Protein AF-0000000087519256 (afdb_homodimer)

Structure (mmCIF, N/CA/C/O backbone):
data_AF-0000000087519256-model_v1
#
loop_
_entity.id
_entity.type
_entity.pdbx_description
1 polymer 'DNA methylase N-4/N-6 domain-containing protein'
#
loop_
_atom_site.group_PDB
_atom_site.id
_atom_site.type_symbol
_atom_site.label_atom_id
_atom_site.label_alt_id
_atom_site.label_comp_id
_atom_site.label_asym_id
_atom_site.label_entity_id
_atom_site.label_seq_id
_atom_site.pdbx_PDB_ins_code
_atom_site.Cartn_x
_atom_site.Cartn_y
_atom_site.Cartn_z
_atom_site.occupancy
_atom_site.B_iso_or_equiv
_atom_site.auth_seq_id
_atom_site.auth_comp_id
_atom_site.auth_asym_id
_atom_site.auth_atom_id
_atom_site.pdbx_PDB_model_num
ATOM 1 N N . MET A 1 1 ? 8.758 54.562 -10.75 1 24.39 1 MET A N 1
ATOM 2 C CA . MET A 1 1 ? 7.379 54.094 -10.852 1 24.39 1 MET A CA 1
ATOM 3 C C . MET A 1 1 ? 6.969 53.344 -9.594 1 24.39 1 MET A C 1
ATOM 5 O O . MET A 1 1 ? 7.648 52.406 -9.18 1 24.39 1 MET A O 1
ATOM 9 N N . THR A 1 2 ? 6.273 54.031 -8.789 1 31.75 2 THR A N 1
ATOM 10 C CA . THR A 1 2 ? 5.754 53.469 -7.543 1 31.75 2 THR A CA 1
ATOM 11 C C . THR A 1 2 ? 4.973 52.188 -7.801 1 31.75 2 THR A C 1
ATOM 13 O O . THR A 1 2 ? 4.102 52.156 -8.672 1 31.75 2 THR A O 1
ATOM 16 N N . PRO A 1 3 ? 5.363 51.219 -7.184 1 37.94 3 PRO A N 1
ATOM 17 C CA . PRO A 1 3 ? 4.668 49.969 -7.434 1 37.94 3 PRO A CA 1
ATOM 18 C C . PRO A 1 3 ? 3.195 50 -7.031 1 37.94 3 PRO A C 1
ATOM 20 O O . PRO A 1 3 ? 2.818 50.781 -6.145 1 37.94 3 PRO A O 1
ATOM 23 N N . SER A 1 4 ? 2.189 49.5 -7.855 1 40.5 4 SER A N 1
ATOM 24 C CA . SER A 1 4 ? 0.755 49.438 -7.59 1 40.5 4 SER A CA 1
ATOM 25 C C . SER A 1 4 ? 0.358 48.094 -7.031 1 40.5 4 SER A C 1
ATOM 27 O O . SER A 1 4 ? 1.046 47.094 -7.266 1 40.5 4 SER A O 1
ATOM 29 N N . VAL A 1 5 ? -0.558 48.031 -6.152 1 40 5 VAL A N 1
ATOM 30 C CA . VAL A 1 5 ? -1.11 46.812 -5.578 1 40 5 VAL A CA 1
ATOM 31 C C . VAL A 1 5 ? -1.806 46 -6.668 1 40 5 VAL A C 1
ATOM 33 O O . VAL A 1 5 ? -2.715 46.469 -7.34 1 40 5 VAL A O 1
ATOM 36 N N . PRO A 1 6 ? -1.31 44.938 -6.891 1 43.22 6 PRO A N 1
ATOM 37 C CA . PRO A 1 6 ? -1.968 44.156 -7.945 1 43.22 6 PRO A CA 1
ATOM 38 C C . PRO A 1 6 ? -3.352 43.656 -7.535 1 43.22 6 PRO A C 1
ATOM 40 O O . PRO A 1 6 ? -3.576 43.344 -6.363 1 43.22 6 PRO A O 1
ATOM 43 N N . ASP A 1 7 ? -4.316 43.906 -8.344 1 41.19 7 ASP A N 1
ATOM 44 C CA . ASP A 1 7 ? -5.688 43.469 -8.133 1 41.19 7 ASP A CA 1
ATOM 45 C C . ASP A 1 7 ? -5.777 41.938 -8.148 1 41.19 7 ASP A C 1
ATOM 47 O O . ASP A 1 7 ? -6.793 41.344 -7.746 1 41.19 7 ASP A O 1
ATOM 51 N N . GLU A 1 8 ? -4.773 41.438 -8.789 1 43.91 8 GLU A N 1
ATOM 52 C CA . GLU A 1 8 ? -4.742 40 -8.906 1 43.91 8 GLU A CA 1
ATOM 53 C C . GLU A 1 8 ? -3.436 39.438 -8.359 1 43.91 8 GLU A C 1
ATOM 55 O O . GLU A 1 8 ? -2.457 40.156 -8.188 1 43.91 8 GLU A O 1
ATOM 60 N N . THR A 1 9 ? -3.598 38.375 -7.75 1 49.53 9 THR A N 1
ATOM 61 C CA . THR A 1 9 ? -2.367 37.719 -7.32 1 49.53 9 THR A CA 1
ATOM 62 C C . THR A 1 9 ? -1.372 37.625 -8.477 1 49.53 9 THR A C 1
ATOM 64 O O . THR A 1 9 ? -1.765 37.625 -9.641 1 49.53 9 THR A O 1
ATOM 67 N N . GLN A 1 10 ? -0.267 37.75 -8.273 1 44.97 10 GLN A N 1
ATOM 68 C CA . GLN A 1 10 ? 0.77 37.688 -9.297 1 44.97 10 GLN A CA 1
ATOM 69 C C . GLN A 1 10 ? 0.602 36.438 -10.156 1 44.97 10 GLN A C 1
ATOM 71 O O . GLN A 1 10 ? 0.267 35.344 -9.641 1 44.97 10 GLN A O 1
ATOM 76 N N . ASP A 1 11 ? 0.532 36.625 -11.484 1 44.72 11 ASP A N 1
ATOM 77 C CA . ASP A 1 11 ? 0.37 35.562 -12.461 1 44.72 11 ASP A CA 1
ATOM 78 C C . ASP A 1 11 ? 1.54 34.562 -12.391 1 44.72 11 ASP A C 1
ATOM 80 O O . ASP A 1 11 ? 2.678 34.938 -12.695 1 44.72 11 ASP A O 1
ATOM 84 N N . PRO A 1 12 ? 1.278 33.594 -11.82 1 46.88 12 PRO A N 1
ATOM 85 C CA . PRO A 1 12 ? 2.357 32.594 -11.703 1 46.88 12 PRO A CA 1
ATOM 86 C C . PRO A 1 12 ? 2.998 32.25 -13.047 1 46.88 12 PRO A C 1
ATOM 88 O O . PRO A 1 12 ? 4.18 31.906 -13.102 1 46.88 12 PRO A O 1
ATOM 91 N N . HIS A 1 13 ? 2.258 32.5 -14.109 1 46.34 13 HIS A N 1
ATOM 92 C CA . HIS A 1 13 ? 2.852 32.25 -15.422 1 46.34 13 HIS A CA 1
ATOM 93 C C . HIS A 1 13 ? 3.961 33.281 -15.719 1 46.34 13 HIS A C 1
ATOM 95 O O . HIS A 1 13 ? 5.02 32.906 -16.219 1 46.34 13 HIS A O 1
ATOM 101 N N . GLU A 1 14 ? 3.607 34.469 -15.359 1 50.44 14 GLU A N 1
ATOM 102 C CA . GLU A 1 14 ? 4.629 35.5 -15.594 1 50.44 14 GLU A CA 1
ATOM 103 C C . GLU A 1 14 ? 5.84 35.281 -14.688 1 50.44 14 GLU A C 1
ATOM 105 O O . GLU A 1 14 ? 6.98 35.469 -15.117 1 50.44 14 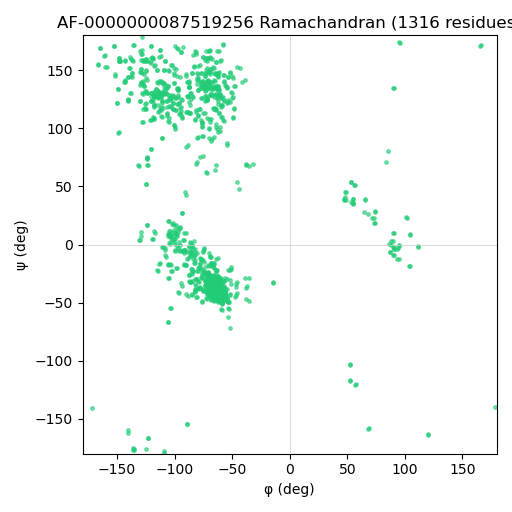GLU A O 1
ATOM 110 N N . GLU A 1 15 ? 5.496 34.906 -13.57 1 49.09 15 GLU A N 1
ATOM 111 C CA . GLU A 1 15 ? 6.598 34.562 -12.672 1 49.09 15 GLU A CA 1
ATOM 112 C C . GLU A 1 15 ? 7.348 33.344 -13.141 1 49.09 15 GLU A C 1
ATOM 114 O O . GLU A 1 15 ? 8.578 33.281 -13.102 1 49.09 15 GLU A O 1
ATOM 119 N N . LEU A 1 16 ? 6.664 32.375 -13.586 1 49.31 16 LEU A N 1
ATOM 120 C CA . LEU A 1 16 ? 7.27 31.188 -14.164 1 49.31 16 LEU A CA 1
ATOM 121 C C . LEU A 1 16 ? 8.062 31.531 -15.422 1 49.31 16 LEU A C 1
ATOM 123 O O . LEU A 1 16 ? 9.188 31.062 -15.602 1 49.31 16 LEU A O 1
ATOM 127 N N . LEU A 1 17 ? 7.504 32.406 -16.234 1 54 17 LEU A N 1
ATOM 128 C CA . LEU A 1 17 ? 8.242 32.812 -17.422 1 54 17 LEU A CA 1
ATOM 129 C C . LEU A 1 17 ? 9.5 33.594 -17.031 1 54 17 LEU A C 1
ATOM 131 O O . LEU A 1 17 ? 10.555 33.406 -17.641 1 54 17 LEU A O 1
ATOM 135 N N . ALA A 1 18 ? 9.281 34.344 -15.914 1 53.56 18 ALA A N 1
ATOM 136 C CA . ALA A 1 18 ? 10.453 35.062 -15.438 1 53.56 18 ALA A CA 1
ATOM 137 C C . ALA A 1 18 ? 11.5 34.125 -14.859 1 53.56 18 ALA A C 1
ATOM 139 O O . ALA A 1 18 ? 12.695 34.25 -15.125 1 53.56 18 ALA A O 1
ATOM 140 N N . GLN A 1 19 ? 11.016 33.125 -14.242 1 52.25 19 GLN A N 1
ATOM 141 C CA . GLN A 1 19 ? 11.93 32.125 -13.688 1 52.25 19 GLN A CA 1
ATOM 142 C C . GLN A 1 19 ? 12.492 31.234 -14.789 1 52.25 19 GLN A C 1
ATOM 144 O O . GLN A 1 19 ? 13.688 30.922 -14.781 1 52.25 19 GLN A O 1
ATOM 149 N N . LEU A 1 20 ? 11.695 30.875 -15.703 1 55.38 20 LEU A N 1
ATOM 150 C CA . LEU A 1 20 ? 12.18 30.125 -16.859 1 55.38 20 LEU A CA 1
ATOM 151 C C . LEU A 1 20 ? 13.148 30.969 -17.688 1 55.38 20 LEU A C 1
ATOM 153 O O . LEU A 1 20 ? 14.141 30.438 -18.203 1 55.38 20 LEU A O 1
ATOM 157 N N . ARG A 1 21 ? 12.734 32.156 -17.719 1 55.72 21 ARG A N 1
ATOM 158 C CA . ARG A 1 21 ? 13.617 33.062 -18.422 1 55.72 21 ARG A CA 1
ATOM 159 C C . ARG A 1 21 ? 14.992 33.125 -17.766 1 55.72 21 ARG A C 1
ATOM 161 O O . ARG A 1 21 ? 16.016 33.219 -18.453 1 55.72 21 ARG A O 1
ATOM 168 N N . ASP A 1 22 ? 14.914 32.938 -16.453 1 54.03 22 ASP A N 1
ATOM 169 C CA . ASP A 1 22 ? 16.172 32.906 -15.719 1 54.03 22 ASP A CA 1
ATOM 170 C C . ASP A 1 22 ? 16.844 31.531 -15.859 1 54.03 22 ASP A C 1
ATOM 172 O O . ASP A 1 22 ? 18.062 31.453 -15.961 1 54.03 22 ASP A O 1
ATOM 176 N N . LEU A 1 23 ? 16.125 30.484 -15.984 1 51.69 23 LEU A N 1
ATOM 177 C CA . LEU A 1 23 ? 16.656 29.125 -15.969 1 51.69 23 LEU A CA 1
ATOM 178 C C . LEU A 1 23 ? 17.031 28.672 -17.375 1 51.69 23 LEU A C 1
ATOM 180 O O . LEU A 1 23 ? 18.047 27.984 -17.562 1 51.69 23 LEU A O 1
ATOM 184 N N . VAL A 1 24 ? 16.031 29.031 -18.453 1 49.59 24 VAL A N 1
ATOM 185 C CA . VAL A 1 24 ? 16.297 28.641 -19.844 1 49.59 24 VAL A CA 1
ATOM 186 C C . VAL A 1 24 ? 16.078 29.844 -20.766 1 49.59 24 VAL A C 1
ATOM 188 O O . VAL A 1 24 ? 15.117 29.859 -21.547 1 49.59 24 VAL A O 1
ATOM 191 N N . PRO A 1 25 ? 16.969 30.75 -20.578 1 57.38 25 PRO A N 1
ATOM 192 C CA . PRO A 1 25 ? 16.781 31.984 -21.359 1 57.38 25 PRO A CA 1
ATOM 193 C C . PRO A 1 25 ? 16.703 31.734 -22.859 1 57.38 25 PRO A C 1
ATOM 195 O O . PRO A 1 25 ? 16.031 32.469 -23.578 1 57.38 25 PRO A O 1
ATOM 198 N N . SER A 1 26 ? 17.359 30.688 -23.234 1 56.78 26 SER A N 1
ATOM 199 C CA . SER A 1 26 ? 17.422 30.391 -24.656 1 56.78 26 SER A CA 1
ATOM 200 C C . SER A 1 26 ? 16.062 29.969 -25.203 1 56.78 26 SER A C 1
ATOM 202 O O . SER A 1 26 ? 15.844 29.953 -26.406 1 56.78 26 SER A O 1
ATOM 204 N N . ALA A 1 27 ? 15.172 29.734 -24.344 1 55.53 27 ALA A N 1
ATOM 205 C CA . ALA A 1 27 ? 13.836 29.328 -24.75 1 55.53 27 ALA A CA 1
ATOM 206 C C . ALA A 1 27 ? 12.945 30.531 -25.031 1 55.53 27 ALA A C 1
ATOM 208 O O . ALA A 1 27 ? 11.82 30.375 -25.516 1 55.53 27 ALA A O 1
ATOM 209 N N . PHE A 1 28 ? 13.484 31.578 -24.734 1 55.59 28 PHE A N 1
ATOM 210 C CA . PHE A 1 28 ? 12.734 32.812 -24.953 1 55.59 28 PHE A CA 1
ATOM 211 C C . PHE A 1 28 ? 13.266 33.562 -26.172 1 55.59 28 PHE A C 1
ATOM 213 O O . PHE A 1 28 ? 14.391 34.031 -26.172 1 55.59 28 PHE A O 1
ATOM 220 N N . LEU A 1 29 ? 12.5 33.5 -27.297 1 54.53 29 LEU A N 1
ATOM 221 C CA . LEU A 1 29 ? 12.805 34.219 -28.531 1 54.53 29 LEU A CA 1
ATOM 222 C C . LEU A 1 29 ? 12.016 35.531 -28.578 1 54.53 29 LEU A C 1
ATOM 224 O O . LEU A 1 29 ? 10.781 35.531 -28.5 1 54.53 29 LEU A O 1
ATOM 228 N N . ASP A 1 30 ? 12.664 36.719 -28.688 1 53.47 30 ASP A N 1
ATOM 229 C CA . ASP A 1 30 ? 12.148 38.094 -28.719 1 53.47 30 ASP A CA 1
ATOM 230 C C . ASP A 1 30 ? 11.25 38.375 -27.531 1 53.47 30 ASP A C 1
ATOM 232 O O . ASP A 1 30 ? 10.188 39 -27.672 1 53.47 30 ASP A O 1
ATOM 236 N N . GLY A 1 31 ? 11.703 37.719 -26.312 1 53.09 31 GLY A N 1
ATOM 237 C CA . GLY A 1 31 ? 11.031 37.969 -25.047 1 53.09 31 GLY A CA 1
ATOM 238 C C . GLY A 1 31 ? 9.891 37.031 -24.75 1 53.09 31 GLY A C 1
ATOM 239 O O . GLY A 1 31 ? 9.297 37.062 -23.672 1 53.09 31 GLY A O 1
ATOM 240 N N . GLU A 1 32 ? 9.562 36.219 -25.812 1 55.25 32 GLU A N 1
ATOM 241 C CA . GLU A 1 32 ? 8.445 35.281 -25.656 1 55.25 32 GLU A CA 1
ATOM 242 C C . GLU A 1 32 ? 8.93 33.844 -25.609 1 55.25 32 GLU A C 1
ATOM 244 O O . GLU A 1 32 ? 9.914 33.5 -26.266 1 55.25 32 GLU A O 1
ATOM 249 N N . LEU A 1 33 ? 8.367 33.062 -24.766 1 56.09 33 LEU A N 1
ATOM 250 C CA . LEU A 1 33 ? 8.742 31.656 -24.656 1 56.09 33 LEU A CA 1
ATOM 251 C C . LEU A 1 33 ? 8.375 30.891 -25.922 1 56.09 33 LEU A C 1
ATOM 253 O O . LEU A 1 33 ? 7.23 30.969 -26.391 1 56.09 33 LEU A O 1
ATOM 257 N N . ASP A 1 34 ? 9.273 30.375 -26.609 1 51.66 34 ASP A N 1
ATOM 258 C CA . ASP A 1 34 ? 9.117 29.562 -27.797 1 51.66 34 ASP A CA 1
ATOM 259 C C . ASP A 1 34 ? 9.141 28.078 -27.453 1 51.66 34 ASP A C 1
ATOM 261 O O . ASP A 1 34 ? 10.117 27.578 -26.891 1 51.66 34 ASP A O 1
ATOM 265 N N . ARG A 1 35 ? 8.008 27.484 -27.75 1 51.62 35 ARG A N 1
ATOM 266 C CA . ARG A 1 35 ? 7.832 26.078 -27.406 1 51.62 35 ARG A CA 1
ATOM 267 C C . ARG A 1 35 ? 8.984 25.234 -27.953 1 51.62 35 ARG A C 1
ATOM 269 O O . ARG A 1 35 ? 9.562 24.422 -27.219 1 51.62 35 ARG A O 1
ATOM 276 N N . ASP A 1 36 ? 9.141 25.375 -29.188 1 49.66 36 ASP A N 1
ATOM 277 C CA . ASP A 1 36 ? 10.195 24.594 -29.828 1 49.66 36 ASP A CA 1
ATOM 278 C C . ASP A 1 36 ? 11.57 24.938 -29.25 1 49.66 36 ASP A C 1
ATOM 280 O O . ASP A 1 36 ? 12.406 24.062 -29.047 1 49.66 36 ASP A O 1
ATOM 284 N N . ALA A 1 37 ? 11.758 26.156 -28.938 1 50.78 37 ALA A N 1
ATOM 285 C CA . ALA A 1 37 ? 13.008 26.625 -28.344 1 50.78 37 ALA A CA 1
ATOM 286 C C . ALA A 1 37 ? 13.141 26.156 -26.906 1 50.78 37 ALA A C 1
ATOM 288 O O . ALA A 1 37 ? 14.227 25.75 -26.469 1 50.78 37 ALA A O 1
ATOM 289 N N . LEU A 1 38 ? 12.07 26.25 -26.297 1 48.09 38 LEU A N 1
ATOM 290 C CA . LEU A 1 38 ? 12.086 25.703 -24.938 1 48.09 38 LEU A CA 1
ATOM 291 C C . LEU A 1 38 ? 12.289 24.188 -24.969 1 48.09 38 LEU A C 1
ATOM 293 O O . LEU A 1 38 ? 13.117 23.656 -24.219 1 48.09 38 LEU A O 1
ATOM 297 N N . LEU A 1 39 ? 11.523 23.609 -25.859 1 49.19 39 LEU A N 1
ATOM 298 C CA . LEU A 1 39 ? 11.711 22.172 -26.031 1 49.19 39 LEU A CA 1
ATOM 299 C C . LEU A 1 39 ? 13.117 21.859 -26.531 1 49.19 39 LEU A C 1
ATOM 301 O O . LEU A 1 39 ? 13.742 20.891 -26.094 1 49.19 39 LEU A O 1
ATOM 305 N N . GLY A 1 40 ? 13.414 22.594 -27.422 1 47.47 40 GLY A N 1
ATOM 306 C CA . GLY A 1 40 ? 14.789 22.531 -27.906 1 47.47 40 GLY A CA 1
ATOM 307 C C . GLY A 1 40 ? 15.812 22.844 -26.828 1 47.47 40 GLY A C 1
ATOM 308 O O . GLY A 1 40 ? 16.812 22.156 -26.703 1 47.47 40 GLY A O 1
ATOM 309 N N . ALA A 1 41 ? 15.555 23.828 -26.078 1 47.09 41 ALA A N 1
ATOM 310 C CA . ALA A 1 41 ? 16.453 24.234 -25 1 47.09 41 ALA A CA 1
ATOM 311 C C . ALA A 1 41 ? 16.469 23.203 -23.875 1 47.09 41 ALA A C 1
ATOM 313 O O . ALA A 1 41 ? 17.484 23.031 -23.203 1 47.09 41 ALA A O 1
ATOM 314 N N . LEU A 1 42 ? 15.273 22.641 -23.906 1 42.34 42 LEU A N 1
ATOM 315 C CA . LEU A 1 42 ? 15.133 21.594 -22.891 1 42.34 42 LEU A CA 1
ATOM 316 C C . LEU A 1 42 ? 15.422 20.219 -23.5 1 42.34 42 LEU A C 1
ATOM 318 O O . LEU A 1 42 ? 15.391 19.203 -22.797 1 42.34 42 LEU A O 1
ATOM 322 N N . GLY A 1 43 ? 15.781 20.156 -24.781 1 39.91 43 GLY A N 1
ATOM 323 C CA . GLY A 1 43 ? 16.172 19 -25.578 1 39.91 43 GLY A CA 1
ATOM 324 C C . GLY A 1 43 ? 15.008 18.094 -25.891 1 39.91 43 GLY A C 1
ATOM 325 O O . GLY A 1 43 ? 15.188 16.875 -26.062 1 39.91 43 GLY A O 1
ATOM 326 N N . LEU A 1 44 ? 13.836 18.609 -25.859 1 41.03 44 LEU A N 1
ATOM 327 C CA . LEU A 1 44 ? 12.594 17.875 -26.062 1 41.03 44 LEU A CA 1
ATOM 328 C C . LEU A 1 44 ? 12.078 18.078 -27.484 1 41.03 44 LEU A C 1
ATOM 330 O O . LEU A 1 44 ? 10.883 17.906 -27.75 1 41.03 44 LEU A O 1
ATOM 334 N N . ASP A 1 45 ? 12.641 18.453 -28.359 1 39.06 45 ASP A N 1
ATOM 335 C CA . ASP A 1 45 ? 12.156 18.812 -29.688 1 39.06 45 ASP A CA 1
ATOM 336 C C . ASP A 1 45 ? 11.648 17.578 -30.438 1 39.06 45 ASP A C 1
ATOM 338 O O . ASP A 1 45 ? 11.078 17.703 -31.531 1 39.06 45 ASP A O 1
ATOM 342 N N . ASP A 1 46 ? 12.25 16.359 -30.391 1 37.94 46 ASP A N 1
ATOM 343 C CA . ASP A 1 46 ? 11.852 15.344 -31.359 1 37.94 46 ASP A CA 1
ATOM 344 C C . ASP A 1 46 ? 10.445 14.828 -31.078 1 37.94 46 ASP A C 1
ATOM 346 O O . ASP A 1 46 ? 10.195 14.242 -30.016 1 37.94 46 ASP A O 1
ATOM 350 N N . PRO A 1 47 ? 9.352 15.242 -31.75 1 41.09 47 PRO A N 1
ATOM 351 C CA . PRO A 1 47 ? 7.93 14.898 -31.656 1 41.09 47 PRO A CA 1
ATOM 352 C C . PRO A 1 47 ? 7.691 13.398 -31.562 1 41.09 47 PRO A C 1
ATOM 354 O O . PRO A 1 47 ? 6.641 12.961 -31.094 1 41.09 47 PRO A O 1
ATOM 357 N N . SER A 1 48 ? 8.398 12.445 -32.344 1 42.38 48 SER A N 1
ATOM 358 C CA . SER A 1 48 ? 8.023 11.07 -32.688 1 42.38 48 SER A CA 1
ATOM 359 C C . SER A 1 48 ? 8.164 10.156 -31.469 1 42.38 48 SER A C 1
ATOM 361 O O . SER A 1 48 ? 7.684 9.016 -31.5 1 42.38 48 SER A O 1
ATOM 363 N N . LYS A 1 49 ? 8.961 10.438 -30.484 1 45.25 49 LYS A N 1
ATOM 364 C CA . LYS A 1 49 ? 9.289 9.422 -29.5 1 45.25 49 LYS A CA 1
ATOM 365 C C . LYS A 1 49 ? 8.367 9.516 -28.281 1 45.25 49 LYS A C 1
ATOM 367 O O . LYS A 1 49 ? 8.133 10.609 -27.766 1 45.25 49 LYS A O 1
ATOM 372 N N . THR A 1 50 ? 7.523 8.445 -28.047 1 55.88 50 THR A N 1
ATOM 373 C CA . THR A 1 50 ? 6.582 8.312 -26.938 1 55.88 50 THR A CA 1
ATOM 374 C C . THR A 1 50 ? 7.266 8.609 -25.609 1 55.88 50 THR A C 1
ATOM 376 O O . THR A 1 50 ? 8.312 8.039 -25.312 1 55.88 50 THR A O 1
ATOM 379 N N . ALA A 1 51 ? 6.977 9.75 -24.938 1 57.25 51 ALA A N 1
ATOM 380 C CA . ALA A 1 51 ? 7.523 10.164 -23.641 1 57.25 51 ALA A CA 1
ATOM 381 C C . ALA A 1 51 ? 6.855 9.406 -22.5 1 57.25 51 ALA A C 1
ATOM 383 O O . ALA A 1 51 ? 5.766 8.859 -22.656 1 57.25 51 ALA A O 1
ATOM 384 N N . PHE A 1 52 ? 7.676 9.172 -21.422 1 62.16 52 PHE A N 1
ATOM 385 C CA . PHE A 1 52 ? 7.098 8.672 -20.188 1 62.16 52 PHE A CA 1
ATOM 386 C C . PHE A 1 52 ? 6.094 9.664 -19.609 1 62.16 52 PHE A C 1
ATOM 388 O O . PHE A 1 52 ? 6.469 10.75 -19.172 1 62.16 52 PHE A O 1
ATOM 395 N N . SER A 1 53 ? 4.82 9.438 -19.891 1 72.06 53 SER A N 1
ATOM 396 C CA . SER A 1 53 ? 3.84 10.469 -19.547 1 72.06 53 SER A CA 1
ATOM 397 C C . SER A 1 53 ? 2.527 9.844 -19.078 1 72.06 53 SER A C 1
ATOM 399 O O . SER A 1 53 ? 2.193 8.719 -19.469 1 72.06 53 SER A O 1
ATOM 401 N N . PHE A 1 54 ? 2.008 10.531 -18.094 1 78.56 54 PHE A N 1
ATOM 402 C CA . PHE A 1 54 ? 0.646 10.281 -17.641 1 78.56 54 PHE A CA 1
ATOM 403 C C . PHE A 1 54 ? -0.265 11.453 -17.969 1 78.56 54 PHE A C 1
ATOM 405 O O . PHE A 1 54 ? 0.009 12.586 -17.578 1 78.56 54 PHE A O 1
ATOM 412 N N . SER A 1 55 ? -1.267 11.18 -18.781 1 77.81 55 SER A N 1
ATOM 413 C CA . SER A 1 55 ? -2.156 12.242 -19.234 1 77.81 55 SER A CA 1
ATOM 414 C C . SER A 1 55 ? -3.619 11.859 -19.031 1 77.81 55 SER A C 1
ATOM 416 O O . SER A 1 55 ? -3.951 10.672 -18.953 1 77.81 55 SER A O 1
ATOM 418 N N . TRP A 1 56 ? -4.453 12.906 -18.766 1 78.12 56 TRP A N 1
ATOM 419 C CA . TRP A 1 56 ? -5.891 12.719 -18.625 1 78.12 56 TRP A CA 1
ATOM 420 C C . TRP A 1 56 ? -6.66 13.891 -19.219 1 78.12 56 TRP A C 1
ATOM 422 O O . TRP A 1 56 ? -6.098 14.969 -19.438 1 78.12 56 TRP A O 1
ATOM 432 N N . PRO A 1 57 ? -7.914 13.602 -19.531 1 75.25 57 PRO A N 1
ATOM 433 C CA . PRO A 1 57 ? -8.75 14.734 -19.953 1 75.25 57 PRO A CA 1
ATOM 434 C C . PRO A 1 57 ? -8.867 15.805 -18.875 1 75.25 57 PRO A C 1
ATOM 436 O O . PRO A 1 57 ? -9.281 15.516 -17.75 1 75.25 57 PRO A O 1
ATOM 439 N N . GLY A 1 58 ? -8.406 17.125 -19.172 1 79.62 58 GLY A N 1
ATOM 440 C CA . GLY A 1 58 ? -8.477 18.203 -18.203 1 79.62 58 GLY A CA 1
ATOM 441 C C . GLY A 1 58 ? -7.109 18.656 -17.703 1 79.62 58 GLY A C 1
ATOM 442 O O . GLY A 1 58 ? -7 19.594 -16.906 1 79.62 58 GLY A O 1
ATOM 443 N N . ILE A 1 59 ? -6.164 17.938 -18.234 1 81.12 59 ILE A N 1
ATOM 444 C CA . ILE A 1 59 ? -4.824 18.219 -17.734 1 81.12 59 ILE A CA 1
ATOM 445 C C . ILE A 1 59 ? -4.438 19.656 -18.078 1 81.12 59 ILE A C 1
ATOM 447 O O . ILE A 1 59 ? -3.795 20.344 -17.281 1 81.12 59 ILE A O 1
ATOM 451 N N . GLU A 1 60 ? -4.734 20.156 -19.203 1 77.88 60 GLU A N 1
ATOM 452 C CA . GLU A 1 60 ? -4.41 21.516 -19.594 1 77.88 60 GLU A CA 1
ATOM 453 C C . GLU A 1 60 ? -5.164 22.531 -18.719 1 77.88 60 GLU A C 1
ATOM 455 O O . GLU A 1 60 ? -4.605 23.547 -18.328 1 77.88 60 GLU A O 1
ATOM 460 N N . GLN A 1 61 ? -6.359 22.219 -18.5 1 80.69 61 GLN A N 1
ATOM 461 C CA . GLN A 1 61 ? -7.141 23.047 -17.594 1 80.69 61 GLN A CA 1
ATOM 462 C C . GLN A 1 61 ? -6.523 23.078 -16.203 1 80.69 61 GLN A C 1
ATOM 464 O O . GLN A 1 61 ? -6.465 24.141 -15.562 1 80.69 61 GLN A O 1
ATOM 469 N N . ALA A 1 62 ? -6.188 21.938 -15.773 1 84.94 62 ALA A N 1
ATOM 470 C CA . ALA A 1 62 ? -5.574 21.844 -14.453 1 84.94 62 ALA A CA 1
ATOM 471 C C . ALA A 1 62 ? -4.312 22.703 -14.367 1 84.94 62 ALA A C 1
ATOM 473 O O . ALA A 1 62 ? -4.082 23.375 -13.367 1 84.94 62 ALA A O 1
ATOM 474 N N . ARG A 1 63 ? -3.535 22.641 -15.422 1 81.81 63 ARG A N 1
ATOM 475 C CA . ARG A 1 63 ? -2.32 23.438 -15.484 1 81.81 63 ARG A CA 1
ATOM 476 C C . ARG A 1 63 ? -2.652 24.938 -15.477 1 81.81 63 ARG A C 1
ATOM 478 O O . ARG A 1 63 ? -1.988 25.719 -14.797 1 81.81 63 ARG A O 1
ATOM 485 N N . GLN A 1 64 ? -3.627 25.281 -16.141 1 79.5 64 GLN A N 1
ATOM 486 C CA . GLN A 1 64 ? -4.066 26.672 -16.188 1 79.5 64 GLN A CA 1
ATOM 487 C C . GLN A 1 64 ? -4.605 27.125 -14.828 1 79.5 64 GLN A C 1
ATOM 489 O O . GLN A 1 64 ? -4.316 28.234 -14.375 1 79.5 64 GLN A O 1
ATOM 494 N N . ASP A 1 65 ? -5.359 26.281 -14.242 1 83.69 65 ASP A N 1
ATOM 495 C CA . ASP A 1 65 ? -5.926 26.594 -12.938 1 83.69 65 ASP A CA 1
ATOM 496 C C . ASP A 1 65 ? -4.824 26.844 -11.906 1 83.69 65 ASP A C 1
ATOM 498 O O . ASP A 1 65 ? -4.977 27.688 -11.016 1 83.69 65 ASP A O 1
ATOM 502 N N . ALA A 1 66 ? -3.799 26.172 -12.094 1 82.38 66 ALA A N 1
ATOM 503 C CA . ALA A 1 66 ? -2.682 26.328 -11.164 1 82.38 66 ALA A CA 1
ATOM 504 C C . ALA A 1 66 ? -2.012 27.688 -11.344 1 82.38 66 ALA A C 1
ATOM 506 O O . ALA A 1 66 ? -1.492 28.266 -10.383 1 82.38 66 ALA A O 1
ATOM 507 N N . ARG A 1 67 ? -2.137 28.25 -12.508 1 77.94 67 ARG A N 1
ATOM 508 C CA . ARG A 1 67 ? -1.381 29.453 -12.844 1 77.94 67 ARG A CA 1
ATOM 509 C C . ARG A 1 67 ? -2.262 30.688 -12.766 1 77.94 67 ARG A C 1
ATOM 511 O O . ARG A 1 67 ? -1.77 31.797 -12.516 1 77.94 67 ARG A O 1
ATOM 518 N N . THR A 1 68 ? -3.51 30.531 -12.883 1 79.12 68 THR A N 1
ATOM 519 C CA . THR A 1 68 ? -4.426 31.656 -12.961 1 79.12 68 THR A CA 1
ATOM 520 C C . THR A 1 68 ? -4.574 32.312 -11.594 1 79.12 68 THR A C 1
ATOM 522 O O . THR A 1 68 ? -4.859 31.656 -10.602 1 79.12 68 THR A O 1
ATOM 525 N N . PRO A 1 69 ? -4.355 33.688 -11.57 1 80.81 69 PRO A N 1
ATOM 526 C CA . PRO A 1 69 ? -4.559 34.375 -10.305 1 80.81 69 PRO A CA 1
ATOM 527 C C . PRO A 1 69 ? -6.023 34.438 -9.875 1 80.81 69 PRO A C 1
ATOM 529 O O . PRO A 1 69 ? -6.914 34.156 -10.688 1 80.81 69 PRO A O 1
ATOM 532 N N . THR A 1 70 ? -6.227 34.688 -8.578 1 84.06 70 THR A N 1
ATOM 533 C CA . THR A 1 70 ? -7.59 34.75 -8.062 1 84.06 70 THR A CA 1
ATOM 534 C C . THR A 1 70 ? -7.977 36.219 -7.785 1 84.06 70 THR A C 1
ATOM 536 O O . THR A 1 70 ? -7.121 37.031 -7.469 1 84.06 70 THR A O 1
ATOM 539 N N . THR A 1 71 ? -9.281 36.531 -7.914 1 81.75 71 THR A N 1
ATOM 540 C CA . THR A 1 71 ? -9.797 37.844 -7.562 1 81.75 71 THR A CA 1
ATOM 541 C C . THR A 1 71 ? -10.445 37.812 -6.184 1 81.75 71 THR A C 1
ATOM 543 O O . THR A 1 71 ? -10.805 38.875 -5.641 1 81.75 71 THR A O 1
ATOM 546 N N . ALA A 1 72 ? -10.516 36.625 -5.629 1 87.56 72 ALA A N 1
ATOM 547 C CA . ALA A 1 72 ? -11.133 36.5 -4.312 1 87.56 72 ALA A CA 1
ATOM 548 C C . ALA A 1 72 ? -10.242 37.094 -3.229 1 87.56 72 ALA A C 1
ATOM 550 O O . ALA A 1 72 ? -9.07 37.406 -3.473 1 87.56 72 ALA A O 1
ATOM 551 N N . THR A 1 73 ? -10.883 37.375 -2.131 1 91.56 73 THR A N 1
ATOM 552 C CA . THR A 1 73 ? -10.125 37.812 -0.966 1 91.56 73 THR A CA 1
ATOM 553 C C . THR A 1 73 ? -10.617 37.125 0.298 1 91.56 73 THR A C 1
ATOM 555 O O . THR A 1 73 ? -11.547 36.312 0.246 1 91.56 73 THR A O 1
ATOM 558 N N . LEU A 1 74 ? -9.859 37.344 1.391 1 96.19 74 LEU A N 1
ATOM 559 C CA . LEU A 1 74 ? -10.242 36.844 2.701 1 96.19 74 LEU A CA 1
ATOM 560 C C . LEU A 1 74 ? -10.664 37.969 3.629 1 96.19 74 LEU A C 1
ATOM 562 O O . LEU A 1 74 ? -9.977 39 3.729 1 96.19 74 LEU A O 1
ATOM 566 N N . VAL A 1 75 ? -11.805 37.781 4.23 1 96.31 75 VAL A N 1
ATOM 567 C CA . VAL A 1 75 ? -12.32 38.781 5.176 1 96.31 75 VAL A CA 1
ATOM 568 C C . VAL A 1 75 ? -12.391 38.156 6.574 1 96.31 75 VAL A C 1
ATOM 570 O O . VAL A 1 75 ? -12.844 37.031 6.742 1 96.31 75 VAL A O 1
ATOM 573 N N . PRO A 1 76 ? -11.906 38.906 7.578 1 97.12 76 PRO A N 1
ATOM 574 C CA . PRO A 1 76 ? -11.945 38.375 8.938 1 97.12 76 PRO A CA 1
ATOM 575 C C . PRO A 1 76 ? -13.352 38.312 9.516 1 97.12 76 PRO A C 1
ATOM 577 O O . PRO A 1 76 ? -14.172 39.219 9.258 1 97.12 76 PRO A O 1
ATOM 580 N N . ASP A 1 77 ? -13.664 37.281 10.25 1 97.38 77 ASP A N 1
ATOM 581 C CA . ASP A 1 77 ? -14.891 37.125 11.023 1 97.38 77 ASP A CA 1
ATOM 582 C C . ASP A 1 77 ? -14.586 36.938 12.508 1 97.38 77 ASP A C 1
ATOM 584 O O . ASP A 1 77 ? -14.641 35.812 13.023 1 97.38 77 ASP A O 1
ATOM 588 N N . ALA A 1 78 ? -14.359 38.031 13.188 1 96 78 ALA A N 1
ATOM 589 C CA . ALA A 1 78 ? -13.953 38 14.594 1 96 78 ALA A CA 1
ATOM 590 C C . ALA A 1 78 ? -15.07 37.469 15.484 1 96 78 ALA A C 1
ATOM 592 O O . ALA A 1 78 ? -14.812 36.812 16.484 1 96 78 ALA A O 1
ATOM 593 N N . GLU A 1 79 ? -16.281 37.75 15.102 1 95.62 79 GLU A N 1
ATOM 594 C CA . GLU A 1 79 ? -17.438 37.375 15.914 1 95.62 79 GLU A CA 1
ATOM 595 C C . GLU A 1 79 ? -17.562 35.875 16.016 1 95.62 79 GLU A C 1
ATOM 597 O O . GLU A 1 79 ? -17.891 35.344 17.078 1 95.62 79 GLU A O 1
ATOM 602 N N . ASP A 1 80 ? -17.328 35.219 14.914 1 96.5 80 ASP A N 1
ATOM 603 C CA . ASP A 1 80 ? -17.484 33.75 14.898 1 96.5 80 ASP A CA 1
ATOM 604 C C . ASP A 1 80 ? -16.203 33.062 15.336 1 96.5 80 ASP A C 1
ATOM 606 O O . ASP A 1 80 ? -16.172 31.844 15.469 1 96.5 80 ASP A O 1
ATOM 610 N N . SER A 1 81 ? -15.141 33.875 15.625 1 97.94 81 SER A N 1
ATOM 611 C CA . SER A 1 81 ? -13.852 33.344 16.047 1 97.94 81 SER A CA 1
ATOM 612 C C . SER A 1 81 ? -13.828 33.031 17.531 1 97.94 81 SER A C 1
ATOM 614 O O . SER A 1 81 ? -14.812 33.281 18.234 1 97.94 81 SER A O 1
ATOM 616 N N . LEU A 1 82 ? -12.828 32.312 17.938 1 96.94 82 LEU A N 1
ATOM 617 C CA . LEU A 1 82 ? -12.602 32.031 19.359 1 96.94 82 LEU A CA 1
ATOM 618 C C . LEU A 1 82 ? -11.336 32.719 19.844 1 96.94 82 LEU A C 1
ATOM 620 O O . LEU A 1 82 ? -10.234 32.438 19.391 1 96.94 82 LEU A O 1
ATOM 624 N N . ASN A 1 83 ? -11.477 33.688 20.828 1 95.06 83 ASN A N 1
ATOM 625 C CA . ASN A 1 83 ? -10.352 34.438 21.406 1 95.06 83 ASN A CA 1
ATOM 626 C C . ASN A 1 83 ? -9.516 35.094 20.312 1 95.06 83 ASN A C 1
ATOM 628 O O . ASN A 1 83 ? -8.289 34.938 20.281 1 95.06 83 ASN A O 1
ATOM 632 N N . TRP A 1 84 ? -10.156 35.875 19.438 1 95.25 84 TRP A N 1
ATOM 633 C CA . TRP A 1 84 ? -9.617 36.469 18.219 1 95.25 84 TRP A CA 1
ATOM 634 C C . TRP A 1 84 ? -8.32 37.219 18.516 1 95.25 84 TRP A C 1
ATOM 636 O O . TRP A 1 84 ? -7.324 37.031 17.812 1 95.25 84 TRP A O 1
ATOM 646 N N . PRO A 1 85 ? -8.18 38 19.578 1 91.44 85 PRO A N 1
ATOM 647 C CA . PRO A 1 85 ? -7 38.875 19.734 1 91.44 85 PRO A CA 1
ATOM 648 C C . PRO A 1 85 ? -5.707 38.062 19.891 1 91.44 85 PRO A C 1
ATOM 650 O O . PRO A 1 85 ? -4.648 38.5 19.422 1 91.44 85 PRO A O 1
ATOM 653 N N . ASP A 1 86 ? -5.871 36.938 20.5 1 91.19 86 ASP A N 1
ATOM 654 C CA . ASP A 1 86 ? -4.656 36.188 20.828 1 91.19 86 ASP A CA 1
ATOM 655 C C . ASP A 1 86 ? -4.543 34.938 19.984 1 91.19 86 ASP A C 1
ATOM 657 O O . ASP A 1 86 ? -3.535 34.219 20.031 1 91.19 86 ASP A O 1
ATOM 661 N N . ALA A 1 87 ? -5.562 34.719 19.156 1 95.5 87 ALA A N 1
ATOM 662 C CA . ALA A 1 87 ? -5.605 33.469 18.406 1 95.5 87 ALA A CA 1
ATOM 663 C C . ALA A 1 87 ? -4.566 33.469 17.281 1 95.5 87 ALA A C 1
ATOM 665 O O . ALA A 1 87 ? -4.387 34.5 16.594 1 95.5 87 ALA A O 1
ATOM 666 N N . ARG A 1 88 ? -3.863 32.375 17.109 1 95.62 88 ARG A N 1
ATOM 667 C CA . ARG A 1 88 ? -2.863 32.219 16.062 1 95.62 88 ARG A CA 1
ATOM 668 C C . ARG A 1 88 ? -3.283 31.156 15.039 1 95.62 88 ARG A C 1
ATOM 670 O O . ARG A 1 88 ? -2.771 31.125 13.922 1 95.62 88 ARG A O 1
ATOM 677 N N . ASP A 1 89 ? -4.156 30.25 15.453 1 98.12 89 ASP A N 1
ATOM 678 C CA . ASP A 1 89 ? -4.684 29.234 14.555 1 98.12 89 ASP A CA 1
ATOM 679 C C . ASP A 1 89 ? -5.809 29.797 13.688 1 98.12 89 ASP A C 1
ATOM 681 O O . ASP A 1 89 ? -6.613 30.594 14.148 1 98.12 89 ASP A O 1
ATOM 685 N N . VAL A 1 90 ? -5.852 29.359 12.383 1 98.69 90 VAL A N 1
ATOM 686 C CA . VAL A 1 90 ? -6.762 30.031 11.445 1 98.69 90 VAL A CA 1
ATOM 687 C C . VAL A 1 90 ? -7.625 28.984 10.742 1 98.69 90 VAL A C 1
ATOM 689 O O . VAL A 1 90 ? -7.117 27.969 10.266 1 98.69 90 VAL A O 1
ATOM 692 N N . LEU A 1 91 ? -8.914 29.188 10.727 1 98.81 91 LEU A N 1
ATOM 693 C CA . LEU A 1 91 ? -9.883 28.422 9.945 1 98.81 91 LEU A CA 1
ATOM 694 C C . LEU A 1 91 ? -10.469 29.281 8.828 1 98.81 91 LEU A C 1
ATOM 696 O O . LEU A 1 91 ? -11.047 30.328 9.094 1 98.81 91 LEU A O 1
ATOM 700 N N . ILE A 1 92 ? -10.344 28.812 7.602 1 98.81 92 ILE A N 1
ATOM 701 C CA . ILE A 1 92 ? -10.773 29.609 6.461 1 98.81 92 ILE A CA 1
ATOM 702 C C . ILE A 1 92 ? -11.945 28.938 5.754 1 98.81 92 ILE A C 1
ATOM 704 O O . ILE A 1 92 ? -11.875 27.75 5.426 1 98.81 92 ILE A O 1
ATOM 708 N N . GLU A 1 93 ? -13.008 29.672 5.547 1 98.19 93 GLU A N 1
ATOM 709 C CA . GLU A 1 93 ? -14.141 29.219 4.746 1 98.19 93 GLU A CA 1
ATOM 710 C C . GLU A 1 93 ? -13.953 29.562 3.273 1 98.19 93 GLU A C 1
ATOM 712 O O . GLU A 1 93 ? -13.938 30.734 2.904 1 98.19 93 GLU A O 1
ATOM 717 N N . GLY A 1 94 ? -13.82 28.547 2.443 1 95.75 94 GLY A N 1
ATOM 718 C CA . GLY A 1 94 ? -13.695 28.844 1.025 1 95.75 94 GLY A CA 1
ATOM 719 C C . GLY A 1 94 ? -13.195 27.672 0.209 1 95.75 94 GLY A C 1
ATOM 720 O O . GLY A 1 94 ? -12.836 26.625 0.766 1 95.75 94 GLY A O 1
ATOM 721 N N . ASP A 1 95 ? -13.258 27.859 -1.105 1 94.31 95 ASP A N 1
ATOM 722 C CA . ASP A 1 95 ? -12.648 26.891 -2.008 1 94.31 95 ASP A CA 1
ATOM 723 C C . ASP A 1 95 ? -11.133 26.828 -1.804 1 94.31 95 ASP A C 1
ATOM 725 O O . ASP A 1 95 ? -10.453 27.844 -1.817 1 94.31 95 ASP A O 1
ATOM 729 N N . ASN A 1 96 ? -10.688 25.594 -1.582 1 96.5 96 ASN A N 1
ATOM 730 C CA . ASN A 1 96 ? -9.297 25.453 -1.155 1 96.5 96 ASN A CA 1
ATOM 731 C C . ASN A 1 96 ? -8.328 25.906 -2.242 1 96.5 96 ASN A C 1
ATOM 733 O O . ASN A 1 96 ? -7.223 26.359 -1.944 1 96.5 96 ASN A O 1
ATOM 737 N N . LEU A 1 97 ? -8.688 25.797 -3.578 1 93.25 97 LEU A N 1
ATOM 738 C CA . LEU A 1 97 ? -7.805 26.297 -4.625 1 93.25 97 LEU A CA 1
ATOM 739 C C . LEU A 1 97 ? -7.652 27.812 -4.531 1 93.25 97 LEU A C 1
ATOM 741 O O . LEU A 1 97 ? -6.535 28.328 -4.578 1 93.25 97 LEU A O 1
ATOM 745 N N . GLN A 1 98 ? -8.727 28.516 -4.355 1 92.81 98 GLN A N 1
ATOM 746 C CA . GLN A 1 98 ? -8.711 29.969 -4.227 1 92.81 98 GLN A CA 1
ATOM 747 C C . GLN A 1 98 ? -7.938 30.406 -2.984 1 92.81 98 GLN A C 1
ATOM 749 O O . GLN A 1 98 ? -7.137 31.328 -3.037 1 92.81 98 GLN A O 1
ATOM 754 N N . VAL A 1 99 ? -8.188 29.734 -1.97 1 96.94 99 VAL A N 1
ATOM 755 C CA . VAL A 1 99 ? -7.551 30.094 -0.706 1 96.94 99 VAL A CA 1
ATOM 756 C C . VAL A 1 99 ? -6.043 29.875 -0.809 1 96.94 99 VAL A C 1
ATOM 758 O O . VAL A 1 99 ? -5.258 30.703 -0.339 1 96.94 99 VAL A O 1
ATOM 761 N N . LEU A 1 100 ? -5.668 28.734 -1.407 1 96 100 LEU A N 1
ATOM 762 C CA . LEU A 1 100 ? -4.246 28.453 -1.563 1 96 100 LEU A CA 1
ATOM 763 C C . LEU A 1 100 ? -3.553 29.562 -2.346 1 96 100 LEU A C 1
ATOM 765 O O . LEU A 1 100 ? -2.424 29.938 -2.025 1 96 100 LEU A O 1
ATOM 769 N N . LYS A 1 101 ? -4.211 30.062 -3.342 1 90.56 101 LYS A N 1
ATOM 770 C CA . LYS A 1 101 ? -3.658 31.172 -4.117 1 90.56 101 LYS A CA 1
ATOM 771 C C . LYS A 1 101 ? -3.492 32.406 -3.258 1 90.56 101 LYS A C 1
ATOM 773 O O . LYS A 1 101 ? -2.504 33.156 -3.393 1 90.56 101 LYS A O 1
ATOM 778 N N . LEU A 1 102 ? -4.41 32.625 -2.373 1 92.62 102 LEU A N 1
ATOM 779 C CA . LEU A 1 102 ? -4.391 33.812 -1.511 1 92.62 102 LEU A CA 1
ATOM 780 C C . LEU A 1 102 ? -3.311 33.688 -0.442 1 92.62 102 LEU A C 1
ATOM 782 O O . LEU A 1 102 ? -2.85 34.688 0.103 1 92.62 102 LEU A O 1
ATOM 786 N N . LEU A 1 103 ? -2.908 32.469 -0.119 1 96.12 103 LEU A N 1
ATOM 787 C CA . LEU A 1 103 ? -1.925 32.25 0.932 1 96.12 103 LEU A CA 1
ATOM 788 C C . LEU A 1 103 ? -0.506 32.344 0.384 1 96.12 103 LEU A C 1
ATOM 790 O O . LEU A 1 103 ? 0.459 32.406 1.15 1 96.12 103 LEU A O 1
ATOM 794 N N . LYS A 1 104 ? -0.305 32.406 -0.86 1 90.12 104 LYS A N 1
ATOM 795 C CA . LYS A 1 104 ? 0.995 32.312 -1.517 1 90.12 104 LYS A CA 1
ATOM 796 C C . LYS A 1 104 ? 1.942 33.406 -1.019 1 90.12 104 LYS A C 1
ATOM 798 O O . LYS A 1 104 ? 3.119 33.125 -0.763 1 90.12 104 LYS A O 1
ATOM 803 N N . ASN A 1 105 ? 1.474 34.594 -0.814 1 85.69 105 ASN A N 1
ATOM 804 C CA . ASN A 1 105 ? 2.346 35.719 -0.432 1 85.69 105 ASN A CA 1
ATOM 805 C C . ASN A 1 105 ? 2.754 35.625 1.035 1 85.69 105 ASN A C 1
ATOM 807 O O . ASN A 1 105 ? 3.943 35.656 1.356 1 85.69 105 ASN A O 1
ATOM 811 N N . GLY A 1 106 ? 1.831 35.438 1.856 1 90.38 106 GLY A N 1
ATOM 812 C CA . GLY A 1 106 ? 2.09 35.469 3.287 1 90.38 106 GLY A CA 1
ATOM 813 C C . GLY A 1 106 ? 2.688 34.188 3.812 1 90.38 106 GLY A C 1
ATOM 814 O O . GLY A 1 106 ? 3.354 34.188 4.852 1 90.38 106 GLY A O 1
ATOM 815 N N . TYR A 1 107 ? 2.48 33.125 3.098 1 95.06 107 TYR A N 1
ATOM 816 C CA . TYR A 1 107 ? 2.854 31.828 3.662 1 95.06 107 TYR A CA 1
ATOM 817 C C . TYR A 1 107 ? 3.818 31.078 2.742 1 95.06 107 TYR A C 1
ATOM 819 O O . TYR A 1 107 ? 4 29.875 2.869 1 95.06 107 TYR A O 1
ATOM 827 N N . SER A 1 108 ? 4.441 31.734 1.819 1 91.62 108 SER A N 1
ATOM 828 C CA . SER A 1 108 ? 5.43 31.109 0.945 1 91.62 108 SER A CA 1
ATOM 829 C C . SER A 1 108 ? 6.562 30.484 1.75 1 91.62 108 SER A C 1
ATOM 831 O O . SER A 1 108 ? 7.18 31.141 2.584 1 91.62 108 SER A O 1
ATOM 833 N N . ARG A 1 109 ? 6.82 29.172 1.561 1 94.38 109 ARG A N 1
ATOM 834 C CA . ARG A 1 109 ? 7.906 28.422 2.186 1 94.38 109 ARG A CA 1
ATOM 835 C C . ARG A 1 109 ? 7.852 28.547 3.705 1 94.38 109 ARG A C 1
ATOM 837 O O . ARG A 1 109 ? 8.883 28.672 4.359 1 94.38 109 ARG A O 1
ATOM 844 N N . SER A 1 110 ? 6.68 28.609 4.207 1 96 110 SER A N 1
ATOM 845 C CA . SER A 1 110 ? 6.535 28.797 5.645 1 96 110 SER A CA 1
ATOM 846 C C . SER A 1 110 ? 5.934 27.562 6.309 1 96 110 SER A C 1
ATOM 848 O O . SER A 1 110 ? 6.066 27.375 7.52 1 96 110 SER A O 1
ATOM 850 N N . VAL A 1 111 ? 5.359 26.703 5.551 1 98.44 111 VAL A N 1
ATOM 851 C CA . VAL A 1 111 ? 4.621 25.562 6.082 1 98.44 111 VAL A CA 1
ATOM 852 C C . VAL A 1 111 ? 5.566 24.375 6.277 1 98.44 111 VAL A C 1
ATOM 854 O O . VAL A 1 111 ? 6.316 24.016 5.367 1 98.44 111 VAL A O 1
ATOM 857 N N . LYS A 1 112 ? 5.543 23.828 7.469 1 98.75 112 LYS A N 1
ATOM 858 C CA . LYS A 1 112 ? 6.379 22.656 7.762 1 98.75 112 LYS A CA 1
ATOM 859 C C . LYS A 1 112 ? 5.719 21.375 7.277 1 98.75 112 LYS A C 1
ATOM 861 O O . LYS A 1 112 ? 6.398 20.484 6.77 1 98.75 112 LYS A O 1
ATOM 866 N N . LEU A 1 113 ? 4.43 21.297 7.473 1 98.88 113 LEU A N 1
ATOM 867 C CA . LEU A 1 113 ? 3.705 20.062 7.152 1 98.88 113 LEU A CA 1
ATOM 868 C C . LEU A 1 113 ? 2.354 20.375 6.52 1 98.88 113 LEU A C 1
ATOM 870 O O . LEU A 1 113 ? 1.597 21.203 7.039 1 98.88 113 LEU A O 1
ATOM 874 N N . VAL A 1 114 ? 2.146 19.812 5.348 1 98.88 114 VAL A N 1
ATOM 875 C CA . VAL A 1 114 ? 0.813 19.766 4.754 1 98.88 114 VAL A CA 1
ATOM 876 C C . VAL A 1 114 ? 0.202 18.375 4.957 1 98.88 114 VAL A C 1
ATOM 878 O O . VAL A 1 114 ? 0.786 17.375 4.555 1 98.88 114 VAL A O 1
ATOM 881 N N . TYR A 1 115 ? -0.881 18.297 5.688 1 98.75 115 TYR A N 1
ATOM 882 C CA . TYR A 1 115 ? -1.684 17.078 5.734 1 98.75 115 TYR A CA 1
ATOM 883 C C . TYR A 1 115 ? -3.039 17.297 5.07 1 98.75 115 TYR A C 1
ATOM 885 O O . TYR A 1 115 ? -3.779 18.203 5.438 1 98.75 115 TYR A O 1
ATOM 893 N N . ILE A 1 116 ? -3.363 16.375 4.152 1 98.62 116 ILE A N 1
ATOM 894 C CA . ILE A 1 116 ? -4.684 16.516 3.547 1 98.62 116 ILE A CA 1
ATOM 895 C C . ILE A 1 116 ? -5.352 15.156 3.438 1 98.62 116 ILE A C 1
ATOM 897 O O . ILE A 1 116 ? -4.672 14.133 3.289 1 98.62 116 ILE A O 1
ATOM 901 N N . ASP A 1 117 ? -6.625 15.164 3.559 1 97.62 117 ASP A N 1
ATOM 902 C CA . ASP A 1 117 ? -7.516 14.016 3.402 1 97.62 117 ASP A CA 1
ATOM 903 C C . ASP A 1 117 ? -8.586 14.297 2.348 1 97.62 117 ASP A C 1
ATOM 905 O O . ASP A 1 117 ? -9.773 14.398 2.67 1 97.62 117 ASP A O 1
ATOM 909 N N . PRO A 1 118 ? -8.242 14.281 1.056 1 96.56 118 PRO A N 1
ATOM 910 C CA . PRO A 1 118 ? -9.211 14.555 -0.013 1 96.56 118 PRO A CA 1
ATOM 911 C C . PRO A 1 118 ? -10.234 13.438 -0.182 1 96.56 118 PRO A C 1
ATOM 913 O O . PRO A 1 118 ? -10.094 12.367 0.413 1 96.56 118 PRO A O 1
ATOM 916 N N . PRO A 1 119 ? -11.305 13.734 -0.943 1 93.06 119 PRO A N 1
ATOM 917 C CA . PRO A 1 119 ? -12.227 12.641 -1.25 1 93.06 119 PRO A CA 1
ATOM 918 C C . PRO A 1 119 ? -11.547 11.461 -1.938 1 93.06 119 PRO A C 1
ATOM 920 O O . PRO A 1 119 ? -10.664 11.656 -2.779 1 93.06 119 PRO A O 1
ATOM 923 N N . TYR A 1 120 ? -11.922 10.266 -1.575 1 91.69 120 TYR A N 1
ATOM 924 C CA . TYR A 1 120 ? -11.273 9.062 -2.08 1 91.69 120 TYR A CA 1
ATOM 925 C C . TYR A 1 120 ? -11.875 8.633 -3.412 1 91.69 120 TYR A C 1
ATOM 927 O O . TYR A 1 120 ? -11.367 7.719 -4.066 1 91.69 120 TYR A O 1
ATOM 935 N N . ASN A 1 121 ? -12.93 9.266 -3.873 1 88.62 121 ASN A N 1
ATOM 936 C CA . ASN A 1 121 ? -13.562 8.977 -5.152 1 88.62 121 ASN A CA 1
ATOM 937 C C . ASN A 1 121 ? -14.172 7.574 -5.176 1 88.62 121 ASN A C 1
ATOM 939 O O . ASN A 1 121 ? -14.023 6.844 -6.156 1 88.62 121 ASN A O 1
ATOM 943 N N . THR A 1 122 ? -14.742 7.121 -4.16 1 81.12 122 THR A N 1
ATOM 944 C CA . THR A 1 122 ? -15.305 5.785 -4.012 1 81.12 122 THR A CA 1
ATOM 945 C C . THR A 1 122 ? -16.625 5.664 -4.766 1 81.12 122 THR A C 1
ATOM 947 O O . THR A 1 122 ? -17.078 4.555 -5.062 1 81.12 122 THR A O 1
ATOM 950 N N . GLY A 1 123 ? -17.25 6.844 -5.008 1 72.81 123 GLY A N 1
ATOM 951 C CA . GLY A 1 123 ? -18.562 6.832 -5.617 1 72.81 123 GLY A CA 1
ATOM 952 C C . GLY A 1 123 ? -19.688 6.797 -4.602 1 72.81 123 GLY A C 1
ATOM 953 O O . GLY A 1 123 ? -20.859 6.91 -4.961 1 72.81 123 GLY A O 1
ATOM 954 N N . ASP A 1 124 ? -19.312 6.738 -3.324 1 71.81 124 ASP A N 1
ATOM 955 C CA . ASP A 1 124 ? -20.297 6.695 -2.254 1 71.81 124 ASP A CA 1
ATOM 956 C C . ASP A 1 124 ? -20.766 8.102 -1.877 1 71.81 124 ASP A C 1
ATOM 958 O O . ASP A 1 124 ? -20.156 9.094 -2.301 1 71.81 124 ASP A O 1
ATOM 962 N N . THR A 1 125 ? -21.875 8.094 -1.193 1 65.38 125 THR A N 1
ATOM 963 C CA . THR A 1 125 ? -22.406 9.359 -0.692 1 65.38 125 THR A CA 1
ATOM 964 C C . THR A 1 125 ? -22.172 9.484 0.812 1 65.38 125 THR A C 1
ATOM 966 O O . THR A 1 125 ? -22.359 8.508 1.552 1 65.38 125 THR A O 1
ATOM 969 N N . PHE A 1 126 ? -21.641 10.555 1.087 1 80.56 126 PHE A N 1
ATOM 970 C CA . PHE A 1 126 ? -21.391 10.883 2.484 1 80.56 126 PHE A CA 1
ATOM 971 C C . PHE A 1 126 ? -22.031 12.227 2.842 1 80.56 126 PHE A C 1
ATOM 973 O O . PHE A 1 126 ? -22.844 12.758 2.082 1 80.56 126 PHE A O 1
ATOM 980 N N . THR A 1 127 ? -21.781 12.625 4.066 1 74.94 127 THR A N 1
ATOM 981 C CA . THR A 1 127 ? -22.172 13.969 4.461 1 74.94 127 THR A CA 1
ATOM 982 C C . THR A 1 127 ? -21.656 15 3.453 1 74.94 127 THR A C 1
ATOM 984 O O . THR A 1 127 ? -22.234 16.078 3.309 1 74.94 127 THR A O 1
ATOM 987 N N . TYR A 1 128 ? -20.656 14.586 2.674 1 69.12 128 TYR A N 1
ATOM 988 C CA . TYR A 1 128 ? -19.984 15.398 1.659 1 69.12 128 TYR A CA 1
ATOM 989 C C . TYR A 1 128 ? -19.922 14.656 0.328 1 69.12 128 TYR A C 1
ATOM 991 O O . TYR A 1 128 ? -20.188 13.453 0.266 1 69.12 128 TYR A O 1
ATOM 999 N N . ASN A 1 129 ? -19.656 15.328 -0.719 1 72.44 129 ASN A N 1
ATOM 1000 C CA . ASN A 1 129 ? -19.578 14.719 -2.043 1 72.44 129 ASN A CA 1
ATOM 1001 C C . ASN A 1 129 ? -18.266 13.969 -2.248 1 72.44 129 ASN A C 1
ATOM 1003 O O . ASN A 1 129 ? -17.188 14.539 -2.088 1 72.44 129 ASN A O 1
ATOM 1007 N N . ASP A 1 130 ? -18.328 12.719 -2.631 1 67 130 ASP A N 1
ATOM 1008 C CA . ASP A 1 130 ? -17.156 11.875 -2.842 1 67 130 ASP A CA 1
ATOM 1009 C C . ASP A 1 130 ? -17.203 11.195 -4.211 1 67 130 ASP A C 1
ATOM 1011 O O . ASP A 1 130 ? -16.578 10.156 -4.422 1 67 130 ASP A O 1
ATOM 1015 N N . ASP A 1 131 ? -18.109 11.641 -5.004 1 63.03 131 ASP A N 1
ATOM 1016 C CA . ASP A 1 131 ? -18.25 11.078 -6.344 1 63.03 131 ASP A CA 1
ATOM 1017 C C . ASP A 1 131 ? -17.906 12.117 -7.41 1 63.03 131 ASP A C 1
ATOM 1019 O O . ASP A 1 131 ? -18.641 13.086 -7.605 1 63.03 131 ASP A O 1
ATOM 1023 N N . PHE A 1 132 ? -16.938 11.945 -8.102 1 64.44 132 PHE A N 1
ATOM 1024 C CA . PHE A 1 132 ? -16.5 12.906 -9.102 1 64.44 132 PHE A CA 1
ATOM 1025 C C . PHE A 1 132 ? -16.859 12.438 -10.508 1 64.44 132 PHE A C 1
ATOM 1027 O O . PHE A 1 132 ? -16.469 13.047 -11.5 1 64.44 132 PHE A O 1
ATOM 1034 N N . ALA A 1 133 ? -17.625 11.328 -10.422 1 55.34 133 ALA A N 1
ATOM 1035 C CA . ALA A 1 133 ? -18 10.773 -11.719 1 55.34 133 ALA A CA 1
ATOM 1036 C C . ALA A 1 133 ? -18.844 11.758 -12.516 1 55.34 133 ALA A C 1
ATOM 1038 O O . ALA A 1 133 ? -19.688 12.453 -11.953 1 55.34 133 ALA A O 1
ATOM 1039 N N . VAL A 1 134 ? -18.469 12.18 -13.656 1 49 134 VAL A N 1
ATOM 1040 C CA . VAL A 1 134 ? -19.266 13 -14.562 1 49 134 VAL A CA 1
ATOM 1041 C C . VAL A 1 134 ? -20.156 12.109 -15.422 1 49 134 VAL A C 1
ATOM 1043 O O . VAL A 1 134 ? -19.75 11.016 -15.82 1 49 134 VAL A O 1
ATOM 1046 N N . PRO A 1 135 ? -21.562 12.484 -15.336 1 48.81 135 PRO A N 1
ATOM 1047 C CA . PRO A 1 135 ? -22.438 11.68 -16.203 1 48.81 135 PRO A CA 1
ATOM 1048 C C . PRO A 1 135 ? -21.797 11.383 -17.562 1 48.81 135 PRO A C 1
ATOM 1050 O O . PRO A 1 135 ? -21.078 12.219 -18.109 1 48.81 135 PRO A O 1
ATOM 1053 N N . GLU A 1 136 ? -22.047 10.156 -18 1 45.31 136 GLU A N 1
ATOM 1054 C CA . GLU A 1 136 ? -21.453 9.648 -19.234 1 45.31 136 GLU A CA 1
ATOM 1055 C C . GLU A 1 136 ? -21.609 10.656 -20.375 1 45.31 136 GLU A C 1
ATOM 1057 O O . GLU A 1 136 ? -20.656 10.906 -21.125 1 45.31 136 GLU A O 1
ATOM 1062 N N . LYS A 1 137 ? -22.859 11.219 -20.469 1 45.31 137 LYS A N 1
ATOM 1063 C CA . LYS A 1 137 ? -23.172 12.125 -21.578 1 45.31 137 LYS A CA 1
ATOM 1064 C C . LYS A 1 137 ? -22.344 13.406 -21.484 1 45.31 137 LYS A C 1
ATOM 1066 O O . LYS A 1 137 ? -21.797 13.867 -22.484 1 45.31 137 LYS A O 1
ATOM 1071 N N . GLN A 1 138 ? -22.297 13.945 -20.391 1 44.34 138 GLN A N 1
ATOM 1072 C CA . GLN A 1 138 ? -21.562 15.188 -20.188 1 44.34 138 GLN A CA 1
ATOM 1073 C C . GLN A 1 138 ? -20.062 14.969 -20.344 1 44.34 138 GLN A C 1
ATOM 1075 O O . GLN A 1 138 ? -19.375 15.797 -20.938 1 44.34 138 GLN A O 1
ATOM 1080 N N . TYR A 1 139 ? -19.656 13.891 -19.797 1 45.09 139 TYR A N 1
ATOM 1081 C CA . TYR A 1 139 ? -18.25 13.523 -19.938 1 45.09 139 TYR A CA 1
ATOM 1082 C C . TYR A 1 139 ? -17.906 13.281 -21.406 1 45.09 139 TYR A C 1
ATOM 1084 O O . TYR A 1 139 ? -16.875 13.766 -21.891 1 45.09 139 TYR A O 1
ATOM 1092 N N . LEU A 1 140 ? -18.875 12.633 -21.969 1 49.12 140 LEU A N 1
ATOM 1093 C CA . LEU A 1 140 ? -18.703 12.375 -23.391 1 49.12 140 LEU A CA 1
ATOM 1094 C C . LEU A 1 140 ? -18.766 13.68 -24.188 1 49.12 140 LEU A C 1
ATOM 1096 O O . LEU A 1 140 ? -18.016 13.852 -25.156 1 49.12 140 LEU A O 1
ATOM 1100 N N . GLU A 1 141 ? -19.625 14.562 -23.734 1 45.28 141 GLU A N 1
ATOM 1101 C CA . GLU A 1 141 ? -19.75 15.875 -24.359 1 45.28 141 GLU A CA 1
ATOM 1102 C C . GLU A 1 141 ? -18.484 16.703 -24.125 1 45.28 141 GLU A C 1
ATOM 1104 O O . GLU A 1 141 ? -17.984 17.344 -25.062 1 45.28 141 GLU A O 1
ATOM 1109 N N . GLU A 1 142 ? -18.141 16.578 -22.984 1 46.44 142 GLU A N 1
ATOM 1110 C CA . GLU A 1 142 ? -17.031 17.438 -22.609 1 46.44 142 GLU A CA 1
ATOM 1111 C C . GLU A 1 142 ? -15.711 16.891 -23.156 1 46.44 142 GLU A C 1
ATOM 1113 O O . GLU A 1 142 ? -14.781 17.656 -23.422 1 46.44 142 GLU A O 1
ATOM 1118 N N . THR A 1 143 ? -15.906 15.555 -23.281 1 45.75 143 THR A N 1
ATOM 1119 C CA . THR A 1 143 ? -14.719 14.922 -23.844 1 45.75 143 THR A CA 1
ATOM 1120 C C . THR A 1 143 ? -14.875 14.711 -25.344 1 45.75 143 THR A C 1
ATOM 1122 O O . THR A 1 143 ? -14.039 14.07 -25.969 1 45.75 143 THR A O 1
ATOM 1125 N N . GLY A 1 144 ? -16.016 15.367 -25.812 1 42.84 144 GLY A N 1
ATOM 1126 C CA . GLY A 1 144 ? -16.328 15.406 -27.234 1 42.84 144 GLY A CA 1
ATOM 1127 C C . GLY A 1 144 ? -16.703 14.055 -27.812 1 42.84 144 GLY A C 1
ATOM 1128 O O . GLY A 1 144 ? -16.531 13.812 -29 1 42.84 144 GLY A O 1
ATOM 1129 N N . GLN A 1 145 ? -17.234 13.227 -26.828 1 42.31 145 GLN A N 1
ATOM 1130 C CA . GLN A 1 145 ? -17.562 11.883 -27.281 1 42.31 145 GLN A CA 1
ATOM 1131 C C . GLN A 1 145 ? -19.031 11.781 -27.656 1 42.31 145 GLN A C 1
ATOM 1133 O O . GLN A 1 145 ? -19.531 10.688 -27.969 1 42.31 145 GLN A O 1
ATOM 1138 N N . LEU A 1 146 ? -19.875 12.781 -27.453 1 45.03 146 LEU A N 1
ATOM 1139 C CA . LEU A 1 146 ? -21.234 12.828 -28.016 1 45.03 146 LEU A CA 1
ATOM 1140 C C . LEU A 1 146 ? -21.266 13.664 -29.281 1 45.03 146 LEU A C 1
ATOM 1142 O O . LEU A 1 146 ? -20.547 14.664 -29.406 1 45.03 146 LEU A O 1
ATOM 1146 N N . ASP A 1 147 ? -21.969 13.086 -30.328 1 38.62 147 ASP A N 1
ATOM 1147 C CA . ASP A 1 147 ? -22.234 13.898 -31.516 1 38.62 147 ASP A CA 1
ATOM 1148 C C . ASP A 1 147 ? -23.266 14.992 -31.203 1 38.62 147 ASP A C 1
ATOM 1150 O O . ASP A 1 147 ? -23.797 15.062 -30.094 1 38.62 147 ASP A O 1
ATOM 1154 N N . GLU A 1 148 ? -23.422 16.016 -32.125 1 37.75 148 GLU A N 1
ATOM 1155 C CA . GLU A 1 148 ? -24.375 17.125 -32.031 1 37.75 148 GLU A CA 1
ATOM 1156 C C . GLU A 1 148 ? -25.766 16.625 -31.641 1 37.75 148 GLU A C 1
ATOM 1158 O O . GLU A 1 148 ? -26.562 17.406 -31.109 1 37.75 148 GLU A O 1
ATOM 1163 N N . GLN A 1 149 ? -26.141 15.422 -32.062 1 38.5 149 GLN A N 1
ATOM 1164 C CA . GLN A 1 149 ? -27.516 14.977 -31.844 1 38.5 149 GLN A CA 1
ATOM 1165 C C . GLN A 1 149 ? -27.672 14.219 -30.531 1 38.5 149 GLN A C 1
ATOM 1167 O O . GLN A 1 149 ? -28.75 13.75 -30.203 1 38.5 149 GLN A O 1
ATOM 1172 N N . GLY A 1 150 ? -26.766 14.188 -29.688 1 38.5 150 GLY A N 1
ATOM 1173 C CA . GLY A 1 150 ? -26.875 13.625 -28.359 1 38.5 150 GLY A CA 1
ATOM 1174 C C . GLY A 1 150 ? -26.406 12.195 -28.266 1 38.5 150 GLY A C 1
ATOM 1175 O O . GLY A 1 150 ? -26.562 11.539 -27.234 1 38.5 150 GLY A O 1
ATOM 1176 N N . ASN A 1 151 ? -26.156 11.43 -29.344 1 35.53 151 ASN A N 1
ATOM 1177 C CA . ASN A 1 151 ? -25.859 10 -29.375 1 35.53 151 ASN A CA 1
ATOM 1178 C C . ASN A 1 151 ? -24.406 9.727 -29.031 1 35.53 151 ASN A C 1
ATOM 1180 O O . ASN A 1 151 ? -23.531 10.555 -29.312 1 35.53 151 ASN A O 1
ATOM 1184 N N . ALA A 1 152 ? -24.297 8.641 -28.188 1 39.69 152 ALA A N 1
ATOM 1185 C CA . ALA A 1 152 ? -23 8.211 -27.703 1 39.69 152 ALA A CA 1
ATOM 1186 C C . ALA A 1 152 ? -22.078 7.844 -28.859 1 39.69 152 ALA A C 1
ATOM 1188 O O . ALA A 1 152 ? -22.469 7.098 -29.75 1 39.69 152 ALA A O 1
ATOM 1189 N N . THR A 1 153 ? -21.094 8.375 -29.312 1 36.47 153 THR A N 1
ATOM 1190 C CA . THR A 1 153 ? -20.312 8.164 -30.516 1 36.47 153 THR A CA 1
ATOM 1191 C C . THR A 1 153 ? -19.234 7.098 -30.297 1 36.47 153 THR A C 1
ATOM 1193 O O . THR A 1 153 ? -18.578 6.66 -31.234 1 36.47 153 THR A O 1
ATOM 1196 N N . THR A 1 154 ? -18.594 6.816 -29.25 1 34.5 154 THR A N 1
ATOM 1197 C CA . THR A 1 154 ? -17.609 5.75 -29.016 1 34.5 154 THR A CA 1
ATOM 1198 C C . THR A 1 154 ? -18.172 4.695 -28.078 1 34.5 154 THR A C 1
ATOM 1200 O O . THR A 1 154 ? -19.062 4.992 -27.266 1 34.5 154 THR A O 1
ATOM 1203 N N . SER A 1 155 ? -18.266 3.406 -28.469 1 32.25 155 SER A N 1
ATOM 1204 C CA . SER A 1 155 ? -18.844 2.348 -27.656 1 32.25 155 SER A CA 1
ATOM 1205 C C . SER A 1 155 ? -18.219 2.314 -26.266 1 32.25 155 SER A C 1
ATOM 1207 O O . SER A 1 155 ? -18.812 1.79 -25.328 1 32.25 155 SER A O 1
ATOM 1209 N N . ARG A 1 156 ? -16.766 1.778 -26.266 1 33.75 156 ARG A N 1
ATOM 1210 C CA . ARG A 1 156 ? -16.312 1.512 -24.906 1 33.75 156 ARG A CA 1
ATOM 1211 C C . ARG A 1 156 ? -16.25 2.795 -24.078 1 33.75 156 ARG A C 1
ATOM 1213 O O . ARG A 1 156 ? -15.352 3.615 -24.266 1 33.75 156 ARG A O 1
ATOM 1220 N N . ILE A 1 157 ? -17.109 3.354 -23.766 1 35.12 157 ILE A N 1
ATOM 1221 C CA . ILE A 1 157 ? -17.297 4.41 -22.781 1 35.12 157 ILE A CA 1
ATOM 1222 C C . ILE A 1 157 ? -16.328 4.219 -21.625 1 35.12 157 ILE A C 1
ATOM 1224 O O . ILE A 1 157 ? -16.375 3.211 -20.922 1 35.12 157 ILE A O 1
ATOM 1228 N N . GLU A 1 158 ? -15.031 4.426 -21.906 1 39.06 158 GLU A N 1
ATOM 1229 C CA . GLU A 1 158 ? -14.18 4.328 -20.719 1 39.06 158 GLU A CA 1
ATOM 1230 C C . GLU A 1 158 ? -14.859 4.926 -19.5 1 39.06 158 GLU A C 1
ATOM 1232 O O . GLU A 1 158 ? -14.922 6.148 -19.344 1 39.06 158 GLU A O 1
ATOM 1237 N N . ALA A 1 159 ? -15.719 4.395 -19.094 1 43.12 159 ALA A N 1
ATOM 1238 C CA . ALA A 1 159 ? -16.422 4.75 -17.859 1 43.12 159 ALA A CA 1
ATOM 1239 C C . ALA A 1 159 ? -15.453 5.207 -16.781 1 43.12 159 ALA A C 1
ATOM 1241 O O . ALA A 1 159 ? -15.781 6.07 -15.961 1 43.12 159 ALA A O 1
ATOM 1242 N N . ARG A 1 160 ? -14.148 4.664 -16.844 1 48.81 160 ARG A N 1
ATOM 1243 C CA . ARG A 1 160 ? -13.211 4.848 -15.75 1 48.81 160 ARG A CA 1
ATOM 1244 C C . ARG A 1 160 ? -12.57 6.23 -15.805 1 48.81 160 ARG A C 1
ATOM 1246 O O . ARG A 1 160 ? -12.352 6.859 -14.766 1 48.81 160 ARG A O 1
ATOM 1253 N N . GLY A 1 161 ? -12.258 6.688 -17.141 1 56.75 161 GLY A N 1
ATOM 1254 C CA . GLY A 1 161 ? -11.719 8.031 -17.266 1 56.75 161 GLY A CA 1
ATOM 1255 C C . GLY A 1 161 ? -12.68 9.102 -16.781 1 56.75 161 GLY A C 1
ATOM 1256 O O . GLY A 1 161 ? -12.25 10.18 -16.359 1 56.75 161 GLY A O 1
ATOM 1257 N N . ARG A 1 162 ? -13.82 8.617 -16.594 1 61.31 162 ARG A N 1
ATOM 1258 C CA . ARG A 1 162 ? -14.891 9.555 -16.266 1 61.31 162 ARG A CA 1
ATOM 1259 C C . ARG A 1 162 ? -14.867 9.922 -14.789 1 61.31 162 ARG A C 1
ATOM 1261 O O . ARG A 1 162 ? -15.211 11.047 -14.422 1 61.31 162 ARG A O 1
ATOM 1268 N N . LYS A 1 163 ? -14.375 8.922 -14.102 1 74.56 163 LYS A N 1
ATOM 1269 C CA . LYS A 1 163 ? -14.375 9.148 -12.656 1 74.56 163 LYS A CA 1
ATOM 1270 C C . LYS A 1 163 ? -13.039 9.711 -12.188 1 74.56 163 LYS A C 1
ATOM 1272 O O . LYS A 1 163 ? -13 10.625 -11.359 1 74.56 163 LYS A O 1
ATOM 1277 N N . HIS A 1 164 ? -11.953 9.32 -12.82 1 84.38 164 HIS A N 1
ATOM 1278 C CA . HIS A 1 164 ? -10.625 9.648 -12.312 1 84.38 164 HIS A CA 1
ATOM 1279 C C . HIS A 1 164 ? -10.156 11 -12.836 1 84.38 164 HIS A C 1
ATOM 1281 O O . HIS A 1 164 ? -9.461 11.742 -12.133 1 84.38 164 HIS A O 1
ATOM 1287 N N . ALA A 1 165 ? -10.57 11.359 -14.016 1 83.31 165 ALA A N 1
ATOM 1288 C CA . ALA A 1 165 ? -10.07 12.57 -14.672 1 83.31 165 ALA A CA 1
ATOM 1289 C C . ALA A 1 165 ? -10.5 13.82 -13.906 1 83.31 165 ALA A C 1
ATOM 1291 O O . ALA A 1 165 ? -9.664 14.68 -13.609 1 83.31 165 ALA A O 1
ATOM 1292 N N . PRO A 1 166 ? -11.758 13.961 -13.516 1 84.44 166 PRO A N 1
ATOM 1293 C CA . PRO A 1 166 ? -12.141 15.141 -12.734 1 84.44 166 PRO A CA 1
ATOM 1294 C C . PRO A 1 166 ? -11.414 15.219 -11.391 1 84.44 166 PRO A C 1
ATOM 1296 O O . PRO A 1 166 ? -11.07 16.312 -10.938 1 84.44 166 PRO A O 1
ATOM 1299 N N . TRP A 1 167 ? -11.273 14.078 -10.812 1 90.69 167 TRP A N 1
ATOM 1300 C CA . TRP A 1 167 ? -10.562 14.039 -9.547 1 90.69 167 TRP A CA 1
ATOM 1301 C C . TRP A 1 167 ? -9.117 14.516 -9.711 1 90.69 167 TRP A C 1
ATOM 1303 O O . TRP A 1 167 ? -8.633 15.328 -8.922 1 90.69 167 TRP A O 1
ATOM 1313 N N . LEU A 1 168 ? -8.477 14.055 -10.758 1 90.81 168 LEU A N 1
ATOM 1314 C CA . LEU A 1 168 ? -7.102 14.445 -11.055 1 90.81 168 LEU A CA 1
ATOM 1315 C C . LEU A 1 168 ? -7.012 15.938 -11.367 1 90.81 168 LEU A C 1
ATOM 1317 O O . LEU A 1 168 ? -6.074 16.609 -10.938 1 90.81 168 LEU A O 1
ATOM 1321 N N . THR A 1 169 ? -7.973 16.438 -12.055 1 88.44 169 THR A N 1
ATOM 1322 C CA . THR A 1 169 ? -8.023 17.844 -12.414 1 88.44 169 THR A CA 1
ATOM 1323 C C . THR A 1 169 ? -8.172 18.719 -11.172 1 88.44 169 THR A C 1
ATOM 1325 O O . THR A 1 169 ? -7.59 19.797 -11.086 1 88.44 169 THR A O 1
ATOM 1328 N N . MET A 1 170 ? -8.914 18.25 -10.289 1 92.44 170 MET A N 1
ATOM 1329 C CA . MET A 1 170 ? -9.125 18.969 -9.039 1 92.44 170 MET A CA 1
ATOM 1330 C C . MET A 1 170 ? -7.875 18.922 -8.164 1 92.44 170 MET A C 1
ATOM 1332 O O . MET A 1 170 ? -7.477 19.938 -7.598 1 92.44 170 MET A O 1
ATOM 1336 N N . MET A 1 171 ? -7.148 17.859 -8.133 1 95.56 171 MET A N 1
ATOM 1337 C CA . MET A 1 171 ? -6.051 17.625 -7.203 1 95.56 171 MET A CA 1
ATOM 1338 C C . MET A 1 171 ? -4.773 18.297 -7.684 1 95.56 171 MET A C 1
ATOM 1340 O O . MET A 1 171 ? -4.027 18.875 -6.883 1 95.56 171 MET A O 1
ATOM 1344 N N . PHE A 1 172 ? -4.48 18.312 -8.93 1 92.25 172 PHE A N 1
ATOM 1345 C CA . PHE A 1 172 ? -3.191 18.703 -9.477 1 92.25 172 PHE A CA 1
ATOM 1346 C C . PHE A 1 172 ? -2.859 20.141 -9.102 1 92.25 172 PHE A C 1
ATOM 1348 O O . PHE A 1 172 ? -1.814 20.406 -8.5 1 92.25 172 PHE A O 1
ATOM 1355 N N . PRO A 1 173 ? -3.713 21.141 -9.406 1 91.25 173 PRO A N 1
ATOM 1356 C CA . PRO A 1 173 ? -3.355 22.531 -9.078 1 91.25 173 PRO A CA 1
ATOM 1357 C C . PRO A 1 173 ? -3.188 22.75 -7.578 1 91.25 173 PRO A C 1
ATOM 1359 O O . PRO A 1 173 ? -2.338 23.547 -7.16 1 91.25 173 PRO A O 1
ATOM 1362 N N . ARG A 1 174 ? -3.947 22.109 -6.789 1 96.62 174 ARG A N 1
ATOM 1363 C CA . ARG A 1 174 ? -3.879 22.25 -5.34 1 96.62 174 ARG A CA 1
ATOM 1364 C C . ARG A 1 174 ? -2.559 21.719 -4.797 1 96.62 174 ARG A C 1
ATOM 1366 O O . ARG A 1 174 ? -1.943 22.344 -3.926 1 96.62 174 ARG A O 1
ATOM 1373 N N . LEU A 1 175 ? -2.148 20.594 -5.379 1 96.81 175 LEU A N 1
ATOM 1374 C CA . LEU A 1 175 ? -0.874 20.016 -4.957 1 96.81 175 LEU A CA 1
ATOM 1375 C C . LEU A 1 175 ? 0.29 20.891 -5.406 1 96.81 175 LEU A C 1
ATOM 1377 O O . LEU A 1 175 ? 1.274 21.047 -4.68 1 96.81 175 LEU A O 1
ATOM 1381 N N . ALA A 1 176 ? 0.183 21.438 -6.59 1 92.81 176 ALA A N 1
ATOM 1382 C CA . ALA A 1 176 ? 1.221 22.344 -7.086 1 92.81 176 ALA A CA 1
ATOM 1383 C C . ALA A 1 176 ? 1.38 23.547 -6.172 1 92.81 176 ALA A C 1
ATOM 1385 O O . ALA A 1 176 ? 2.502 23.938 -5.84 1 92.81 176 ALA A O 1
ATOM 1386 N N . LEU A 1 177 ? 0.301 24.125 -5.746 1 93.69 177 LEU A N 1
ATOM 1387 C CA . LEU A 1 177 ? 0.327 25.297 -4.875 1 93.69 177 LEU A CA 1
ATOM 1388 C C . LEU A 1 177 ? 0.813 24.922 -3.479 1 93.69 177 LEU A C 1
ATOM 1390 O O . LEU A 1 177 ? 1.539 25.688 -2.842 1 93.69 177 LEU A O 1
ATOM 1394 N N . ALA A 1 178 ? 0.413 23.75 -3.016 1 97.44 178 ALA A N 1
ATOM 1395 C CA . ALA A 1 178 ? 0.856 23.281 -1.707 1 97.44 178 ALA A CA 1
ATOM 1396 C C . ALA A 1 178 ? 2.377 23.172 -1.649 1 97.44 178 ALA A C 1
ATOM 1398 O O . ALA A 1 178 ? 2.992 23.5 -0.634 1 97.44 178 ALA A O 1
ATOM 1399 N N . ARG A 1 179 ? 2.953 22.641 -2.727 1 96 179 ARG A N 1
ATOM 1400 C CA . ARG A 1 179 ? 4.406 22.516 -2.781 1 96 179 ARG A CA 1
ATOM 1401 C C . ARG A 1 179 ? 5.086 23.859 -2.59 1 96 179 ARG A C 1
ATOM 1403 O O . ARG A 1 179 ? 6.105 23.953 -1.902 1 96 179 ARG A O 1
ATOM 1410 N N . HIS A 1 180 ? 4.496 24.922 -3.105 1 91.81 180 HIS A N 1
ATOM 1411 C CA . HIS A 1 180 ? 5.051 26.266 -3.023 1 91.81 180 HIS A CA 1
ATOM 1412 C C . HIS A 1 180 ? 5.02 26.781 -1.591 1 91.81 180 HIS A C 1
ATOM 1414 O O . HIS A 1 180 ? 5.879 27.578 -1.194 1 91.81 180 HIS A O 1
ATOM 1420 N N . LEU A 1 181 ? 4.109 26.391 -0.857 1 96.94 181 LEU A N 1
ATOM 1421 C CA . LEU A 1 181 ? 3.932 26.891 0.5 1 96.94 181 LEU A CA 1
ATOM 1422 C C . LEU A 1 181 ? 4.855 26.172 1.475 1 96.94 181 LEU A C 1
ATOM 1424 O O . LEU A 1 181 ? 5.125 26.672 2.568 1 96.94 181 LEU A O 1
ATOM 1428 N N . LEU A 1 182 ? 5.398 25.047 1.077 1 97.94 182 LEU A N 1
ATOM 1429 C CA . LEU A 1 182 ? 6.207 24.219 1.964 1 97.94 182 LEU A CA 1
ATOM 1430 C C . LEU A 1 182 ? 7.605 24.797 2.133 1 97.94 182 LEU A C 1
ATOM 1432 O O . LEU A 1 182 ? 8.203 25.281 1.167 1 97.94 182 LEU A O 1
ATOM 1436 N N . ARG A 1 183 ? 8.07 24.734 3.371 1 97.25 183 ARG A N 1
ATOM 1437 C CA . ARG A 1 183 ? 9.477 24.984 3.652 1 97.25 183 ARG A CA 1
ATOM 1438 C C . ARG A 1 183 ? 10.367 23.969 2.949 1 97.25 183 ARG A C 1
ATOM 1440 O O . ARG A 1 183 ? 9.898 22.906 2.527 1 97.25 183 ARG A O 1
ATOM 1447 N N . ARG A 1 184 ? 11.648 24.266 2.906 1 95.94 184 ARG A N 1
ATOM 1448 C CA . ARG A 1 184 ? 12.57 23.344 2.244 1 95.94 184 ARG A CA 1
ATOM 1449 C C . ARG A 1 184 ? 12.602 22 2.957 1 95.94 184 ARG A C 1
ATOM 1451 O O . ARG A 1 184 ? 12.758 20.953 2.318 1 95.94 184 ARG A O 1
ATOM 1458 N N . ASP A 1 185 ? 12.461 21.969 4.297 1 97.94 185 ASP A N 1
ATOM 1459 C CA . ASP A 1 185 ? 12.422 20.734 5.062 1 97.94 185 ASP A CA 1
ATOM 1460 C C . ASP A 1 185 ? 10.984 20.281 5.309 1 97.94 185 ASP A C 1
ATOM 1462 O O . ASP A 1 185 ? 10.719 19.5 6.227 1 97.94 185 ASP A O 1
ATOM 1466 N N . GLY A 1 186 ? 10.062 20.906 4.535 1 98.5 186 GLY A N 1
ATOM 1467 C CA . GLY A 1 186 ? 8.656 20.578 4.695 1 98.5 186 GLY A CA 1
ATOM 1468 C C . GLY A 1 186 ? 8.289 19.234 4.074 1 98.5 186 GLY A C 1
ATOM 1469 O O . GLY A 1 186 ? 9.039 18.688 3.264 1 98.5 186 GLY A O 1
ATOM 1470 N N . VAL A 1 187 ? 7.137 18.75 4.539 1 98.62 187 VAL A N 1
ATOM 1471 C CA . VAL A 1 187 ? 6.648 17.453 4.117 1 98.62 187 VAL A CA 1
ATOM 1472 C C . VAL A 1 187 ? 5.145 17.516 3.846 1 98.62 187 VAL A C 1
ATOM 1474 O O . VAL A 1 187 ? 4.434 18.312 4.473 1 98.62 187 VAL A O 1
ATOM 1477 N N . ILE A 1 188 ? 4.707 16.75 2.84 1 98.81 188 ILE A N 1
ATOM 1478 C CA . ILE A 1 188 ? 3.27 16.625 2.627 1 98.81 188 ILE A CA 1
ATOM 1479 C C . ILE A 1 188 ? 2.836 15.18 2.883 1 98.81 188 ILE A C 1
ATOM 1481 O O . ILE A 1 188 ? 3.533 14.234 2.5 1 98.81 188 ILE A O 1
ATOM 1485 N N . LEU A 1 189 ? 1.775 14.992 3.65 1 98.88 189 LEU A N 1
ATOM 1486 C CA . LEU A 1 189 ? 1.083 13.727 3.883 1 98.88 189 LEU A CA 1
ATOM 1487 C C . LEU A 1 189 ? -0.308 13.75 3.258 1 98.88 189 LEU A C 1
ATOM 1489 O O . LEU A 1 189 ? -1.091 14.664 3.502 1 98.88 189 LEU A O 1
ATOM 1493 N N . VAL A 1 190 ? -0.607 12.734 2.439 1 98.75 190 VAL A N 1
ATOM 1494 C CA . VAL A 1 190 ? -1.919 12.672 1.805 1 98.75 190 VAL A CA 1
ATOM 1495 C C . VAL A 1 190 ? -2.574 11.328 2.098 1 98.75 190 VAL A C 1
ATOM 1497 O O . VAL A 1 190 ? -2.047 10.273 1.718 1 98.75 190 VAL A O 1
ATOM 1500 N N . SER A 1 191 ? -3.713 11.352 2.797 1 98.19 191 SER A N 1
ATOM 1501 C CA . SER A 1 191 ? -4.508 10.148 3.021 1 98.19 191 SER A CA 1
ATOM 1502 C C . SER A 1 191 ? -5.293 9.766 1.771 1 98.19 191 SER A C 1
ATOM 1504 O O . SER A 1 191 ? -5.781 10.633 1.045 1 98.19 191 SER A O 1
ATOM 1506 N N . ILE A 1 192 ? -5.387 8.5 1.484 1 97.94 192 ILE A N 1
ATOM 1507 C CA . ILE A 1 192 ? -6.082 8.023 0.292 1 97.94 192 ILE A CA 1
ATOM 1508 C C . ILE A 1 192 ? -6.359 6.527 0.419 1 97.94 192 ILE A C 1
ATOM 1510 O O . ILE A 1 192 ? -5.965 5.898 1.402 1 97.94 192 ILE A O 1
ATOM 1514 N N . ASP A 1 193 ? -7.152 5.949 -0.439 1 96.5 193 ASP A N 1
ATOM 1515 C CA . ASP A 1 193 ? -7.398 4.508 -0.445 1 96.5 193 ASP A CA 1
ATOM 1516 C C . ASP A 1 193 ? -7.055 3.898 -1.801 1 96.5 193 ASP A C 1
ATOM 1518 O O . ASP A 1 193 ? -6.359 4.52 -2.609 1 96.5 193 ASP A O 1
ATOM 1522 N N . ASN A 1 194 ? -7.445 2.705 -2.064 1 96.12 194 ASN A N 1
ATOM 1523 C CA . ASN A 1 194 ? -7.09 1.949 -3.26 1 96.12 194 ASN A CA 1
ATOM 1524 C C . ASN A 1 194 ? -7.719 2.553 -4.512 1 96.12 194 ASN A C 1
ATOM 1526 O O . ASN A 1 194 ? -7.285 2.264 -5.629 1 96.12 194 ASN A O 1
ATOM 1530 N N . ASN A 1 195 ? -8.695 3.348 -4.352 1 92.38 195 ASN A N 1
ATOM 1531 C CA . ASN A 1 195 ? -9.383 3.889 -5.52 1 92.38 195 ASN A CA 1
ATOM 1532 C C . ASN A 1 195 ? -8.484 4.832 -6.312 1 92.38 195 ASN A C 1
ATOM 1534 O O . ASN A 1 195 ? -8.523 4.844 -7.547 1 92.38 195 ASN A O 1
ATOM 1538 N N . GLU A 1 196 ? -7.672 5.648 -5.57 1 94.62 196 GLU A N 1
ATOM 1539 C CA . GLU A 1 196 ? -6.953 6.699 -6.289 1 94.62 196 GLU A CA 1
ATOM 1540 C C . GLU A 1 196 ? -5.473 6.699 -5.926 1 94.62 196 GLU A C 1
ATOM 1542 O O . GLU A 1 196 ? -4.707 7.523 -6.426 1 94.62 196 GLU A O 1
ATOM 1547 N N . VAL A 1 197 ? -4.977 5.766 -5.113 1 97.5 197 VAL A N 1
ATOM 1548 C CA . VAL A 1 197 ? -3.629 5.836 -4.566 1 97.5 197 VAL A CA 1
ATOM 1549 C C . VAL A 1 197 ? -2.607 5.809 -5.703 1 97.5 197 VAL A C 1
ATOM 1551 O O . VAL A 1 197 ? -1.594 6.508 -5.652 1 97.5 197 VAL A O 1
ATOM 1554 N N . HIS A 1 198 ? -2.783 4.953 -6.707 1 95 198 HIS A N 1
ATOM 1555 C CA . HIS A 1 198 ? -1.828 4.844 -7.805 1 95 198 HIS A CA 1
ATOM 1556 C C . HIS A 1 198 ? -1.815 6.113 -8.656 1 95 198 HIS A C 1
ATOM 1558 O O . HIS A 1 198 ? -0.757 6.543 -9.117 1 95 198 HIS A O 1
ATOM 1564 N N . HIS A 1 199 ? -2.963 6.762 -8.875 1 92.94 199 HIS A N 1
ATOM 1565 C CA . HIS A 1 199 ? -3.025 8.031 -9.586 1 92.94 199 HIS A CA 1
ATOM 1566 C C . HIS A 1 199 ? -2.396 9.156 -8.766 1 92.94 199 HIS A C 1
ATOM 1568 O O . HIS A 1 199 ? -1.679 10 -9.305 1 92.94 199 HIS A O 1
ATOM 1574 N N . LEU A 1 200 ? -2.721 9.164 -7.5 1 97.19 200 LEU A N 1
ATOM 1575 C CA . LEU A 1 200 ? -2.158 10.18 -6.613 1 97.19 200 LEU A CA 1
ATOM 1576 C C . LEU A 1 200 ? -0.636 10.086 -6.582 1 97.19 200 LEU A C 1
ATOM 1578 O O . LEU A 1 200 ? 0.049 11.109 -6.562 1 97.19 200 LEU A O 1
ATOM 1582 N N . ARG A 1 201 ? -0.13 8.844 -6.492 1 96.5 201 ARG A N 1
ATOM 1583 C CA . ARG A 1 201 ? 1.314 8.641 -6.512 1 96.5 201 ARG A CA 1
ATOM 1584 C C . ARG A 1 201 ? 1.938 9.25 -7.762 1 96.5 201 ARG A C 1
ATOM 1586 O O . ARG A 1 201 ? 2.979 9.906 -7.684 1 96.5 201 ARG A O 1
ATOM 1593 N N . LEU A 1 202 ? 1.373 9.062 -8.883 1 91.31 202 LEU A N 1
ATOM 1594 C CA . LEU A 1 202 ? 1.869 9.633 -10.133 1 91.31 202 LEU A CA 1
ATOM 1595 C C . LEU A 1 202 ? 1.824 11.156 -10.086 1 91.31 202 LEU A C 1
ATOM 1597 O O . LEU A 1 202 ? 2.75 11.82 -10.555 1 91.31 202 LEU A O 1
ATOM 1601 N N . LEU A 1 203 ? 0.752 11.695 -9.555 1 92.88 203 LEU A N 1
ATOM 1602 C CA . LEU A 1 203 ? 0.61 13.141 -9.438 1 92.88 203 LEU A CA 1
ATOM 1603 C C . LEU A 1 203 ? 1.688 13.727 -8.531 1 92.88 203 LEU A C 1
ATOM 1605 O O . LEU A 1 203 ? 2.289 14.75 -8.852 1 92.88 203 LEU A O 1
ATOM 1609 N N . LEU A 1 204 ? 1.846 13.133 -7.434 1 96.81 204 LEU A N 1
ATOM 1610 C CA . LEU A 1 204 ? 2.84 13.609 -6.48 1 96.81 204 LEU A CA 1
ATOM 1611 C C . LEU A 1 204 ? 4.246 13.492 -7.059 1 96.81 204 LEU A C 1
ATOM 1613 O O . LEU A 1 204 ? 5.098 14.352 -6.809 1 96.81 204 LEU A O 1
ATOM 1617 N N . ASP A 1 205 ? 4.504 12.383 -7.801 1 91.31 205 ASP A N 1
ATOM 1618 C CA . ASP A 1 205 ? 5.777 12.266 -8.5 1 91.31 205 ASP A CA 1
ATOM 1619 C C . ASP A 1 205 ? 5.988 13.438 -9.453 1 91.31 205 ASP A C 1
ATOM 1621 O O . ASP A 1 205 ? 7.098 13.961 -9.57 1 91.31 205 ASP A O 1
ATOM 1625 N N . ALA A 1 206 ? 4.957 13.797 -10.102 1 87.25 206 ALA A N 1
ATOM 1626 C CA . ALA A 1 206 ? 5.035 14.875 -11.086 1 87.25 206 ALA A CA 1
ATOM 1627 C C . ALA A 1 206 ? 5.262 16.219 -10.398 1 87.25 206 ALA A C 1
ATOM 1629 O O . ALA A 1 206 ? 6.023 17.062 -10.891 1 87.25 206 ALA A O 1
ATOM 1630 N N . VAL A 1 207 ? 4.621 16.453 -9.281 1 91.5 207 VAL A N 1
ATOM 1631 C CA . VAL A 1 207 ? 4.625 17.75 -8.617 1 91.5 207 VAL A CA 1
ATOM 1632 C C . VAL A 1 207 ? 5.863 17.875 -7.73 1 91.5 207 VAL A C 1
ATOM 1634 O O . VAL A 1 207 ? 6.527 18.906 -7.723 1 91.5 207 VAL A O 1
ATOM 1637 N N . PHE A 1 208 ? 6.219 16.875 -7.012 1 94.62 208 PHE A N 1
ATOM 1638 C CA . PHE A 1 208 ? 7.273 16.953 -6.008 1 94.62 208 PHE A CA 1
ATOM 1639 C C . PHE A 1 208 ? 8.555 16.297 -6.523 1 94.62 208 PHE A C 1
ATOM 1641 O O . PHE A 1 208 ? 9.633 16.531 -5.977 1 94.62 208 PHE A O 1
ATOM 1648 N N . GLY A 1 209 ? 8.469 15.484 -7.59 1 90.44 209 GLY A N 1
ATOM 1649 C CA . GLY A 1 209 ? 9.586 14.664 -8.023 1 90.44 209 GLY A CA 1
ATOM 1650 C C . GLY A 1 209 ? 9.609 13.297 -7.375 1 90.44 209 GLY A C 1
ATOM 1651 O O . GLY A 1 209 ? 9.43 13.172 -6.16 1 90.44 209 GLY A O 1
ATOM 1652 N N . ALA A 1 210 ? 9.844 12.305 -8.219 1 90 210 ALA A N 1
ATOM 1653 C CA . ALA A 1 210 ? 9.867 10.93 -7.723 1 90 210 ALA A CA 1
ATOM 1654 C C . ALA A 1 210 ? 10.977 10.734 -6.691 1 90 210 ALA A C 1
ATOM 1656 O O . ALA A 1 210 ? 10.852 9.906 -5.781 1 90 210 ALA A O 1
ATOM 1657 N N . GLU A 1 211 ? 12.062 11.469 -6.77 1 91.81 211 GLU A N 1
ATOM 1658 C CA . GLU A 1 211 ? 13.211 11.352 -5.867 1 91.81 211 GLU A CA 1
ATOM 1659 C C . GLU A 1 211 ? 12.852 11.82 -4.461 1 91.81 211 GLU A C 1
ATOM 1661 O O . GLU A 1 211 ? 13.578 11.547 -3.504 1 91.81 211 GLU A O 1
ATOM 1666 N N . ASN A 1 212 ? 11.727 12.539 -4.355 1 96.69 212 ASN A N 1
ATOM 1667 C CA . ASN A 1 212 ? 11.344 13.094 -3.061 1 96.69 212 ASN A CA 1
ATOM 1668 C C . ASN A 1 212 ? 10.312 12.219 -2.357 1 96.69 212 ASN A C 1
ATOM 1670 O O . ASN A 1 212 ? 9.758 12.617 -1.331 1 96.69 212 ASN A O 1
ATOM 1674 N N . PHE A 1 213 ? 10.062 11.023 -2.982 1 97.38 213 PHE A N 1
ATOM 1675 C CA . PHE A 1 213 ? 9.203 10.039 -2.326 1 97.38 213 PHE A CA 1
ATOM 1676 C C . PHE A 1 213 ? 9.836 9.555 -1.028 1 97.38 213 PHE A C 1
ATOM 1678 O O . PHE A 1 213 ? 11.008 9.172 -1.005 1 97.38 213 PHE A O 1
ATOM 1685 N N . VAL A 1 214 ? 8.992 9.609 0.042 1 98.06 214 VAL A N 1
ATOM 1686 C CA . VAL A 1 214 ? 9.5 9.148 1.332 1 98.06 214 VAL A CA 1
ATOM 1687 C C . VAL A 1 214 ? 8.922 7.766 1.645 1 98.06 214 VAL A C 1
ATOM 1689 O O . VAL A 1 214 ? 9.664 6.832 1.949 1 98.06 214 VAL A O 1
ATOM 1692 N N . ASP A 1 215 ? 7.566 7.691 1.604 1 97.88 215 ASP A N 1
ATOM 1693 C CA . ASP A 1 215 ? 6.93 6.438 1.988 1 97.88 215 ASP A CA 1
ATOM 1694 C C . ASP A 1 215 ? 5.457 6.418 1.579 1 97.88 215 ASP A C 1
ATOM 1696 O O . ASP A 1 215 ? 4.891 7.457 1.239 1 97.88 215 ASP A O 1
ATOM 1700 N N . MET A 1 216 ? 4.93 5.293 1.402 1 98.38 216 MET A N 1
ATOM 1701 C CA . MET A 1 216 ? 3.492 5.035 1.392 1 98.38 216 MET A CA 1
ATOM 1702 C C . MET A 1 216 ? 3.076 4.219 2.611 1 98.38 216 MET A C 1
ATOM 1704 O O . MET A 1 216 ? 3.08 2.986 2.568 1 98.38 216 MET A O 1
ATOM 1708 N N . MET A 1 217 ? 2.721 4.902 3.629 1 98.06 217 MET A N 1
ATOM 1709 C CA . MET A 1 217 ? 2.34 4.234 4.871 1 98.06 217 MET A CA 1
ATOM 1710 C C . MET A 1 217 ? 0.984 3.551 4.727 1 98.06 217 MET A C 1
ATOM 1712 O O . MET A 1 217 ? 0.076 4.09 4.094 1 98.06 217 MET A O 1
ATOM 1716 N N . THR A 1 218 ? 0.853 2.361 5.27 1 98 218 THR A N 1
ATOM 1717 C CA . THR A 1 218 ? -0.41 1.632 5.246 1 98 218 THR A CA 1
ATOM 1718 C C . THR A 1 218 ? -1.106 1.709 6.602 1 98 218 THR A C 1
ATOM 1720 O O . THR A 1 218 ? -0.533 1.323 7.621 1 98 218 THR A O 1
ATOM 1723 N N . TRP A 1 219 ? -2.307 2.287 6.625 1 96.88 219 TRP A N 1
ATOM 1724 C CA . TRP A 1 219 ? -3.164 2.381 7.801 1 96.88 219 TRP A CA 1
ATOM 1725 C C . TRP A 1 219 ? -4.266 1.325 7.758 1 96.88 219 TRP A C 1
ATOM 1727 O O . TRP A 1 219 ? -5.25 1.479 7.035 1 96.88 219 TRP A O 1
ATOM 1737 N N . GLN A 1 220 ? -4.098 0.227 8.555 1 93.75 220 GLN A N 1
ATOM 1738 C CA . GLN A 1 220 ? -5.086 -0.842 8.609 1 93.75 220 GLN A CA 1
ATOM 1739 C C . GLN A 1 220 ? -6.176 -0.531 9.633 1 93.75 220 GLN A C 1
ATOM 1741 O O . GLN A 1 220 ? -5.891 -0.367 10.82 1 93.75 220 GLN A O 1
ATOM 1746 N N . GLY A 1 221 ? -7.398 -0.312 9.172 1 91.44 221 GLY A N 1
ATOM 1747 C CA . GLY A 1 221 ? -8.555 -0.196 10.047 1 91.44 221 GLY A CA 1
ATOM 1748 C C . GLY A 1 221 ? -9.227 -1.528 10.328 1 91.44 221 GLY A C 1
ATOM 1749 O O . GLY A 1 221 ? -8.562 -2.568 10.352 1 91.44 221 GLY A O 1
ATOM 1750 N N . GLY A 1 222 ? -10.43 -1.516 10.625 1 86.81 222 GLY A N 1
ATOM 1751 C CA . GLY A 1 222 ? -11.18 -2.73 10.891 1 86.81 222 GLY A CA 1
ATOM 1752 C C . GLY A 1 222 ? -11.414 -3.57 9.648 1 86.81 222 GLY A C 1
ATOM 1753 O O . GLY A 1 222 ? -11.555 -3.033 8.547 1 86.81 222 GLY A O 1
ATOM 1754 N N . ARG A 1 223 ? -11.469 -4.871 9.867 1 84.81 223 ARG A N 1
ATOM 1755 C CA . ARG A 1 223 ? -11.781 -5.793 8.781 1 84.81 223 ARG A CA 1
ATOM 1756 C C . ARG A 1 223 ? -13.25 -5.715 8.398 1 84.81 223 ARG A C 1
ATOM 1758 O O . ARG A 1 223 ? -14.109 -5.469 9.258 1 84.81 223 ARG A O 1
ATOM 1765 N N . LYS A 1 224 ? -13.438 -5.945 7.145 1 80.31 224 LYS A N 1
ATOM 1766 C CA . LYS A 1 224 ? -14.828 -6.062 6.723 1 80.31 224 LYS A CA 1
ATOM 1767 C C . LYS A 1 224 ? -15.391 -7.441 7.047 1 80.31 224 LYS A C 1
ATOM 1769 O O . LYS A 1 224 ? -14.938 -8.445 6.492 1 80.31 224 LYS A O 1
ATOM 1774 N N . GLY A 1 225 ? -16.266 -7.547 7.949 1 75.56 225 GLY A N 1
ATOM 1775 C CA . GLY A 1 225 ? -16.797 -8.805 8.453 1 75.56 225 GLY A CA 1
ATOM 1776 C C . GLY A 1 225 ? -17.406 -9.672 7.367 1 75.56 225 GLY A C 1
ATOM 1777 O O . GLY A 1 225 ? -17.344 -10.906 7.449 1 75.56 225 GLY A O 1
ATOM 1778 N N . ASP A 1 226 ? -17.953 -9.094 6.355 1 79.75 226 ASP A N 1
ATOM 1779 C CA . ASP A 1 226 ? -18.641 -9.867 5.324 1 79.75 226 ASP A CA 1
ATOM 1780 C C . ASP A 1 226 ? -17.797 -9.953 4.055 1 79.75 226 ASP A C 1
ATOM 1782 O O . ASP A 1 226 ? -18.328 -10.203 2.969 1 79.75 226 ASP A O 1
ATOM 1786 N N . ALA A 1 227 ? -16.516 -9.727 4.238 1 89.56 227 ALA A N 1
ATOM 1787 C CA . ALA A 1 227 ? -15.633 -9.75 3.08 1 89.56 227 ALA A CA 1
ATOM 1788 C C . ALA A 1 227 ? -15.594 -11.141 2.449 1 89.56 227 ALA A C 1
ATOM 1790 O O . ALA A 1 227 ? -15.555 -12.148 3.156 1 89.56 227 ALA A O 1
ATOM 1791 N N . LYS A 1 228 ? -15.648 -11.203 1.173 1 92.19 228 LYS A N 1
ATOM 1792 C CA . LYS A 1 228 ? -15.68 -12.484 0.469 1 92.19 228 LYS A CA 1
ATOM 1793 C C . LYS A 1 228 ? -14.281 -12.891 0.013 1 92.19 228 LYS A C 1
ATOM 1795 O O . LYS A 1 228 ? -13.914 -14.062 0.111 1 92.19 228 LYS A O 1
ATOM 1800 N N . LEU A 1 229 ? -13.484 -11.953 -0.499 1 96.25 229 LEU A N 1
ATOM 1801 C CA . LEU A 1 229 ? -12.172 -12.297 -1.041 1 96.25 229 LEU A CA 1
ATOM 1802 C C . LEU A 1 229 ? -11.062 -11.859 -0.094 1 96.25 229 LEU A C 1
ATOM 1804 O O . LEU A 1 229 ? -10.422 -12.695 0.546 1 96.25 229 LEU A O 1
ATOM 1808 N N . THR A 1 230 ? -10.844 -10.617 0.116 1 96.81 230 THR A N 1
ATOM 1809 C CA . THR A 1 230 ? -9.867 -10.109 1.08 1 96.81 230 THR A CA 1
ATOM 1810 C C . THR A 1 230 ? -10.555 -9.234 2.125 1 96.81 230 THR A C 1
ATOM 1812 O O . THR A 1 230 ? -11.625 -8.68 1.871 1 96.81 230 THR A O 1
ATOM 1815 N N . ALA A 1 231 ? -9.93 -9.133 3.234 1 93.81 231 ALA A N 1
ATOM 1816 C CA . ALA A 1 231 ? -10.547 -8.484 4.391 1 93.81 231 ALA A CA 1
ATOM 1817 C C . ALA A 1 231 ? -10.703 -6.988 4.156 1 93.81 231 ALA A C 1
ATOM 1819 O O . ALA A 1 231 ? -11.633 -6.363 4.684 1 93.81 231 ALA A O 1
ATOM 1820 N N . GLY A 1 232 ? -9.812 -6.414 3.383 1 94.06 232 GLY A N 1
ATOM 1821 C CA . GLY A 1 232 ? -9.875 -4.977 3.168 1 94.06 232 GLY A CA 1
ATOM 1822 C C . GLY A 1 232 ? -9.547 -4.172 4.41 1 94.06 232 GLY A C 1
ATOM 1823 O O . GLY A 1 232 ? -8.734 -4.602 5.234 1 94.06 232 GLY A O 1
ATOM 1824 N N . GLY A 1 233 ? -10.008 -2.887 4.434 1 93.44 233 GLY A N 1
ATOM 1825 C CA . GLY A 1 233 ? -9.891 -2.018 5.594 1 93.44 233 GLY A CA 1
ATOM 1826 C C . GLY A 1 233 ? -8.609 -1.203 5.598 1 93.44 233 GLY A C 1
ATOM 1827 O O . GLY A 1 233 ? -8.273 -0.578 6.605 1 93.44 233 GLY A O 1
ATOM 1828 N N . GLN A 1 234 ? -7.879 -1.219 4.48 1 95 234 GLN A N 1
ATOM 1829 C CA . GLN A 1 234 ? -6.617 -0.488 4.473 1 95 234 GLN A CA 1
ATOM 1830 C C . GLN A 1 234 ? -6.766 0.862 3.779 1 95 234 GLN A C 1
ATOM 1832 O O . GLN A 1 234 ? -7.52 0.989 2.812 1 95 234 GLN A O 1
ATOM 1837 N N . ASP A 1 235 ? -6.172 1.835 4.312 1 96.25 235 ASP A N 1
ATOM 1838 C CA . ASP A 1 235 ? -5.918 3.137 3.703 1 96.25 235 ASP A CA 1
ATOM 1839 C C . ASP A 1 235 ? -4.418 3.432 3.648 1 96.25 235 ASP A C 1
ATOM 1841 O O . ASP A 1 235 ? -3.611 2.666 4.176 1 96.25 235 ASP A O 1
ATOM 1845 N N . TYR A 1 236 ? -4.133 4.465 2.961 1 98 236 TYR A N 1
ATOM 1846 C CA . TYR A 1 236 ? -2.725 4.816 2.805 1 98 236 TYR A CA 1
ATOM 1847 C C . TYR A 1 236 ? -2.486 6.277 3.154 1 98 236 TYR A C 1
ATOM 1849 O O . TYR A 1 236 ? -3.412 7.094 3.111 1 98 236 TYR A O 1
ATOM 1857 N N . VAL A 1 237 ? -1.311 6.551 3.604 1 98.56 237 VAL A N 1
ATOM 1858 C CA . VAL A 1 237 ? -0.798 7.914 3.73 1 98.56 237 VAL A CA 1
ATOM 1859 C C . VAL A 1 237 ? 0.479 8.062 2.908 1 98.56 237 VAL A C 1
ATOM 1861 O O . VAL A 1 237 ? 1.534 7.551 3.289 1 98.56 237 VAL A O 1
ATOM 1864 N N . LEU A 1 238 ? 0.364 8.758 1.81 1 98.69 238 LEU A N 1
ATOM 1865 C CA . LEU A 1 238 ? 1.545 9.039 1.001 1 98.69 238 LEU A CA 1
ATOM 1866 C C . LEU A 1 238 ? 2.348 10.188 1.59 1 98.69 238 LEU A C 1
ATOM 1868 O O . LEU A 1 238 ? 1.784 11.227 1.94 1 98.69 238 LEU A O 1
ATOM 1872 N N . ALA A 1 239 ? 3.656 10.008 1.693 1 98.75 239 ALA A N 1
ATOM 1873 C CA . ALA A 1 239 ? 4.543 11.023 2.258 1 98.75 239 ALA A CA 1
ATOM 1874 C C . ALA A 1 239 ? 5.594 11.461 1.239 1 98.75 239 ALA A C 1
ATOM 1876 O O . ALA A 1 239 ? 6.312 10.625 0.686 1 98.75 239 ALA A O 1
ATOM 1877 N N . TYR A 1 240 ? 5.668 12.742 0.951 1 98.56 240 TYR A N 1
ATOM 1878 C CA . TYR A 1 240 ? 6.68 13.344 0.09 1 98.56 240 TYR A CA 1
ATOM 1879 C C . TYR A 1 240 ? 7.383 14.5 0.795 1 98.56 240 TYR A C 1
ATOM 1881 O O . TYR A 1 240 ? 6.738 15.297 1.484 1 98.56 240 TYR A O 1
ATOM 1889 N N . ALA A 1 241 ? 8.695 14.539 0.658 1 98.44 241 ALA A N 1
ATOM 1890 C CA . ALA A 1 241 ? 9.445 15.711 1.097 1 98.44 241 ALA A CA 1
ATOM 1891 C C . ALA A 1 241 ? 9.477 16.781 0.011 1 98.44 241 ALA A C 1
ATOM 1893 O O . ALA A 1 241 ? 9.414 16.469 -1.181 1 98.44 241 ALA A O 1
ATOM 1894 N N . ARG A 1 242 ? 9.492 18.016 0.479 1 97.12 242 ARG A N 1
ATOM 1895 C CA . ARG A 1 242 ? 9.781 19.078 -0.477 1 97.12 242 ARG A CA 1
ATOM 1896 C C . ARG A 1 242 ? 11.156 18.891 -1.111 1 97.12 242 ARG A C 1
ATOM 1898 O O . ARG A 1 242 ? 11.328 19.125 -2.309 1 97.12 242 ARG A O 1
ATOM 1905 N N . ASP A 1 243 ? 12.062 18.516 -0.284 1 95.88 243 ASP A N 1
ATOM 1906 C CA . ASP A 1 243 ? 13.438 18.266 -0.691 1 95.88 243 ASP A CA 1
ATOM 1907 C C . ASP A 1 243 ? 14.07 17.172 0.182 1 95.88 243 ASP A C 1
ATOM 1909 O O . ASP A 1 243 ? 14.688 17.484 1.207 1 95.88 243 ASP A O 1
ATOM 1913 N N . LEU A 1 244 ? 14.023 15.961 -0.339 1 96.44 244 LEU A N 1
ATOM 1914 C CA . LEU A 1 244 ? 14.492 14.82 0.447 1 96.44 244 LEU A CA 1
ATOM 1915 C C . LEU A 1 244 ? 16 14.875 0.633 1 96.44 244 LEU A C 1
ATOM 1917 O O . LEU A 1 244 ? 16.516 14.492 1.687 1 96.44 244 LEU A O 1
ATOM 1921 N N . SER A 1 245 ? 16.703 15.258 -0.38 1 94.81 245 SER A N 1
ATOM 1922 C CA . SER A 1 245 ? 18.156 15.383 -0.286 1 94.81 245 SER A CA 1
ATOM 1923 C C . SER A 1 245 ? 18.562 16.344 0.837 1 94.81 245 SER A C 1
ATOM 1925 O O . SER A 1 245 ? 19.547 16.109 1.529 1 94.81 245 SER A O 1
ATOM 1927 N N . HIS A 1 246 ? 17.797 17.422 0.957 1 95.31 246 HIS A N 1
ATOM 1928 C CA . HIS A 1 246 ? 18.031 18.375 2.029 1 95.31 246 HIS A CA 1
ATOM 1929 C C . HIS A 1 246 ? 17.812 17.734 3.398 1 95.31 246 HIS A C 1
ATOM 1931 O O . HIS A 1 246 ? 18.594 17.969 4.328 1 95.31 246 HIS A O 1
ATOM 1937 N N . LEU A 1 247 ? 16.75 16.953 3.57 1 97.31 247 LEU A N 1
ATOM 1938 C CA . LEU A 1 247 ? 16.5 16.266 4.832 1 97.31 247 LEU A CA 1
ATOM 1939 C C . LEU A 1 247 ? 17.656 15.328 5.18 1 97.31 247 LEU A C 1
ATOM 1941 O O . LEU A 1 247 ? 18.094 15.281 6.328 1 97.31 247 LEU A O 1
ATOM 1945 N N . LYS A 1 248 ? 18.125 14.594 4.188 1 93.88 248 LYS A N 1
ATOM 1946 C CA . LYS A 1 248 ? 19.219 13.664 4.379 1 93.88 248 LYS A CA 1
ATOM 1947 C C . LYS A 1 248 ? 20.5 14.398 4.758 1 93.88 248 LYS A C 1
ATOM 1949 O O . LYS A 1 248 ? 21.203 13.992 5.688 1 93.88 248 LYS A O 1
ATOM 1954 N N . ALA A 1 249 ? 20.781 15.438 4.035 1 93.75 249 ALA A N 1
ATOM 1955 C CA . ALA A 1 249 ? 22 16.219 4.254 1 93.75 249 ALA A CA 1
ATOM 1956 C C . ALA A 1 249 ? 22.031 16.797 5.664 1 93.75 249 ALA A C 1
ATOM 1958 O O . ALA A 1 249 ? 23.109 16.938 6.262 1 93.75 249 ALA A O 1
ATOM 1959 N N . ASN A 1 250 ? 20.875 17.047 6.195 1 96 250 ASN A N 1
ATOM 1960 C CA . ASN A 1 250 ? 20.797 17.656 7.52 1 96 250 ASN A CA 1
ATOM 1961 C C . ASN A 1 250 ? 20.469 16.609 8.594 1 96 250 ASN A C 1
ATOM 1963 O O . ASN A 1 250 ? 20.109 16.969 9.711 1 96 250 ASN A O 1
ATOM 1967 N N . ASP A 1 251 ? 20.438 15.328 8.328 1 95.38 251 ASP A N 1
ATOM 1968 C CA . ASP A 1 251 ? 20.219 14.195 9.227 1 95.38 251 ASP A CA 1
ATOM 1969 C C . ASP A 1 251 ? 18.922 14.352 10.008 1 95.38 251 ASP A C 1
ATOM 1971 O O . ASP A 1 251 ? 18.891 14.172 11.227 1 95.38 251 ASP A O 1
ATOM 1975 N N . VAL A 1 252 ? 17.906 14.867 9.273 1 96.44 252 VAL A N 1
ATOM 1976 C CA . VAL A 1 252 ? 16.578 14.945 9.883 1 96.44 252 VAL A CA 1
ATOM 1977 C C . VAL A 1 252 ? 16.094 13.547 10.242 1 96.44 252 VAL A C 1
ATOM 1979 O O . VAL A 1 252 ? 16.188 12.625 9.43 1 96.44 252 VAL A O 1
ATOM 1982 N N . ARG A 1 253 ? 15.547 13.383 11.523 1 96.31 253 ARG A N 1
ATOM 1983 C CA . ARG A 1 253 ? 15.07 12.094 12 1 96.31 253 ARG A CA 1
ATOM 1984 C C . ARG A 1 253 ? 13.664 12.211 12.586 1 96.31 253 ARG A C 1
ATOM 1986 O O . ARG A 1 253 ? 13.414 13.07 13.43 1 96.31 253 ARG A O 1
ATOM 1993 N N . TRP A 1 254 ? 12.805 11.438 12.039 1 97.62 254 TRP A N 1
ATOM 1994 C CA . TRP A 1 254 ? 11.484 11.312 12.633 1 97.62 254 TRP A CA 1
ATOM 1995 C C . TRP A 1 254 ? 11.469 10.219 13.703 1 97.62 254 TRP A C 1
ATOM 1997 O O . TRP A 1 254 ? 12.039 9.141 13.508 1 97.62 254 TRP A O 1
ATOM 2007 N N . ARG A 1 255 ? 10.836 10.492 14.867 1 95.56 255 ARG A N 1
ATOM 2008 C CA . ARG A 1 255 ? 10.883 9.531 15.969 1 95.56 255 ARG A CA 1
ATOM 2009 C C . ARG A 1 255 ? 9.539 9.445 16.688 1 95.56 255 ARG A C 1
ATOM 2011 O O . ARG A 1 255 ? 8.82 10.438 16.781 1 95.56 255 ARG A O 1
ATOM 2018 N N . GLU A 1 256 ? 9.25 8.32 17.078 1 92.88 256 GLU A N 1
ATOM 2019 C CA . GLU A 1 256 ? 8.141 8.055 17.984 1 92.88 256 GLU A CA 1
ATOM 2020 C C . GLU A 1 256 ? 8.539 7.062 19.062 1 92.88 256 GLU A C 1
ATOM 2022 O O . GLU A 1 256 ? 9.531 6.348 18.922 1 92.88 256 GLU A O 1
ATOM 2027 N N . ARG A 1 257 ? 7.855 7.078 20.094 1 91.31 257 ARG A N 1
ATOM 2028 C CA . ARG A 1 257 ? 8.156 6.184 21.219 1 91.31 257 ARG A CA 1
ATOM 2029 C C . ARG A 1 257 ? 7.742 4.754 20.891 1 91.31 257 ARG A C 1
ATOM 2031 O O . ARG A 1 257 ? 6.656 4.52 20.359 1 91.31 257 ARG A O 1
ATOM 2038 N N . LYS A 1 258 ? 8.602 3.812 21.203 1 90 258 LYS A N 1
ATOM 2039 C CA . LYS A 1 258 ? 8.297 2.402 20.969 1 90 258 LYS A CA 1
ATOM 2040 C C . LYS A 1 258 ? 7.109 1.952 21.812 1 90 258 LYS A C 1
ATOM 2042 O O . LYS A 1 258 ? 6.914 2.443 22.938 1 90 258 LYS A O 1
ATOM 2047 N N . SER A 1 259 ? 6.375 1.052 21.266 1 83.75 259 SER A N 1
ATOM 2048 C CA . SER A 1 259 ? 5.266 0.492 22.031 1 83.75 259 SER A CA 1
ATOM 2049 C C . SER A 1 259 ? 5.738 -0.626 22.953 1 83.75 259 SER A C 1
ATOM 2051 O O . SER A 1 259 ? 6.766 -1.256 22.703 1 83.75 259 SER A O 1
ATOM 2053 N N . GLY A 1 260 ? 5.062 -0.864 24.062 1 86.81 260 GLY A N 1
ATOM 2054 C CA . GLY A 1 260 ? 5.309 -1.998 24.938 1 86.81 260 GLY A CA 1
ATOM 2055 C C . GLY A 1 260 ? 6.371 -1.723 25.984 1 86.81 260 GLY A C 1
ATOM 2056 O O . GLY A 1 260 ? 6.648 -2.574 26.828 1 86.81 260 GLY A O 1
ATOM 2057 N N . LEU A 1 261 ? 6.926 -0.545 25.984 1 92.75 261 LEU A N 1
ATOM 2058 C CA . LEU A 1 261 ? 8.031 -0.219 26.875 1 92.75 261 LEU A CA 1
ATOM 2059 C C . LEU A 1 261 ? 7.578 -0.233 28.328 1 92.75 261 LEU A C 1
ATOM 2061 O O . LEU A 1 261 ? 8.305 -0.714 29.203 1 92.75 261 LEU A O 1
ATOM 2065 N N . ASP A 1 262 ? 6.406 0.267 28.547 1 90.56 262 ASP A N 1
ATOM 2066 C CA . ASP A 1 262 ? 5.918 0.37 29.922 1 90.56 262 ASP A CA 1
ATOM 2067 C C . ASP A 1 262 ? 5.785 -1.009 30.562 1 90.56 262 ASP A C 1
ATOM 2069 O O . ASP A 1 262 ? 6.094 -1.184 31.734 1 90.56 262 ASP A O 1
ATOM 2073 N N . ASP A 1 263 ? 5.41 -1.971 29.781 1 88.88 263 ASP A N 1
ATOM 2074 C CA . ASP A 1 263 ? 5.289 -3.34 30.266 1 88.88 263 ASP A CA 1
ATOM 2075 C C . ASP A 1 263 ? 6.66 -3.93 30.594 1 88.88 263 ASP A C 1
ATOM 2077 O O . ASP A 1 263 ? 6.82 -4.617 31.609 1 88.88 263 ASP A O 1
ATOM 2081 N N . VAL A 1 264 ? 7.578 -3.68 29.781 1 94.31 264 VAL A N 1
ATOM 2082 C CA . VAL A 1 264 ? 8.93 -4.191 29.984 1 94.31 264 VAL A CA 1
ATOM 2083 C C . VAL A 1 264 ? 9.531 -3.557 31.234 1 94.31 264 VAL A C 1
ATOM 2085 O O . VAL A 1 264 ? 10.141 -4.246 32.062 1 94.31 264 VAL A O 1
ATOM 2088 N N . TYR A 1 265 ? 9.328 -2.275 31.391 1 95.06 265 TYR A N 1
ATOM 2089 C CA . TYR A 1 265 ? 9.891 -1.563 32.531 1 95.06 265 TYR A CA 1
ATOM 2090 C C . TYR A 1 265 ? 9.219 -2.002 33.812 1 95.06 265 TYR A C 1
ATOM 2092 O O . TYR A 1 265 ? 9.867 -2.051 34.875 1 95.06 265 TYR A O 1
ATOM 2100 N N . ALA A 1 266 ? 7.961 -2.24 33.719 1 93.94 266 ALA A N 1
ATOM 2101 C CA . ALA A 1 266 ? 7.266 -2.764 34.906 1 93.94 266 ALA A CA 1
ATOM 2102 C C . ALA A 1 266 ? 7.84 -4.113 35.312 1 93.94 266 ALA A C 1
ATOM 2104 O O . ALA A 1 266 ? 8.047 -4.359 36.531 1 93.94 266 ALA A O 1
ATOM 2105 N N . LYS A 1 267 ? 8.039 -4.969 34.375 1 94.5 267 LYS A N 1
ATOM 2106 C CA . LYS A 1 267 ? 8.625 -6.273 34.656 1 94.5 267 LYS A CA 1
ATOM 2107 C C . LYS A 1 267 ? 10.055 -6.133 35.188 1 94.5 267 LYS A C 1
ATOM 2109 O O . LYS A 1 267 ? 10.469 -6.879 36.062 1 94.5 267 LYS A O 1
ATOM 2114 N N . GLU A 1 268 ? 10.773 -5.234 34.562 1 96.06 268 GLU A N 1
ATOM 2115 C CA . GLU A 1 268 ? 12.125 -4.914 35 1 96.06 268 GLU A CA 1
ATOM 2116 C C . GLU A 1 268 ? 12.148 -4.559 36.5 1 96.06 268 GLU A C 1
ATOM 2118 O O . GLU A 1 268 ? 12.938 -5.121 37.25 1 96.06 268 GLU A O 1
ATOM 2123 N N . ARG A 1 269 ? 11.305 -3.701 36.938 1 95.81 269 ARG A N 1
ATOM 2124 C CA . ARG A 1 269 ? 11.227 -3.273 38.312 1 95.81 269 ARG A CA 1
ATOM 2125 C C . ARG A 1 269 ? 10.867 -4.441 39.219 1 95.81 269 ARG A C 1
ATOM 2127 O O . ARG A 1 269 ? 11.445 -4.594 40.312 1 95.81 269 ARG A O 1
ATOM 2134 N N . GLU A 1 270 ? 9.984 -5.188 38.781 1 96.19 270 GLU A N 1
ATOM 2135 C CA . GLU A 1 270 ? 9.555 -6.355 39.531 1 96.19 270 GLU A CA 1
ATOM 2136 C C . GLU A 1 270 ? 10.719 -7.32 39.781 1 96.19 270 GLU A C 1
ATOM 2138 O O . GLU A 1 270 ? 10.938 -7.785 40.875 1 96.19 270 GLU A O 1
ATOM 2143 N N . LEU A 1 271 ? 11.43 -7.598 38.781 1 96.62 271 LEU A N 1
ATOM 2144 C CA . LEU A 1 271 ? 12.523 -8.57 38.844 1 96.62 271 LEU A CA 1
ATOM 2145 C C . LEU A 1 271 ? 13.68 -8.039 39.688 1 96.62 271 LEU A C 1
ATOM 2147 O O . LEU A 1 271 ? 14.312 -8.797 40.406 1 96.62 271 LEU A O 1
ATOM 2151 N N . LEU A 1 272 ? 13.984 -6.773 39.531 1 95.12 272 LEU A N 1
ATOM 2152 C CA . LEU A 1 272 ? 15.07 -6.172 40.312 1 95.12 272 LEU A CA 1
ATOM 2153 C C . LEU A 1 272 ? 14.727 -6.152 41.781 1 95.12 272 LEU A C 1
ATOM 2155 O O . LEU A 1 272 ? 15.617 -6.305 42.625 1 95.12 272 LEU A O 1
ATOM 2159 N N . GLU A 1 273 ? 13.469 -5.938 42.062 1 95.56 273 GLU A N 1
ATOM 2160 C CA . GLU A 1 273 ? 13.031 -5.961 43.469 1 95.56 273 GLU A CA 1
ATOM 2161 C C . GLU A 1 273 ? 13.078 -7.379 44.031 1 95.56 273 GLU A C 1
ATOM 2163 O O . GLU A 1 273 ? 13.484 -7.578 45.188 1 95.56 273 GLU A O 1
ATOM 2168 N N . ARG A 1 274 ? 12.734 -8.297 43.25 1 95.25 274 ARG A N 1
ATOM 2169 C CA . ARG A 1 274 ? 12.617 -9.68 43.719 1 95.25 274 ARG A CA 1
ATOM 2170 C C . ARG A 1 274 ? 13.984 -10.328 43.844 1 95.25 274 ARG A C 1
ATOM 2172 O O . ARG A 1 274 ? 14.227 -11.07 44.812 1 95.25 274 ARG A O 1
ATOM 2179 N N . HIS A 1 275 ? 14.883 -10 42.938 1 95.62 275 HIS A N 1
ATOM 2180 C CA . HIS A 1 275 ? 16.141 -10.734 42.906 1 95.62 275 HIS A CA 1
ATOM 2181 C C . HIS A 1 275 ? 17.297 -9.883 43.406 1 95.62 275 HIS A C 1
ATOM 2183 O O . HIS A 1 275 ? 18.422 -10.383 43.562 1 95.62 275 HIS A O 1
ATOM 2189 N N . GLU A 1 276 ? 17.031 -8.672 43.594 1 90.81 276 GLU A N 1
ATOM 2190 C CA . GLU A 1 276 ? 18.031 -7.734 44.094 1 90.81 276 GLU A CA 1
ATOM 2191 C C . GLU A 1 276 ? 19.297 -7.793 43.25 1 90.81 276 GLU A C 1
ATOM 2193 O O . GLU A 1 276 ? 19.25 -7.602 42.031 1 90.81 276 GLU A O 1
ATOM 2198 N N . ASP A 1 277 ? 20.406 -8.484 43.75 1 90.62 277 ASP A N 1
ATOM 2199 C CA . ASP A 1 277 ? 21.672 -8.438 43.031 1 90.62 277 ASP A CA 1
ATOM 2200 C C . ASP A 1 277 ? 21.938 -9.75 42.312 1 90.62 277 ASP A C 1
ATOM 2202 O O . ASP A 1 277 ? 22.984 -9.914 41.688 1 90.62 277 ASP A O 1
ATOM 2206 N N . ASP A 1 278 ? 20.984 -10.609 42.281 1 95.69 278 ASP A N 1
ATOM 2207 C CA . ASP A 1 278 ? 21.125 -11.852 41.531 1 95.69 278 ASP A CA 1
ATOM 2208 C C . ASP A 1 278 ? 20.641 -11.68 40.094 1 95.69 278 ASP A C 1
ATOM 2210 O O . ASP A 1 278 ? 19.547 -12.156 39.75 1 95.69 278 ASP A O 1
ATOM 2214 N N . TYR A 1 279 ? 21.484 -11.195 39.25 1 94.75 279 TYR A N 1
ATOM 2215 C CA . TYR A 1 279 ? 21.109 -10.844 37.906 1 94.75 279 TYR A CA 1
ATOM 2216 C C . TYR A 1 279 ? 21 -12.086 37 1 94.75 279 TYR A C 1
ATOM 2218 O O . TYR A 1 279 ? 20.359 -12.055 35.969 1 94.75 279 TYR A O 1
ATOM 2226 N N . VAL A 1 280 ? 21.562 -13.18 37.469 1 94.25 280 VAL A N 1
ATOM 2227 C CA . VAL A 1 280 ? 21.453 -14.43 36.719 1 94.25 280 VAL A CA 1
ATOM 2228 C C . VAL A 1 280 ? 20.031 -14.977 36.812 1 94.25 280 VAL A C 1
ATOM 2230 O O . VAL A 1 280 ? 19.438 -15.359 35.812 1 94.25 280 VAL A O 1
ATOM 2233 N N . ALA A 1 281 ? 19.625 -14.953 38 1 95.5 281 ALA A N 1
ATOM 2234 C CA . ALA A 1 281 ? 18.25 -15.398 38.219 1 95.5 281 ALA A CA 1
ATOM 2235 C C . ALA A 1 281 ? 17.266 -14.461 37.562 1 95.5 281 ALA A C 1
ATOM 2237 O O . ALA A 1 281 ? 16.281 -14.914 36.969 1 95.5 281 ALA A O 1
ATOM 2238 N N . ALA A 1 282 ? 17.531 -13.211 37.688 1 96.38 282 ALA A N 1
ATOM 2239 C CA . ALA A 1 282 ? 16.656 -12.219 3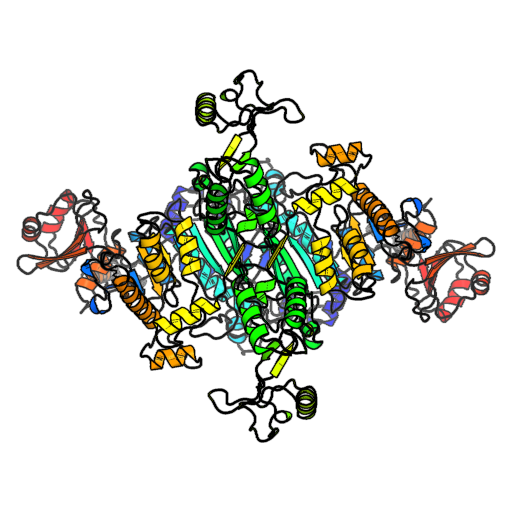7.062 1 96.38 282 ALA A CA 1
ATOM 2240 C C . ALA A 1 282 ? 16.609 -12.414 35.531 1 96.38 282 ALA A C 1
ATOM 2242 O O . ALA A 1 282 ? 15.539 -12.289 34.938 1 96.38 282 ALA A O 1
ATOM 2243 N N . ARG A 1 283 ? 17.672 -12.68 34.938 1 96.12 283 ARG A N 1
ATOM 2244 C CA . ARG A 1 283 ? 17.75 -12.898 33.5 1 96.12 283 ARG A CA 1
ATOM 2245 C C . ARG A 1 283 ? 16.922 -14.109 33.094 1 96.12 283 ARG A C 1
ATOM 2247 O O . ARG A 1 283 ? 16.219 -14.07 32.062 1 96.12 283 ARG A O 1
ATOM 2254 N N . GLY A 1 284 ? 17.109 -15.117 33.781 1 95.88 284 GLY A N 1
ATOM 2255 C CA . GLY A 1 284 ? 16.344 -16.312 33.5 1 95.88 284 GLY A CA 1
ATOM 2256 C C . GLY A 1 284 ? 14.844 -16.078 33.5 1 95.88 284 GLY A C 1
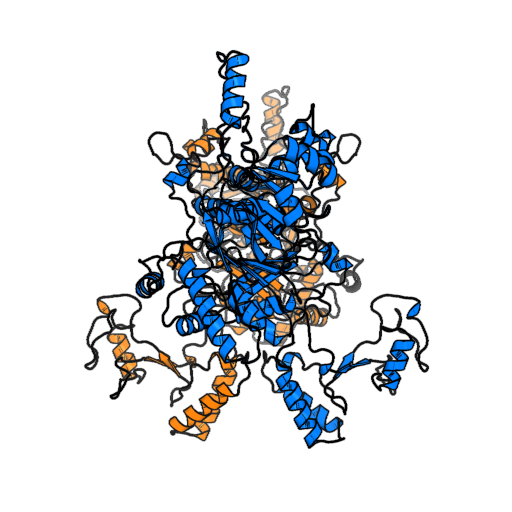ATOM 2257 O O . GLY A 1 284 ? 14.148 -16.516 32.562 1 95.88 284 GLY A O 1
ATOM 2258 N N . GLU A 1 285 ? 14.445 -15.367 34.5 1 95.31 285 GLU A N 1
ATOM 2259 C CA . GLU A 1 285 ? 13.016 -15.086 34.594 1 95.31 285 GLU A CA 1
ATOM 2260 C C . GLU A 1 285 ? 12.562 -14.102 33.531 1 95.31 285 GLU A C 1
ATOM 2262 O O . GLU A 1 285 ? 11.438 -14.188 33.031 1 95.31 285 GLU A O 1
ATOM 2267 N N . LEU A 1 286 ? 13.359 -13.141 33.219 1 96.44 286 LEU A N 1
ATOM 2268 C CA . LEU A 1 286 ? 13.047 -12.203 32.156 1 96.44 286 LEU A CA 1
ATOM 2269 C C . LEU A 1 286 ? 12.836 -12.93 30.828 1 96.44 286 LEU A C 1
ATOM 2271 O O . LEU A 1 286 ? 11.875 -12.656 30.109 1 96.44 286 LEU A O 1
ATOM 2275 N N . ARG A 1 287 ? 13.695 -13.859 30.5 1 95.38 287 ARG A N 1
ATOM 2276 C CA . ARG A 1 287 ? 13.609 -14.633 29.266 1 95.38 287 ARG A CA 1
ATOM 2277 C C . ARG A 1 287 ? 12.344 -15.484 29.25 1 95.38 287 ARG A C 1
ATOM 2279 O O . ARG A 1 287 ? 11.695 -15.609 28.219 1 95.38 287 ARG A O 1
ATOM 2286 N N . GLU A 1 288 ? 12.078 -16 30.344 1 92.75 288 GLU A N 1
ATOM 2287 C CA . GLU A 1 288 ? 10.859 -16.797 30.453 1 92.75 288 GLU A CA 1
ATOM 2288 C C . GLU A 1 288 ? 9.617 -15.938 30.25 1 92.75 288 GLU A C 1
ATOM 2290 O O . GLU A 1 288 ? 8.641 -16.391 29.641 1 92.75 288 GLU A O 1
ATOM 2295 N N . TRP A 1 289 ? 9.68 -14.797 30.859 1 92.88 289 TRP A N 1
ATOM 2296 C CA . TRP A 1 289 ? 8.562 -13.867 30.719 1 92.88 289 TRP A CA 1
ATOM 2297 C C . TRP A 1 289 ? 8.359 -13.492 29.25 1 92.88 289 TRP A C 1
ATOM 2299 O O . TRP A 1 289 ? 7.234 -13.539 28.734 1 92.88 289 TRP A O 1
ATOM 2309 N N . PHE A 1 290 ? 9.352 -13.109 28.531 1 92.06 290 PHE A N 1
ATOM 2310 C CA . PHE A 1 290 ? 9.258 -12.773 27.109 1 92.06 290 PHE A CA 1
ATOM 2311 C C . PHE A 1 290 ? 8.711 -13.953 26.312 1 92.06 290 PHE A C 1
ATOM 2313 O O . PHE A 1 290 ? 7.883 -13.766 25.422 1 92.06 290 PHE A O 1
ATOM 2320 N N . ALA A 1 291 ? 9.211 -15.125 26.594 1 87.31 291 ALA A N 1
ATOM 2321 C CA . ALA A 1 291 ? 8.789 -16.328 25.891 1 87.31 291 ALA A CA 1
ATOM 2322 C C . ALA A 1 291 ? 7.305 -16.594 26.094 1 87.31 291 ALA A C 1
ATOM 2324 O O . ALA A 1 291 ? 6.637 -17.156 25.219 1 87.31 291 ALA A O 1
ATOM 2325 N N . SER A 1 292 ? 6.855 -16.203 27.188 1 82.5 292 SER A N 1
ATOM 2326 C CA . SER A 1 292 ? 5.469 -16.469 27.562 1 82.5 292 SER A CA 1
ATOM 2327 C C . SER A 1 292 ? 4.523 -15.484 26.875 1 82.5 292 SER A C 1
ATOM 2329 O O . SER A 1 292 ? 3.318 -15.734 26.781 1 82.5 292 SER A O 1
ATOM 2331 N N . LEU A 1 293 ? 5.102 -14.383 26.422 1 81.25 293 LEU A N 1
ATOM 2332 C CA . LEU A 1 293 ? 4.27 -13.391 25.766 1 81.25 293 LEU A CA 1
ATOM 2333 C C . LEU A 1 293 ? 3.785 -13.906 24.406 1 81.25 293 LEU A C 1
ATOM 2335 O O . LEU A 1 293 ? 4.531 -14.586 23.703 1 81.25 293 LEU A O 1
ATOM 2339 N N . PRO A 1 294 ? 2.588 -13.727 24.172 1 66.94 294 PRO A N 1
ATOM 2340 C CA . PRO A 1 294 ? 2.078 -14.18 22.875 1 66.94 294 PRO A CA 1
ATOM 2341 C C . PRO A 1 294 ? 2.703 -13.422 21.688 1 66.94 294 PRO A C 1
ATOM 2343 O O . PRO A 1 294 ? 3.242 -12.328 21.875 1 66.94 294 PRO A O 1
ATOM 2346 N N . ASP A 1 295 ? 2.658 -14.094 20.5 1 63.53 295 ASP A N 1
ATOM 2347 C CA . ASP A 1 295 ? 3.139 -13.422 19.281 1 63.53 295 ASP A CA 1
ATOM 2348 C C . ASP A 1 295 ? 2.336 -12.156 19 1 63.53 295 ASP A C 1
ATOM 2350 O O . ASP A 1 295 ? 1.116 -12.133 19.188 1 63.53 295 ASP A O 1
ATOM 2354 N N . GLY A 1 296 ? 2.953 -11.078 18.797 1 64.31 296 GLY A N 1
ATOM 2355 C CA . GLY A 1 296 ? 2.291 -9.82 18.5 1 64.31 296 GLY A CA 1
ATOM 2356 C C . GLY A 1 296 ? 2.275 -8.859 19.672 1 64.31 296 GLY A C 1
ATOM 2357 O O . GLY A 1 296 ? 1.955 -7.68 19.5 1 64.31 296 GLY A O 1
ATOM 2358 N N . ASN A 1 297 ? 2.498 -9.461 20.781 1 72.31 297 ASN A N 1
ATOM 2359 C CA . ASN A 1 297 ? 2.598 -8.578 21.938 1 72.31 297 ASN A CA 1
ATOM 2360 C C . ASN A 1 297 ? 3.648 -7.488 21.734 1 72.31 297 ASN A C 1
ATOM 2362 O O . ASN A 1 297 ? 4.766 -7.777 21.297 1 72.31 297 ASN A O 1
ATOM 2366 N N . SER A 1 298 ? 3.268 -6.23 22.094 1 78.38 298 SER A N 1
ATOM 2367 C CA . SER A 1 298 ? 4.152 -5.098 21.828 1 78.38 298 SER A CA 1
ATOM 2368 C C . SER A 1 298 ? 5.43 -5.195 22.656 1 78.38 298 SER A C 1
ATOM 2370 O O . SER A 1 298 ? 6.477 -4.688 22.25 1 78.38 298 SER A O 1
ATOM 2372 N N . ALA A 1 299 ? 5.324 -5.785 23.797 1 86.12 299 ALA A N 1
ATOM 2373 C CA . ALA A 1 299 ? 6.512 -5.926 24.625 1 86.12 299 ALA A CA 1
ATOM 2374 C C . ALA A 1 299 ? 7.469 -6.965 24.047 1 86.12 299 ALA A C 1
ATOM 2376 O O . ALA A 1 299 ? 8.68 -6.879 24.25 1 86.12 299 ALA A O 1
ATOM 2377 N N . LYS A 1 300 ? 6.934 -7.984 23.391 1 84.38 300 LYS A N 1
ATOM 2378 C CA . LYS A 1 300 ? 7.727 -9.102 22.875 1 84.38 300 LYS A CA 1
ATOM 2379 C C . LYS A 1 300 ? 8.719 -8.633 21.812 1 84.38 300 LYS A C 1
ATOM 2381 O O . LYS A 1 300 ? 9.75 -9.273 21.594 1 84.38 300 LYS A O 1
ATOM 2386 N N . GLN A 1 301 ? 8.414 -7.508 21.234 1 82.12 301 GLN A N 1
ATOM 2387 C CA . GLN A 1 301 ? 9.32 -6.988 20.219 1 82.12 301 GLN A CA 1
ATOM 2388 C C . GLN A 1 301 ? 10.664 -6.598 20.828 1 82.12 301 GLN A C 1
ATOM 2390 O O . GLN A 1 301 ? 11.656 -6.445 20.109 1 82.12 301 GLN A O 1
ATOM 2395 N N . HIS A 1 302 ? 10.656 -6.48 22.156 1 91.38 302 HIS A N 1
ATOM 2396 C CA . HIS A 1 302 ? 11.875 -6.098 22.844 1 91.38 302 HIS A CA 1
ATOM 2397 C C . HIS A 1 302 ? 12.547 -7.309 23.484 1 91.38 302 HIS A C 1
ATOM 2399 O O . HIS A 1 302 ? 13.383 -7.16 24.391 1 91.38 302 HIS A O 1
ATOM 2405 N N . SER A 1 303 ? 12.188 -8.5 23.047 1 90.75 303 SER A N 1
ATOM 2406 C CA . SER A 1 303 ? 12.656 -9.727 23.688 1 90.75 303 SER A CA 1
ATOM 2407 C C . SER A 1 303 ? 14.164 -9.898 23.516 1 90.75 303 SER A C 1
ATOM 2409 O O . SER A 1 303 ? 14.797 -10.641 24.266 1 90.75 303 SER A O 1
ATOM 2411 N N . HIS A 1 304 ? 14.742 -9.188 22.5 1 89.06 304 HIS A N 1
ATOM 2412 C CA . HIS A 1 304 ? 16.188 -9.281 22.312 1 89.06 304 HIS A CA 1
ATOM 2413 C C . HIS A 1 304 ? 16.938 -8.586 23.438 1 89.06 304 HIS A C 1
ATOM 2415 O O . HIS A 1 304 ? 18.125 -8.82 23.641 1 89.06 304 HIS A O 1
ATOM 2421 N N . TYR A 1 305 ? 16.219 -7.703 24.172 1 94.06 305 TYR A N 1
ATOM 2422 C CA . TYR A 1 305 ? 16.766 -7.16 25.406 1 94.06 305 TYR A CA 1
ATOM 2423 C C . TYR A 1 305 ? 16.594 -8.141 26.547 1 94.06 305 TYR A C 1
ATOM 2425 O O . TYR A 1 305 ? 15.852 -7.867 27.5 1 94.06 305 TYR A O 1
ATOM 2433 N N . ASP A 1 306 ? 17.359 -9.219 26.5 1 93.06 306 ASP A N 1
ATOM 2434 C CA . ASP A 1 306 ? 17.078 -10.375 27.359 1 93.06 306 ASP A CA 1
ATOM 2435 C C . ASP A 1 306 ? 18.078 -10.445 28.516 1 93.06 306 ASP A C 1
ATOM 2437 O O . ASP A 1 306 ? 18.219 -11.484 29.156 1 93.06 306 ASP A O 1
ATOM 2441 N N . HIS A 1 307 ? 18.906 -9.398 28.781 1 95 307 HIS A N 1
ATOM 2442 C CA . HIS A 1 307 ? 19.781 -9.281 29.938 1 95 307 HIS A CA 1
ATOM 2443 C C . HIS A 1 307 ? 19.25 -8.219 30.906 1 95 307 HIS A C 1
ATOM 2445 O O . HIS A 1 307 ? 18.453 -7.367 30.531 1 95 307 HIS A O 1
ATOM 2451 N N . ILE A 1 308 ? 19.672 -8.359 32.125 1 96.38 308 ILE A N 1
ATOM 2452 C CA . ILE A 1 308 ? 19.234 -7.395 33.125 1 96.38 308 ILE A CA 1
ATOM 2453 C C . ILE A 1 308 ? 20.328 -7.23 34.188 1 96.38 308 ILE A C 1
ATOM 2455 O O . ILE A 1 308 ? 20.969 -8.203 34.594 1 96.38 308 ILE A O 1
ATOM 2459 N N . ASP A 1 309 ? 20.656 -6.051 34.562 1 94.62 309 ASP A N 1
ATOM 2460 C CA . ASP A 1 309 ? 21.547 -5.73 35.688 1 94.62 309 ASP A CA 1
ATOM 2461 C C . ASP A 1 309 ? 21.047 -4.512 36.469 1 94.62 309 ASP A C 1
ATOM 2463 O O . ASP A 1 309 ? 19.859 -4.191 36.406 1 94.62 309 ASP A O 1
ATOM 2467 N N . ALA A 1 310 ? 21.953 -3.916 37.188 1 92.25 310 ALA A N 1
ATOM 2468 C CA . ALA A 1 310 ? 21.531 -2.797 38.031 1 92.25 310 ALA A CA 1
ATOM 2469 C C . ALA A 1 310 ? 21.031 -1.63 37.188 1 92.25 310 ALA A C 1
ATOM 2471 O O . ALA A 1 310 ? 20.203 -0.844 37.656 1 92.25 310 ALA A O 1
ATOM 2472 N N . GLY A 1 311 ? 21.516 -1.546 36 1 92.81 311 GLY A N 1
ATOM 2473 C CA . GLY A 1 311 ? 21.109 -0.473 35.094 1 92.81 311 GLY A CA 1
ATOM 2474 C C . GLY A 1 311 ? 19.812 -0.757 34.375 1 92.81 311 GLY A C 1
ATOM 2475 O O . GLY A 1 311 ? 19.234 0.136 33.75 1 92.81 311 GLY A O 1
ATOM 2476 N N . GLY A 1 312 ? 19.312 -1.938 34.375 1 95.25 312 GLY A N 1
ATOM 2477 C CA . GLY A 1 312 ? 18.062 -2.307 33.75 1 95.25 312 GLY A CA 1
ATOM 2478 C C . GLY A 1 312 ? 18.234 -3.373 32.688 1 95.25 312 GLY A C 1
ATOM 2479 O O . GLY A 1 312 ? 19.25 -4.074 32.656 1 95.25 312 GLY A O 1
ATOM 2480 N N . VAL A 1 313 ? 17.172 -3.475 31.859 1 96.56 313 VAL A N 1
ATOM 2481 C CA . VAL A 1 313 ? 17.172 -4.461 30.781 1 96.56 313 VAL A CA 1
ATOM 2482 C C . VAL A 1 313 ? 18.078 -3.986 29.641 1 96.56 313 VAL A C 1
ATOM 2484 O O . VAL A 1 313 ? 18.078 -2.801 29.297 1 96.56 313 VAL A O 1
ATOM 2487 N N . TRP A 1 314 ? 18.922 -4.93 29.141 1 95.75 314 TRP A N 1
ATOM 2488 C CA . TRP A 1 314 ? 19.875 -4.531 28.094 1 95.75 314 TRP A CA 1
ATOM 2489 C C . TRP A 1 314 ? 20.156 -5.684 27.141 1 95.75 314 TRP A C 1
ATOM 2491 O O . TRP A 1 314 ? 19.734 -6.82 27.391 1 95.75 314 TRP A O 1
ATOM 2501 N N . THR A 1 315 ? 20.672 -5.391 25.906 1 95.06 315 THR A N 1
ATOM 2502 C CA . THR A 1 315 ? 21.141 -6.367 24.938 1 95.06 315 THR A CA 1
ATOM 2503 C C . THR A 1 315 ? 22.594 -6.078 24.547 1 95.06 315 THR A C 1
ATOM 2505 O O . THR A 1 315 ? 23.141 -5.035 24.906 1 95.06 315 THR A O 1
ATOM 2508 N N . SER A 1 316 ? 23.25 -7.078 24.062 1 91.12 316 SER A N 1
ATOM 2509 C CA . SER A 1 316 ? 24.625 -6.91 23.594 1 91.12 316 SER A CA 1
ATOM 2510 C C . SER A 1 316 ? 24.656 -6.461 22.141 1 91.12 316 SER A C 1
ATOM 2512 O O . SER A 1 316 ? 23.875 -6.953 21.312 1 91.12 316 SER A O 1
ATOM 2514 N N . ASP A 1 317 ? 25.375 -5.465 21.828 1 88.56 317 ASP A N 1
ATOM 2515 C CA . ASP A 1 317 ? 25.484 -4.934 20.469 1 88.56 317 ASP A CA 1
ATOM 2516 C C . ASP A 1 317 ? 26.922 -5.02 19.969 1 88.56 317 ASP A C 1
ATOM 2518 O O . ASP A 1 317 ? 27.859 -5.219 20.75 1 88.56 317 ASP A O 1
ATOM 2522 N N . ASN A 1 318 ? 27.062 -4.969 18.656 1 85.56 318 ASN A N 1
ATOM 2523 C CA . ASN A 1 318 ? 28.344 -5.047 17.969 1 85.56 318 ASN A CA 1
ATOM 2524 C C . ASN A 1 318 ? 29.172 -3.779 18.188 1 85.56 318 ASN A C 1
ATOM 2526 O O . ASN A 1 318 ? 28.641 -2.674 18.203 1 85.56 318 ASN A O 1
ATOM 2530 N N . SER A 1 319 ? 30.516 -3.994 18.422 1 88.81 319 SER A N 1
ATOM 2531 C CA . SER A 1 319 ? 31.422 -2.867 18.641 1 88.81 319 SER A CA 1
ATOM 2532 C C . SER A 1 319 ? 32.188 -2.543 17.359 1 88.81 319 SER A C 1
ATOM 2534 O O . SER A 1 319 ? 33.031 -1.637 17.359 1 88.81 319 SER A O 1
ATOM 2536 N N . ALA A 1 320 ? 31.875 -3.334 16.281 1 87.81 320 ALA A N 1
ATOM 2537 C CA . ALA A 1 320 ? 32.594 -3.127 15.039 1 87.81 320 ALA A CA 1
ATOM 2538 C C . ALA A 1 320 ? 31.938 -2.057 14.18 1 87.81 320 ALA A C 1
ATOM 2540 O O . ALA A 1 320 ? 30.703 -1.987 14.109 1 87.81 320 ALA A O 1
ATOM 2541 N N . SER A 1 321 ? 32.75 -1.229 13.586 1 86.38 321 SER A N 1
ATOM 2542 C CA . SER A 1 321 ? 32.25 -0.231 12.656 1 86.38 321 SER A CA 1
ATOM 2543 C C . SER A 1 321 ? 31.797 -0.876 11.344 1 86.38 321 SER A C 1
ATOM 2545 O O . SER A 1 321 ? 32.438 -1.803 10.852 1 86.38 321 SER A O 1
ATOM 2547 N N . PRO A 1 322 ? 30.656 -0.406 10.727 1 77.12 322 PRO A N 1
ATOM 2548 C CA . PRO A 1 322 ? 30.25 -0.933 9.422 1 77.12 322 PRO A CA 1
ATOM 2549 C C . PRO A 1 322 ? 31.156 -0.474 8.281 1 77.12 322 PRO A C 1
ATOM 2551 O O . PRO A 1 322 ? 31.219 -1.133 7.242 1 77.12 322 PRO A O 1
ATOM 2554 N N . ASN A 1 323 ? 31.828 0.675 8.539 1 78.69 323 ASN A N 1
ATOM 2555 C CA . ASN A 1 323 ? 32.719 1.251 7.539 1 78.69 323 ASN A CA 1
ATOM 2556 C C . ASN A 1 323 ? 34.125 1.515 8.109 1 78.69 323 ASN A C 1
ATOM 2558 O O . ASN A 1 323 ? 34.25 1.828 9.297 1 78.69 323 ASN A O 1
ATOM 2562 N N . TYR A 1 324 ? 35.094 1.357 7.191 1 85.94 324 TYR A N 1
ATOM 2563 C CA . TYR A 1 324 ? 36.469 1.595 7.621 1 85.94 324 TYR A CA 1
ATOM 2564 C C . TYR A 1 324 ? 36.719 3.082 7.84 1 85.94 324 TYR A C 1
ATOM 2566 O O . TYR A 1 324 ? 36.469 3.896 6.949 1 85.94 324 TYR A O 1
ATOM 2574 N N . ARG A 1 325 ? 37.156 3.406 8.938 1 85.69 325 ARG A N 1
ATOM 2575 C CA . ARG A 1 325 ? 37.625 4.742 9.289 1 85.69 325 ARG A CA 1
ATOM 2576 C C . ARG A 1 325 ? 38.906 4.676 10.109 1 85.69 325 ARG A C 1
ATOM 2578 O O . ARG A 1 325 ? 38.969 3.969 11.117 1 85.69 325 ARG A O 1
ATOM 2585 N N . GLU A 1 326 ? 39.875 5.406 9.727 1 87.62 326 GLU A N 1
ATOM 2586 C CA . GLU A 1 326 ? 41.219 5.344 10.328 1 87.62 326 GLU A CA 1
ATOM 2587 C C . GLU A 1 326 ? 41.156 5.695 11.812 1 87.62 326 GLU A C 1
ATOM 2589 O O . GLU A 1 326 ? 41.938 5.141 12.617 1 87.62 326 GLU A O 1
ATOM 2594 N N . ASN A 1 327 ? 40.344 6.641 12.125 1 90.38 327 ASN A N 1
ATOM 2595 C CA . ASN A 1 327 ? 40.312 7.113 13.5 1 90.38 327 ASN A CA 1
ATOM 2596 C C . ASN A 1 327 ? 39.688 6.062 14.43 1 90.38 327 ASN A C 1
ATOM 2598 O O . ASN A 1 327 ? 39.781 6.184 15.648 1 90.38 327 ASN A O 1
ATOM 2602 N N . LEU A 1 328 ? 39.156 4.988 13.836 1 92.56 328 LEU A N 1
ATOM 2603 C CA . LEU A 1 328 ? 38.5 3.947 14.617 1 92.56 328 LEU A CA 1
ATOM 2604 C C . LEU A 1 328 ? 39.406 2.725 14.758 1 92.56 328 LEU A C 1
ATOM 2606 O O . LEU A 1 328 ? 39 1.729 15.367 1 92.56 328 LEU A O 1
ATOM 2610 N N . ILE A 1 329 ? 40.594 2.869 14.219 1 93.69 329 ILE A N 1
ATOM 2611 C CA . ILE A 1 329 ? 41.562 1.773 14.273 1 93.69 329 ILE A CA 1
ATOM 2612 C C . ILE A 1 329 ? 42.562 2.018 15.406 1 93.69 329 ILE A C 1
ATOM 2614 O O . ILE A 1 329 ? 43.562 2.715 15.219 1 93.69 329 ILE A O 1
ATOM 2618 N N . TYR A 1 330 ? 42.406 1.418 16.453 1 92.31 330 TYR A N 1
ATOM 2619 C CA . TYR A 1 330 ? 43.281 1.517 17.625 1 92.31 330 TYR A CA 1
ATOM 2620 C C . TYR A 1 330 ? 43.094 0.318 18.547 1 92.31 330 TYR A C 1
ATOM 2622 O O . TYR A 1 330 ? 42.031 -0.334 18.531 1 92.31 330 TYR A O 1
ATOM 2630 N N . GLU A 1 331 ? 44.125 -0.02 19.281 1 91.5 331 GLU A N 1
ATOM 2631 C CA . GLU A 1 331 ? 44 -1.054 20.312 1 91.5 331 GLU A CA 1
ATOM 2632 C C . GLU A 1 331 ? 43.312 -0.524 21.562 1 91.5 331 GLU A C 1
ATOM 2634 O O . GLU A 1 331 ? 43.531 0.608 21.984 1 91.5 331 GLU A O 1
ATOM 2639 N N . PHE A 1 332 ? 42.406 -1.312 22.078 1 92.38 332 PHE A N 1
ATOM 2640 C CA . PHE A 1 332 ? 41.688 -0.888 23.266 1 92.38 332 PHE A CA 1
ATOM 2641 C C . PHE A 1 332 ? 41.812 -1.937 24.375 1 92.38 332 PHE A C 1
ATOM 2643 O O . PHE A 1 332 ? 41.312 -3.059 24.219 1 92.38 332 PHE A O 1
ATOM 2650 N N . ASN A 1 333 ? 42.406 -1.629 25.453 1 90.94 333 ASN A N 1
ATOM 2651 C CA . ASN A 1 333 ? 42.594 -2.477 26.625 1 90.94 333 ASN A CA 1
ATOM 2652 C C . ASN A 1 333 ? 43.094 -3.861 26.25 1 90.94 333 ASN A C 1
ATOM 2654 O O . ASN A 1 333 ? 42.562 -4.875 26.703 1 90.94 333 ASN A O 1
ATOM 2658 N N . GLY A 1 334 ? 43.969 -3.93 25.281 1 87.19 334 GLY A N 1
ATOM 2659 C CA . GLY A 1 334 ? 44.625 -5.172 24.922 1 87.19 334 GLY A CA 1
ATOM 2660 C C . GLY A 1 334 ? 43.938 -5.914 23.797 1 87.19 334 GLY A C 1
ATOM 2661 O O . GLY A 1 334 ? 44.344 -7.008 23.406 1 87.19 334 GLY A O 1
ATOM 2662 N N . TYR A 1 335 ? 42.875 -5.387 23.312 1 90.31 335 TYR A N 1
ATOM 2663 C CA . TYR A 1 335 ? 42.125 -6.035 22.234 1 90.31 335 TYR A CA 1
ATOM 2664 C C . TYR A 1 335 ? 42.344 -5.301 20.922 1 90.31 335 TYR A C 1
ATOM 2666 O O . TYR A 1 335 ? 42.281 -4.07 20.875 1 90.31 335 TYR A O 1
ATOM 2674 N N . ALA A 1 336 ? 42.594 -6.059 19.844 1 88.62 336 ALA A N 1
ATOM 2675 C CA . ALA A 1 336 ? 42.75 -5.496 18.5 1 88.62 336 ALA A CA 1
ATOM 2676 C C . ALA A 1 336 ? 41.406 -5.059 17.953 1 88.62 336 ALA A C 1
ATOM 2678 O O . ALA A 1 336 ? 40.375 -5.664 18.25 1 88.62 336 ALA A O 1
ATOM 2679 N N . PRO A 1 337 ? 41.438 -3.992 17.203 1 89.5 337 PRO A N 1
ATOM 2680 C CA . PRO A 1 337 ? 40.188 -3.561 16.594 1 89.5 337 PRO A CA 1
ATOM 2681 C C . PRO A 1 337 ? 39.656 -4.547 15.547 1 89.5 337 PRO A C 1
ATOM 2683 O O . PRO A 1 337 ? 40.438 -5.309 14.977 1 89.5 337 PRO A O 1
ATOM 2686 N N . PRO A 1 338 ? 38.312 -4.594 15.328 1 89.44 338 PRO A N 1
ATOM 2687 C CA . PRO A 1 338 ? 37.781 -5.359 14.195 1 89.44 338 PRO A CA 1
ATOM 2688 C C . PRO A 1 338 ? 38.344 -4.891 12.852 1 89.44 338 PRO A C 1
ATOM 2690 O O . PRO A 1 338 ? 39.062 -3.877 12.789 1 89.44 338 PRO A O 1
ATOM 2693 N N . GLU A 1 339 ? 38.031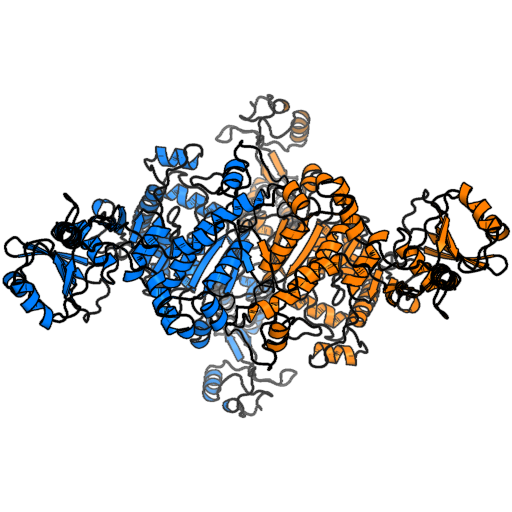 -5.652 11.789 1 85.38 339 GLU A N 1
ATOM 2694 C CA . GLU A 1 339 ? 38.594 -5.398 10.461 1 85.38 339 GLU A CA 1
ATOM 2695 C C . GLU A 1 339 ? 38.312 -3.969 10.008 1 85.38 339 GLU A C 1
ATOM 2697 O O . GLU A 1 339 ? 39.188 -3.307 9.438 1 85.38 339 GLU A O 1
ATOM 2702 N N . LYS A 1 340 ? 37.188 -3.445 10.305 1 89.5 340 LYS A N 1
ATOM 2703 C CA . LYS A 1 340 ? 36.812 -2.105 9.859 1 89.5 340 LYS A CA 1
ATOM 2704 C C . LYS A 1 340 ? 36.906 -1.1 11.008 1 89.5 340 LYS A C 1
ATOM 2706 O O . LYS A 1 340 ? 36.438 0.035 10.875 1 89.5 340 LYS A O 1
ATOM 2711 N N . GLY A 1 341 ? 37.469 -1.505 12.133 1 90.06 341 GLY A N 1
ATOM 2712 C CA . GLY A 1 341 ? 37.656 -0.615 13.266 1 90.06 341 GLY A CA 1
ATOM 2713 C C . GLY A 1 341 ? 36.531 -0.718 14.281 1 90.06 341 GLY A C 1
ATOM 2714 O O . GLY A 1 341 ? 35.531 -1.432 14.062 1 90.06 341 GLY A O 1
ATOM 2715 N N . TRP A 1 342 ? 36.75 -0.002 15.383 1 92.19 342 TRP A N 1
ATOM 2716 C CA . TRP A 1 342 ? 35.719 0.063 16.406 1 92.19 342 TRP A CA 1
ATOM 2717 C C . TRP A 1 342 ? 34.562 0.947 15.961 1 92.19 342 TRP A C 1
ATOM 2719 O O . TRP A 1 342 ? 34.719 1.795 15.078 1 92.19 342 TRP A O 1
ATOM 2729 N N . ARG A 1 343 ? 33.344 0.776 16.562 1 89.94 343 ARG A N 1
ATOM 2730 C CA . ARG A 1 343 ? 32.188 1.574 16.25 1 89.94 343 ARG A CA 1
ATOM 2731 C C . ARG A 1 343 ? 32.344 3.004 16.75 1 89.94 343 ARG A C 1
ATOM 2733 O O . ARG A 1 343 ? 31.75 3.934 16.203 1 89.94 343 ARG A O 1
ATOM 2740 N N . TYR A 1 344 ? 33.188 3.18 17.844 1 90.81 344 TYR A N 1
ATOM 2741 C CA . TYR A 1 344 ? 33.312 4.48 18.484 1 90.81 344 TYR A CA 1
ATOM 2742 C C . TYR A 1 344 ? 34.75 4.926 18.594 1 90.81 344 TYR A C 1
ATOM 2744 O O . TYR A 1 344 ? 35.656 4.094 18.594 1 90.81 344 TYR A O 1
ATOM 2752 N N . GLU A 1 345 ? 34.906 6.227 18.734 1 92.25 345 GLU A N 1
ATOM 2753 C CA . GLU A 1 345 ? 36.219 6.785 18.984 1 92.25 345 GLU A CA 1
ATOM 2754 C C . GLU A 1 345 ? 36.719 6.414 20.375 1 92.25 345 GLU A C 1
ATOM 2756 O O . GLU A 1 345 ? 35.938 6.043 21.25 1 92.25 345 GLU A O 1
ATOM 2761 N N . ARG A 1 346 ? 38.031 6.543 20.5 1 92.12 346 ARG A N 1
ATOM 2762 C CA . ARG A 1 346 ? 38.688 6.098 21.719 1 92.12 346 ARG A CA 1
ATOM 2763 C C . ARG A 1 346 ? 38.094 6.758 22.953 1 92.12 346 ARG A C 1
ATOM 2765 O O . ARG A 1 346 ? 37.812 6.094 23.953 1 92.12 346 ARG A O 1
ATOM 2772 N N . ALA A 1 347 ? 37.844 8.062 22.844 1 93.81 347 ALA A N 1
ATOM 2773 C CA . ALA A 1 347 ? 37.312 8.797 23.984 1 93.81 347 ALA A CA 1
ATOM 2774 C C . ALA A 1 347 ? 35.938 8.242 24.391 1 93.81 347 ALA A C 1
ATOM 2776 O O . ALA A 1 347 ? 35.656 8.117 25.594 1 93.81 347 ALA A O 1
ATOM 2777 N N . THR A 1 348 ? 35.094 7.906 23.406 1 93.31 348 THR A N 1
ATOM 2778 C CA . THR A 1 348 ? 33.781 7.359 23.672 1 93.31 348 THR A CA 1
ATOM 2779 C C . THR A 1 348 ? 33.875 5.949 24.25 1 93.31 348 THR A C 1
ATOM 2781 O O . THR A 1 348 ? 33.125 5.59 25.156 1 93.31 348 THR A O 1
ATOM 2784 N N . MET A 1 349 ? 34.844 5.207 23.75 1 92.75 349 MET A N 1
ATOM 2785 C CA . MET A 1 349 ? 35.062 3.855 24.266 1 92.75 349 MET A CA 1
ATOM 2786 C C . MET A 1 349 ? 35.5 3.893 25.719 1 92.75 349 MET A C 1
ATOM 2788 O O . MET A 1 349 ? 35.094 3.072 26.531 1 92.75 349 MET A O 1
ATOM 2792 N N . GLU A 1 350 ? 36.312 4.797 26.031 1 93.88 350 GLU A N 1
ATOM 2793 C CA . GLU A 1 350 ? 36.812 4.949 27.391 1 93.88 350 GLU A CA 1
ATOM 2794 C C . GLU A 1 350 ? 35.688 5.336 28.344 1 93.88 350 GLU A C 1
ATOM 2796 O O . GLU A 1 350 ? 35.594 4.828 29.469 1 93.88 350 GLU A O 1
ATOM 2801 N N . ARG A 1 351 ? 34.875 6.242 27.844 1 94.5 351 ARG A N 1
ATOM 2802 C CA . ARG A 1 351 ? 33.719 6.633 28.656 1 94.5 351 ARG A CA 1
ATOM 2803 C C . ARG A 1 351 ? 32.812 5.445 28.906 1 94.5 351 ARG A C 1
ATOM 2805 O O . ARG A 1 351 ? 32.344 5.246 30.016 1 94.5 351 ARG A O 1
ATOM 2812 N N . MET A 1 352 ? 32.531 4.699 27.859 1 93.19 352 MET A N 1
ATOM 2813 C CA . MET A 1 352 ? 31.672 3.525 27.969 1 93.19 352 MET A CA 1
ATOM 2814 C C . MET A 1 352 ? 32.281 2.496 28.922 1 93.19 352 MET A C 1
ATOM 2816 O O . MET A 1 352 ? 31.547 1.845 29.672 1 93.19 352 MET A O 1
ATOM 2820 N N . ASP A 1 353 ? 33.531 2.363 28.875 1 92.94 353 ASP A N 1
ATOM 2821 C CA . ASP A 1 353 ? 34.219 1.458 29.781 1 92.94 353 ASP A CA 1
ATOM 2822 C C . ASP A 1 353 ? 34.062 1.9 31.234 1 92.94 353 ASP A C 1
ATOM 2824 O O . ASP A 1 353 ? 33.781 1.08 32.125 1 92.94 353 ASP A O 1
ATOM 2828 N N . ALA A 1 354 ? 34.25 3.16 31.359 1 93.94 354 ALA A N 1
ATOM 2829 C CA . ALA A 1 354 ? 34.156 3.719 32.719 1 93.94 354 ALA A CA 1
ATOM 2830 C C . ALA A 1 354 ? 32.719 3.525 33.25 1 93.94 354 ALA A C 1
ATOM 2832 O O . ALA A 1 354 ? 32.562 3.352 34.469 1 93.94 354 ALA A O 1
ATOM 2833 N N . GLU A 1 355 ? 31.766 3.545 32.406 1 92.25 355 GLU A N 1
ATOM 2834 C CA . GLU A 1 355 ? 30.359 3.389 32.781 1 92.25 355 GLU A CA 1
ATOM 2835 C C . GLU A 1 355 ? 29.969 1.916 32.875 1 92.25 355 GLU A C 1
ATOM 2837 O O . GLU A 1 355 ? 28.812 1.588 33.156 1 92.25 355 GLU A O 1
ATOM 2842 N N . GLY A 1 356 ? 30.891 1.063 32.594 1 89.88 356 GLY A N 1
ATOM 2843 C CA . GLY A 1 356 ? 30.609 -0.364 32.656 1 89.88 356 GLY A CA 1
ATOM 2844 C C . GLY A 1 356 ? 29.766 -0.872 31.516 1 89.88 356 GLY A C 1
ATOM 2845 O O . GLY A 1 356 ? 29 -1.834 31.672 1 89.88 356 GLY A O 1
ATOM 2846 N N . ARG A 1 357 ? 29.812 -0.249 30.344 1 92.88 357 ARG A N 1
ATOM 2847 C CA . ARG A 1 357 ? 28.953 -0.568 29.219 1 92.88 357 ARG A CA 1
ATOM 2848 C C . ARG A 1 357 ? 29.672 -1.451 28.203 1 92.88 357 ARG A C 1
ATOM 2850 O O . ARG A 1 357 ? 29.109 -1.787 27.156 1 92.88 357 ARG A O 1
ATOM 2857 N N . LEU A 1 358 ? 30.891 -1.875 28.5 1 92.62 358 LEU A N 1
ATOM 2858 C CA . LEU A 1 358 ? 31.625 -2.766 27.609 1 92.62 358 LEU A CA 1
ATOM 2859 C C . LEU A 1 358 ? 31.672 -4.184 28.172 1 92.62 358 LEU A C 1
ATOM 2861 O O . LEU A 1 358 ? 31.828 -4.371 29.391 1 92.62 358 LEU A O 1
ATOM 2865 N N . LEU A 1 359 ? 31.438 -5.125 27.266 1 91.62 359 LEU A N 1
ATOM 2866 C CA . LEU A 1 359 ? 31.516 -6.539 27.609 1 91.62 359 LEU A CA 1
ATOM 2867 C C . LEU A 1 359 ? 32.781 -7.18 27.016 1 91.62 359 LEU A C 1
ATOM 2869 O O . LEU A 1 359 ? 32.875 -7.352 25.797 1 91.62 359 LEU A O 1
ATOM 2873 N N . TYR A 1 360 ? 33.656 -7.566 27.938 1 89.31 360 TYR A N 1
ATOM 2874 C CA . TYR A 1 360 ? 34.938 -8.164 27.5 1 89.31 360 TYR A CA 1
ATOM 2875 C C . TYR A 1 360 ? 34.781 -9.672 27.328 1 89.31 360 TYR A C 1
ATOM 2877 O O . TYR A 1 360 ? 34.094 -10.32 28.109 1 89.31 360 TYR A O 1
ATOM 2885 N N . PRO A 1 361 ? 35.438 -10.18 26.234 1 83 361 PRO A N 1
ATOM 2886 C CA . PRO A 1 361 ? 35.406 -11.633 26.062 1 83 361 PRO A CA 1
ATOM 2887 C C . PRO A 1 361 ? 36.125 -12.391 27.156 1 83 361 PRO A C 1
ATOM 2889 O O . PRO A 1 361 ? 37.188 -11.93 27.641 1 83 361 PRO A O 1
ATOM 2892 N N . ASN A 1 362 ? 35.594 -13.289 28.062 1 66.94 362 ASN A N 1
ATOM 2893 C CA . ASN A 1 362 ? 36.219 -14.062 29.125 1 66.94 362 ASN A CA 1
ATOM 2894 C C . ASN A 1 362 ? 36.688 -15.43 28.625 1 66.94 362 ASN A C 1
ATOM 2896 O O . ASN A 1 362 ? 36.594 -16.422 29.359 1 66.94 362 ASN A O 1
ATOM 2900 N N . GLY A 1 363 ? 37.219 -15.633 27.625 1 59.56 363 GLY A N 1
ATOM 2901 C CA . GLY A 1 363 ? 37.75 -16.969 27.344 1 59.56 363 GLY A CA 1
ATOM 2902 C C . GLY A 1 363 ? 36.688 -17.891 26.766 1 59.56 363 GLY A C 1
ATOM 2903 O O . GLY A 1 363 ? 35.5 -17.703 26.984 1 59.56 363 GLY A O 1
ATOM 2904 N N . GLY A 1 364 ? 36.281 -17.938 25.516 1 49.28 364 GLY A N 1
ATOM 2905 C CA . GLY A 1 364 ? 35.438 -18.797 24.703 1 49.28 364 GLY A CA 1
ATOM 2906 C C . GLY A 1 364 ? 35.281 -18.328 23.266 1 49.28 364 GLY A C 1
ATOM 2907 O O . GLY A 1 364 ? 36.25 -17.844 22.672 1 49.28 364 GLY A O 1
ATOM 2908 N N . ARG A 1 365 ? 34.062 -18.469 22.812 1 50.34 365 ARG A N 1
ATOM 2909 C CA . ARG A 1 365 ? 33.781 -18.219 21.406 1 50.34 365 ARG A CA 1
ATOM 2910 C C . ARG A 1 365 ? 33.781 -16.734 21.094 1 50.34 365 ARG A C 1
ATOM 2912 O O . ARG A 1 365 ? 33.844 -16.328 19.938 1 50.34 365 ARG A O 1
ATOM 2919 N N . ALA A 1 366 ? 33.5 -15.844 22.172 1 55.84 366 ALA A N 1
ATOM 2920 C CA . ALA A 1 366 ? 33.375 -14.43 21.859 1 55.84 366 ALA A CA 1
ATOM 2921 C C . ALA A 1 366 ? 34.719 -13.75 21.781 1 55.84 366 ALA A C 1
ATOM 2923 O O . ALA A 1 366 ? 35.5 -13.789 22.734 1 55.84 366 ALA A O 1
ATOM 2924 N N . THR A 1 367 ? 35.188 -13.406 20.641 1 63.88 367 THR A N 1
ATOM 2925 C CA . THR A 1 367 ? 36.531 -12.883 20.422 1 63.88 367 THR A CA 1
ATOM 2926 C C . THR A 1 367 ? 36.5 -11.359 20.375 1 63.88 367 THR A C 1
ATOM 2928 O O . THR A 1 367 ? 37.562 -10.727 20.359 1 63.88 367 THR A O 1
ATOM 2931 N N . ARG A 1 368 ? 35.25 -10.742 20.484 1 80.12 368 ARG A N 1
ATOM 2932 C CA . ARG A 1 368 ? 35.25 -9.297 20.281 1 80.12 368 ARG A CA 1
ATOM 2933 C C . ARG A 1 368 ? 34.531 -8.586 21.422 1 80.12 368 ARG A C 1
ATOM 2935 O O . ARG A 1 368 ? 33.656 -9.172 22.078 1 80.12 368 ARG A O 1
ATOM 2942 N N . ILE A 1 369 ? 35.094 -7.414 21.906 1 90.12 369 ILE A N 1
ATOM 2943 C CA . ILE A 1 369 ? 34.406 -6.547 22.859 1 90.12 369 ILE A CA 1
ATOM 2944 C C . ILE A 1 369 ? 33 -6.242 22.344 1 90.12 369 ILE A C 1
ATOM 2946 O O . ILE A 1 369 ? 32.812 -5.969 21.156 1 90.12 369 ILE A O 1
ATOM 2950 N N . ARG A 1 370 ? 32 -6.391 23.188 1 92.38 370 ARG A N 1
ATOM 2951 C CA . ARG A 1 370 ? 30.625 -6.027 22.828 1 92.38 370 ARG A CA 1
ATOM 2952 C C . ARG A 1 370 ? 30.141 -4.84 23.656 1 92.38 370 ARG A C 1
ATOM 2954 O O . ARG A 1 370 ? 30.766 -4.48 24.656 1 92.38 370 ARG A O 1
ATOM 2961 N N . ILE A 1 371 ? 29.125 -4.207 23.203 1 92.25 371 ILE A N 1
ATOM 2962 C CA . ILE A 1 371 ? 28.594 -3.012 23.859 1 92.25 371 ILE A CA 1
ATOM 2963 C C . ILE A 1 371 ? 27.266 -3.332 24.516 1 92.25 371 ILE A C 1
ATOM 2965 O O . ILE A 1 371 ? 26.391 -3.945 23.906 1 92.25 371 ILE A O 1
ATOM 2969 N N . LYS A 1 372 ? 27.125 -2.918 25.797 1 92.69 372 LYS A N 1
ATOM 2970 C CA . LYS A 1 372 ? 25.859 -3.021 26.5 1 92.69 372 LYS A CA 1
ATOM 2971 C C . LYS A 1 372 ? 24.906 -1.906 26.094 1 92.69 372 LYS A C 1
ATOM 2973 O O . LYS A 1 372 ? 25.203 -0.725 26.281 1 92.69 372 LYS A O 1
ATOM 2978 N N . LYS A 1 373 ? 23.797 -2.225 25.5 1 92.94 373 LYS A N 1
ATOM 2979 C CA . LYS A 1 373 ? 22.766 -1.274 25.094 1 92.94 373 LYS A CA 1
ATOM 2980 C C . LYS A 1 373 ? 21.5 -1.42 25.938 1 92.94 373 LYS A C 1
ATOM 2982 O O . LYS A 1 373 ? 20.781 -2.406 25.812 1 92.94 373 LYS A O 1
ATOM 2987 N N . TYR A 1 374 ? 21.297 -0.399 26.766 1 94.94 374 TYR A N 1
ATOM 2988 C CA . TYR A 1 374 ? 20.125 -0.429 27.625 1 94.94 374 TYR A CA 1
ATOM 2989 C C . TYR A 1 374 ? 18.875 -0.01 26.859 1 94.94 374 TYR A C 1
ATOM 2991 O O . TYR A 1 374 ? 18.922 0.915 26.047 1 94.94 374 TYR A O 1
ATOM 2999 N N . LEU A 1 375 ? 17.719 -0.622 27.125 1 95.62 375 LEU A N 1
ATOM 3000 C CA . LEU A 1 375 ? 16.453 -0.349 26.453 1 95.62 375 LEU A CA 1
ATOM 3001 C C . LEU A 1 375 ? 15.992 1.084 26.703 1 95.62 375 LEU A C 1
ATOM 3003 O O . LEU A 1 375 ? 15.477 1.744 25.797 1 95.62 375 LEU A O 1
ATOM 3007 N N . HIS A 1 376 ? 16.172 1.6 27.938 1 94.38 376 HIS A N 1
ATOM 3008 C CA . HIS A 1 376 ? 15.68 2.926 28.297 1 94.38 376 HIS A CA 1
ATOM 3009 C C . HIS A 1 376 ? 16.438 4.016 27.547 1 94.38 376 HIS A C 1
ATOM 3011 O O . HIS A 1 376 ? 15.984 5.164 27.484 1 94.38 376 HIS A O 1
ATOM 3017 N N . ASN A 1 377 ? 17.609 3.648 26.969 1 92 377 ASN A N 1
ATOM 3018 C CA . ASN A 1 377 ? 18.344 4.59 26.141 1 92 377 ASN A CA 1
ATOM 3019 C C . ASN A 1 377 ? 17.922 4.48 24.672 1 92 377 ASN A C 1
ATOM 3021 O O . ASN A 1 377 ? 18.406 5.234 23.828 1 92 377 ASN A O 1
ATOM 3025 N N . GLN A 1 378 ? 17.094 3.541 24.344 1 91.44 378 GLN A N 1
ATOM 3026 C CA . GLN A 1 378 ? 16.641 3.268 22.969 1 91.44 378 GLN A CA 1
ATOM 3027 C C . GLN A 1 378 ? 15.117 3.287 22.891 1 91.44 378 GLN A C 1
ATOM 3029 O O . GLN A 1 378 ? 14.516 2.377 22.312 1 91.44 378 GLN A O 1
ATOM 3034 N N . GLU A 1 379 ? 14.484 4.324 23.375 1 93 379 GLU A N 1
ATOM 3035 C CA . GLU A 1 379 ? 13.031 4.312 23.531 1 93 379 GLU A CA 1
ATOM 3036 C C . GLU A 1 379 ? 12.328 4.785 22.266 1 93 379 GLU A C 1
ATOM 3038 O O . GLU A 1 379 ? 11.109 4.672 22.141 1 93 379 GLU A O 1
ATOM 3043 N N . GLU A 1 380 ? 13.086 5.34 21.359 1 93.19 380 GLU A N 1
ATOM 3044 C CA . GLU A 1 380 ? 12.461 5.922 20.172 1 93.19 380 GLU A CA 1
ATOM 3045 C C . GLU A 1 380 ? 12.922 5.215 18.906 1 93.19 380 GLU A C 1
ATOM 3047 O O . GLU A 1 380 ? 13.992 4.605 18.891 1 93.19 380 GLU A O 1
ATOM 3052 N N . TRP A 1 381 ? 12.125 5.25 17.922 1 92.62 381 TRP A N 1
ATOM 3053 C CA . TRP A 1 381 ? 12.469 4.73 16.609 1 92.62 381 TRP A CA 1
ATOM 3054 C C . TRP A 1 381 ? 11.68 5.453 15.516 1 92.62 381 TRP A C 1
ATOM 3056 O O . TRP A 1 381 ? 10.859 6.324 15.812 1 92.62 381 TRP A O 1
ATOM 3066 N N . ALA A 1 382 ? 12.039 5.195 14.273 1 95.31 382 ALA A N 1
ATOM 3067 C CA . ALA A 1 382 ? 11.32 5.801 13.156 1 95.31 382 ALA A CA 1
ATOM 3068 C C . ALA A 1 382 ? 9.883 5.297 13.094 1 95.31 382 ALA A C 1
ATOM 3070 O O . ALA A 1 382 ? 9.617 4.121 13.352 1 95.31 382 ALA A O 1
ATOM 3071 N N . PRO A 1 383 ? 8.906 6.191 12.758 1 95.69 383 PRO A N 1
ATOM 3072 C CA . PRO A 1 383 ? 7.512 5.758 12.664 1 95.69 383 PRO A CA 1
ATOM 3073 C C . PRO A 1 383 ? 7.328 4.559 11.734 1 95.69 383 PRO A C 1
ATOM 3075 O O . PRO A 1 383 ? 7.961 4.492 10.68 1 95.69 383 PRO A O 1
ATOM 3078 N N . ALA A 1 384 ? 6.383 3.713 12.148 1 93.12 384 ALA A N 1
ATOM 3079 C CA . ALA A 1 384 ? 6.125 2.496 11.383 1 93.12 384 ALA A CA 1
ATOM 3080 C C . ALA A 1 384 ? 5.449 2.816 10.047 1 93.12 384 ALA A C 1
ATOM 3082 O O . ALA A 1 384 ? 4.59 3.697 9.984 1 93.12 384 ALA A O 1
ATOM 3083 N N . SER A 1 385 ? 5.859 2.082 8.992 1 95.94 385 SER A N 1
ATOM 3084 C CA . SER A 1 385 ? 5.238 2.246 7.684 1 95.94 385 SER A CA 1
ATOM 3085 C C . SER A 1 385 ? 3.871 1.573 7.633 1 95.94 385 SER A C 1
ATOM 3087 O O . SER A 1 385 ? 3.029 1.931 6.805 1 95.94 385 SER A O 1
ATOM 3089 N N . THR A 1 386 ? 3.699 0.573 8.391 1 94.62 386 THR A N 1
ATOM 3090 C CA . THR A 1 386 ? 2.406 -0.089 8.523 1 94.62 386 THR A CA 1
ATOM 3091 C C . THR A 1 386 ? 1.933 -0.055 9.977 1 94.62 386 THR A C 1
ATOM 3093 O O . THR A 1 386 ? 2.691 -0.382 10.891 1 94.62 386 THR A O 1
ATOM 3096 N N . PHE A 1 387 ? 0.687 0.369 10.148 1 91.25 387 PHE A N 1
ATOM 3097 C CA . PHE A 1 387 ? 0.15 0.408 11.5 1 91.25 387 PHE A CA 1
ATOM 3098 C C . PHE A 1 387 ? -1.352 0.15 11.5 1 91.25 387 PHE A C 1
ATOM 3100 O O . PHE A 1 387 ? -2.006 0.281 10.461 1 91.25 387 PHE A O 1
ATOM 3107 N N . SER A 1 388 ? -1.849 -0.28 12.609 1 88.75 388 SER A N 1
ATOM 3108 C CA . SER A 1 388 ? -3.266 -0.602 12.75 1 88.75 388 SER A CA 1
ATOM 3109 C C . SER A 1 388 ? -3.953 0.343 13.727 1 88.75 388 SER A C 1
ATOM 3111 O O . SER A 1 388 ? -3.439 0.596 14.82 1 88.75 388 SER A O 1
ATOM 3113 N N . ARG A 1 389 ? -5.02 0.944 13.305 1 88.5 389 ARG A N 1
ATOM 3114 C CA . ARG A 1 389 ? -5.898 1.749 14.148 1 88.5 389 ARG A CA 1
ATOM 3115 C C . ARG A 1 389 ? -7.34 1.695 13.648 1 88.5 389 ARG A C 1
ATOM 3117 O O . ARG A 1 389 ? -7.613 2.049 12.5 1 88.5 389 ARG A O 1
ATOM 3124 N N . ASP A 1 390 ? -8.141 1.254 14.555 1 87.12 390 ASP A N 1
ATOM 3125 C CA . ASP A 1 390 ? -9.555 1.205 14.203 1 87.12 390 ASP A CA 1
ATOM 3126 C C . ASP A 1 390 ? -10.109 2.607 13.945 1 87.12 390 ASP A C 1
ATOM 3128 O O . ASP A 1 390 ? -9.883 3.523 14.734 1 87.12 390 ASP A O 1
ATOM 3132 N N . ARG A 1 391 ? -10.836 2.76 12.93 1 88.69 391 ARG A N 1
ATOM 3133 C CA . ARG A 1 391 ? -11.336 4.066 12.516 1 88.69 391 ARG A CA 1
ATOM 3134 C C . ARG A 1 391 ? -12.688 4.363 13.156 1 88.69 391 ARG A C 1
ATOM 3136 O O . ARG A 1 391 ? -13.102 5.523 13.242 1 88.69 391 ARG A O 1
ATOM 3143 N N . SER A 1 392 ? -13.398 3.346 13.672 1 86.75 392 SER A N 1
ATOM 3144 C CA . SER A 1 392 ? -14.711 3.527 14.289 1 86.75 392 SER A CA 1
ATOM 3145 C C . SER A 1 392 ? -14.609 4.336 15.578 1 86.75 392 SER A C 1
ATOM 3147 O O . SER A 1 392 ? -15.547 5.035 15.953 1 86.75 392 SER A O 1
ATOM 3149 N N . GLY A 1 393 ? -13.492 4.273 16.188 1 89.25 393 GLY A N 1
ATOM 3150 C CA . GLY A 1 393 ? -13.281 5.051 17.391 1 89.25 393 GLY A CA 1
ATOM 3151 C C . GLY A 1 393 ? -13.352 6.547 17.172 1 89.25 393 GLY A C 1
ATOM 3152 O O . GLY A 1 393 ? -13.867 7.289 18 1 89.25 393 GLY A O 1
ATOM 3153 N N . ALA A 1 394 ? -12.891 6.938 16.062 1 93 394 ALA A N 1
ATOM 3154 C CA . ALA A 1 394 ? -12.898 8.359 15.727 1 93 394 ALA A CA 1
ATOM 3155 C C . ALA A 1 394 ? -14.328 8.867 15.523 1 93 394 ALA A C 1
ATOM 3157 O O . ALA A 1 394 ? -14.664 9.977 15.945 1 93 394 ALA A O 1
ATOM 3158 N N . SER A 1 395 ? -15.148 8.07 14.867 1 93.06 395 SER A N 1
ATOM 3159 C CA . SER A 1 395 ? -16.547 8.43 14.68 1 93.06 395 SER A CA 1
ATOM 3160 C C . SER A 1 395 ? -17.281 8.547 16.016 1 93.06 395 SER A C 1
ATOM 3162 O O . SER A 1 395 ? -18 9.516 16.25 1 93.06 395 SER A O 1
ATOM 3164 N N . GLY A 1 396 ? -17.062 7.578 16.891 1 93.56 396 GLY A N 1
ATOM 3165 C CA . GLY A 1 396 ? -17.672 7.625 18.203 1 93.56 396 GLY A CA 1
ATOM 3166 C C . GLY A 1 396 ? -17.25 8.828 19.016 1 93.56 396 GLY A C 1
ATOM 3167 O O . GLY A 1 396 ? -18.062 9.453 19.688 1 93.56 396 GLY A O 1
ATOM 3168 N N . ALA A 1 397 ? -15.992 9.148 18.938 1 94.56 397 ALA A N 1
ATOM 3169 C CA . ALA A 1 397 ? -15.453 10.289 19.672 1 94.56 397 ALA A CA 1
ATOM 3170 C C . ALA A 1 397 ? -16.062 11.594 19.188 1 94.56 397 ALA A C 1
ATOM 3172 O O . ALA A 1 397 ? -16.406 12.469 19.984 1 94.56 397 ALA A O 1
ATOM 3173 N N . LEU A 1 398 ? -16.156 11.727 17.906 1 96.25 398 LEU A N 1
ATOM 3174 C CA . LEU A 1 398 ? -16.75 12.938 17.359 1 96.25 398 LEU A CA 1
ATOM 3175 C C . LEU A 1 398 ? -18.219 13.039 17.734 1 96.25 398 LEU A C 1
ATOM 3177 O O . LEU A 1 398 ? -18.719 14.117 18.078 1 96.25 398 LEU A O 1
ATOM 3181 N N . ASP A 1 399 ? -18.953 11.898 17.625 1 96.25 399 ASP A N 1
ATOM 3182 C CA . ASP A 1 399 ? -20.375 11.883 17.984 1 96.25 399 ASP A CA 1
ATOM 3183 C C . ASP A 1 399 ? -20.594 12.344 19.422 1 96.25 399 ASP A C 1
ATOM 3185 O O . ASP A 1 399 ? -21.516 13.102 19.703 1 96.25 399 ASP A O 1
ATOM 3189 N N . ARG A 1 400 ? -19.734 11.906 20.281 1 96.5 400 ARG A N 1
ATOM 3190 C CA . ARG A 1 400 ? -19.828 12.289 21.688 1 96.5 400 ARG A CA 1
ATOM 3191 C C . ARG A 1 400 ? -19.531 13.773 21.859 1 96.5 400 ARG A C 1
ATOM 3193 O O . ARG A 1 400 ? -20.234 14.469 22.609 1 96.5 400 ARG A O 1
ATOM 3200 N N . LEU A 1 401 ? -18.547 14.25 21.203 1 96.81 401 LEU A N 1
ATOM 3201 C CA . LEU A 1 401 ? -18.156 15.648 21.312 1 96.81 401 LEU A CA 1
ATOM 3202 C C . LEU A 1 401 ? -19.25 16.562 20.781 1 96.81 401 LEU A C 1
ATOM 3204 O O . LEU A 1 401 ? -19.547 17.609 21.359 1 96.81 401 LEU A O 1
ATOM 3208 N N . MET A 1 402 ? -19.891 16.141 19.688 1 97.5 402 MET A N 1
ATOM 3209 C CA . MET A 1 402 ? -20.859 16.984 18.984 1 97.5 402 MET A CA 1
ATOM 3210 C C . MET A 1 402 ? -22.281 16.734 19.516 1 97.5 402 MET A C 1
ATOM 3212 O O . MET A 1 402 ? -23.188 17.531 19.266 1 97.5 402 MET A O 1
ATOM 3216 N N . GLY A 1 403 ? -22.453 15.57 20.219 1 96.06 403 GLY A N 1
ATOM 3217 C CA . GLY A 1 403 ? -23.766 15.211 20.766 1 96.06 403 GLY A CA 1
ATOM 3218 C C . GLY A 1 403 ? -24.625 14.453 19.781 1 96.06 403 GLY A C 1
ATOM 3219 O O . GLY A 1 403 ? -25.75 14.039 20.125 1 96.06 403 GLY A O 1
ATOM 3220 N N . ALA A 1 404 ? -24.156 14.32 18.531 1 95.44 404 ALA A N 1
ATOM 3221 C CA . ALA A 1 404 ? -24.859 13.594 17.484 1 95.44 404 ALA A CA 1
ATOM 3222 C C . ALA A 1 404 ? -23.922 13.211 16.344 1 95.44 404 ALA A C 1
ATOM 3224 O O . ALA A 1 404 ? -22.812 13.758 16.234 1 95.44 404 ALA A O 1
ATOM 3225 N N . LYS A 1 405 ? -24.344 12.25 15.516 1 95.81 405 LYS A N 1
ATOM 3226 C CA . LYS A 1 405 ? -23.594 11.914 14.32 1 95.81 405 LYS A CA 1
ATOM 3227 C C . LYS A 1 405 ? -23.781 12.969 13.234 1 95.81 405 LYS A C 1
ATOM 3229 O O . LYS A 1 405 ? -24.672 12.844 12.383 1 95.81 405 LYS A O 1
ATOM 3234 N N . VAL A 1 406 ? -22.938 13.883 13.18 1 96.81 406 VAL A N 1
ATOM 3235 C CA . VAL A 1 406 ? -23.141 15.023 12.289 1 96.81 406 VAL A CA 1
ATOM 3236 C C . VAL A 1 406 ? -22.172 14.961 11.125 1 96.81 406 VAL A C 1
ATOM 3238 O O . VAL A 1 406 ? -22.172 15.828 10.25 1 96.81 406 VAL A O 1
ATOM 3241 N N . PHE A 1 407 ? -21.312 14.023 11.102 1 96.12 407 PHE A N 1
ATOM 3242 C CA . PHE A 1 407 ? -20.297 13.875 10.07 1 96.12 407 PHE A CA 1
ATOM 3243 C C . PHE A 1 407 ? -19.906 12.406 9.906 1 96.12 407 PHE A C 1
ATOM 3245 O O . PHE A 1 407 ? -19.859 11.656 10.891 1 96.12 407 PHE A O 1
ATOM 3252 N N . ASP A 1 408 ? -19.578 12.023 8.656 1 92.75 408 ASP A N 1
ATOM 3253 C CA . ASP A 1 408 ? -19.219 10.633 8.383 1 92.75 408 ASP A CA 1
ATOM 3254 C C . ASP A 1 408 ? -17.703 10.461 8.352 1 92.75 408 ASP A C 1
ATOM 3256 O O . ASP A 1 408 ? -16.984 11.273 7.766 1 92.75 408 ASP A O 1
ATOM 3260 N N . ASP A 1 409 ? -17.156 9.445 9 1 91.38 409 ASP A N 1
ATOM 3261 C CA . ASP A 1 409 ? -15.812 8.898 8.906 1 91.38 409 ASP A CA 1
ATOM 3262 C C . ASP A 1 409 ? -14.758 9.969 9.172 1 91.38 409 ASP A C 1
ATOM 3264 O O . ASP A 1 409 ? -13.852 10.172 8.359 1 91.38 409 ASP A O 1
ATOM 3268 N N . PRO A 1 410 ? -14.883 10.711 10.281 1 96.12 410 PRO A N 1
ATOM 3269 C CA . PRO A 1 410 ? -13.805 11.641 10.641 1 96.12 410 PRO A CA 1
ATOM 3270 C C . PRO A 1 410 ? -12.461 10.945 10.805 1 96.12 410 PRO A C 1
ATOM 3272 O O . PRO A 1 410 ? -12.406 9.781 11.195 1 96.12 410 PRO A O 1
ATOM 3275 N N . LYS A 1 411 ? -11.391 11.625 10.445 1 96.69 411 LYS A N 1
ATOM 3276 C CA . LYS A 1 411 ? -10.062 11.047 10.641 1 96.69 411 LYS A CA 1
ATOM 3277 C C . LYS A 1 411 ? -9.719 10.953 12.117 1 96.69 411 LYS A C 1
ATOM 3279 O O . LYS A 1 411 ? -10.172 11.773 12.922 1 96.69 411 LYS A O 1
ATOM 3284 N N . SER A 1 412 ? -8.93 10.023 12.516 1 97 412 SER A N 1
ATOM 3285 C CA . SER A 1 412 ? -8.516 9.789 13.898 1 97 412 SER A CA 1
ATOM 3286 C C . SER A 1 412 ? -7.547 10.859 14.375 1 97 412 SER A C 1
ATOM 3288 O O . SER A 1 412 ? -6.477 11.047 13.797 1 97 412 SER A O 1
ATOM 3290 N N . THR A 1 413 ? -7.887 11.531 15.492 1 97.56 413 THR A N 1
ATOM 3291 C CA . THR A 1 413 ? -7.008 12.555 16.047 1 97.56 413 THR A CA 1
ATOM 3292 C C . THR A 1 413 ? -5.758 11.922 16.641 1 97.56 413 THR A C 1
ATOM 3294 O O . THR A 1 413 ? -4.68 12.523 16.625 1 97.56 413 THR A O 1
ATOM 3297 N N . ASP A 1 414 ? -5.887 10.703 17.078 1 95 414 ASP A N 1
ATOM 3298 C CA . ASP A 1 414 ? -4.75 10 17.672 1 95 414 ASP A CA 1
ATOM 3299 C C . ASP A 1 414 ? -3.689 9.688 16.609 1 95 414 ASP A C 1
ATOM 3301 O O . ASP A 1 414 ? -2.496 9.875 16.859 1 95 414 ASP A O 1
ATOM 3305 N N . VAL A 1 415 ? -4.141 9.18 15.516 1 95.94 415 VAL A N 1
ATOM 3306 C CA . VAL A 1 415 ? -3.223 8.852 14.43 1 95.94 415 VAL A CA 1
ATOM 3307 C C . VAL A 1 415 ? -2.533 10.125 13.938 1 95.94 415 VAL A C 1
ATOM 3309 O O . VAL A 1 415 ? -1.317 10.141 13.734 1 95.94 415 VAL A O 1
ATOM 3312 N N . LEU A 1 416 ? -3.299 11.18 13.742 1 98.12 416 LEU A N 1
ATOM 3313 C CA . LEU A 1 416 ? -2.74 12.445 13.273 1 98.12 416 LEU A CA 1
ATOM 3314 C C . LEU A 1 416 ? -1.739 13 14.281 1 98.12 416 LEU A C 1
ATOM 3316 O O . LEU A 1 416 ? -0.651 13.445 13.898 1 98.12 416 LEU A O 1
ATOM 3320 N N . ALA A 1 417 ? -2.139 12.992 15.555 1 97.5 417 ALA A N 1
ATOM 3321 C CA . ALA A 1 417 ? -1.262 13.492 16.609 1 97.5 417 ALA A CA 1
ATOM 3322 C C . ALA A 1 417 ? 0.074 12.758 16.609 1 97.5 417 ALA A C 1
ATOM 3324 O O . ALA A 1 417 ? 1.13 13.375 16.781 1 97.5 417 ALA A O 1
ATOM 3325 N N . ARG A 1 418 ? 0.031 11.469 16.438 1 95.31 418 ARG A N 1
ATOM 3326 C CA . ARG A 1 418 ? 1.235 10.648 16.375 1 95.31 418 ARG A CA 1
ATOM 3327 C C . ARG A 1 418 ? 2.135 11.07 15.227 1 95.31 418 ARG A C 1
ATOM 3329 O O . ARG A 1 418 ? 3.344 11.234 15.398 1 95.31 418 ARG A O 1
ATOM 3336 N N . LEU A 1 419 ? 1.577 11.242 14.07 1 97.56 419 LEU A N 1
ATOM 3337 C CA . LEU A 1 419 ? 2.338 11.641 12.891 1 97.56 419 LEU A CA 1
ATOM 3338 C C . LEU A 1 419 ? 2.912 13.047 13.07 1 97.56 419 LEU A C 1
ATOM 3340 O O . LEU A 1 419 ? 4.074 13.289 12.734 1 97.56 419 LEU A O 1
ATOM 3344 N N . PHE A 1 420 ? 2.074 13.961 13.602 1 98.31 420 PHE A N 1
ATOM 3345 C CA . PHE A 1 420 ? 2.516 15.336 13.797 1 98.31 420 PHE A CA 1
ATOM 3346 C C . PHE A 1 420 ? 3.643 15.406 14.82 1 98.31 420 PHE A C 1
ATOM 3348 O O . PHE A 1 420 ? 4.586 16.188 14.656 1 98.31 420 PHE A O 1
ATOM 3355 N N . HIS A 1 421 ? 3.535 14.633 15.836 1 97.56 421 HIS A N 1
ATOM 3356 C CA . HIS A 1 421 ? 4.586 14.555 16.844 1 97.56 421 HIS A CA 1
ATOM 3357 C C . HIS A 1 421 ? 5.914 14.125 16.234 1 97.56 421 HIS A C 1
ATOM 3359 O O . HIS A 1 421 ? 6.957 14.711 16.531 1 97.56 421 HIS A O 1
ATOM 3365 N N . ALA A 1 422 ? 5.906 13.188 15.383 1 97.5 422 ALA A N 1
ATOM 3366 C CA . ALA A 1 422 ? 7.117 12.609 14.812 1 97.5 422 ALA A CA 1
ATOM 3367 C C . ALA A 1 422 ? 7.762 13.555 13.805 1 97.5 422 ALA A C 1
ATOM 3369 O O . ALA A 1 422 ? 8.984 13.594 13.672 1 97.5 422 ALA A O 1
ATOM 3370 N N . ILE A 1 423 ? 6.969 14.367 13.102 1 97.94 423 ILE A N 1
ATOM 3371 C CA . ILE A 1 423 ? 7.449 15.031 11.898 1 97.94 423 ILE A CA 1
ATOM 3372 C C . ILE A 1 423 ? 7.711 16.5 12.188 1 97.94 423 ILE A C 1
ATOM 3374 O O . ILE A 1 423 ? 8.539 17.141 11.531 1 97.94 423 ILE A O 1
ATOM 3378 N N . THR A 1 424 ? 6.977 17.094 13.148 1 98.25 424 THR A N 1
ATOM 3379 C CA . THR A 1 424 ? 7.031 18.531 13.367 1 98.25 424 THR A CA 1
ATOM 3380 C C . THR A 1 424 ? 7.672 18.844 14.711 1 98.25 424 THR A C 1
ATOM 3382 O O . THR A 1 424 ? 7.922 17.953 15.516 1 98.25 424 THR A O 1
ATOM 3385 N N . ASP A 1 425 ? 7.996 20.094 14.867 1 97.25 425 ASP A N 1
ATOM 3386 C CA . ASP A 1 425 ? 8.656 20.594 16.062 1 97.25 425 ASP A CA 1
ATOM 3387 C C . ASP A 1 425 ? 8.023 21.891 16.531 1 97.25 425 ASP A C 1
ATOM 3389 O O . ASP A 1 425 ? 7.012 22.344 15.984 1 97.25 425 ASP A O 1
ATOM 3393 N N . ASP A 1 426 ? 8.633 22.484 17.594 1 96.88 426 ASP A N 1
ATOM 3394 C CA . ASP A 1 426 ? 8.117 23.703 18.188 1 96.88 426 ASP A CA 1
ATOM 3395 C C . ASP A 1 426 ? 8.117 24.859 17.188 1 96.88 426 ASP A C 1
ATOM 3397 O O . ASP A 1 426 ? 9.109 25.078 16.5 1 96.88 426 ASP A O 1
ATOM 3401 N N . GLY A 1 427 ? 6.922 25.516 17.094 1 95.81 427 GLY A N 1
ATOM 3402 C CA . GLY A 1 427 ? 6.805 26.688 16.25 1 95.81 427 GLY A CA 1
ATOM 3403 C C . GLY A 1 427 ? 6.383 26.344 14.828 1 95.81 427 GLY A C 1
ATOM 3404 O O . GLY A 1 427 ? 6.105 27.25 14.023 1 95.81 427 GLY A O 1
ATOM 3405 N N . ASP A 1 428 ? 6.262 25.062 14.508 1 98.12 428 ASP A N 1
ATOM 3406 C CA . ASP A 1 428 ? 5.969 24.656 13.133 1 98.12 428 ASP A CA 1
ATOM 3407 C C . ASP A 1 428 ? 4.52 24.984 12.766 1 98.12 428 ASP A C 1
ATOM 3409 O O . ASP A 1 428 ? 3.645 25 13.633 1 98.12 428 ASP A O 1
ATOM 3413 N N . LEU A 1 429 ? 4.336 25.219 11.461 1 98.44 429 LEU A N 1
ATOM 3414 C CA . LEU A 1 429 ? 3.012 25.484 10.906 1 98.44 429 LEU A CA 1
ATOM 3415 C C . LEU A 1 429 ? 2.514 24.281 10.094 1 98.44 429 LEU A C 1
ATOM 3417 O O . LEU A 1 429 ? 3.238 23.766 9.25 1 98.44 429 LEU A O 1
ATOM 3421 N N . ILE A 1 430 ? 1.245 23.859 10.398 1 98.88 430 ILE A N 1
ATOM 3422 C CA . ILE A 1 430 ? 0.612 22.766 9.695 1 98.88 430 ILE A CA 1
ATOM 3423 C C . ILE A 1 430 ? -0.575 23.281 8.883 1 98.88 430 ILE A C 1
ATOM 3425 O O . ILE A 1 430 ? -1.402 24.031 9.398 1 98.88 430 ILE A O 1
ATOM 3429 N N . LEU A 1 431 ? -0.613 22.891 7.621 1 98.88 431 LEU A N 1
ATOM 3430 C CA . LEU A 1 431 ? -1.683 23.312 6.719 1 98.88 431 LEU A CA 1
ATOM 3431 C C . LEU A 1 431 ? -2.539 22.109 6.305 1 98.88 431 LEU A C 1
ATOM 3433 O O . LEU A 1 431 ? -2.012 21.078 5.887 1 98.88 431 LEU A O 1
ATOM 3437 N N . ASP A 1 432 ? -3.84 22.219 6.465 1 98.88 432 ASP A N 1
ATOM 3438 C CA . ASP A 1 432 ? -4.828 21.266 5.984 1 98.88 432 ASP A CA 1
ATOM 3439 C C . ASP A 1 432 ? -5.918 21.969 5.172 1 98.88 432 ASP A C 1
ATOM 3441 O O . ASP A 1 432 ? -6.812 22.594 5.738 1 98.88 432 ASP A O 1
ATOM 3445 N N . PHE A 1 433 ? -5.855 21.797 3.826 1 98.69 433 PHE A N 1
ATOM 3446 C CA . PHE A 1 433 ? -6.812 22.531 3.012 1 98.69 433 PHE A CA 1
ATOM 3447 C C . PHE A 1 433 ? -7.973 21.641 2.598 1 98.69 433 PHE A C 1
ATOM 3449 O O . PHE A 1 433 ? -8.719 21.969 1.673 1 98.69 433 PHE A O 1
ATOM 3456 N N . PHE A 1 434 ? -8.102 20.453 3.172 1 98.06 434 PHE A N 1
ATOM 3457 C CA . PHE A 1 434 ? -9.258 19.562 3.213 1 98.06 434 PHE A CA 1
ATOM 3458 C C . PHE A 1 434 ? -9.656 19.25 4.652 1 98.06 434 PHE A C 1
ATOM 3460 O O . PHE A 1 434 ? -9.656 18.078 5.062 1 98.06 434 PHE A O 1
ATOM 3467 N N . ALA A 1 435 ? -10.133 20.188 5.344 1 97.88 435 ALA A N 1
ATOM 3468 C CA . ALA A 1 435 ? -10.242 20.094 6.797 1 97.88 435 ALA A CA 1
ATOM 3469 C C . ALA A 1 435 ? -11.344 19.125 7.211 1 97.88 435 ALA A C 1
ATOM 3471 O O . ALA A 1 435 ? -11.289 18.547 8.297 1 97.88 435 ALA A O 1
ATOM 3472 N N . GLY A 1 436 ? -12.375 19.016 6.34 1 95.75 436 GLY A N 1
ATOM 3473 C CA . GLY A 1 436 ? -13.477 18.141 6.707 1 95.75 436 GLY A CA 1
ATOM 3474 C C . GLY A 1 436 ? -14.117 18.516 8.031 1 95.75 436 GLY A C 1
ATOM 3475 O O . GLY A 1 436 ? -14.516 19.656 8.234 1 95.75 436 GLY A O 1
ATOM 3476 N N . SER A 1 437 ? -14.102 17.578 9 1 96.81 437 SER A N 1
ATOM 3477 C CA . SER A 1 437 ? -14.727 17.844 10.289 1 96.81 437 SER A CA 1
ATOM 3478 C C . SER A 1 437 ? -13.781 18.578 11.227 1 96.81 437 SER A C 1
ATOM 3480 O O . SER A 1 437 ? -14.172 19 12.32 1 96.81 437 SER A O 1
ATOM 3482 N N . GLY A 1 438 ? -12.523 18.75 10.875 1 98.38 438 GLY A N 1
ATOM 3483 C CA . GLY A 1 438 ? -11.609 19.547 11.68 1 98.38 438 GLY A CA 1
ATOM 3484 C C . GLY A 1 438 ? -10.68 18.703 12.531 1 98.38 438 GLY A C 1
ATOM 3485 O O . GLY A 1 438 ? -10.102 19.203 13.508 1 98.38 438 GLY A O 1
ATOM 3486 N N . SER A 1 439 ? -10.43 17.422 12.156 1 98.44 439 SER A N 1
ATOM 3487 C CA . SER A 1 439 ? -9.625 16.5 12.938 1 98.44 439 SER A CA 1
ATOM 3488 C C . SER A 1 439 ? -8.203 17.016 13.117 1 98.44 439 SER A C 1
ATOM 3490 O O . SER A 1 439 ? -7.602 16.859 14.18 1 98.44 439 SER A O 1
ATOM 3492 N N . THR A 1 440 ? -7.645 17.672 12.117 1 98.69 440 THR A N 1
ATOM 3493 C CA . THR A 1 440 ? -6.273 18.156 12.148 1 98.69 440 THR A CA 1
ATOM 3494 C C . THR A 1 440 ? -6.09 19.188 13.273 1 98.69 440 THR A C 1
ATOM 3496 O O . THR A 1 440 ? -5.148 19.078 14.062 1 98.69 440 THR A O 1
ATOM 3499 N N . GLY A 1 441 ? -6.961 20.156 13.367 1 98.69 441 GLY A N 1
ATOM 3500 C CA . GLY A 1 441 ? -6.871 21.172 14.398 1 98.69 441 GLY A CA 1
ATOM 3501 C C . GLY A 1 441 ? -6.938 20.594 15.805 1 98.69 441 GLY A C 1
ATOM 3502 O O . GLY A 1 441 ? -6.121 20.953 16.656 1 98.69 441 GLY A O 1
ATOM 3503 N N . GLN A 1 442 ? -7.891 19.734 16.031 1 98.19 442 GLN A N 1
ATOM 3504 C CA . GLN A 1 442 ? -8.047 19.109 17.344 1 98.19 442 GLN A CA 1
ATOM 3505 C C . GLN A 1 442 ? -6.82 18.281 17.719 1 98.19 442 GLN A C 1
ATOM 3507 O O . GLN A 1 442 ? -6.348 18.344 18.844 1 98.19 442 GLN A O 1
ATOM 3512 N N . ALA A 1 443 ? -6.32 17.516 16.75 1 98.31 443 ALA A N 1
ATOM 3513 C CA . ALA A 1 443 ? -5.16 16.656 16.984 1 98.31 443 ALA A CA 1
ATOM 3514 C C . ALA A 1 443 ? -3.957 17.484 17.438 1 98.31 443 ALA A C 1
ATOM 3516 O O . ALA A 1 443 ? -3.221 17.062 18.328 1 98.31 443 ALA A O 1
ATOM 3517 N N . ILE A 1 444 ? -3.729 18.625 16.844 1 98.19 444 ILE A N 1
ATOM 3518 C CA . ILE A 1 444 ? -2.596 19.484 17.172 1 98.19 444 ILE A CA 1
ATOM 3519 C C . ILE A 1 444 ? -2.766 20.031 18.578 1 98.19 444 ILE A C 1
ATOM 3521 O O . ILE A 1 444 ? -1.826 20.016 19.391 1 98.19 444 ILE A O 1
ATOM 3525 N N . TRP A 1 445 ? -3.982 20.5 18.875 1 96.88 445 TRP A N 1
ATOM 3526 C CA . TRP A 1 445 ? -4.262 21.062 20.188 1 96.88 445 TRP A CA 1
ATOM 3527 C C . TRP A 1 445 ? -4.082 20.016 21.281 1 96.88 445 TRP A C 1
ATOM 3529 O O . TRP A 1 445 ? -3.643 20.328 22.391 1 96.88 445 TRP A O 1
ATOM 3539 N N . GLU A 1 446 ? -4.402 18.781 20.938 1 95.25 446 GLU A N 1
ATOM 3540 C CA . GLU A 1 446 ? -4.227 17.672 21.875 1 95.25 446 GLU A CA 1
ATOM 3541 C C . GLU A 1 446 ? -2.754 17.312 22.047 1 95.25 446 GLU A C 1
ATOM 3543 O O . GLU A 1 446 ? -2.311 16.969 23.141 1 95.25 446 GLU A O 1
ATOM 3548 N N . GLN A 1 447 ? -1.99 17.422 21 1 95.44 447 GLN A N 1
ATOM 3549 C CA . GLN A 1 447 ? -0.606 16.953 20.984 1 95.44 447 GLN A CA 1
ATOM 3550 C C . GLN A 1 447 ? 0.325 17.984 21.609 1 95.44 447 GLN A C 1
ATOM 3552 O O . GLN A 1 447 ? 1.314 17.625 22.25 1 95.44 447 GLN A O 1
ATOM 3557 N N . ASN A 1 448 ? 0.064 19.281 21.469 1 95.19 448 ASN A N 1
ATOM 3558 C CA . ASN A 1 448 ? 0.952 20.359 21.891 1 95.19 448 ASN A CA 1
ATOM 3559 C C . ASN A 1 448 ? 1.321 20.219 23.375 1 95.19 448 ASN A C 1
ATOM 3561 O O . ASN A 1 448 ? 2.502 20.188 23.719 1 95.19 448 ASN A O 1
ATOM 3565 N N . PRO A 1 449 ? 0.354 20.016 24.266 1 92.69 449 PRO A N 1
ATOM 3566 C CA . PRO A 1 449 ? 0.721 19.891 25.672 1 92.69 449 PRO A CA 1
ATOM 3567 C C . PRO A 1 449 ? 1.445 18.594 25.984 1 92.69 449 PRO A C 1
ATOM 3569 O O . PRO A 1 449 ? 2.225 18.516 26.938 1 92.69 449 PRO A O 1
ATOM 3572 N N . LYS A 1 450 ? 1.267 17.547 25.219 1 91.06 450 LYS A N 1
ATOM 3573 C CA . LYS A 1 450 ? 1.825 16.234 25.484 1 91.06 450 LYS A CA 1
ATOM 3574 C C . LYS A 1 450 ? 3.338 16.219 25.297 1 91.06 450 LYS A C 1
ATOM 3576 O O . LYS A 1 450 ? 4.059 15.508 26 1 91.06 450 LYS A O 1
ATOM 3581 N N . ASP A 1 451 ? 3.803 17 24.375 1 93.06 451 ASP A N 1
ATOM 3582 C CA . ASP A 1 451 ? 5.242 16.953 24.125 1 93.06 451 ASP A CA 1
ATOM 3583 C C . ASP A 1 451 ? 5.883 18.312 24.391 1 93.06 451 ASP A C 1
ATOM 3585 O O . ASP A 1 451 ? 7.035 18.547 24.016 1 93.06 451 ASP A O 1
ATOM 3589 N N . GLY A 1 452 ? 5.141 19.312 24.891 1 92 452 GLY A N 1
ATOM 3590 C CA . GLY A 1 452 ? 5.66 20.625 25.281 1 92 452 GLY A CA 1
ATOM 3591 C C . GLY A 1 452 ? 6.027 21.5 24.109 1 92 452 GLY A C 1
ATOM 3592 O O . GLY A 1 452 ? 6.887 22.375 24.219 1 92 452 GLY A O 1
ATOM 3593 N N . LYS A 1 453 ? 5.516 21.156 22.984 1 94.94 453 LYS A N 1
ATOM 3594 C CA . LYS A 1 453 ? 5.734 21.953 21.781 1 94.94 453 LYS A CA 1
ATOM 3595 C C . LYS A 1 453 ? 4.457 22.672 21.359 1 94.94 453 LYS A C 1
ATOM 3597 O O . LYS A 1 453 ? 3.352 22.203 21.656 1 94.94 453 LYS A O 1
ATOM 3602 N N . THR A 1 454 ? 4.668 23.781 20.75 1 94.69 454 THR A N 1
ATOM 3603 C CA . THR A 1 454 ? 3.514 24.531 20.281 1 94.69 454 THR A CA 1
ATOM 3604 C C . THR A 1 454 ? 3.547 24.656 18.75 1 94.69 454 THR A C 1
ATOM 3606 O O . THR A 1 454 ? 4.406 25.344 18.203 1 94.69 454 THR A O 1
ATOM 3609 N N . ARG A 1 455 ? 2.668 23.953 18.156 1 97.25 455 ARG A N 1
ATOM 3610 C CA . ARG A 1 455 ? 2.443 24.078 16.719 1 97.25 455 ARG A CA 1
ATOM 3611 C C . ARG A 1 455 ? 1.189 24.891 16.438 1 97.25 455 ARG A C 1
ATOM 3613 O O . ARG A 1 455 ? 0.291 24.984 17.266 1 97.25 455 ARG A O 1
ATOM 3620 N N . HIS A 1 456 ? 1.156 25.5 15.266 1 97.25 456 HIS A N 1
ATOM 3621 C CA . HIS A 1 456 ? -0.016 26.234 14.797 1 97.25 456 HIS A CA 1
ATOM 3622 C C . HIS A 1 456 ? -0.543 25.656 13.492 1 97.25 456 HIS A C 1
ATOM 3624 O O . HIS A 1 456 ? 0.144 24.859 12.836 1 97.25 456 HIS A O 1
ATOM 3630 N N . TRP A 1 457 ? -1.812 25.969 13.18 1 98.62 457 TRP A N 1
ATOM 3631 C CA . TRP A 1 457 ? -2.385 25.344 11.984 1 98.62 457 TRP A CA 1
ATOM 3632 C C . TRP A 1 457 ? -3.223 26.359 11.203 1 98.62 457 TRP A C 1
ATOM 3634 O O . TRP A 1 457 ? -3.67 27.359 11.75 1 98.62 457 TRP A O 1
ATOM 3644 N N . VAL A 1 458 ? -3.322 26.172 9.891 1 98.81 458 VAL A N 1
ATOM 3645 C CA . VAL A 1 458 ? -4.277 26.797 8.977 1 98.81 458 VAL A CA 1
ATOM 3646 C C . VAL A 1 458 ? -5.145 25.703 8.336 1 98.81 458 VAL A C 1
ATOM 3648 O O . VAL A 1 458 ? -4.633 24.797 7.688 1 98.81 458 VAL A O 1
ATOM 3651 N N . LEU A 1 459 ? -6.438 25.781 8.562 1 98.88 459 LEU A N 1
ATOM 3652 C CA . LEU A 1 459 ? -7.398 24.844 8 1 98.88 459 LEU A CA 1
ATOM 3653 C C . LEU A 1 459 ? -8.312 25.531 6.996 1 98.88 459 LEU A C 1
ATOM 3655 O O . LEU A 1 459 ? -8.688 26.688 7.191 1 98.88 459 LEU A O 1
ATOM 3659 N N . VAL A 1 460 ? -8.617 24.844 5.91 1 98.69 460 VAL A N 1
ATOM 3660 C CA . VAL A 1 460 ? -9.523 25.375 4.895 1 98.69 460 VAL A CA 1
ATOM 3661 C C . VAL A 1 460 ? -10.68 24.406 4.672 1 98.69 460 VAL A C 1
ATOM 3663 O O . VAL A 1 460 ? -10.461 23.188 4.535 1 98.69 460 VAL A O 1
ATOM 3666 N N . GLN A 1 461 ? -11.875 24.859 4.688 1 97.69 461 GLN A N 1
ATOM 3667 C CA . GLN A 1 461 ? -13.055 24.047 4.418 1 97.69 461 GLN A CA 1
ATOM 3668 C C . GLN A 1 461 ? -14.078 24.812 3.592 1 97.69 461 GLN A C 1
ATOM 3670 O O . GLN A 1 461 ? -14.445 25.953 3.938 1 97.69 461 GLN A O 1
ATOM 3675 N N . ILE A 1 462 ? -14.453 24.25 2.471 1 95.25 462 ILE A N 1
ATOM 3676 C CA . ILE A 1 462 ? -15.484 24.844 1.627 1 95.25 462 ILE A CA 1
ATOM 3677 C C . ILE A 1 462 ? -16.844 24.766 2.336 1 95.25 462 ILE A C 1
ATOM 3679 O O . ILE A 1 462 ? -17.125 23.797 3.033 1 95.25 462 ILE A O 1
ATOM 3683 N N . PRO A 1 463 ? -17.625 25.812 2.23 1 94.25 463 PRO A N 1
ATOM 3684 C CA . PRO A 1 463 ? -18.953 25.734 2.85 1 94.25 463 PRO A CA 1
ATOM 3685 C C . PRO A 1 463 ? -19.922 24.828 2.088 1 94.25 463 PRO A C 1
ATOM 3687 O O . PRO A 1 463 ? -20.984 25.266 1.661 1 94.25 463 PRO A O 1
ATOM 3690 N N . GLU A 1 464 ? -19.578 23.641 2.023 1 91.69 464 GLU A N 1
ATOM 3691 C CA . GLU A 1 464 ? -20.422 22.641 1.376 1 91.69 464 GLU A CA 1
ATOM 3692 C C . GLU A 1 464 ? -21.656 22.328 2.215 1 91.69 464 GLU A C 1
ATOM 3694 O O . GLU A 1 464 ? -21.547 22.156 3.432 1 91.69 464 GLU A O 1
ATOM 3699 N N . LYS A 1 465 ? -22.797 22.281 1.553 1 92.31 465 LYS A N 1
ATOM 3700 C CA . LYS A 1 465 ? -24.031 21.969 2.271 1 92.31 465 LYS A CA 1
ATOM 3701 C C . LYS A 1 465 ? -24.047 20.516 2.736 1 92.31 465 LYS A C 1
ATOM 3703 O O . LYS A 1 465 ? -23.609 19.625 2.006 1 92.31 465 LYS A O 1
ATOM 3708 N N . ALA A 1 466 ? -24.469 20.328 3.969 1 92.19 466 ALA A N 1
ATOM 3709 C CA . ALA A 1 466 ? -24.625 18.953 4.465 1 92.19 466 ALA A CA 1
ATOM 3710 C C . ALA A 1 466 ? -25.672 18.203 3.656 1 92.19 466 ALA A C 1
ATOM 3712 O O . ALA A 1 466 ? -26.734 18.75 3.326 1 92.19 466 ALA A O 1
ATOM 3713 N N . ASN A 1 467 ? -25.422 17 3.283 1 90 467 ASN A N 1
ATOM 3714 C CA . ASN A 1 467 ? -26.328 16.203 2.477 1 90 467 ASN A CA 1
ATOM 3715 C C . ASN A 1 467 ? -27.516 15.695 3.301 1 90 467 ASN A C 1
ATOM 3717 O O . ASN A 1 467 ? -27.375 14.742 4.07 1 90 467 ASN A O 1
ATOM 3721 N N . ALA A 1 468 ? -28.625 16.141 3.018 1 89.5 468 ALA A N 1
ATOM 3722 C CA . ALA A 1 468 ? -29.828 15.844 3.793 1 89.5 468 ALA A CA 1
ATOM 3723 C C . ALA A 1 468 ? -30.312 14.422 3.523 1 89.5 468 ALA A C 1
ATOM 3725 O O . ALA A 1 468 ? -31.141 13.891 4.27 1 89.5 468 ALA A O 1
ATOM 3726 N N . ALA A 1 469 ? -29.797 13.867 2.496 1 87.06 469 ALA A N 1
ATOM 3727 C CA . ALA A 1 469 ? -30.219 12.508 2.154 1 87.06 469 ALA A CA 1
ATOM 3728 C C . ALA A 1 469 ? -29.547 11.484 3.062 1 87.06 469 ALA A C 1
ATOM 3730 O O . ALA A 1 469 ? -30.031 10.359 3.201 1 87.06 469 ALA A O 1
ATOM 3731 N N . GLU A 1 470 ? -28.453 11.922 3.643 1 88.88 470 GLU A N 1
ATOM 3732 C CA . GLU A 1 470 ? -27.719 11.039 4.539 1 88.88 470 GLU A CA 1
ATOM 3733 C C . GLU A 1 470 ? -28.062 11.32 6 1 88.88 470 GLU A C 1
ATOM 3735 O O . GLU A 1 470 ? -28.359 12.461 6.367 1 88.88 470 GLU A O 1
ATOM 3740 N N . GLU A 1 471 ? -27.953 10.281 6.809 1 90.38 471 GLU A N 1
ATOM 3741 C CA . GLU A 1 471 ? -28.281 10.406 8.227 1 90.38 471 GLU A CA 1
ATOM 3742 C C . GLU A 1 471 ? -27.422 11.484 8.891 1 90.38 471 GLU A C 1
ATOM 3744 O O . GLU A 1 471 ? -27.953 12.328 9.625 1 90.38 471 GLU A O 1
ATOM 3749 N N . SER A 1 472 ? -26.172 11.484 8.695 1 93.25 472 SER A N 1
ATOM 3750 C CA . SER A 1 472 ? -25.266 12.453 9.297 1 93.25 472 SER A CA 1
ATOM 3751 C C . SER A 1 472 ? -25.578 13.875 8.828 1 93.25 472 SER A C 1
ATOM 3753 O O . SER A 1 472 ? -25.5 14.82 9.617 1 93.25 472 SER A O 1
ATOM 3755 N N . GLY A 1 473 ? -25.922 13.984 7.543 1 93.31 473 GLY A N 1
ATOM 3756 C CA . GLY A 1 473 ? -26.312 15.289 7.023 1 93.31 473 GLY A CA 1
ATOM 3757 C C . GLY A 1 473 ? -27.594 15.805 7.633 1 93.31 473 GLY A C 1
ATOM 3758 O O . GLY A 1 473 ? -27.703 17 7.961 1 93.31 473 GLY A O 1
ATOM 3759 N N . LYS A 1 474 ? -28.562 14.906 7.801 1 94.06 474 LYS A N 1
ATOM 3760 C CA . LYS A 1 474 ? -29.828 15.258 8.445 1 94.06 474 LYS A CA 1
ATOM 3761 C C . LYS A 1 474 ? -29.594 15.695 9.891 1 94.06 474 LYS A C 1
ATOM 3763 O O . LYS A 1 474 ? -30.188 16.688 10.344 1 94.06 474 LYS A O 1
ATOM 3768 N N . ASN A 1 475 ? -28.781 14.984 10.531 1 96.31 475 ASN A N 1
ATOM 3769 C CA . ASN A 1 475 ? -28.453 15.297 11.922 1 96.31 475 ASN A CA 1
ATOM 3770 C C . ASN A 1 475 ? -27.75 16.641 12.039 1 96.31 475 ASN A C 1
ATOM 3772 O O . ASN A 1 475 ? -27.984 17.391 12.984 1 96.31 475 ASN A O 1
ATOM 3776 N N . ALA A 1 476 ? -26.891 16.969 11.133 1 95.94 476 ALA A N 1
ATOM 3777 C CA . ALA A 1 476 ? -26.172 18.234 11.141 1 95.94 476 ALA A CA 1
ATOM 3778 C C . ALA A 1 476 ? -27.141 19.406 10.984 1 95.94 476 ALA A C 1
ATOM 3780 O O . ALA A 1 476 ? -27.078 20.375 11.742 1 95.94 476 ALA A O 1
ATOM 3781 N N . ILE A 1 477 ? -28.016 19.234 10.062 1 95.5 477 ILE A N 1
ATOM 3782 C CA . ILE A 1 477 ? -29.016 20.266 9.812 1 95.5 477 ILE A CA 1
ATOM 3783 C C . ILE A 1 477 ? -29.922 20.438 11.031 1 95.5 477 ILE A C 1
ATOM 3785 O O . ILE A 1 477 ? -30.219 21.547 11.453 1 95.5 477 ILE A O 1
ATOM 3789 N N . ALA A 1 478 ? -30.25 19.359 11.555 1 96.19 478 ALA A N 1
ATOM 3790 C CA . ALA A 1 478 ? -31.094 19.391 12.742 1 96.19 478 ALA A CA 1
ATOM 3791 C C . ALA A 1 478 ? -30.391 20.062 13.914 1 96.19 478 ALA A C 1
ATOM 3793 O O . ALA A 1 478 ? -31.016 20.719 14.742 1 96.19 478 ALA A O 1
ATOM 3794 N N . ALA A 1 479 ? -29.094 19.906 13.984 1 96.44 479 ALA A N 1
ATOM 3795 C CA . ALA A 1 479 ? -28.297 20.5 15.062 1 96.44 479 ALA A CA 1
ATOM 3796 C C . ALA A 1 479 ? -28 21.969 14.789 1 96.44 479 ALA A C 1
ATOM 3798 O O . ALA A 1 479 ? -27.375 22.641 15.617 1 96.44 479 ALA A O 1
ATOM 3799 N N . GLY A 1 480 ? -28.344 22.438 13.617 1 95.75 480 GLY A N 1
ATOM 3800 C CA . GLY A 1 480 ? -28.203 23.859 13.312 1 95.75 480 GLY A CA 1
ATOM 3801 C C . GLY A 1 480 ? -27.016 24.156 12.406 1 95.75 480 GLY A C 1
ATOM 3802 O O . GLY A 1 480 ? -26.641 25.312 12.227 1 95.75 480 GLY A O 1
ATOM 3803 N N . TYR A 1 481 ? -26.375 23.156 11.883 1 96.62 481 TYR A N 1
ATOM 3804 C CA . TYR A 1 481 ? -25.25 23.359 10.977 1 96.62 481 TYR A CA 1
ATOM 3805 C C . TYR A 1 481 ? -25.688 23.219 9.523 1 96.62 481 TYR A C 1
ATOM 3807 O O . TYR A 1 481 ? -25.969 22.125 9.055 1 96.62 481 TYR A O 1
ATOM 3815 N N . GLU A 1 482 ? -25.609 24.234 8.789 1 94.56 482 GLU A N 1
ATOM 3816 C CA . GLU A 1 482 ? -26.031 24.203 7.395 1 94.56 482 GLU A CA 1
ATOM 3817 C C . GLU A 1 482 ? -24.922 23.688 6.488 1 94.56 482 GLU A C 1
ATOM 3819 O O . GLU A 1 482 ? -25.188 23.094 5.438 1 94.56 482 GLU A O 1
ATOM 3824 N N . THR A 1 483 ? -23.719 23.969 6.875 1 95.69 483 THR A N 1
ATOM 3825 C CA . THR A 1 483 ? -22.578 23.609 6.039 1 95.69 483 THR A CA 1
ATOM 3826 C C . THR A 1 483 ? -21.578 22.766 6.828 1 95.69 483 THR A C 1
ATOM 3828 O O . THR A 1 483 ? -21.609 22.75 8.062 1 95.69 483 THR A O 1
ATOM 3831 N N . ILE A 1 484 ? -20.734 22.031 6.109 1 96.19 484 ILE A N 1
ATOM 3832 C CA . ILE A 1 484 ? -19.672 21.25 6.723 1 96.19 484 ILE A CA 1
ATOM 3833 C C . ILE A 1 484 ? -18.703 22.172 7.457 1 96.19 484 ILE A C 1
ATOM 3835 O O . ILE A 1 484 ? -18.172 21.828 8.516 1 96.19 484 ILE A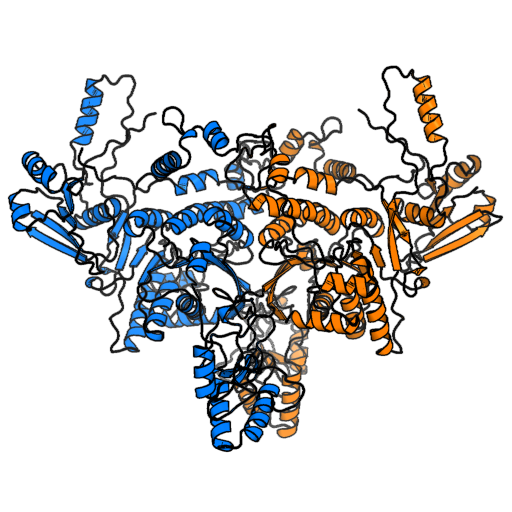 O 1
ATOM 3839 N N . PHE A 1 485 ? -18.547 23.422 6.953 1 97.56 485 PHE A N 1
ATOM 3840 C CA . PHE A 1 485 ? -17.703 24.391 7.617 1 97.56 485 PHE A CA 1
ATOM 3841 C C . PHE A 1 485 ? -18.203 24.672 9.031 1 97.56 485 PHE A C 1
ATOM 3843 O O . PHE A 1 485 ? -17.406 24.781 9.969 1 97.56 485 PHE A O 1
ATOM 3850 N N . GLU A 1 486 ? -19.453 24.766 9.164 1 97.62 486 GLU A N 1
ATOM 3851 C CA . GLU A 1 486 ? -20.031 25.031 10.484 1 97.62 486 GLU A CA 1
ATOM 3852 C C . GLU A 1 486 ? -19.781 23.859 11.438 1 97.62 486 GLU A C 1
ATOM 3854 O O . GLU A 1 486 ? -19.578 24.078 12.633 1 97.62 486 GLU A O 1
ATOM 3859 N N . VAL A 1 487 ? -19.844 22.656 10.867 1 97.75 487 VAL A N 1
ATOM 3860 C CA . VAL A 1 487 ? -19.5 21.469 11.664 1 97.75 487 VAL A CA 1
ATOM 3861 C C . VAL A 1 487 ? -18.031 21.562 12.109 1 97.75 487 VAL A C 1
ATOM 3863 O O . VAL A 1 487 ? -17.719 21.297 13.266 1 97.75 487 VAL A O 1
ATOM 3866 N N . THR A 1 488 ? -17.141 21.938 11.219 1 98.44 488 THR A N 1
ATOM 3867 C CA . THR A 1 488 ? -15.719 22.078 11.492 1 98.44 488 THR A CA 1
ATOM 3868 C C . THR A 1 488 ? -15.477 23.094 12.602 1 98.44 488 THR A C 1
ATOM 3870 O O . THR A 1 488 ? -14.758 22.812 13.562 1 98.44 488 THR A O 1
ATOM 3873 N N . ALA A 1 489 ? -16.078 24.25 12.461 1 98.44 489 ALA A N 1
ATOM 3874 C CA . ALA A 1 489 ? -15.906 25.328 13.422 1 98.44 489 ALA A CA 1
ATOM 3875 C C . ALA A 1 489 ? -16.406 24.922 14.805 1 98.44 489 ALA A C 1
ATOM 3877 O O . ALA A 1 489 ? -15.75 25.188 15.812 1 98.44 489 ALA A O 1
ATOM 3878 N N . GLU A 1 490 ? -17.578 24.312 14.805 1 98.06 490 GLU A N 1
ATOM 3879 C CA . GLU A 1 490 ? -18.172 23.922 16.078 1 98.06 490 GLU A CA 1
ATOM 3880 C C . GLU A 1 490 ? -17.328 22.859 16.781 1 98.06 490 GLU A C 1
ATOM 3882 O O . GLU A 1 490 ? -17.156 22.906 18 1 98.06 490 GLU A O 1
ATOM 3887 N N . ARG A 1 491 ? -16.875 21.891 16.031 1 98.38 491 ARG A N 1
ATOM 3888 C CA . ARG A 1 491 ? -15.992 20.875 16.625 1 98.38 491 ARG A CA 1
ATOM 3889 C C . ARG A 1 491 ? -14.805 21.531 17.328 1 98.38 491 ARG A C 1
ATOM 3891 O O . ARG A 1 491 ? -14.461 21.156 18.453 1 98.38 491 ARG A O 1
ATOM 3898 N N . LEU A 1 492 ? -14.156 22.469 16.625 1 98.44 492 LEU A N 1
ATOM 3899 C CA . LEU A 1 492 ? -12.953 23.094 17.172 1 98.44 492 LEU A CA 1
ATOM 3900 C C . LEU A 1 492 ? -13.281 23.922 18.406 1 98.44 492 LEU A C 1
ATOM 3902 O O . LEU A 1 492 ? -12.508 23.938 19.359 1 98.44 492 LEU A O 1
ATOM 3906 N N . ARG A 1 493 ? -14.43 24.547 18.438 1 97.38 493 ARG A N 1
ATOM 3907 C CA . ARG A 1 493 ? -14.852 25.281 19.625 1 97.38 493 ARG A CA 1
ATOM 3908 C C . ARG A 1 493 ? -15.062 24.344 20.812 1 97.38 493 ARG A C 1
ATOM 3910 O O . ARG A 1 493 ? -14.594 24.625 21.922 1 97.38 493 ARG A O 1
ATOM 3917 N N . ARG A 1 494 ? -15.734 23.266 20.547 1 97.06 494 ARG A N 1
ATOM 3918 C CA . ARG A 1 494 ? -16.016 22.312 21.609 1 97.06 494 ARG A CA 1
ATOM 3919 C C . ARG A 1 494 ? -14.742 21.625 22.078 1 97.06 494 ARG A C 1
ATOM 3921 O O . ARG A 1 494 ? -14.594 21.312 23.266 1 97.06 494 ARG A O 1
ATOM 3928 N N . ALA A 1 495 ? -13.867 21.328 21.109 1 96.75 495 ALA A N 1
ATOM 3929 C CA . ALA A 1 495 ? -12.578 20.75 21.469 1 96.75 495 ALA A CA 1
ATOM 3930 C C . ALA A 1 495 ? -11.789 21.688 22.375 1 96.75 495 ALA A C 1
ATOM 3932 O O . ALA A 1 495 ? -11.188 21.25 23.359 1 96.75 495 ALA A O 1
ATOM 3933 N N . ALA A 1 496 ? -11.75 22.953 22.016 1 95.88 496 ALA A N 1
ATOM 3934 C CA . ALA A 1 496 ? -11.062 23.938 22.844 1 95.88 496 ALA A CA 1
ATOM 3935 C C . ALA A 1 496 ? -11.633 23.984 24.25 1 95.88 496 ALA A C 1
ATOM 3937 O O . ALA A 1 496 ? -10.891 24.031 25.234 1 95.88 496 ALA A O 1
ATOM 3938 N N . ALA A 1 497 ? -12.914 23.953 24.344 1 93.88 497 ALA A N 1
ATOM 3939 C CA . ALA A 1 497 ? -13.586 23.984 25.641 1 93.88 497 ALA A CA 1
ATOM 3940 C C . ALA A 1 497 ? -13.242 22.766 26.469 1 93.88 497 ALA A C 1
ATOM 3942 O O . ALA A 1 497 ? -12.977 22.875 27.672 1 93.88 497 ALA A O 1
ATOM 3943 N N . SER A 1 498 ? -13.273 21.641 25.844 1 92.31 498 SER A N 1
ATOM 3944 C CA . SER A 1 498 ? -12.992 20.391 26.531 1 92.31 498 SER A CA 1
ATOM 3945 C C . SER A 1 498 ? -11.547 20.328 27.016 1 92.31 498 SER A C 1
ATOM 3947 O O . SER A 1 498 ? -11.273 19.938 28.141 1 92.31 498 SER A O 1
ATOM 3949 N N . LEU A 1 499 ? -10.625 20.75 26.172 1 91.25 499 LEU A N 1
ATOM 3950 C CA . LEU A 1 499 ? -9.203 20.672 26.5 1 91.25 499 LEU A CA 1
ATOM 3951 C C . LEU A 1 499 ? -8.82 21.719 27.547 1 91.25 499 LEU A C 1
ATOM 3953 O O . LEU A 1 499 ? -7.902 21.5 28.328 1 91.25 499 LEU A O 1
ATOM 3957 N N . GLN A 1 500 ? -9.469 22.828 27.484 1 86.56 500 GLN A N 1
ATOM 3958 C CA . GLN A 1 500 ? -9.18 23.891 28.453 1 86.56 500 GLN A CA 1
ATOM 3959 C C . GLN A 1 500 ? -9.609 23.5 29.859 1 86.56 500 GLN A C 1
ATOM 3961 O O . GLN A 1 500 ? -8.977 23.891 30.844 1 86.56 500 GLN A O 1
ATOM 3966 N N . GLN A 1 501 ? -10.602 22.734 29.969 1 80.31 501 GLN A N 1
ATOM 3967 C CA . GLN A 1 501 ? -11.078 22.266 31.266 1 80.31 501 GLN A CA 1
ATOM 3968 C C . GLN A 1 501 ? -10.086 21.297 31.891 1 80.31 501 GLN A C 1
ATOM 3970 O O . GLN A 1 501 ? -9.93 21.266 33.125 1 80.31 501 GLN A O 1
ATOM 3975 N N . ASP A 1 502 ? -9.383 20.609 31.078 1 71.62 502 ASP A N 1
ATOM 3976 C CA . ASP A 1 502 ? -8.453 19.594 31.562 1 71.62 502 ASP A CA 1
ATOM 3977 C C . ASP A 1 502 ? -7.113 20.203 31.953 1 71.62 502 ASP A C 1
ATOM 3979 O O . ASP A 1 502 ? -6.332 19.594 32.688 1 71.62 502 ASP A O 1
ATOM 3983 N N . THR A 1 503 ? -6.855 21.422 31.328 1 67.31 503 THR A N 1
ATOM 3984 C CA . THR A 1 503 ? -5.574 22.062 31.578 1 67.31 503 THR A CA 1
ATOM 3985 C C . THR A 1 503 ? -5.773 23.469 32.125 1 67.31 503 THR A C 1
ATOM 3987 O O . THR A 1 503 ? -5.68 24.453 31.375 1 67.31 503 THR A O 1
ATOM 3990 N N . LEU A 1 504 ? -6.145 23.672 33.344 1 56.78 504 LEU A N 1
ATOM 3991 C CA . LEU A 1 504 ? -6.508 24.953 33.938 1 56.78 504 LEU A CA 1
ATOM 3992 C C . LEU A 1 504 ? -5.426 26 33.688 1 56.78 504 LEU A C 1
ATOM 3994 O O . LEU A 1 504 ? -5.73 27.172 33.469 1 56.78 504 LEU A O 1
ATOM 3998 N N . ASP A 1 505 ? -4.207 25.594 33.594 1 60.09 505 ASP A N 1
ATOM 3999 C CA . ASP A 1 505 ? -3.113 26.562 33.531 1 60.09 505 ASP A CA 1
ATOM 4000 C C . ASP A 1 505 ? -2.615 26.703 32.094 1 60.09 505 ASP A C 1
ATOM 4002 O O . ASP A 1 505 ? -1.657 27.422 31.812 1 60.09 505 ASP A O 1
ATOM 4006 N N . ALA A 1 506 ? -3.377 26.109 31.156 1 65.25 506 ALA A N 1
ATOM 4007 C CA . ALA A 1 506 ? -2.854 26.156 29.797 1 65.25 506 ALA A CA 1
ATOM 4008 C C . ALA A 1 506 ? -3.338 27.391 29.047 1 65.25 506 ALA A C 1
ATOM 4010 O O . ALA A 1 506 ? -4.336 28 29.438 1 65.25 506 ALA A O 1
ATOM 4011 N N . ALA A 1 507 ? -2.438 27.938 28.172 1 71.81 507 ALA A N 1
ATOM 4012 C CA . ALA A 1 507 ? -2.799 29.062 27.328 1 71.81 507 ALA A CA 1
ATOM 4013 C C . ALA A 1 507 ? -4.141 28.828 26.641 1 71.81 507 ALA A C 1
ATOM 4015 O O . ALA A 1 507 ? -4.445 27.703 26.234 1 71.81 507 ALA A O 1
ATOM 4016 N N . GLN A 1 508 ? -4.895 29.906 26.672 1 82.88 508 GLN A N 1
ATOM 4017 C CA . GLN A 1 508 ? -6.227 29.828 26.062 1 82.88 508 GLN A CA 1
ATOM 4018 C C . GLN A 1 508 ? -6.145 29.484 24.578 1 82.88 508 GLN A C 1
ATOM 4020 O O . GLN A 1 508 ? -5.359 30.078 23.844 1 82.88 508 GLN A O 1
ATOM 4025 N N . LEU A 1 509 ? -6.898 28.438 24.281 1 93.62 509 LEU A N 1
ATOM 4026 C CA . LEU A 1 509 ? -6.977 28.047 22.875 1 93.62 509 LEU A CA 1
ATOM 4027 C C . LEU A 1 509 ? -7.875 29 22.094 1 93.62 509 LEU A C 1
ATOM 4029 O O . LEU A 1 509 ? -8.867 29.5 22.625 1 93.62 509 LEU A O 1
ATOM 4033 N N . GLY A 1 510 ? -7.469 29.359 20.906 1 95.81 510 GLY A N 1
ATOM 4034 C CA . GLY A 1 510 ? -8.227 30.266 20.047 1 95.81 510 GLY A CA 1
ATOM 4035 C C . GLY A 1 510 ? -8.062 29.953 18.562 1 95.81 510 GLY A C 1
ATOM 4036 O O . GLY A 1 510 ? -7.133 29.234 18.172 1 95.81 510 GLY A O 1
ATOM 4037 N N . LEU A 1 511 ? -9.055 30.422 17.844 1 97.81 511 LEU A N 1
ATOM 4038 C CA . LEU A 1 511 ? -8.969 30.312 16.391 1 97.81 511 LEU A CA 1
ATOM 4039 C C . LEU A 1 511 ? -9.57 31.531 15.711 1 97.81 511 LEU A C 1
ATOM 4041 O O . LEU A 1 511 ? -10.539 32.125 16.219 1 97.81 511 LEU A O 1
ATOM 4045 N N . ARG A 1 512 ? -8.953 31.969 14.695 1 98.31 512 ARG A N 1
ATOM 4046 C CA . ARG A 1 512 ? -9.453 33.062 13.844 1 98.31 512 ARG A CA 1
ATOM 4047 C C . ARG A 1 512 ? -10.172 32.5 12.625 1 98.31 512 ARG A C 1
ATOM 4049 O O . ARG A 1 512 ? -9.688 31.547 11.984 1 98.31 512 ARG A O 1
ATOM 4056 N N . ILE A 1 513 ? -11.312 33 12.328 1 98.62 513 ILE A N 1
ATOM 4057 C CA . ILE A 1 513 ? -12.062 32.594 11.148 1 98.62 513 ILE A CA 1
ATOM 4058 C C . ILE A 1 513 ? -11.961 33.656 10.062 1 98.62 513 ILE A C 1
ATOM 4060 O O . ILE A 1 513 ? -12.117 34.844 10.344 1 98.62 513 ILE A O 1
ATOM 4064 N N . PHE A 1 514 ? -11.562 33.312 8.906 1 98.5 514 PHE A N 1
ATOM 4065 C CA . PHE A 1 514 ? -11.617 34.125 7.699 1 98.5 514 PHE A CA 1
ATOM 4066 C C . PHE A 1 514 ? -12.555 33.5 6.668 1 98.5 514 PHE A C 1
ATOM 4068 O O . PHE A 1 514 ? -12.703 32.281 6.609 1 98.5 514 PHE A O 1
ATOM 4075 N N . ARG A 1 515 ? -13.156 34.344 5.855 1 97.69 515 ARG A N 1
ATOM 4076 C CA . ARG A 1 515 ? -14.086 33.875 4.84 1 97.69 515 ARG A CA 1
ATOM 4077 C C . ARG A 1 515 ? -13.727 34.438 3.465 1 97.69 515 ARG A C 1
ATOM 4079 O O . ARG A 1 515 ? -13.336 35.594 3.344 1 97.69 515 ARG A O 1
ATOM 4086 N N . THR A 1 516 ? -13.82 33.594 2.449 1 95.81 516 THR A N 1
ATOM 4087 C CA . THR A 1 516 ? -13.586 34.031 1.083 1 95.81 516 THR A CA 1
ATOM 4088 C C . THR A 1 516 ? -14.75 34.875 0.588 1 95.81 516 THR A C 1
ATOM 4090 O O . THR A 1 516 ? -15.914 34.531 0.797 1 95.81 516 THR A O 1
ATOM 4093 N N . ARG A 1 517 ? -14.375 36 0.008 1 93 517 ARG A N 1
ATOM 4094 C CA . ARG A 1 517 ? -15.328 36.938 -0.596 1 93 517 ARG A CA 1
ATOM 4095 C C . ARG A 1 517 ? -14.805 37.469 -1.929 1 93 517 ARG A C 1
ATOM 4097 O O . ARG A 1 517 ? -13.609 37.344 -2.223 1 93 517 ARG A O 1
ATOM 4104 N N . PRO A 1 518 ? -15.758 37.969 -2.717 1 89.81 518 PRO A N 1
ATOM 4105 C CA . PRO A 1 518 ? -15.258 38.688 -3.893 1 89.81 518 PRO A CA 1
ATOM 4106 C C . PRO A 1 518 ? -14.375 39.875 -3.525 1 89.81 518 PRO A C 1
ATOM 4108 O O . PRO A 1 518 ? -14.484 40.406 -2.42 1 89.81 518 PRO A O 1
ATOM 4111 N N . THR A 1 519 ? -13.578 40.281 -4.422 1 88.88 519 THR A N 1
ATOM 4112 C CA . THR A 1 519 ? -12.633 41.375 -4.203 1 88.88 519 THR A CA 1
ATOM 4113 C C . THR A 1 519 ? -13.367 42.688 -3.896 1 88.88 519 THR A C 1
ATOM 4115 O O . THR A 1 519 ? -14.453 42.906 -4.43 1 88.88 519 THR A O 1
ATOM 4118 N N . ASN A 1 520 ? -12.766 43.469 -3.018 1 89.38 520 ASN A N 1
ATOM 4119 C CA . ASN A 1 520 ? -13.258 44.812 -2.717 1 89.38 520 ASN A CA 1
ATOM 4120 C C . ASN A 1 520 ? -12.594 45.875 -3.607 1 89.38 520 ASN A C 1
ATOM 4122 O O . ASN A 1 520 ? -12.828 47.062 -3.438 1 89.38 520 ASN A O 1
ATOM 4126 N N . LEU A 1 521 ? -11.812 45.438 -4.473 1 84.5 521 LEU A N 1
ATOM 4127 C CA . LEU A 1 521 ? -11.109 46.344 -5.375 1 84.5 521 LEU A CA 1
ATOM 4128 C C . LEU A 1 521 ? -11.797 46.375 -6.738 1 84.5 521 LEU A C 1
ATOM 4130 O O . LEU A 1 521 ? -12.422 45.406 -7.16 1 84.5 521 LEU A O 1
ATOM 4134 N N . VAL A 1 522 ? -11.742 47.469 -7.348 1 78.69 522 VAL A N 1
ATOM 4135 C CA . VAL A 1 522 ? -12.359 47.625 -8.656 1 78.69 522 VAL A CA 1
ATOM 4136 C C . VAL A 1 522 ? -11.438 47.062 -9.734 1 78.69 522 VAL A C 1
ATOM 4138 O O . VAL A 1 522 ? -10.281 47.5 -9.859 1 78.69 522 VAL A O 1
ATOM 4141 N N . ILE A 1 523 ? -12 46 -10.344 1 60.09 523 ILE A N 1
ATOM 4142 C CA . ILE A 1 523 ? -11.258 45.344 -11.422 1 60.09 523 ILE A CA 1
ATOM 4143 C C . ILE A 1 523 ? -11.688 45.938 -12.766 1 60.09 523 ILE A C 1
ATOM 4145 O O . ILE A 1 523 ? -12.875 45.938 -13.102 1 60.09 523 ILE A O 1
ATOM 4149 N N . GLU A 1 524 ? -10.906 46.656 -13.398 1 55.22 524 GLU A N 1
ATOM 4150 C CA . GLU A 1 524 ? -11.328 47.25 -14.672 1 55.22 524 GLU A CA 1
ATOM 4151 C C . GLU A 1 524 ? -11.102 46.25 -15.82 1 55.22 524 GLU A C 1
ATOM 4153 O O . GLU A 1 524 ? -10.133 45.5 -15.812 1 55.22 524 GLU A O 1
ATOM 4158 N N . LYS A 1 525 ? -12.133 46.062 -16.547 1 50.09 525 LYS A N 1
ATOM 4159 C CA . LYS A 1 525 ? -12.141 45.25 -17.766 1 50.09 525 LYS A CA 1
ATOM 4160 C C . LYS A 1 525 ? -11.094 45.75 -18.766 1 50.09 525 LYS A C 1
ATOM 4162 O O . LYS A 1 525 ? -10.828 46.938 -18.828 1 50.09 525 LYS A O 1
ATOM 4167 N N . PRO A 1 526 ? -10.398 44.812 -19.375 1 47.94 526 PRO A N 1
ATOM 4168 C CA . PRO A 1 526 ? -9.445 45.219 -20.422 1 47.94 526 PRO A CA 1
ATOM 4169 C C . PRO A 1 526 ? -10.062 46.188 -21.438 1 47.94 526 PRO A C 1
ATOM 4171 O O . PRO A 1 526 ? -11.234 46.031 -21.812 1 47.94 526 PRO A O 1
ATOM 4174 N N . LEU A 1 527 ? -9.562 47.375 -21.531 1 46.69 527 LEU A N 1
ATOM 4175 C CA . LEU A 1 527 ? -9.984 48.25 -22.609 1 46.69 527 LEU A CA 1
ATOM 4176 C C . LEU A 1 527 ? -9.586 47.688 -23.969 1 46.69 527 LEU A C 1
ATOM 4178 O O . LEU A 1 527 ? -8.422 47.344 -24.188 1 46.69 527 LEU A O 1
ATOM 4182 N N . PHE A 1 528 ? -10.555 47.125 -24.562 1 42.12 528 PHE A N 1
ATOM 4183 C CA . PHE A 1 528 ? -10.281 46.688 -25.922 1 42.12 528 PHE A CA 1
ATOM 4184 C C . PHE A 1 528 ? -10.133 47.906 -26.844 1 42.12 528 PHE A C 1
ATOM 4186 O O . PHE A 1 528 ? -10.984 48.781 -26.844 1 42.12 528 PHE A O 1
ATOM 4193 N N . ALA A 1 529 ? -8.953 48.188 -27.266 1 45.38 529 ALA A N 1
ATOM 4194 C CA . ALA A 1 529 ? -8.773 49.156 -28.328 1 45.38 529 ALA A CA 1
ATOM 4195 C C . ALA A 1 529 ? -9.586 48.812 -29.562 1 45.38 529 ALA A C 1
ATOM 4197 O O . ALA A 1 529 ? -9.367 47.75 -30.172 1 45.38 529 ALA A O 1
ATOM 4198 N N . MET A 1 530 ? -10.75 49.219 -29.562 1 44.5 530 MET A N 1
ATOM 4199 C CA . MET A 1 530 ? -11.453 49.062 -30.844 1 44.5 530 MET A CA 1
ATOM 4200 C C . MET A 1 530 ? -10.789 49.875 -31.938 1 44.5 530 MET A C 1
ATOM 4202 O O . MET A 1 530 ? -10.195 50.938 -31.656 1 44.5 530 MET A O 1
ATOM 4206 N N . PRO A 1 531 ? -10.602 49.281 -33.031 1 48.62 531 PRO A N 1
ATOM 4207 C CA . PRO A 1 531 ? -9.969 49.969 -34.156 1 48.62 531 PRO A CA 1
ATOM 4208 C C . PRO A 1 531 ? -10.383 51.438 -34.281 1 48.62 531 PRO A C 1
ATOM 4210 O O . PRO A 1 531 ? -9.594 52.281 -34.719 1 48.62 531 PRO A O 1
ATOM 4213 N N . GLU A 1 532 ? -11.586 51.688 -34 1 50.09 532 GLU A N 1
ATOM 4214 C CA . GLU A 1 532 ? -12.094 53.031 -34.281 1 50.09 532 GLU A CA 1
ATOM 4215 C C . GLU A 1 532 ? -11.727 54 -33.156 1 50.09 532 GLU A C 1
ATOM 4217 O O . GLU A 1 532 ? -12.039 55.188 -33.25 1 50.09 532 GLU A O 1
ATOM 4222 N N . MET A 1 533 ? -11.234 53.531 -32.125 1 48.94 533 MET A N 1
ATOM 4223 C CA . MET A 1 533 ? -10.945 54.438 -31.031 1 48.94 533 MET A CA 1
ATOM 4224 C C . MET A 1 533 ? -9.695 55.25 -31.312 1 48.94 533 MET A C 1
ATOM 4226 O O . MET A 1 533 ? -8.641 54.719 -31.625 1 48.94 533 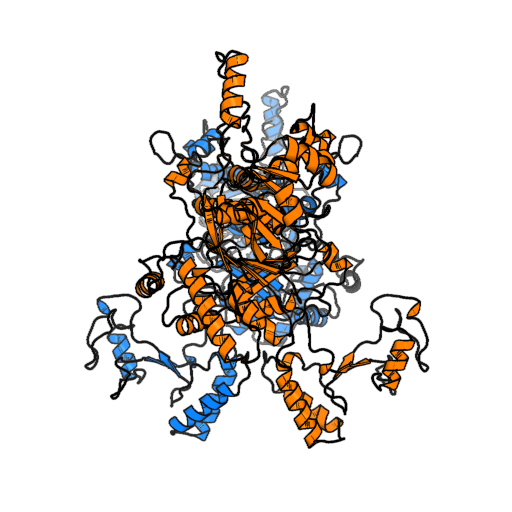MET A O 1
ATOM 4230 N N . THR A 1 534 ? -9.875 56.5 -31.719 1 51.53 534 THR A N 1
ATOM 4231 C CA . THR A 1 534 ? -8.781 57.438 -31.906 1 51.53 534 THR A CA 1
ATOM 4232 C C . THR A 1 534 ? -7.906 57.5 -30.656 1 51.53 534 THR A C 1
ATOM 4234 O O . THR A 1 534 ? -8.352 57.156 -29.562 1 51.53 534 THR A O 1
ATOM 4237 N N . GLY A 1 535 ? -6.605 57.75 -30.875 1 50.25 535 GLY A N 1
ATOM 4238 C CA . GLY A 1 535 ? -5.602 57.875 -29.828 1 50.25 535 GLY A CA 1
ATOM 4239 C C . GLY A 1 535 ? -6.117 58.594 -28.594 1 50.25 535 GLY A C 1
ATOM 4240 O O . GLY A 1 535 ? -5.855 58.188 -27.469 1 50.25 535 GLY A O 1
ATOM 4241 N N . GLN A 1 536 ? -6.77 59.688 -28.859 1 55 536 GLN A N 1
ATOM 4242 C CA . GLN A 1 536 ? -7.215 60.562 -27.75 1 55 536 GLN A CA 1
ATOM 4243 C C . GLN A 1 536 ? -8.352 59.906 -26.984 1 55 536 GLN A C 1
ATOM 4245 O O . GLN A 1 536 ? -8.406 60 -25.75 1 55 536 GLN A O 1
ATOM 4250 N N . GLY A 1 537 ? -9.211 59.281 -27.594 1 54.56 537 GLY A N 1
ATOM 4251 C CA . GLY A 1 537 ? -10.336 58.625 -26.953 1 54.56 537 GLY A CA 1
ATOM 4252 C C . GLY A 1 537 ? -9.922 57.469 -26.094 1 54.56 537 GLY A C 1
ATOM 4253 O O . GLY A 1 537 ? -10.477 57.25 -25.016 1 54.56 537 GLY A O 1
ATOM 4254 N N . TYR A 1 538 ? -9.008 56.812 -26.641 1 55.69 538 TYR A N 1
ATOM 4255 C CA . TYR A 1 538 ? -8.453 55.719 -25.859 1 55.69 538 TYR A CA 1
ATOM 4256 C C . TYR A 1 538 ? -7.809 56.219 -24.578 1 55.69 538 TYR A C 1
ATOM 4258 O O . TYR A 1 538 ? -8.008 55.656 -23.5 1 55.69 538 TYR A O 1
ATOM 4266 N N . LEU A 1 539 ? -7.102 57.25 -24.797 1 55.59 539 LEU A N 1
ATOM 4267 C CA . LEU A 1 539 ? -6.422 57.844 -23.656 1 55.59 539 LEU A CA 1
ATOM 4268 C C . LEU A 1 539 ? -7.426 58.375 -22.625 1 55.59 539 LEU A C 1
ATOM 4270 O O . LEU A 1 539 ? -7.219 58.219 -21.422 1 55.59 539 LEU A O 1
ATOM 4274 N N . THR A 1 540 ? -8.453 59 -23.094 1 57.97 540 THR A N 1
ATOM 4275 C CA . THR A 1 540 ? -9.477 59.531 -22.188 1 57.97 540 THR A CA 1
ATOM 4276 C C . THR A 1 540 ? -10.172 58.406 -21.438 1 57.97 540 THR A C 1
ATOM 4278 O O . THR A 1 540 ? -10.469 58.531 -20.25 1 57.97 540 THR A O 1
ATOM 4281 N N . GLN A 1 541 ? -10.391 57.438 -22.141 1 55.53 541 GLN A N 1
ATOM 4282 C CA . GLN A 1 541 ? -11.031 56.281 -21.5 1 55.53 541 GLN A CA 1
ATOM 4283 C C . GLN A 1 541 ? -10.109 55.625 -20.484 1 55.53 541 GLN A C 1
ATOM 4285 O O . GLN A 1 541 ? -10.555 55.219 -19.422 1 55.53 541 GLN A O 1
ATOM 4290 N N . VAL A 1 542 ? -8.945 55.562 -20.953 1 55.53 542 VAL A N 1
ATOM 4291 C CA . VAL A 1 542 ? -7.953 55.031 -20.031 1 55.53 542 VAL A CA 1
ATOM 4292 C C . VAL A 1 542 ? -7.844 55.906 -18.797 1 55.53 542 VAL A C 1
ATOM 4294 O O . VAL A 1 542 ? -7.762 55.406 -17.672 1 55.53 542 VAL A O 1
ATOM 4297 N N . LEU A 1 543 ? -7.836 57.188 -19.094 1 56.56 543 LEU A N 1
ATOM 4298 C CA . LEU A 1 543 ? -7.703 58.156 -18 1 56.56 543 LEU A CA 1
ATOM 4299 C C . LEU A 1 543 ? -8.938 58.125 -17.094 1 56.56 543 LEU A C 1
ATOM 4301 O O . LEU A 1 543 ? -8.82 58.188 -15.867 1 56.56 543 LEU A O 1
ATOM 4305 N N . ASP A 1 544 ? -10.039 58.125 -17.672 1 55.25 544 ASP A N 1
ATOM 4306 C CA . ASP A 1 544 ? -11.281 58.062 -16.906 1 55.25 544 ASP A CA 1
ATOM 4307 C C . ASP A 1 544 ? -11.359 56.781 -16.078 1 55.25 544 ASP A C 1
ATOM 4309 O O . ASP A 1 544 ? -11.836 56.812 -14.945 1 55.25 544 ASP A O 1
ATOM 4313 N N . HIS A 1 545 ? -10.891 55.812 -16.688 1 56.81 545 HIS A N 1
ATOM 4314 C CA . HIS A 1 545 ? -10.93 54.531 -16 1 56.81 545 HIS A CA 1
ATOM 4315 C C . HIS A 1 545 ? -9.922 54.469 -14.859 1 56.81 545 HIS A C 1
ATOM 4317 O O . HIS A 1 545 ? -10.172 53.844 -13.836 1 56.81 545 HIS A O 1
ATOM 4323 N N . THR A 1 546 ? -8.898 55.219 -15.016 1 57.12 546 THR A N 1
ATOM 4324 C CA . THR A 1 546 ? -7.863 55.219 -13.984 1 57.12 546 THR A CA 1
ATOM 4325 C C . THR A 1 546 ? -8.203 56.188 -12.867 1 57.12 546 THR A C 1
ATOM 4327 O O . THR A 1 546 ? -7.723 56.062 -11.742 1 57.12 546 THR A O 1
ATOM 4330 N N . ALA A 1 547 ? -9.102 57.219 -13.117 1 60.78 547 ALA A N 1
ATOM 4331 C CA . ALA A 1 547 ? -9.336 58.312 -12.156 1 60.78 547 ALA A CA 1
ATOM 4332 C C . ALA A 1 547 ? -10.367 57.906 -11.109 1 60.78 547 ALA A C 1
ATOM 4334 O O . ALA A 1 547 ? -10.516 58.562 -10.086 1 60.78 547 ALA A O 1
ATOM 4335 N N . GLY A 1 548 ? -10.883 56.781 -11.156 1 70.56 548 GLY A N 1
ATOM 4336 C CA . GLY A 1 548 ? -11.914 56.438 -10.195 1 70.56 548 GLY A CA 1
ATOM 4337 C C . GLY A 1 548 ? -11.375 55.75 -8.953 1 70.56 548 GLY A C 1
ATOM 4338 O O . GLY A 1 548 ? -10.164 55.5 -8.844 1 70.56 548 GLY A O 1
ATOM 4339 N N . ALA A 1 549 ? -12.281 55.594 -7.883 1 80.19 549 ALA A N 1
ATOM 4340 C CA . ALA A 1 549 ? -11.922 54.938 -6.629 1 80.19 549 ALA A CA 1
ATOM 4341 C C . ALA A 1 549 ? -11.508 53.5 -6.863 1 80.19 549 ALA A C 1
ATOM 4343 O O . ALA A 1 549 ? -12.195 52.75 -7.566 1 80.19 549 ALA A O 1
ATOM 4344 N N . PRO A 1 550 ? -10.398 53.156 -6.379 1 86.19 550 PRO A N 1
ATOM 4345 C CA . PRO A 1 550 ? -9.93 51.781 -6.57 1 86.19 550 PRO A CA 1
ATOM 4346 C C . PRO A 1 550 ? -10.664 50.781 -5.691 1 86.19 550 PRO A C 1
ATOM 4348 O O . PRO A 1 550 ? -10.461 49.562 -5.82 1 86.19 550 PRO A O 1
ATOM 4351 N N . VAL A 1 551 ? -11.539 51.25 -4.848 1 88.88 551 VAL A N 1
ATOM 4352 C CA . VAL A 1 551 ? -12.258 50.406 -3.914 1 88.88 551 VAL A CA 1
ATOM 4353 C C . VAL A 1 551 ? -13.75 50.406 -4.242 1 88.88 551 VAL A C 1
ATOM 4355 O O . VAL A 1 551 ? -14.305 51.469 -4.578 1 88.88 551 VAL A O 1
ATOM 4358 N N . VAL A 1 552 ? -14.367 49.281 -4.16 1 86.31 552 VAL A N 1
ATOM 4359 C CA . VAL A 1 552 ? -15.797 49.156 -4.426 1 86.31 552 VAL A CA 1
ATOM 4360 C C . VAL A 1 552 ? -16.594 50 -3.432 1 86.31 552 VAL A C 1
ATOM 4362 O O . VAL A 1 552 ? -16.234 50.094 -2.256 1 86.31 552 VAL A O 1
ATOM 4365 N N . ASP A 1 553 ? -17.703 50.469 -3.922 1 87.31 553 ASP A N 1
ATOM 4366 C CA . ASP A 1 553 ? -18.562 51.312 -3.078 1 87.31 553 ASP A CA 1
ATOM 4367 C C . ASP A 1 553 ? -19.172 50.5 -1.948 1 87.31 553 ASP A C 1
ATOM 4369 O O . ASP A 1 553 ? -19.688 49.375 -2.18 1 87.31 553 ASP A O 1
ATOM 4373 N N . GLY A 1 554 ? -19.031 50.969 -0.79 1 88.19 554 GLY A N 1
ATOM 4374 C CA . GLY A 1 554 ? -19.672 50.344 0.353 1 88.19 554 GLY A CA 1
ATOM 4375 C C . GLY A 1 554 ? -18.828 49.281 0.998 1 88.19 554 GLY A C 1
ATOM 4376 O O . GLY A 1 554 ? -19.234 48.656 1.983 1 88.19 554 GLY A O 1
ATOM 4377 N N . ALA A 1 555 ? -17.625 49.125 0.476 1 90.88 555 ALA A N 1
ATOM 4378 C CA . ALA A 1 555 ? -16.75 48.125 1.065 1 90.88 555 ALA A CA 1
ATOM 4379 C C . ALA A 1 555 ? -16.328 48.5 2.482 1 90.88 555 ALA A C 1
ATOM 4381 O O . ALA A 1 555 ? -16.078 49.688 2.762 1 90.88 555 ALA A O 1
ATOM 4382 N N . LYS A 1 556 ? -16.375 47.5 3.367 1 93.44 556 LYS A N 1
ATOM 4383 C CA . LYS A 1 556 ? -15.898 47.781 4.727 1 93.44 556 LYS A CA 1
ATOM 4384 C C . LYS A 1 556 ? -14.406 48.062 4.746 1 93.44 556 LYS A C 1
ATOM 4386 O O . LYS A 1 556 ? -13.602 47.281 4.254 1 93.44 556 LYS A O 1
ATOM 4391 N N . PRO A 1 557 ? -14.008 49.125 5.332 1 93.06 557 PRO A N 1
ATOM 4392 C CA . PRO A 1 557 ? -12.602 49.562 5.262 1 93.06 557 PRO A CA 1
ATOM 4393 C C . PRO A 1 557 ? -11.648 48.5 5.809 1 93.06 557 PRO A C 1
ATOM 4395 O O . PRO A 1 557 ? -10.586 48.25 5.223 1 93.06 557 PRO A O 1
ATOM 4398 N N . LEU A 1 558 ? -11.984 47.906 6.879 1 94.56 558 LEU A N 1
ATOM 4399 C CA . LEU A 1 558 ? -11.102 46.906 7.453 1 94.56 558 LEU A CA 1
ATOM 4400 C C . LEU A 1 558 ? -10.93 45.719 6.504 1 94.56 558 LEU A C 1
ATOM 4402 O O . LEU A 1 558 ? -9.844 45.125 6.426 1 94.56 558 LEU A O 1
ATOM 4406 N N . ASP A 1 559 ? -11.992 45.312 5.832 1 95.44 559 ASP A N 1
ATOM 4407 C CA . ASP A 1 559 ? -11.906 44.25 4.848 1 95.44 559 ASP A CA 1
ATOM 4408 C C . ASP A 1 559 ? -10.953 44.594 3.715 1 95.44 559 ASP A C 1
ATOM 4410 O O . ASP A 1 559 ? -10.164 43.75 3.266 1 95.44 559 ASP A O 1
ATOM 4414 N N . VAL A 1 560 ? -11.086 45.812 3.303 1 93.62 560 VAL A N 1
ATOM 4415 C CA . VAL A 1 560 ? -10.203 46.281 2.242 1 93.62 560 VAL A CA 1
ATOM 4416 C C . VAL A 1 560 ? -8.758 46.281 2.729 1 93.62 560 VAL A C 1
ATOM 4418 O O . VAL A 1 560 ? -7.848 45.906 1.994 1 93.62 560 VAL A O 1
ATOM 4421 N N . ALA A 1 561 ? -8.578 46.75 3.955 1 94.81 561 ALA A N 1
ATOM 4422 C CA . ALA A 1 561 ? -7.23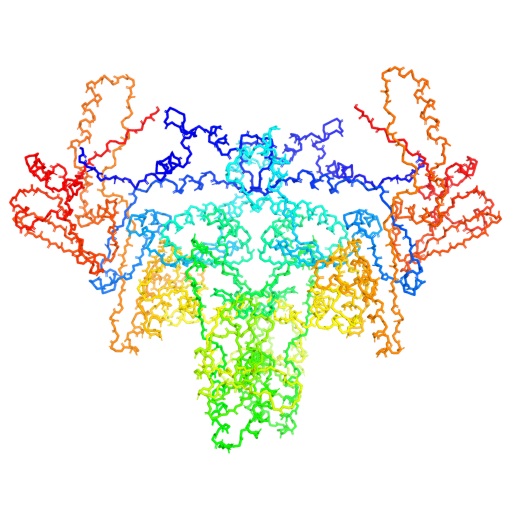 46.781 4.516 1 94.81 561 ALA A CA 1
ATOM 4423 C C . ALA A 1 561 ? -6.617 45.406 4.547 1 94.81 561 ALA A C 1
ATOM 4425 O O . ALA A 1 561 ? -5.453 45.219 4.188 1 94.81 561 ALA A O 1
ATOM 4426 N N . TRP A 1 562 ? -7.375 44.438 4.98 1 95.5 562 TRP A N 1
ATOM 4427 C CA . TRP A 1 562 ? -6.898 43.031 5.008 1 95.5 562 TRP A CA 1
ATOM 4428 C C . TRP A 1 562 ? -6.578 42.562 3.6 1 95.5 562 TRP A C 1
ATOM 4430 O O . TRP A 1 562 ? -5.551 41.906 3.381 1 95.5 562 TRP A O 1
ATOM 4440 N N . GLU A 1 563 ? -7.492 42.812 2.678 1 93.19 563 GLU A N 1
ATOM 4441 C CA . GLU A 1 563 ? -7.277 42.406 1.299 1 93.19 563 GLU A CA 1
ATOM 4442 C C . GLU A 1 563 ? -5.969 42.938 0.746 1 93.19 563 GLU A C 1
ATOM 4444 O O . GLU A 1 563 ? -5.18 42.219 0.147 1 93.19 563 GLU A O 1
ATOM 4449 N N . VAL A 1 564 ? -5.785 44.219 0.995 1 90.12 564 VAL A N 1
ATOM 4450 C CA . VAL A 1 564 ? -4.59 44.875 0.496 1 90.12 564 VAL A CA 1
ATOM 4451 C C . VAL A 1 564 ? -3.352 44.312 1.186 1 90.12 564 VAL A C 1
ATOM 4453 O O . VAL A 1 564 ? -2.328 44.062 0.539 1 90.12 564 VAL A O 1
ATOM 4456 N N . ALA A 1 565 ? -3.436 44.125 2.457 1 92.31 565 ALA A N 1
ATOM 4457 C CA . ALA A 1 565 ? -2.316 43.562 3.207 1 92.31 565 ALA A CA 1
ATOM 4458 C C . ALA A 1 565 ? -1.94 42.188 2.684 1 92.31 565 ALA A C 1
ATOM 4460 O O . ALA A 1 565 ? -0.757 41.875 2.531 1 92.31 565 ALA A O 1
ATOM 4461 N N . LEU A 1 566 ? -2.906 41.375 2.393 1 91.19 566 LEU A N 1
ATOM 4462 C CA . LEU A 1 566 ? -2.691 40 1.971 1 91.19 566 LEU A CA 1
ATOM 4463 C C . LEU A 1 566 ? -2.133 39.938 0.553 1 91.19 566 LEU A C 1
ATOM 4465 O O . LEU A 1 566 ? -1.256 39.125 0.258 1 91.19 566 LEU A O 1
ATOM 4469 N N . LYS A 1 567 ? -2.619 40.781 -0.305 1 86.19 567 LYS A N 1
ATOM 4470 C CA . LYS A 1 567 ? -2.279 40.688 -1.723 1 86.19 567 LYS A CA 1
ATOM 4471 C C . LYS A 1 567 ? -0.978 41.438 -2.016 1 86.19 567 LYS A C 1
ATOM 4473 O O . LYS A 1 567 ? -0.229 41.062 -2.918 1 86.19 567 LYS A O 1
ATOM 4478 N N . ALA A 1 568 ? -0.647 42.406 -1.181 1 82.31 568 ALA A N 1
ATOM 4479 C CA . ALA A 1 568 ? 0.469 43.281 -1.523 1 82.31 568 ALA A CA 1
ATOM 4480 C C . ALA A 1 568 ? 1.699 42.969 -0.68 1 82.31 568 ALA A C 1
ATOM 4482 O O . ALA A 1 568 ? 2.814 43.375 -1.015 1 82.31 568 ALA A O 1
ATOM 4483 N N . THR A 1 569 ? 1.449 42.281 0.352 1 87 569 THR A N 1
ATOM 4484 C CA . THR A 1 569 ? 2.57 42.062 1.259 1 87 569 THR A CA 1
ATOM 4485 C C . THR A 1 569 ? 2.617 40.594 1.715 1 87 569 THR A C 1
ATOM 4487 O O . THR A 1 569 ? 1.846 39.75 1.235 1 87 569 THR A O 1
ATOM 4490 N N . GLY A 1 570 ? 3.539 40.312 2.576 1 86.69 570 GLY A N 1
ATOM 4491 C CA . GLY A 1 570 ? 3.691 39 3.143 1 86.69 570 GLY A CA 1
ATOM 4492 C C . GLY A 1 570 ? 2.961 38.812 4.461 1 86.69 570 GLY A C 1
ATOM 4493 O O . GLY A 1 570 ? 3.34 37.969 5.277 1 86.69 570 GLY A O 1
ATOM 4494 N N . THR A 1 571 ? 1.911 39.562 4.641 1 91.5 571 THR A N 1
ATOM 4495 C CA . THR A 1 571 ? 1.161 39.531 5.891 1 91.5 571 THR A CA 1
ATOM 4496 C C . THR A 1 571 ? 0.485 38.188 6.078 1 91.5 571 THR A C 1
ATOM 4498 O O . THR A 1 571 ? -0.114 37.656 5.145 1 91.5 571 THR A O 1
ATOM 4501 N N . LYS A 1 572 ? 0.622 37.656 7.312 1 94.62 572 LYS A N 1
ATOM 4502 C CA . LYS A 1 572 ? -0.037 36.406 7.66 1 94.62 572 LYS A CA 1
ATOM 4503 C C . LYS A 1 572 ? -1.386 36.656 8.328 1 94.62 572 LYS A C 1
ATOM 4505 O O . LYS A 1 572 ? -1.666 37.781 8.773 1 94.62 572 LYS A O 1
ATOM 4510 N N . LEU A 1 573 ? -2.104 35.656 8.391 1 97.19 573 LEU A N 1
ATOM 4511 C CA . LEU A 1 573 ? -3.48 35.781 8.852 1 97.19 573 LEU A CA 1
ATOM 4512 C C . LEU A 1 573 ? -3.531 35.906 10.375 1 97.19 573 LEU A C 1
ATOM 4514 O O . LEU A 1 573 ? -4.566 36.281 10.938 1 97.19 573 LEU A O 1
ATOM 4518 N N . ASP A 1 574 ? -2.455 35.656 11.039 1 94.69 574 ASP A N 1
ATOM 4519 C CA . ASP A 1 574 ? -2.428 35.812 12.492 1 94.69 574 ASP A CA 1
ATOM 4520 C C . ASP A 1 574 ? -1.846 37.188 12.883 1 94.69 574 ASP A C 1
ATOM 4522 O O . ASP A 1 574 ? -1.539 37.406 14.055 1 94.69 574 ASP A O 1
ATOM 4526 N N . ALA A 1 575 ? -1.721 38.094 11.961 1 93.81 575 ALA A N 1
ATOM 4527 C CA . ALA A 1 575 ? -1.205 39.438 12.234 1 93.81 575 ALA A CA 1
ATOM 4528 C C . ALA A 1 575 ? -2.148 40.219 13.148 1 93.81 575 ALA A C 1
ATOM 4530 O O . ALA A 1 575 ? -3.369 40.062 13.062 1 93.81 575 ALA A O 1
ATOM 4531 N N . ARG A 1 576 ? -1.529 41.062 13.953 1 92.75 576 ARG A N 1
ATOM 4532 C CA . ARG A 1 576 ? -2.316 41.969 14.789 1 92.75 576 ARG A CA 1
ATOM 4533 C C . ARG A 1 576 ? -2.645 43.25 14.047 1 92.75 576 ARG A C 1
ATOM 4535 O O . ARG A 1 576 ? -1.802 43.781 13.328 1 92.75 576 ARG A O 1
ATOM 4542 N N . VAL A 1 577 ? -3.887 43.656 14.18 1 94 577 VAL A N 1
ATOM 4543 C CA . VAL A 1 577 ? -4.324 44.875 13.516 1 94 577 VAL A CA 1
ATOM 4544 C C . VAL A 1 577 ? -4.762 45.906 14.555 1 94 577 VAL A C 1
ATOM 4546 O O . VAL A 1 577 ? -5.633 45.625 15.383 1 94 577 VAL A O 1
ATOM 4549 N N . ALA A 1 578 ? -4.059 47.031 14.5 1 93.38 578 ALA A N 1
ATOM 4550 C CA . ALA A 1 578 ? -4.445 48.156 15.328 1 93.38 578 ALA A CA 1
ATOM 4551 C C . ALA A 1 578 ? -5 49.312 14.477 1 93.38 578 ALA A C 1
ATOM 4553 O O . ALA A 1 578 ? -4.504 49.562 13.375 1 93.38 578 ALA A O 1
ATOM 4554 N N . THR A 1 579 ? -6.035 49.906 14.969 1 94.31 579 THR A N 1
ATOM 4555 C CA . THR A 1 579 ? -6.633 51.031 14.281 1 94.31 579 THR A CA 1
ATOM 4556 C C . THR A 1 579 ? -6.246 52.344 14.961 1 94.31 579 THR A C 1
ATOM 4558 O O . THR A 1 579 ? -6.449 52.531 16.156 1 94.31 579 THR A O 1
ATOM 4561 N N . HIS A 1 580 ? -5.68 53.219 14.125 1 94 580 HIS A N 1
ATOM 4562 C CA . HIS A 1 580 ? -5.324 54.562 14.594 1 94 580 HIS A CA 1
ATOM 4563 C C . HIS A 1 580 ? -6.223 55.625 13.977 1 94 580 HIS A C 1
ATOM 4565 O O . HIS A 1 580 ? -6.504 55.594 12.781 1 94 580 HIS A O 1
ATOM 4571 N N . ASP A 1 581 ? -6.703 56.406 14.836 1 93 581 ASP A N 1
ATOM 4572 C CA . ASP A 1 581 ? -7.449 57.562 14.359 1 93 581 ASP A CA 1
ATOM 4573 C C . ASP A 1 581 ? -6.641 58.844 14.547 1 93 581 ASP A C 1
ATOM 4575 O O . ASP A 1 581 ? -6.398 59.281 15.68 1 93 581 ASP A O 1
ATOM 4579 N N . VAL A 1 582 ? -6.215 59.406 13.43 1 92.38 582 VAL A N 1
ATOM 4580 C CA . VAL A 1 582 ? -5.414 60.625 13.445 1 92.38 582 VAL A CA 1
ATOM 4581 C C . VAL A 1 582 ? -6.156 61.75 12.711 1 92.38 582 VAL A C 1
ATOM 4583 O O . VAL A 1 582 ? -6.137 61.781 11.477 1 92.38 582 VAL A O 1
ATOM 4586 N N . ASP A 1 583 ? -6.672 62.75 13.422 1 88.19 583 ASP A N 1
ATOM 4587 C CA . ASP A 1 583 ? -7.367 63.906 12.867 1 88.19 583 ASP A CA 1
ATOM 4588 C C . ASP A 1 583 ? -8.414 63.469 11.844 1 88.19 583 ASP A C 1
ATOM 4590 O O . ASP A 1 583 ? -8.461 64 10.734 1 88.19 583 ASP A O 1
ATOM 4594 N N . GLY A 1 584 ? -9.156 62.375 12.125 1 87.88 584 GLY A N 1
ATOM 4595 C CA . GLY A 1 584 ? -10.25 61.938 11.273 1 87.88 584 GLY A CA 1
ATOM 4596 C C . GLY A 1 584 ? -9.828 60.906 10.227 1 87.88 584 GLY A C 1
ATOM 4597 O O . GLY A 1 584 ? -10.664 60.406 9.477 1 87.88 584 GLY A O 1
ATOM 4598 N N . VAL A 1 585 ? -8.539 60.625 10.195 1 91.88 585 VAL A N 1
ATOM 4599 C CA . VAL A 1 585 ? -8.023 59.656 9.25 1 91.88 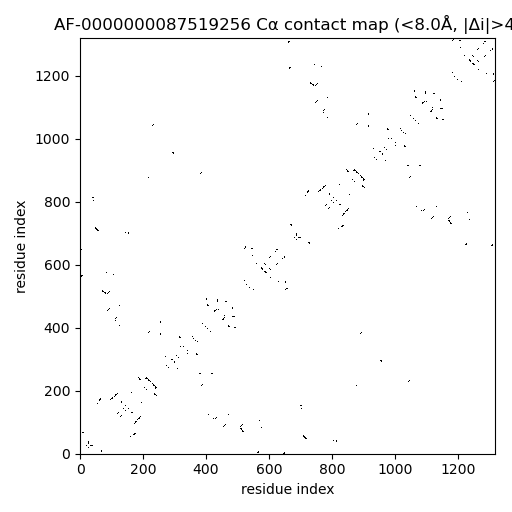585 VAL A CA 1
ATOM 4600 C C . VAL A 1 585 ? -7.785 58.312 9.961 1 91.88 585 VAL A C 1
ATOM 4602 O O . VAL A 1 585 ? -7.062 58.25 10.953 1 91.88 585 VAL A O 1
ATOM 4605 N N . THR A 1 586 ? -8.469 57.312 9.43 1 94.06 586 THR A N 1
ATOM 4606 C CA . THR A 1 586 ? -8.289 55.969 10 1 94.06 586 THR A CA 1
ATOM 4607 C C . THR A 1 586 ? -7.117 55.281 9.328 1 94.06 586 THR A C 1
ATOM 4609 O O . THR A 1 586 ? -7.094 55.125 8.102 1 94.06 586 THR A O 1
ATOM 4612 N N . VAL A 1 587 ? -6.125 54.875 10.172 1 95.56 587 VAL A N 1
ATOM 4613 C CA . VAL A 1 587 ? -4.977 54.125 9.664 1 95.56 587 VAL A CA 1
ATOM 4614 C C . VAL A 1 587 ? -4.898 52.781 10.344 1 95.56 587 VAL A C 1
ATOM 4616 O O . VAL A 1 587 ? -4.965 52.688 11.578 1 95.56 587 VAL A O 1
ATOM 4619 N N . TYR A 1 588 ? -4.812 51.75 9.508 1 95.94 588 TYR A N 1
ATOM 4620 C CA . TYR A 1 588 ? -4.68 50.375 10.016 1 95.94 588 TYR A CA 1
ATOM 4621 C C . TYR A 1 588 ? -3.217 49.969 10.086 1 95.94 588 TYR A C 1
ATOM 4623 O O . TYR A 1 588 ? -2.488 50.062 9.102 1 95.94 588 TYR A O 1
ATOM 4631 N N . GLU A 1 589 ? -2.834 49.531 11.312 1 94.88 589 GLU A N 1
ATOM 4632 C CA . GLU A 1 589 ? -1.477 49.031 11.523 1 94.88 589 GLU A CA 1
ATOM 4633 C C . GLU A 1 589 ? -1.464 47.531 11.664 1 94.88 589 GLU A C 1
ATOM 4635 O O . GLU A 1 589 ? -2.113 46.969 12.555 1 94.88 589 GLU A O 1
ATOM 4640 N N . PHE A 1 590 ? -0.758 46.844 10.734 1 93.44 590 PHE A N 1
ATOM 4641 C CA . PHE A 1 590 ? -0.559 45.406 10.805 1 93.44 590 PHE A CA 1
ATOM 4642 C C . PHE A 1 590 ? 0.809 45.062 11.391 1 93.44 590 PHE A C 1
ATOM 4644 O O . PHE A 1 590 ? 1.831 45.562 10.914 1 93.44 590 PHE A O 1
ATOM 4651 N N . THR A 1 591 ? 0.831 44.219 12.469 1 90.94 591 THR A N 1
ATOM 4652 C CA . THR A 1 591 ? 2.07 43.75 13.094 1 90.94 591 THR A CA 1
ATOM 4653 C C . THR A 1 591 ? 2.119 42.25 13.156 1 90.94 591 THR A C 1
ATOM 4655 O O . THR A 1 591 ? 1.128 41.594 13.508 1 90.94 591 THR A O 1
ATOM 4658 N N . PRO A 1 592 ? 3.254 41.656 12.742 1 88.75 592 PRO A N 1
ATOM 4659 C CA . PRO A 1 592 ? 3.373 40.219 12.859 1 88.75 592 PRO A CA 1
ATOM 4660 C C . PRO A 1 592 ? 3.342 39.75 14.312 1 88.75 592 PRO A C 1
ATOM 4662 O O . PRO A 1 592 ? 3.797 40.438 15.211 1 88.75 592 PRO A O 1
ATOM 4665 N N . THR A 1 593 ? 2.773 38.562 14.508 1 82.94 593 THR A N 1
ATOM 4666 C CA . THR A 1 593 ? 2.682 38 15.852 1 82.94 593 THR A CA 1
ATOM 4667 C C . THR A 1 593 ? 4.055 37.562 16.344 1 82.94 593 THR A C 1
ATOM 4669 O O . THR A 1 593 ? 4.352 37.656 17.547 1 82.94 593 THR A O 1
ATOM 4672 N N . GLU A 1 594 ? 4.805 36.906 15.461 1 74 594 GLU A N 1
ATOM 4673 C CA . GLU A 1 594 ? 6.141 36.5 15.891 1 74 594 GLU A CA 1
ATOM 4674 C C . GLU A 1 594 ? 7.098 37.688 15.898 1 74 594 GLU A C 1
ATOM 4676 O O . GLU A 1 594 ? 7.004 38.594 15.047 1 74 594 GLU A O 1
ATOM 4681 N N . ASP A 1 595 ? 7.48 38.25 17.156 1 54.25 595 ASP A N 1
ATOM 4682 C CA . ASP A 1 595 ? 8.258 39.438 17.453 1 54.25 595 ASP A CA 1
ATOM 4683 C C . ASP A 1 595 ? 9.492 39.531 16.547 1 54.25 595 ASP A C 1
ATOM 4685 O O . ASP A 1 595 ? 10.586 39.125 16.953 1 54.25 595 ASP A O 1
ATOM 4689 N N . LYS A 1 596 ? 9.414 39.375 15.367 1 55.72 596 LYS A N 1
ATOM 4690 C CA . LYS A 1 596 ? 10.711 39.781 14.82 1 55.72 596 LYS A CA 1
ATOM 4691 C C . LYS A 1 596 ? 10.875 41.281 14.805 1 55.72 596 LYS A C 1
ATOM 4693 O O . LYS A 1 596 ? 10.117 42 14.133 1 55.72 596 LYS A O 1
ATOM 4698 N N . SER A 1 597 ? 11.141 41.812 15.969 1 51.06 597 SER A N 1
ATOM 4699 C CA . SER A 1 597 ? 11.461 43.219 16.281 1 51.06 597 SER A CA 1
ATOM 4700 C C . SER A 1 597 ? 11.812 44 15.016 1 51.06 597 SER A C 1
ATOM 4702 O O . SER A 1 597 ? 11.703 45.219 14.984 1 51.06 597 SER A O 1
ATOM 4704 N N . SER A 1 598 ? 12.406 43.344 14.07 1 53.31 598 SER A N 1
ATOM 4705 C CA . SER A 1 598 ? 13.211 44.156 13.188 1 53.31 598 SER A CA 1
ATOM 4706 C C . SER A 1 598 ? 12.406 44.594 11.969 1 53.31 598 SER A C 1
ATOM 4708 O O . SER A 1 598 ? 12.875 45.406 11.164 1 53.31 598 SER A O 1
ATOM 4710 N N . THR A 1 599 ? 11.156 44.062 11.875 1 62.75 599 THR A N 1
ATOM 4711 C CA . THR A 1 599 ? 10.586 44.469 10.594 1 62.75 599 THR A CA 1
ATOM 4712 C C . THR A 1 599 ? 9.617 45.625 10.758 1 62.75 599 THR A C 1
ATOM 4714 O O . THR A 1 599 ? 9.016 45.781 11.812 1 62.75 599 THR A O 1
ATOM 4717 N N . GLY A 1 600 ? 9.766 46.688 10.023 1 77.75 600 GLY A N 1
ATOM 4718 C CA . GLY A 1 600 ? 8.906 47.844 9.984 1 77.75 600 GLY A CA 1
ATOM 4719 C C . GLY A 1 600 ? 7.43 47.531 9.969 1 77.75 600 GLY A C 1
ATOM 4720 O O . GLY A 1 600 ? 7.051 46.375 9.672 1 77.75 600 GLY A O 1
ATOM 4721 N N . ARG A 1 601 ? 6.598 48.438 10.492 1 88 601 ARG A N 1
ATOM 4722 C CA . ARG A 1 601 ? 5.141 48.312 10.523 1 88 601 ARG A CA 1
ATOM 4723 C C . ARG A 1 601 ? 4.551 48.438 9.125 1 88 601 ARG A C 1
ATOM 4725 O O . ARG A 1 601 ? 5.148 49.062 8.25 1 88 601 ARG A O 1
ATOM 4732 N N . LEU A 1 602 ? 3.473 47.719 8.992 1 92.62 602 LEU A N 1
ATOM 4733 C CA . LEU A 1 602 ? 2.645 47.969 7.82 1 92.62 602 LEU A CA 1
ATOM 4734 C C . LEU A 1 602 ? 1.482 48.875 8.164 1 92.62 602 LEU A C 1
ATOM 4736 O O . LEU A 1 602 ? 0.655 48.562 9.016 1 92.62 602 LEU A O 1
ATOM 4740 N N . LEU A 1 603 ? 1.497 50 7.438 1 94.25 603 LEU A N 1
ATOM 4741 C CA . LEU A 1 603 ? 0.445 51 7.645 1 94.25 603 LEU A CA 1
ATOM 4742 C C . LEU A 1 603 ? -0.399 51.156 6.387 1 94.25 603 LEU A C 1
ATOM 4744 O O . LEU A 1 603 ? 0.139 51.344 5.293 1 94.25 603 LEU A O 1
ATOM 4748 N N . ILE A 1 604 ? -1.7 51.062 6.566 1 94.25 604 ILE A N 1
ATOM 4749 C CA . ILE A 1 604 ? -2.617 51.219 5.441 1 94.25 604 ILE A CA 1
ATOM 4750 C C . ILE A 1 604 ? -3.643 52.312 5.738 1 94.25 604 ILE A C 1
ATOM 4752 O O . ILE A 1 604 ? -4.367 52.219 6.734 1 94.25 604 ILE A O 1
ATOM 4756 N N . SER A 1 605 ? -3.684 53.281 4.914 1 94.38 605 SER A N 1
ATOM 4757 C CA . SER A 1 605 ? -4.699 54.312 5.012 1 94.38 605 SER A CA 1
ATOM 4758 C C . SER A 1 605 ? -5.582 54.344 3.77 1 94.38 605 SER A C 1
ATOM 4760 O O . SER A 1 605 ? -5.082 54.438 2.646 1 94.38 605 SER A O 1
ATOM 4762 N N . LEU A 1 606 ? -6.863 54.281 4.055 1 90.75 606 LEU A N 1
ATOM 4763 C CA . LEU A 1 606 ? -7.809 54.281 2.941 1 90.75 606 LEU A CA 1
ATOM 4764 C C . LEU A 1 606 ? -8.5 55.656 2.816 1 90.75 606 LEU A C 1
ATOM 4766 O O . LEU A 1 606 ? -9.336 55.844 1.932 1 90.75 606 LEU A O 1
ATOM 4770 N N . ASP A 1 607 ? -8.109 56.562 3.699 1 90.19 607 ASP A N 1
ATOM 4771 C CA . ASP A 1 607 ? -8.641 57.906 3.705 1 90.19 607 ASP A CA 1
ATOM 4772 C C . ASP A 1 607 ? -7.594 58.906 3.246 1 90.19 607 ASP A C 1
ATOM 4774 O O . ASP A 1 607 ? -6.492 58.531 2.842 1 90.19 607 ASP A O 1
ATOM 4778 N N . ALA A 1 608 ? -8.047 60.25 3.232 1 89.69 608 ALA A N 1
ATOM 4779 C CA . ALA A 1 608 ? -7.109 61.312 2.861 1 89.69 608 ALA A CA 1
ATOM 4780 C C . ALA A 1 608 ? -5.902 61.312 3.797 1 89.69 608 ALA A C 1
ATOM 4782 O O . ALA A 1 608 ? -6.059 61.438 5.016 1 89.69 608 ALA A O 1
ATOM 4783 N N . PHE A 1 609 ? -4.75 61.125 3.203 1 92.06 609 PHE A N 1
ATOM 4784 C CA . PHE A 1 609 ? -3.516 61.031 3.975 1 92.06 609 PHE A CA 1
ATOM 4785 C C . PHE A 1 609 ? -2.646 62.25 3.775 1 92.06 609 PHE A C 1
ATOM 4787 O O . PHE A 1 609 ? -2.51 62.75 2.654 1 92.06 609 PHE A O 1
ATOM 4794 N N . SER A 1 610 ? -2.09 62.781 4.852 1 92.25 610 SER A N 1
ATOM 4795 C CA . SER A 1 610 ? -1.257 63.969 4.801 1 92.25 610 SER A CA 1
ATOM 4796 C C . SER A 1 610 ? 0.076 63.75 5.508 1 92.25 610 SER A C 1
ATOM 4798 O O . SER A 1 610 ? 0.269 62.719 6.176 1 92.25 610 SER A O 1
ATOM 4800 N N . LEU A 1 611 ? 0.988 64.688 5.289 1 92.44 611 LEU A N 1
ATOM 4801 C CA . LEU A 1 611 ? 2.277 64.625 5.969 1 92.44 611 LEU A CA 1
ATOM 4802 C C . LEU A 1 611 ? 2.105 64.812 7.477 1 92.44 611 LEU A C 1
ATOM 4804 O O . LEU A 1 611 ? 2.869 64.188 8.25 1 92.44 611 LEU A O 1
ATOM 4808 N N . ALA A 1 612 ? 1.08 65.5 7.859 1 91.81 612 ALA A N 1
ATOM 4809 C CA . ALA A 1 612 ? 0.769 65.625 9.281 1 91.81 612 ALA A CA 1
ATOM 4810 C C . ALA A 1 612 ? 0.394 64.312 9.891 1 91.81 612 ALA A C 1
ATOM 4812 O O . ALA A 1 612 ? 0.77 64 11.023 1 91.81 612 ALA A O 1
ATOM 4813 N N . THR A 1 613 ? -0.377 63.562 9.094 1 93 613 THR A N 1
ATOM 4814 C CA . THR A 1 613 ? -0.746 62.25 9.547 1 93 613 THR A CA 1
ATOM 4815 C C . THR A 1 613 ? 0.49 61.344 9.688 1 93 613 THR A C 1
ATOM 4817 O O . THR A 1 613 ? 0.612 60.594 10.648 1 93 613 THR A O 1
ATOM 4820 N N . ALA A 1 614 ? 1.418 61.438 8.758 1 93.19 614 ALA A N 1
ATOM 4821 C CA . ALA A 1 614 ? 2.668 60.656 8.789 1 93.19 614 ALA A CA 1
ATOM 4822 C C . ALA A 1 614 ? 3.467 61 10.055 1 93.19 614 ALA A C 1
ATOM 4824 O O . ALA A 1 614 ? 4.027 60.094 10.68 1 93.19 614 ALA A O 1
ATOM 4825 N N . ASP A 1 615 ? 3.512 62.281 10.367 1 92.06 615 ASP A N 1
ATOM 4826 C CA . ASP A 1 615 ? 4.246 62.719 11.547 1 92.06 615 ASP A CA 1
ATOM 4827 C C . ASP A 1 615 ? 3.572 62.219 12.828 1 92.06 615 ASP A C 1
ATOM 4829 O O . ASP A 1 615 ? 4.246 61.812 13.766 1 92.06 615 ASP A O 1
ATOM 4833 N N . ALA A 1 616 ? 2.309 62.281 12.82 1 92.81 616 ALA A N 1
ATOM 4834 C CA . ALA A 1 616 ? 1.547 61.844 13.984 1 92.81 616 ALA A CA 1
ATOM 4835 C C . ALA A 1 616 ? 1.74 60.344 14.25 1 92.81 616 ALA A C 1
ATOM 4837 O O . ALA A 1 616 ? 1.72 59.906 15.398 1 92.81 616 ALA A O 1
ATOM 4838 N N . LEU A 1 617 ? 1.919 59.625 13.172 1 93 617 LEU A N 1
ATOM 4839 C CA . LEU A 1 617 ? 2.105 58.188 13.266 1 93 617 LEU A CA 1
ATOM 4840 C C . LEU A 1 617 ? 3.572 57.844 13.508 1 93 617 LEU A C 1
ATOM 4842 O O . LEU A 1 617 ? 3.924 56.656 13.672 1 93 617 LEU A O 1
ATOM 4846 N N . SER A 1 618 ? 4.449 58.844 13.625 1 91.19 618 SER A N 1
ATOM 4847 C CA . SER A 1 618 ? 5.891 58.625 13.727 1 91.19 618 SER A CA 1
ATOM 4848 C C . SER A 1 618 ? 6.379 57.656 12.656 1 91.19 618 SER A C 1
ATOM 4850 O O . SER A 1 618 ? 7.066 56.688 12.961 1 91.19 618 SER A O 1
ATOM 4852 N N . LEU A 1 619 ? 5.934 57.844 11.422 1 91.44 619 LEU A N 1
ATOM 4853 C CA . LEU A 1 619 ? 6.309 57 10.289 1 91.44 619 LEU A CA 1
ATOM 4854 C C . LEU A 1 619 ? 7.824 56.906 10.172 1 91.44 619 LEU A C 1
ATOM 4856 O O . LEU A 1 619 ? 8.531 57.906 10.148 1 91.44 619 LEU A O 1
ATOM 4860 N N . SER A 1 620 ? 8.328 55.719 10.203 1 88.5 620 SER A N 1
ATOM 4861 C CA . SER A 1 620 ? 9.758 55.469 10.047 1 88.5 620 SER A CA 1
ATOM 4862 C C . SER A 1 620 ? 10.086 55.031 8.625 1 88.5 620 SER A C 1
ATOM 4864 O O . SER A 1 620 ? 9.203 54.594 7.883 1 88.5 620 SER A O 1
ATOM 4866 N N . ASP A 1 621 ? 11.398 54.969 8.328 1 87.19 621 ASP A N 1
ATOM 4867 C CA . ASP A 1 621 ? 11.844 54.594 6.996 1 87.19 621 ASP A CA 1
ATOM 4868 C C . ASP A 1 621 ? 11.727 53.062 6.801 1 87.19 621 ASP A C 1
ATOM 4870 O O . ASP A 1 621 ? 11.781 52.594 5.672 1 87.19 621 ASP A O 1
ATOM 4874 N N . ASP A 1 622 ? 11.523 52.438 7.922 1 87 622 ASP A N 1
ATOM 4875 C CA . ASP A 1 622 ? 11.422 51 7.844 1 87 622 ASP A CA 1
ATOM 4876 C C . ASP A 1 622 ? 9.969 50.562 7.668 1 87 622 ASP A C 1
ATOM 4878 O O . ASP A 1 622 ? 9.703 49.406 7.336 1 87 622 ASP A O 1
ATOM 4882 N N . ASP A 1 623 ? 9.102 51.5 7.77 1 90.31 623 ASP A N 1
ATOM 4883 C CA . ASP A 1 623 ? 7.676 51.188 7.664 1 90.31 623 ASP A CA 1
ATOM 4884 C C . ASP A 1 623 ? 7.262 51.031 6.203 1 90.31 623 ASP A C 1
ATOM 4886 O O . ASP A 1 623 ? 7.875 51.594 5.309 1 90.31 623 ASP A O 1
ATOM 4890 N N . THR A 1 624 ? 6.34 50.188 5.949 1 91.12 624 THR A N 1
ATOM 4891 C CA . THR A 1 624 ? 5.641 50.125 4.672 1 91.12 624 THR A CA 1
ATOM 4892 C C . THR A 1 624 ? 4.316 50.875 4.738 1 91.12 624 THR A C 1
ATOM 4894 O O . THR A 1 624 ? 3.529 50.688 5.668 1 91.12 624 THR A O 1
ATOM 4897 N N . LEU A 1 625 ? 4.152 51.781 3.783 1 92.38 625 LEU A N 1
ATOM 4898 C CA . LEU A 1 625 ? 2.955 52.594 3.764 1 92.38 625 LEU A CA 1
ATOM 4899 C C . LEU A 1 625 ? 2.16 52.375 2.48 1 92.38 625 LEU A C 1
ATOM 4901 O O . LEU A 1 625 ? 2.703 52.5 1.381 1 92.38 625 LEU A O 1
ATOM 4905 N N . ILE A 1 626 ? 0.889 52 2.68 1 91.81 626 ILE A N 1
ATOM 4906 C CA . ILE A 1 626 ? 0.001 51.844 1.534 1 91.81 626 ILE A CA 1
ATOM 4907 C C . ILE A 1 626 ? -1.111 52.875 1.586 1 91.81 626 ILE A C 1
ATOM 4909 O O . ILE A 1 626 ? -1.833 52.969 2.582 1 91.81 626 ILE A O 1
ATOM 4913 N N . LEU A 1 627 ? -1.254 53.594 0.506 1 91.38 627 LEU A N 1
ATOM 4914 C CA . LEU A 1 627 ? -2.234 54.656 0.438 1 91.38 627 LEU A CA 1
ATOM 4915 C C . LEU A 1 627 ? -3.168 54.469 -0.752 1 91.38 627 LEU A C 1
ATOM 4917 O O . LEU A 1 627 ? -2.797 53.844 -1.744 1 91.38 627 LEU A O 1
ATOM 4921 N N . ARG A 1 628 ? -4.352 54.969 -0.482 1 88.69 628 ARG A N 1
ATOM 4922 C CA . ARG A 1 628 ? -5.242 55.062 -1.636 1 88.69 628 ARG A CA 1
ATOM 4923 C C . ARG A 1 628 ? -4.812 56.188 -2.57 1 88.69 628 ARG A C 1
ATOM 4925 O O . ARG A 1 628 ? -4.754 57.344 -2.166 1 88.69 628 ARG A O 1
ATOM 4932 N N . GLY A 1 629 ? -4.605 55.906 -3.73 1 83.25 629 GLY A N 1
ATOM 4933 C CA . GLY A 1 629 ? -4.055 56.844 -4.684 1 83.25 629 GLY A CA 1
ATOM 4934 C C . GLY A 1 629 ? -4.965 58.062 -4.926 1 83.25 629 GLY A C 1
ATOM 4935 O O . GLY A 1 629 ? -4.488 59.156 -5.137 1 83.25 629 GLY A O 1
ATOM 4936 N N . ASP A 1 630 ? -6.238 57.812 -4.859 1 82.88 630 ASP A N 1
ATOM 4937 C CA . ASP A 1 630 ? -7.195 58.875 -5.148 1 82.88 630 ASP A CA 1
ATOM 4938 C C . ASP A 1 630 ? -7.441 59.75 -3.918 1 82.88 630 ASP A C 1
ATOM 4940 O O . ASP A 1 630 ? -8.133 60.75 -3.998 1 82.88 630 ASP A O 1
ATOM 4944 N N . GLN A 1 631 ? -6.824 59.344 -2.816 1 86.81 631 GLN A N 1
ATOM 4945 C CA . GLN A 1 631 ? -7.078 60.062 -1.569 1 86.81 631 GLN A CA 1
ATOM 4946 C C . GLN A 1 631 ? -5.805 60.719 -1.045 1 86.81 631 GLN A C 1
ATOM 4948 O O . GLN A 1 631 ? -5.758 61.156 0.106 1 86.81 631 GLN A O 1
ATOM 4953 N N . VAL A 1 632 ? -4.75 60.719 -1.873 1 87.5 632 VAL A N 1
ATOM 4954 C CA . VAL A 1 632 ? -3.498 61.344 -1.439 1 87.5 632 VAL A CA 1
ATOM 4955 C C . VAL A 1 632 ? -3.023 62.344 -2.488 1 87.5 632 VAL A C 1
ATOM 4957 O O . VAL A 1 632 ? -3.143 62.094 -3.691 1 87.5 632 VAL A O 1
ATOM 4960 N N . GLU A 1 633 ? -2.527 63.406 -1.979 1 88.06 633 GLU A N 1
ATOM 4961 C CA . GLU A 1 633 ? -2.033 64.438 -2.873 1 88.06 633 GLU A CA 1
ATOM 4962 C C . GLU A 1 633 ? -0.65 64.125 -3.418 1 88.06 633 GLU A C 1
ATOM 4964 O O . GLU A 1 633 ? 0.144 63.438 -2.734 1 88.06 633 GLU A O 1
ATOM 4969 N N . ASP A 1 634 ? -0.344 64.625 -4.52 1 86.56 634 ASP A N 1
ATOM 4970 C CA . ASP A 1 634 ? 0.937 64.375 -5.172 1 86.56 634 ASP A CA 1
ATOM 4971 C C . ASP A 1 634 ? 2.096 64.938 -4.332 1 86.56 634 ASP A C 1
ATOM 4973 O O . ASP A 1 634 ? 3.172 64.312 -4.297 1 86.56 634 ASP A O 1
ATOM 4977 N N . SER A 1 635 ? 1.831 66 -3.721 1 88.56 635 SER A N 1
ATOM 4978 C CA . SER A 1 635 ? 2.883 66.625 -2.908 1 88.56 635 SER A CA 1
ATOM 4979 C C . SER A 1 635 ? 3.297 65.688 -1.769 1 88.56 635 SER A C 1
ATOM 4981 O O . SER A 1 635 ? 4.48 65.562 -1.43 1 88.56 635 SER A O 1
ATOM 4983 N N . VAL A 1 636 ? 2.318 65 -1.251 1 89.44 636 VAL A N 1
ATOM 4984 C CA . VAL A 1 636 ? 2.578 64.062 -0.151 1 89.44 636 VAL A CA 1
ATOM 4985 C C . VAL A 1 636 ? 3.377 62.875 -0.657 1 89.44 636 VAL A C 1
ATOM 4987 O O . VAL A 1 636 ? 4.367 62.5 -0.04 1 89.44 636 VAL A O 1
ATOM 4990 N N . THR A 1 637 ? 2.982 62.375 -1.784 1 87.88 637 THR A N 1
ATOM 4991 C CA . THR A 1 637 ? 3.645 61.188 -2.352 1 87.88 637 THR A CA 1
ATOM 4992 C C . THR A 1 637 ? 5.074 61.531 -2.77 1 87.88 637 THR A C 1
ATOM 4994 O O . THR A 1 637 ? 5.98 60.719 -2.611 1 87.88 637 THR A O 1
ATOM 4997 N N . LEU A 1 638 ? 5.281 62.688 -3.293 1 86.31 638 LEU A N 1
ATOM 4998 C CA . LEU A 1 638 ? 6.602 63.125 -3.738 1 86.31 638 LEU A CA 1
ATOM 4999 C C . LEU A 1 638 ? 7.551 63.281 -2.557 1 86.31 638 LEU A C 1
ATOM 5001 O O . LEU A 1 638 ? 8.758 63.062 -2.691 1 86.31 638 LEU A O 1
ATOM 5005 N N . THR A 1 639 ? 6.953 63.625 -1.484 1 89.12 639 THR A N 1
ATOM 5006 C CA . THR A 1 639 ? 7.762 63.844 -0.285 1 89.12 639 THR A CA 1
ATOM 5007 C C . THR A 1 639 ? 8.117 62.5 0.343 1 89.12 639 THR A C 1
ATOM 5009 O O . THR A 1 639 ? 9.242 62.281 0.82 1 89.12 639 THR A O 1
ATOM 5012 N N . LEU A 1 640 ? 7.215 61.594 0.31 1 89.62 640 LEU A N 1
ATOM 5013 C CA . LEU A 1 640 ? 7.383 60.344 1.017 1 89.62 640 LEU A CA 1
ATOM 5014 C C . LEU A 1 640 ? 8.117 59.312 0.146 1 89.62 640 LEU A C 1
ATOM 5016 O O . LEU A 1 640 ? 8.758 58.406 0.662 1 89.62 640 LEU A O 1
ATOM 5020 N N . ALA A 1 641 ? 8.062 59.375 -1.132 1 87 641 ALA A N 1
ATOM 5021 C CA . ALA A 1 641 ? 8.602 58.406 -2.072 1 87 641 ALA A CA 1
ATOM 5022 C C . ALA A 1 641 ? 10.102 58.219 -1.885 1 87 641 ALA A C 1
ATOM 5024 O O . ALA A 1 641 ? 10.602 57.094 -1.847 1 87 641 ALA A O 1
ATOM 5025 N N . PRO A 1 642 ? 10.852 59.344 -1.839 1 85.25 642 PRO A N 1
ATOM 5026 C CA . PRO A 1 642 ? 12.297 59.188 -1.646 1 85.25 642 PRO A CA 1
ATOM 5027 C C . PRO A 1 642 ? 12.641 58.531 -0.308 1 85.25 642 PRO A C 1
ATOM 5029 O O . PRO A 1 642 ? 13.648 57.812 -0.197 1 85.25 642 PRO A O 1
ATOM 5032 N N . ARG A 1 643 ? 11.797 58.719 0.63 1 85.94 643 ARG A N 1
ATOM 5033 C CA . ARG A 1 643 ? 12.039 58.188 1.972 1 85.94 643 ARG A CA 1
ATOM 5034 C C . ARG A 1 643 ? 11.688 56.719 2.057 1 85.94 643 ARG A C 1
ATOM 5036 O O . ARG A 1 643 ? 12.445 55.938 2.617 1 85.94 643 ARG A O 1
ATOM 5043 N N . LEU A 1 644 ? 10.625 56.375 1.555 1 87.81 644 LEU A N 1
ATOM 5044 C CA . LEU A 1 644 ? 10.102 55 1.729 1 87.81 644 LEU A CA 1
ATOM 5045 C C . LEU A 1 644 ? 10.43 54.156 0.519 1 87.81 644 LEU A C 1
ATOM 5047 O O . LEU A 1 644 ? 10.414 52.906 0.61 1 87.81 644 LEU A O 1
ATOM 5051 N N . GLN A 1 645 ? 10.719 54.781 -0.597 1 85.19 645 GLN A N 1
ATOM 5052 C CA . GLN A 1 645 ? 11.078 54.062 -1.826 1 85.19 645 GLN A CA 1
ATOM 5053 C C . GLN A 1 645 ? 10.031 53 -2.184 1 85.19 645 GLN A C 1
ATOM 5055 O O . GLN A 1 645 ? 8.844 53.312 -2.311 1 85.19 645 GLN A O 1
ATOM 5060 N N . SER A 1 646 ? 10.461 51.719 -2.178 1 80.69 646 SER A N 1
ATOM 5061 C CA . SER A 1 646 ? 9.57 50.625 -2.584 1 80.69 646 SER A CA 1
ATOM 5062 C C . SER A 1 646 ? 8.555 50.312 -1.492 1 80.69 646 SER A C 1
ATOM 5064 O O . SER A 1 646 ? 7.562 49.625 -1.74 1 80.69 646 SER A O 1
ATOM 5066 N N . LYS A 1 647 ? 8.688 50.906 -0.398 1 87.5 647 LYS A N 1
ATOM 5067 C CA . LYS A 1 647 ? 7.797 50.656 0.729 1 87.5 647 LYS A CA 1
ATOM 5068 C C . LYS A 1 647 ? 6.59 51.562 0.699 1 87.5 647 LYS A C 1
ATOM 5070 O O . LYS A 1 647 ? 5.703 51.469 1.553 1 87.5 647 LYS A O 1
ATOM 5075 N N . LEU A 1 648 ? 6.594 52.5 -0.222 1 88.88 648 LEU A N 1
ATOM 5076 C CA . LEU A 1 648 ? 5.391 53.281 -0.482 1 88.88 648 LEU A CA 1
ATOM 5077 C C . LEU A 1 648 ? 4.598 52.688 -1.642 1 88.88 648 LEU A C 1
ATOM 5079 O O . LEU A 1 648 ? 5.074 52.656 -2.777 1 88.88 648 LEU A O 1
ATOM 5083 N N . ILE A 1 649 ? 3.416 52.188 -1.292 1 87 649 ILE A N 1
ATOM 5084 C CA . ILE A 1 649 ? 2.58 51.5 -2.283 1 87 649 ILE A CA 1
ATOM 5085 C C . ILE A 1 649 ? 1.266 52.25 -2.447 1 87 649 ILE A C 1
ATOM 5087 O O . ILE A 1 649 ? 0.635 52.656 -1.458 1 87 649 ILE A O 1
ATOM 5091 N N . LEU A 1 650 ? 0.897 52.5 -3.701 1 85.31 650 LEU A N 1
ATOM 5092 C CA . LEU A 1 650 ? -0.358 53.188 -3.973 1 85.31 650 LEU A CA 1
ATOM 5093 C C . LEU A 1 650 ? -1.398 52.219 -4.535 1 85.31 650 LEU A C 1
ATOM 5095 O O . LEU A 1 650 ? -1.1 51.438 -5.438 1 85.31 650 LEU A O 1
ATOM 5099 N N . LEU A 1 651 ? -2.512 52.219 -3.787 1 85.25 651 LEU A N 1
ATOM 5100 C CA . LEU A 1 651 ? -3.66 51.469 -4.297 1 85.25 651 LEU A CA 1
ATOM 5101 C C . LEU A 1 651 ? -4.34 52.25 -5.434 1 85.25 651 LEU A C 1
ATOM 5103 O O . LEU A 1 651 ? -4.961 53.281 -5.203 1 85.25 651 LEU A O 1
ATOM 5107 N N . GLU A 1 652 ? -4.121 51.812 -6.66 1 78.88 652 GLU A N 1
ATOM 5108 C CA . GLU A 1 652 ? -4.68 52.469 -7.84 1 78.88 652 GLU A CA 1
ATOM 5109 C C . GLU A 1 652 ? -5.434 51.469 -8.719 1 78.88 652 GLU A C 1
ATOM 5111 O O . GLU A 1 652 ? -5.312 50.25 -8.539 1 78.88 652 GLU A O 1
ATOM 5116 N N . ARG A 1 653 ? -6.316 52.062 -9.531 1 69.94 653 ARG A N 1
ATOM 5117 C CA . ARG A 1 653 ? -7 51.188 -10.5 1 69.94 653 ARG A CA 1
ATOM 5118 C C . ARG A 1 653 ? -6.043 50.75 -11.594 1 69.94 653 ARG A C 1
ATOM 5120 O O . ARG A 1 653 ? -5.223 51.531 -12.078 1 69.94 653 ARG A O 1
ATOM 5127 N N . VAL A 1 654 ? -5.629 49.531 -11.641 1 55.22 654 VAL A N 1
ATOM 5128 C CA . VAL A 1 654 ? -4.703 49.094 -12.68 1 55.22 654 VAL A CA 1
ATOM 5129 C C . VAL A 1 654 ? -5.484 48.594 -13.883 1 55.22 654 VAL A C 1
ATOM 5131 O O . VAL A 1 654 ? -6.34 47.719 -13.758 1 55.22 654 VAL A O 1
ATOM 5134 N N . PRO A 1 655 ? -5.367 49.375 -15.109 1 45.59 655 PRO A N 1
ATOM 5135 C CA . PRO A 1 655 ? -6.035 48.906 -16.328 1 45.59 655 PRO A CA 1
ATOM 5136 C C . PRO A 1 655 ? -5.527 47.562 -16.797 1 45.59 655 PRO A C 1
ATOM 5138 O O . PRO A 1 655 ? -4.352 47.219 -16.609 1 45.59 655 PRO A O 1
ATOM 5141 N N . ARG A 1 656 ? -6.305 46.469 -16.781 1 42.09 656 ARG A N 1
ATOM 5142 C CA . ARG A 1 656 ? -5.895 45.219 -17.406 1 42.09 656 ARG A CA 1
ATOM 5143 C C . ARG A 1 656 ? -5.832 45.344 -18.922 1 42.09 656 ARG A C 1
ATOM 5145 O O . ARG A 1 656 ? -6.828 45.719 -19.562 1 42.09 656 ARG A O 1
ATOM 5152 N N . GLU A 1 657 ? -4.727 45.688 -19.406 1 33.44 657 GLU A N 1
ATOM 5153 C CA . GLU A 1 657 ? -4.617 45.688 -20.859 1 33.44 657 GLU A CA 1
ATOM 5154 C C . GLU A 1 657 ? -4.672 44.281 -21.438 1 33.44 657 GLU A C 1
ATOM 5156 O O . GLU A 1 657 ? -3.963 43.406 -20.969 1 33.44 657 GLU A O 1
ATOM 5161 N N . VAL A 1 658 ? -5.809 43.812 -21.734 1 29.86 658 VAL A N 1
ATOM 5162 C CA . VAL A 1 658 ? -5.871 42.562 -22.5 1 29.86 658 VAL A CA 1
ATOM 5163 C C . VAL A 1 658 ? -5.637 42.844 -23.969 1 29.86 658 VAL A C 1
ATOM 5165 O O . VAL A 1 658 ? -6.32 43.688 -24.562 1 29.86 658 VAL A O 1
ATOM 5168 N N . SER A 1 659 ? -4.477 42.75 -24.297 1 25.41 659 SER A N 1
ATOM 5169 C CA . SER A 1 659 ? -4.285 42.812 -25.75 1 25.41 659 SER A CA 1
ATOM 5170 C C . SER A 1 659 ? -5.059 41.688 -26.438 1 25.41 659 SER A C 1
ATOM 5172 O O . SER A 1 659 ? -4.98 40.531 -26.031 1 25.41 659 SER A O 1
ATOM 5174 N N . LEU A 1 660 ? -6.109 41.969 -27.156 1 26.84 660 LEU A N 1
ATOM 5175 C CA . LEU A 1 660 ? -6.645 41 -28.109 1 26.84 660 LEU A CA 1
ATOM 5176 C C . LEU A 1 660 ? -5.59 40.625 -29.141 1 26.84 660 LEU A C 1
ATOM 5178 O O . LEU A 1 660 ? -4.855 41.469 -29.641 1 26.84 660 LEU A O 1
ATOM 5182 N N . MET B 1 1 ? -8.508 -28.828 -47.438 1 25.11 1 MET B N 1
ATOM 5183 C CA . MET B 1 1 ? -7.113 -28.453 -47.188 1 25.11 1 MET B CA 1
ATOM 5184 C C . MET B 1 1 ? -6.672 -28.891 -45.812 1 25.11 1 MET B C 1
ATOM 5186 O O . MET B 1 1 ? -7.32 -28.547 -44.812 1 25.11 1 MET B O 1
ATOM 5190 N N . THR B 1 2 ? -5.961 -29.922 -45.781 1 32.38 2 THR B N 1
ATOM 5191 C CA . THR B 1 2 ? -5.418 -30.484 -44.562 1 32.38 2 THR B CA 1
ATOM 5192 C C . THR B 1 2 ? -4.621 -29.438 -43.781 1 32.38 2 THR B C 1
ATOM 5194 O O . THR B 1 2 ? -3.75 -28.766 -44.344 1 32.38 2 THR B O 1
ATOM 5197 N N . PRO B 1 3 ? -4.992 -29.219 -42.656 1 39.97 3 PRO B N 1
ATOM 5198 C CA . PRO B 1 3 ? -4.281 -28.188 -41.906 1 39.97 3 PRO B CA 1
ATOM 5199 C C . PRO B 1 3 ? -2.809 -28.516 -41.688 1 39.97 3 PRO B C 1
ATOM 5201 O O . PRO B 1 3 ? -2.434 -29.703 -41.656 1 39.97 3 PRO B O 1
ATOM 5204 N N . SER B 1 4 ? -1.797 -27.562 -41.844 1 41.34 4 SER B N 1
ATOM 5205 C CA . SER B 1 4 ? -0.363 -27.719 -41.625 1 41.34 4 SER B CA 1
ATOM 5206 C C . SER B 1 4 ? 0.045 -27.203 -40.25 1 41.34 4 SER B C 1
ATOM 5208 O O . SER B 1 4 ? -0.633 -26.344 -39.656 1 41.34 4 SER B O 1
ATOM 5210 N N . VAL B 1 5 ? 0.961 -27.781 -39.625 1 39.47 5 VAL B N 1
ATOM 5211 C CA . VAL B 1 5 ? 1.518 -27.391 -38.312 1 39.47 5 VAL B CA 1
ATOM 5212 C C . VAL B 1 5 ? 2.191 -26.016 -38.469 1 39.47 5 VAL B C 1
ATOM 5214 O O . VAL B 1 5 ? 3.082 -25.844 -39.281 1 39.47 5 VAL B O 1
ATOM 5217 N N . PRO B 1 6 ? 1.683 -25.156 -37.812 1 43.72 6 PRO B N 1
ATOM 5218 C CA . PRO B 1 6 ? 2.32 -23.844 -37.938 1 43.72 6 PRO B CA 1
ATOM 5219 C C . PRO B 1 6 ? 3.713 -23.797 -37.312 1 43.72 6 PRO B C 1
ATOM 5221 O O . PRO B 1 6 ? 3.959 -24.453 -36.312 1 43.72 6 PRO B O 1
ATOM 5224 N N . ASP B 1 7 ? 4.656 -23.344 -38.031 1 41.19 7 ASP B N 1
ATOM 5225 C CA . ASP B 1 7 ? 6.031 -23.188 -37.594 1 41.19 7 ASP B CA 1
ATOM 5226 C C . ASP B 1 7 ? 6.121 -22.156 -36.469 1 41.19 7 ASP B C 1
ATOM 5228 O O . ASP B 1 7 ? 7.145 -22.062 -35.781 1 41.19 7 ASP B O 1
ATOM 5232 N N . GLU B 1 8 ? 5.113 -21.359 -36.531 1 44.03 8 GLU B N 1
ATOM 5233 C CA . GLU B 1 8 ? 5.082 -20.297 -35.531 1 44.03 8 GLU B CA 1
ATOM 5234 C C . GLU B 1 8 ? 3.771 -20.312 -34.75 1 44.03 8 GLU B C 1
ATOM 5236 O O . GLU B 1 8 ? 2.799 -20.938 -35.156 1 44.03 8 GLU B O 1
ATOM 5241 N N . THR B 1 9 ? 3.926 -20.031 -33.562 1 49.53 9 THR B N 1
ATOM 5242 C CA . THR B 1 9 ? 2.693 -19.922 -32.781 1 49.53 9 THR B CA 1
ATOM 5243 C C . THR B 1 9 ? 1.704 -19 -33.5 1 49.53 9 THR B C 1
ATOM 5245 O O . THR B 1 9 ? 2.1 -18.156 -34.312 1 49.53 9 THR B O 1
ATOM 5248 N N . GLN B 1 10 ? 0.585 -19.219 -33.438 1 45.38 10 GLN B N 1
ATOM 5249 C CA . GLN B 1 10 ? -0.451 -18.406 -34.062 1 45.38 10 GLN B CA 1
ATOM 5250 C C . GLN B 1 10 ? -0.273 -16.922 -33.75 1 45.38 10 GLN B C 1
ATOM 5252 O O . GLN B 1 10 ? 0.07 -16.578 -32.594 1 45.38 10 GLN B O 1
ATOM 5257 N N . ASP B 1 11 ? -0.238 -16.078 -34.781 1 45.62 11 ASP B N 1
ATOM 5258 C CA . ASP B 1 11 ? -0.065 -14.633 -34.625 1 45.62 11 ASP B CA 1
ATOM 5259 C C . ASP B 1 11 ? -1.228 -14.008 -33.875 1 45.62 11 ASP B C 1
ATOM 5261 O O . ASP B 1 11 ? -2.367 -14.016 -34.344 1 45.62 11 ASP B O 1
ATOM 5265 N N . PRO B 1 12 ? -0.974 -13.734 -32.75 1 47.5 12 PRO B N 1
ATOM 5266 C CA . PRO B 1 12 ? -2.045 -13.148 -31.938 1 47.5 12 PRO B CA 1
ATOM 5267 C C . PRO B 1 12 ? -2.68 -11.922 -32.594 1 47.5 12 PRO B C 1
ATOM 5269 O O . PRO B 1 12 ? -3.857 -11.633 -32.375 1 47.5 12 PRO B O 1
ATOM 5272 N N . HIS B 1 13 ? -1.939 -11.312 -33.5 1 47.19 13 HIS B N 1
ATOM 5273 C CA . HIS B 1 13 ? -2.521 -10.172 -34.219 1 47.19 13 HIS B CA 1
ATOM 5274 C C . HIS B 1 13 ? -3.635 -10.617 -35.156 1 47.19 13 HIS B C 1
ATOM 5276 O O . HIS B 1 13 ? -4.684 -9.977 -35.219 1 47.19 13 HIS B O 1
ATOM 5282 N N . GLU B 1 14 ? -3.297 -11.703 -35.781 1 50.94 14 GLU B N 1
ATOM 5283 C CA . GLU B 1 14 ? -4.324 -12.195 -36.688 1 50.94 14 GLU B CA 1
ATOM 5284 C C . GLU B 1 14 ? -5.547 -12.695 -35.938 1 50.94 14 GLU B C 1
ATOM 5286 O O . GLU B 1 14 ? -6.684 -12.484 -36.344 1 50.94 14 GLU B O 1
ATOM 5291 N N . GLU B 1 15 ? -5.223 -13.25 -34.875 1 49.56 15 GLU B N 1
ATOM 5292 C CA . GLU B 1 15 ? -6.332 -13.672 -34.031 1 49.56 15 GLU B CA 1
ATOM 5293 C C . GLU B 1 15 ? -7.078 -12.477 -33.469 1 49.56 15 GLU B C 1
ATOM 5295 O O . GLU B 1 15 ? -8.305 -12.469 -33.406 1 49.56 15 GLU B O 1
ATOM 5300 N N . LEU B 1 16 ? -6.379 -11.508 -33.062 1 49.41 16 LEU B N 1
ATOM 5301 C CA . LEU B 1 16 ? -6.977 -10.273 -32.562 1 49.41 16 LEU B CA 1
ATOM 5302 C C . LEU B 1 16 ? -7.766 -9.586 -33.688 1 49.41 16 LEU B C 1
ATOM 5304 O O . LEU B 1 16 ? -8.891 -9.117 -33.469 1 49.41 16 LEU B O 1
ATOM 5308 N N . LEU B 1 17 ? -7.199 -9.562 -34.875 1 53.94 17 LEU B N 1
ATOM 5309 C CA . LEU B 1 17 ? -7.926 -8.961 -35.969 1 53.94 17 LEU B CA 1
ATOM 5310 C C . LEU B 1 17 ? -9.188 -9.75 -36.281 1 53.94 17 LEU B C 1
ATOM 5312 O O . LEU B 1 17 ? -10.234 -9.172 -36.562 1 53.94 17 LEU B O 1
ATOM 5316 N N . ALA B 1 18 ? -8.992 -11.07 -36.062 1 53.69 18 ALA B N 1
ATOM 5317 C CA . ALA B 1 18 ? -10.172 -11.898 -36.281 1 53.69 18 ALA B CA 1
ATOM 5318 C C . ALA B 1 18 ? -11.227 -11.664 -35.219 1 53.69 18 ALA B C 1
ATOM 5320 O O . ALA B 1 18 ? -12.414 -11.547 -35.5 1 53.69 18 ALA B O 1
ATOM 5321 N N . GLN B 1 19 ? -10.734 -11.453 -34.062 1 52.41 19 GLN B N 1
ATOM 5322 C CA . GLN B 1 19 ? -11.656 -11.172 -32.969 1 52.41 19 GLN B CA 1
ATOM 5323 C C . GLN B 1 19 ? -12.219 -9.758 -33.062 1 52.41 19 GLN B C 1
ATOM 5325 O O . GLN B 1 19 ? -13.414 -9.539 -32.844 1 52.41 19 GLN B O 1
ATOM 5330 N N . LEU B 1 20 ? -11.414 -8.852 -33.406 1 55.47 20 LEU B N 1
ATOM 5331 C CA . LEU B 1 20 ? -11.883 -7.488 -33.656 1 55.47 20 LEU B CA 1
ATOM 5332 C C . LEU B 1 20 ? -12.859 -7.438 -34.812 1 55.47 20 LEU B C 1
ATOM 5334 O O . LEU B 1 20 ? -13.828 -6.684 -34.781 1 55.47 20 LEU B O 1
ATOM 5338 N N . ARG B 1 21 ? -12.453 -8.211 -35.75 1 55.59 21 ARG B N 1
ATOM 5339 C CA . ARG B 1 21 ? -13.336 -8.297 -36.875 1 55.59 21 ARG B CA 1
ATOM 5340 C C . ARG B 1 21 ? -14.719 -8.797 -36.469 1 55.59 21 ARG B C 1
ATOM 5342 O O . ARG B 1 21 ? -15.734 -8.336 -37 1 55.59 21 ARG B O 1
ATOM 5349 N N . ASP B 1 22 ? -14.633 -9.625 -35.469 1 53.84 22 ASP B N 1
ATOM 5350 C CA . ASP B 1 22 ? -15.906 -10.125 -34.938 1 53.84 22 ASP B CA 1
ATOM 5351 C C . ASP B 1 22 ? -16.578 -9.086 -34.031 1 53.84 22 ASP B C 1
ATOM 5353 O O . ASP B 1 22 ? -17.797 -8.938 -34.062 1 53.84 22 ASP B O 1
ATOM 5357 N N . LEU B 1 23 ? -15.836 -8.305 -33.344 1 51.75 23 LEU B N 1
ATOM 5358 C CA . LEU B 1 23 ? -16.359 -7.391 -32.344 1 51.75 23 LEU B CA 1
ATOM 5359 C C . LEU B 1 23 ? -16.734 -6.047 -32.969 1 51.75 23 LEU B C 1
ATOM 5361 O O . LEU B 1 23 ? -17.734 -5.438 -32.594 1 51.75 23 LEU B O 1
ATOM 5365 N N . VAL B 1 24 ? -15.742 -5.484 -33.938 1 49.62 24 VAL B N 1
ATOM 5366 C CA . VAL B 1 24 ? -15.984 -4.203 -34.594 1 49.62 24 VAL B CA 1
ATOM 5367 C C . VAL B 1 24 ? -15.766 -4.336 -36.094 1 49.62 24 VAL B C 1
ATOM 5369 O O . VAL B 1 24 ? -14.812 -3.771 -36.656 1 49.62 24 VAL B O 1
ATOM 5372 N N . PRO B 1 25 ? -16.656 -5.09 -36.625 1 56.81 25 PRO B N 1
ATOM 5373 C CA . PRO B 1 25 ? -16.484 -5.348 -38.062 1 56.81 25 PRO B CA 1
ATOM 5374 C C . PRO B 1 25 ? -16.375 -4.062 -38.906 1 56.81 25 PRO B C 1
ATOM 5376 O O . PRO B 1 25 ? -15.711 -4.043 -39.938 1 56.81 25 PRO B O 1
ATOM 5379 N N . SER B 1 26 ? -17.031 -3.09 -38.375 1 56.28 26 SER B N 1
ATOM 5380 C CA . SER B 1 26 ? -17.078 -1.832 -39.125 1 56.28 26 SER B CA 1
ATOM 5381 C C . SER B 1 26 ? -15.711 -1.162 -39.156 1 56.28 26 SER B C 1
ATOM 5383 O O . SER B 1 26 ? -15.484 -0.257 -39.969 1 56.28 26 SER B O 1
ATOM 5385 N N . ALA B 1 27 ? -14.836 -1.636 -38.406 1 55.66 27 ALA B N 1
ATOM 5386 C CA . ALA B 1 27 ? -13.492 -1.064 -38.375 1 55.66 27 ALA B CA 1
ATOM 5387 C C . ALA B 1 27 ? -12.609 -1.681 -39.438 1 55.66 27 ALA B C 1
ATOM 5389 O O . ALA B 1 27 ? -11.477 -1.23 -39.656 1 55.66 27 ALA B O 1
ATOM 5390 N N . PHE B 1 28 ? -13.164 -2.602 -40.031 1 55.19 28 PHE B N 1
ATOM 5391 C CA . PHE B 1 28 ? -12.414 -3.268 -41.094 1 55.19 28 PHE B CA 1
ATOM 5392 C C . PHE B 1 28 ? -12.938 -2.859 -42.469 1 55.19 28 PHE B C 1
ATOM 5394 O O . PHE B 1 28 ? -14.078 -3.172 -42.812 1 55.19 28 PHE B O 1
ATOM 5401 N N . LEU B 1 29 ? -12.148 -2.006 -43.188 1 54.12 29 LEU B N 1
ATOM 5402 C CA . LEU B 1 29 ? -12.445 -1.597 -44.562 1 54.12 29 LEU B CA 1
ATOM 5403 C C . LEU B 1 29 ? -11.664 -2.438 -45.562 1 54.12 29 LEU B C 1
ATOM 5405 O O . LEU B 1 29 ? -10.43 -2.5 -45.5 1 54.12 29 LEU B O 1
ATOM 5409 N N . ASP B 1 30 ? -12.312 -3.17 -46.5 1 53.25 30 ASP B N 1
ATOM 5410 C CA . ASP B 1 30 ? -11.797 -4.07 -47.531 1 53.25 30 ASP B CA 1
ATOM 5411 C C . ASP B 1 30 ? -10.914 -5.156 -46.938 1 53.25 30 ASP B C 1
ATOM 5413 O O . ASP B 1 30 ? -9.852 -5.48 -47.469 1 53.25 30 ASP B O 1
ATOM 5417 N N . GLY B 1 31 ? -11.406 -5.586 -45.625 1 53.12 31 GLY B N 1
ATOM 5418 C CA . GLY B 1 31 ? -10.75 -6.703 -44.938 1 53.12 31 GLY B CA 1
ATOM 5419 C C . GLY B 1 31 ? -9.609 -6.277 -44.031 1 53.12 31 GLY B C 1
ATOM 5420 O O . GLY B 1 31 ? -9.031 -7.105 -43.344 1 53.12 31 GLY B O 1
ATOM 5421 N N . GLU B 1 32 ? -9.258 -4.953 -44.156 1 55.12 32 GLU B N 1
ATOM 5422 C CA . GLU B 1 32 ? -8.141 -4.441 -43.375 1 55.12 32 GLU B CA 1
ATOM 5423 C C . GLU B 1 32 ? -8.625 -3.502 -42.281 1 55.12 32 GLU B C 1
ATOM 5425 O O . GLU B 1 32 ? -9.602 -2.773 -42.438 1 55.12 32 GLU B O 1
ATOM 5430 N N . LEU B 1 33 ? -8.047 -3.592 -41.094 1 56.28 33 LEU B N 1
ATOM 5431 C CA . LEU B 1 33 ? -8.414 -2.725 -40 1 56.28 33 LEU B CA 1
ATOM 5432 C C . LEU B 1 33 ? -8.047 -1.274 -40.281 1 56.28 33 LEU B C 1
ATOM 5434 O O . LEU B 1 33 ? -6.91 -0.982 -40.656 1 56.28 33 LEU B O 1
ATOM 5438 N N . ASP B 1 34 ? -8.945 -0.411 -40.375 1 51.59 34 ASP B N 1
ATOM 5439 C CA . ASP B 1 34 ? -8.789 1.027 -40.562 1 51.59 34 ASP B CA 1
ATOM 5440 C C . ASP B 1 34 ? -8.812 1.769 -39.219 1 51.59 34 ASP B C 1
ATOM 5442 O O . ASP B 1 34 ? -9.789 1.689 -38.469 1 51.59 34 ASP B O 1
ATOM 5446 N N . ARG B 1 35 ? -7.68 2.391 -39 1 52.34 35 ARG B N 1
ATOM 5447 C CA . ARG B 1 35 ? -7.508 3.094 -37.719 1 52.34 35 ARG B CA 1
ATOM 5448 C C . ARG B 1 35 ? -8.656 4.062 -37.469 1 52.34 35 ARG B C 1
ATOM 5450 O O . ARG B 1 35 ? -9.242 4.078 -36.375 1 52.34 35 ARG B O 1
ATOM 5457 N N . ASP B 1 36 ? -8.805 4.875 -38.438 1 50.09 36 ASP B N 1
ATOM 5458 C CA . ASP B 1 36 ? -9.852 5.879 -38.281 1 50.09 36 ASP B CA 1
ATOM 5459 C C . ASP B 1 36 ? -11.227 5.227 -38.156 1 50.09 36 ASP B C 1
ATOM 5461 O O . ASP B 1 36 ? -12.062 5.672 -37.375 1 50.09 36 ASP B O 1
ATOM 5465 N N . ALA B 1 37 ? -11.406 4.199 -38.844 1 50.84 37 ALA B N 1
ATOM 5466 C CA . ALA B 1 37 ? -12.664 3.453 -38.812 1 50.84 37 ALA B CA 1
ATOM 5467 C C . ALA B 1 37 ? -12.812 2.717 -37.469 1 50.84 37 ALA B C 1
ATOM 5469 O O . ALA B 1 37 ? -13.898 2.674 -36.906 1 50.84 37 ALA B O 1
ATOM 5470 N N . LEU B 1 38 ? -11.742 2.197 -37.125 1 48.25 38 LEU B N 1
ATOM 5471 C CA . LEU B 1 38 ? -11.766 1.569 -35.812 1 48.25 38 LEU B CA 1
ATOM 5472 C C . LEU B 1 38 ? -11.969 2.611 -34.688 1 48.25 38 LEU B C 1
ATOM 5474 O O . LEU B 1 38 ? -12.805 2.424 -33.812 1 48.25 38 LEU B O 1
ATOM 5478 N N . LEU B 1 39 ? -11.195 3.67 -34.875 1 49.47 39 LEU B N 1
ATOM 5479 C CA . LEU B 1 39 ? -11.367 4.77 -33.938 1 49.47 39 LEU B CA 1
ATOM 5480 C C . LEU B 1 39 ? -12.766 5.359 -34.031 1 49.47 39 LEU B C 1
ATOM 5482 O O . LEU B 1 39 ? -13.383 5.688 -33.031 1 49.47 39 LEU B O 1
ATOM 5486 N N . GLY B 1 40 ? -13.078 5.512 -35.188 1 47.69 40 GLY B N 1
ATOM 5487 C CA . GLY B 1 40 ? -14.445 5.93 -35.438 1 47.69 40 GLY B CA 1
ATOM 5488 C C . GLY B 1 40 ? -15.484 4.941 -34.969 1 47.69 40 GLY B C 1
ATOM 5489 O O . GLY B 1 40 ? -16.484 5.336 -34.344 1 47.69 40 GLY B O 1
ATOM 5490 N N . ALA B 1 41 ? -15.219 3.734 -35.188 1 47.16 41 ALA B N 1
ATOM 5491 C CA . ALA B 1 41 ? -16.141 2.676 -34.75 1 47.16 41 ALA B CA 1
ATOM 5492 C C . ALA B 1 41 ? -16.172 2.549 -33.25 1 47.16 41 ALA B C 1
ATOM 5494 O O . ALA B 1 41 ? -17.203 2.182 -32.656 1 47.16 41 ALA B O 1
ATOM 5495 N N . LEU B 1 42 ? -14.969 2.934 -32.844 1 42.59 42 LEU B N 1
ATOM 5496 C CA . LEU B 1 42 ? -14.836 2.9 -31.375 1 42.59 42 LEU B CA 1
ATOM 5497 C C . LEU B 1 42 ? -15.117 4.273 -30.781 1 42.59 42 LEU B C 1
ATOM 5499 O O . LEU B 1 42 ? -15.086 4.438 -29.547 1 42.59 42 LEU B O 1
ATOM 5503 N N . GLY B 1 43 ? -15.43 5.301 -31.609 1 40.59 43 GLY B N 1
ATOM 5504 C CA . GLY B 1 43 ? -15.789 6.676 -31.281 1 40.59 43 GLY B CA 1
ATOM 5505 C C . GLY B 1 43 ? -14.609 7.5 -30.812 1 40.59 43 GLY B C 1
ATOM 5506 O O . GLY B 1 43 ? -14.773 8.438 -30.031 1 40.59 43 GLY B O 1
ATOM 5507 N N . LEU B 1 44 ? -13.445 7.094 -31.172 1 41.16 44 LEU B N 1
ATOM 5508 C CA . LEU B 1 44 ? -12.188 7.727 -30.781 1 41.16 44 LEU B CA 1
ATOM 5509 C C . LEU B 1 44 ? -11.664 8.641 -31.875 1 41.16 44 LEU B C 1
ATOM 5511 O O . LEU B 1 44 ? -10.461 8.906 -31.938 1 41.16 44 LEU B O 1
ATOM 5515 N N . ASP B 1 45 ? -12.242 9.055 -32.75 1 39.53 45 ASP B N 1
ATOM 5516 C CA . ASP B 1 45 ? -11.75 9.805 -33.906 1 39.53 45 ASP B CA 1
ATOM 5517 C C . ASP B 1 45 ? -11.219 11.172 -33.5 1 39.53 45 ASP B C 1
ATOM 5519 O O . ASP B 1 45 ? -10.633 11.891 -34.312 1 39.53 45 ASP B O 1
ATOM 5523 N N . ASP B 1 46 ? -11.797 11.984 -32.562 1 38.69 46 ASP B N 1
ATOM 5524 C CA . ASP B 1 46 ? -11.344 13.367 -32.438 1 38.69 46 ASP B CA 1
ATOM 5525 C C . ASP B 1 46 ? -9.93 13.43 -31.844 1 38.69 46 ASP B C 1
ATOM 5527 O O . ASP B 1 46 ? -9.703 13.039 -30.703 1 38.69 46 ASP B O 1
ATOM 5531 N N . PRO B 1 47 ? -8.867 13.594 -32.625 1 42.31 47 PRO B N 1
ATOM 5532 C CA . PRO B 1 47 ? -7.441 13.68 -32.281 1 42.31 47 PRO B CA 1
ATOM 5533 C C . PRO B 1 47 ? -7.156 14.617 -31.125 1 42.31 47 PRO B C 1
ATOM 5535 O O . PRO B 1 47 ? -6.094 14.531 -30.5 1 42.31 47 PRO B O 1
ATOM 5538 N N . SER B 1 48 ? -7.871 15.82 -30.938 1 42.72 48 SER B N 1
ATOM 5539 C CA . SER B 1 48 ? -7.449 16.922 -30.094 1 42.72 48 SER B CA 1
ATOM 5540 C C . SER B 1 48 ? -7.609 16.578 -28.609 1 42.72 48 SER B C 1
ATOM 5542 O O . SER B 1 48 ? -7.16 17.312 -27.734 1 42.72 48 SER B O 1
ATOM 5544 N N . LYS B 1 49 ? -8.43 15.562 -28.219 1 45.31 49 LYS B N 1
ATOM 5545 C CA . LYS B 1 49 ? -8.773 15.438 -26.812 1 45.31 49 LYS B CA 1
ATOM 5546 C C . LYS B 1 49 ? -7.844 14.461 -26.094 1 45.31 49 LYS B C 1
ATOM 5548 O O . LYS B 1 49 ? -7.633 13.344 -26.562 1 45.31 49 LYS B O 1
ATOM 5553 N N . THR B 1 50 ? -6.992 15.07 -25.172 1 54.47 50 THR B N 1
ATOM 5554 C CA . THR B 1 50 ? -6.059 14.32 -24.344 1 54.47 50 THR B CA 1
ATOM 5555 C C . THR B 1 50 ? -6.762 13.148 -23.656 1 54.47 50 THR B C 1
ATOM 5557 O O . THR B 1 50 ? -7.805 13.32 -23.031 1 54.47 50 THR B O 1
ATOM 5560 N N . ALA B 1 51 ? -6.504 11.891 -24.031 1 57.12 51 ALA B N 1
ATOM 5561 C CA . ALA B 1 51 ? -7.066 10.664 -23.469 1 57.12 51 ALA B CA 1
ATOM 5562 C C . ALA B 1 51 ? -6.41 10.32 -22.125 1 57.12 51 ALA B C 1
ATOM 5564 O O . ALA B 1 51 ? -5.328 10.828 -21.812 1 57.12 51 ALA B O 1
ATOM 5565 N N . PHE B 1 52 ? -7.227 9.711 -21.234 1 62.22 52 PHE B N 1
ATOM 5566 C CA . PHE B 1 52 ? -6.656 9.125 -20.031 1 62.22 52 PHE B CA 1
ATOM 5567 C C . PHE B 1 52 ? -5.648 8.031 -20.391 1 62.22 52 PHE B C 1
ATOM 5569 O O . PHE B 1 52 ? -6.023 6.973 -20.891 1 62.22 52 PHE B O 1
ATOM 5576 N N . SER B 1 53 ? -4.379 8.391 -20.391 1 72.88 53 SER B N 1
ATOM 5577 C CA . SER B 1 53 ? -3.395 7.457 -20.922 1 72.88 53 SER B CA 1
ATOM 5578 C C . SER B 1 53 ? -2.088 7.52 -20.141 1 72.88 53 SER B C 1
ATOM 5580 O O . SER B 1 53 ? -1.751 8.555 -19.562 1 72.88 53 SER B O 1
ATOM 5582 N N . PHE B 1 54 ? -1.568 6.336 -19.953 1 78.5 54 PHE B N 1
ATOM 5583 C CA . PHE B 1 54 ? -0.21 6.16 -19.453 1 78.5 54 PHE B CA 1
ATOM 5584 C C . PHE B 1 54 ? 0.703 5.613 -20.547 1 78.5 54 PHE B C 1
ATOM 5586 O O . PHE B 1 54 ? 0.426 4.562 -21.125 1 78.5 54 PHE B O 1
ATOM 5593 N N . SER B 1 55 ? 1.686 6.375 -20.906 1 77.75 55 SER B N 1
ATOM 5594 C CA . SER B 1 55 ? 2.582 5.988 -22 1 77.75 55 SER B CA 1
ATOM 5595 C C . SER B 1 55 ? 4.043 6.094 -21.578 1 77.75 55 SER B C 1
ATOM 5597 O O . SER B 1 55 ? 4.371 6.824 -20.641 1 77.75 55 SER B O 1
ATOM 5599 N N . TRP B 1 56 ? 4.871 5.191 -22.172 1 78.12 56 TRP B N 1
ATOM 5600 C CA . TRP B 1 56 ? 6.305 5.199 -21.922 1 78.12 56 TRP B CA 1
ATOM 5601 C C . TRP B 1 56 ? 7.082 4.848 -23.172 1 78.12 56 TRP B C 1
ATOM 5603 O O . TRP B 1 56 ? 6.52 4.293 -24.125 1 78.12 56 TRP B O 1
ATOM 5613 N N . PRO B 1 57 ? 8.328 5.273 -23.172 1 75.44 57 PRO B N 1
ATOM 5614 C CA . PRO B 1 57 ? 9.172 4.812 -24.281 1 75.44 57 PRO B CA 1
ATOM 5615 C C . PRO B 1 57 ? 9.281 3.293 -24.344 1 75.44 57 PRO B C 1
ATOM 5617 O O . PRO B 1 57 ? 9.695 2.66 -23.375 1 75.44 57 PRO B O 1
ATOM 5620 N N . GLY B 1 58 ? 8.82 2.613 -25.516 1 79.88 58 GLY B N 1
ATOM 5621 C CA . GLY B 1 58 ? 8.883 1.169 -25.672 1 79.88 58 GLY B CA 1
ATOM 5622 C C . GLY B 1 58 ? 7.516 0.513 -25.672 1 79.88 58 GLY B C 1
ATOM 5623 O O . GLY B 1 58 ? 7.406 -0.704 -25.844 1 79.88 58 GLY B O 1
ATOM 5624 N N . ILE B 1 59 ? 6.566 1.394 -25.5 1 81.19 59 ILE B N 1
ATOM 5625 C CA . ILE B 1 59 ? 5.223 0.842 -25.391 1 81.19 59 ILE B CA 1
ATOM 5626 C C . ILE B 1 59 ? 4.844 0.139 -26.688 1 81.19 59 ILE B C 1
ATOM 5628 O O . ILE B 1 59 ? 4.195 -0.912 -26.672 1 81.19 59 ILE B O 1
ATOM 5632 N N . GLU B 1 60 ? 5.152 0.629 -27.812 1 77.56 60 GLU B N 1
ATOM 5633 C CA . GLU B 1 60 ? 4.84 -0.007 -29.094 1 77.56 60 GLU B CA 1
ATOM 5634 C C . GLU B 1 60 ? 5.59 -1.327 -29.25 1 77.56 60 GLU B C 1
ATOM 5636 O O . GLU B 1 60 ? 5.027 -2.311 -29.734 1 77.56 60 GLU B O 1
ATOM 5641 N N . GLN B 1 61 ? 6.781 -1.287 -28.844 1 80.88 61 GLN B N 1
ATOM 5642 C CA . GLN B 1 61 ? 7.559 -2.523 -28.859 1 80.88 61 GLN B CA 1
ATOM 5643 C C . GLN B 1 61 ? 6.926 -3.572 -27.938 1 80.88 61 GLN B C 1
ATOM 5645 O O . GLN B 1 61 ? 6.863 -4.75 -28.297 1 80.88 61 GLN B O 1
ATOM 5650 N N . ALA B 1 62 ? 6.578 -3.107 -26.812 1 84.69 62 ALA B N 1
ATOM 5651 C CA . ALA B 1 62 ? 5.957 -4.023 -25.859 1 84.69 62 ALA B CA 1
ATOM 5652 C C . ALA B 1 62 ? 4.699 -4.656 -26.453 1 84.69 62 ALA B C 1
ATOM 5654 O O . ALA B 1 62 ? 4.465 -5.855 -26.281 1 84.69 62 ALA B O 1
ATOM 5655 N N . ARG B 1 63 ? 3.932 -3.832 -27.109 1 81.75 63 ARG B N 1
ATOM 5656 C CA . ARG B 1 63 ? 2.721 -4.328 -27.766 1 81.75 63 ARG B CA 1
ATOM 5657 C C . ARG B 1 63 ? 3.057 -5.336 -28.859 1 81.75 63 ARG B C 1
ATOM 5659 O O . ARG B 1 63 ? 2.393 -6.367 -28.984 1 81.75 63 ARG B O 1
ATOM 5666 N N . GLN B 1 64 ? 4.035 -5.086 -29.547 1 79.5 64 GLN B N 1
ATOM 5667 C CA . GLN B 1 64 ? 4.48 -5.984 -30.609 1 79.5 64 GLN B CA 1
ATOM 5668 C C . GLN B 1 64 ? 5.012 -7.293 -30.031 1 79.5 64 GLN B C 1
ATOM 5670 O O . GLN B 1 64 ? 4.723 -8.367 -30.547 1 79.5 64 GLN B O 1
ATOM 5675 N N . ASP B 1 65 ? 5.758 -7.164 -29.016 1 83.69 65 ASP B N 1
ATOM 5676 C CA . ASP B 1 65 ? 6.32 -8.352 -28.359 1 83.69 65 ASP B CA 1
ATOM 5677 C C . ASP B 1 65 ? 5.215 -9.273 -27.875 1 83.69 65 ASP B C 1
ATOM 5679 O O . ASP B 1 65 ? 5.363 -10.5 -27.891 1 83.69 65 ASP B O 1
ATOM 5683 N N . ALA B 1 66 ? 4.184 -8.688 -27.484 1 82.5 66 ALA B N 1
ATOM 5684 C CA . ALA B 1 66 ? 3.062 -9.477 -27 1 82.5 66 ALA B CA 1
ATOM 5685 C C . ALA B 1 66 ? 2.4 -10.258 -28.125 1 82.5 66 ALA B C 1
ATOM 5687 O O . ALA B 1 66 ? 1.885 -11.359 -27.906 1 82.5 66 ALA B O 1
ATOM 5688 N N . ARG B 1 67 ? 2.529 -9.758 -29.312 1 78.19 67 ARG B N 1
ATOM 5689 C CA . ARG B 1 67 ? 1.777 -10.32 -30.438 1 78.19 67 ARG B CA 1
ATOM 5690 C C . ARG B 1 67 ? 2.662 -11.211 -31.297 1 78.19 67 ARG B C 1
ATOM 5692 O O . ARG B 1 67 ? 2.172 -12.125 -31.953 1 78.19 67 ARG B O 1
ATOM 5699 N N . THR B 1 68 ? 3.906 -11.016 -31.25 1 79.81 68 THR B N 1
ATOM 5700 C CA . THR B 1 68 ? 4.828 -11.727 -32.125 1 79.81 68 THR B CA 1
ATOM 5701 C C . THR B 1 68 ? 4.965 -13.188 -31.703 1 79.81 68 THR B C 1
ATOM 5703 O O . THR B 1 68 ? 5.23 -13.477 -30.531 1 79.81 68 THR B O 1
ATOM 5706 N N . PRO B 1 69 ? 4.766 -14.117 -32.688 1 81.44 69 PRO B N 1
ATOM 5707 C CA . PRO B 1 69 ? 4.961 -15.531 -32.375 1 81.44 69 PRO B CA 1
ATOM 5708 C C . PRO B 1 69 ? 6.422 -15.883 -32.094 1 81.44 69 PRO B C 1
ATOM 5710 O O . PRO B 1 69 ? 7.316 -15.102 -32.438 1 81.44 69 PRO B O 1
ATOM 5713 N N . THR B 1 70 ? 6.617 -17.016 -31.406 1 84.31 70 THR B N 1
ATOM 5714 C CA . THR B 1 70 ? 7.977 -17.469 -31.109 1 84.31 70 THR B CA 1
ATOM 5715 C C . THR B 1 70 ? 8.367 -18.641 -32 1 84.31 70 THR B C 1
ATOM 5717 O O . THR B 1 70 ? 7.512 -19.438 -32.406 1 84.31 70 THR B O 1
ATOM 5720 N N . THR B 1 71 ? 9.672 -18.75 -32.312 1 81.88 71 THR B N 1
ATOM 5721 C CA . THR B 1 71 ? 10.188 -19.891 -33.062 1 81.88 71 THR B CA 1
ATOM 5722 C C . THR B 1 71 ? 10.836 -20.906 -32.094 1 81.88 71 THR B C 1
ATOM 5724 O O . THR B 1 71 ? 11.195 -22.016 -32.531 1 81.88 71 THR B O 1
ATOM 5727 N N . ALA B 1 72 ? 10.883 -20.531 -30.844 1 87.56 72 ALA B N 1
ATOM 5728 C CA . ALA B 1 72 ? 11.5 -21.422 -29.859 1 87.56 72 ALA B CA 1
ATOM 5729 C C . ALA B 1 72 ? 10.602 -22.625 -29.578 1 87.56 72 ALA B C 1
ATOM 5731 O O . ALA B 1 72 ? 9.43 -22.641 -29.984 1 87.56 72 ALA B O 1
ATOM 5732 N N . THR B 1 73 ? 11.227 -23.625 -29.047 1 91.81 73 THR B N 1
ATOM 5733 C CA . THR B 1 73 ? 10.469 -24.781 -28.609 1 91.81 73 THR B CA 1
ATOM 5734 C C . THR B 1 73 ? 10.945 -25.25 -27.234 1 91.81 73 THR B C 1
ATOM 5736 O O . THR B 1 73 ? 11.875 -24.672 -26.656 1 91.81 73 THR B O 1
ATOM 5739 N N . LEU B 1 74 ? 10.18 -26.203 -26.672 1 96.31 74 LEU B N 1
ATOM 5740 C CA . LEU B 1 74 ? 10.547 -26.828 -25.406 1 96.31 74 LEU B CA 1
ATOM 5741 C C . LEU B 1 74 ? 10.969 -28.281 -25.625 1 96.31 74 LEU B C 1
ATOM 5743 O O . LEU B 1 74 ? 10.289 -29.031 -26.312 1 96.31 74 LEU B O 1
ATOM 5747 N N . VAL B 1 75 ? 12.102 -28.594 -25.062 1 96.38 75 VAL B N 1
ATOM 5748 C CA . VAL B 1 75 ? 12.617 -29.969 -25.156 1 96.38 75 VAL B CA 1
ATOM 5749 C C . VAL B 1 75 ? 12.672 -30.594 -23.766 1 96.38 75 VAL B C 1
ATOM 5751 O O . VAL B 1 75 ? 13.125 -29.953 -22.812 1 96.38 75 VAL B O 1
ATOM 5754 N N . PRO B 1 76 ? 12.188 -31.844 -23.641 1 97.12 76 PRO B N 1
ATOM 5755 C CA . PRO B 1 76 ? 12.211 -32.5 -22.328 1 97.12 76 PRO B CA 1
ATOM 5756 C C . PRO B 1 76 ? 13.617 -32.875 -21.891 1 97.12 76 PRO B C 1
ATOM 5758 O O . PRO B 1 76 ? 14.438 -33.281 -22.719 1 97.12 76 PRO B O 1
ATOM 5761 N N . ASP B 1 77 ? 13.93 -32.719 -20.625 1 97.38 77 ASP B N 1
ATOM 5762 C CA . ASP B 1 77 ? 15.156 -33.188 -19.984 1 97.38 77 ASP B CA 1
ATOM 5763 C C . ASP B 1 77 ? 14.836 -34.156 -18.844 1 97.38 77 ASP B C 1
ATOM 5765 O O . ASP B 1 77 ? 14.891 -33.781 -17.672 1 97.38 77 ASP B O 1
ATOM 5769 N N . ALA B 1 78 ? 14.609 -35.406 -19.203 1 96.06 78 ALA B N 1
ATOM 5770 C CA . ALA B 1 78 ? 14.195 -36.438 -18.234 1 96.06 78 ALA B CA 1
ATOM 5771 C C . ALA B 1 78 ? 15.312 -36.719 -17.25 1 96.06 78 ALA B C 1
ATOM 5773 O O . ALA B 1 78 ? 15.047 -37 -16.078 1 96.06 78 ALA B O 1
ATOM 5774 N N . GLU B 1 79 ? 16.516 -36.625 -17.703 1 95.62 79 GLU B N 1
ATOM 5775 C CA . GLU B 1 79 ? 17.672 -36.969 -16.875 1 95.62 79 GLU B CA 1
ATOM 5776 C C . GLU B 1 79 ? 17.797 -36.031 -15.68 1 95.62 79 GLU B C 1
ATOM 5778 O O . GLU B 1 79 ? 18.109 -36.469 -14.57 1 95.62 79 GLU B O 1
ATOM 5783 N N . ASP B 1 80 ? 17.562 -34.781 -15.945 1 96.5 80 ASP B N 1
ATOM 5784 C CA . ASP B 1 80 ? 17.703 -33.812 -14.875 1 96.5 80 ASP B CA 1
ATOM 5785 C C . ASP B 1 80 ? 16.406 -33.656 -14.078 1 96.5 80 ASP B C 1
ATOM 5787 O O . ASP B 1 80 ? 16.375 -32.938 -13.078 1 96.5 80 ASP B O 1
ATOM 5791 N N . SER B 1 81 ? 15.352 -34.375 -14.477 1 97.94 81 SER B N 1
ATOM 5792 C CA . SER B 1 81 ? 14.055 -34.344 -13.82 1 97.94 81 SER B CA 1
ATOM 5793 C C . SER B 1 81 ? 14.031 -35.25 -12.586 1 97.94 81 SER B C 1
ATOM 5795 O O . SER B 1 81 ? 15.008 -35.938 -12.297 1 97.94 81 SER B O 1
ATOM 5797 N N . LEU B 1 82 ? 13.016 -35.062 -11.789 1 97 82 LEU B N 1
ATOM 5798 C CA . LEU B 1 82 ? 12.781 -35.906 -10.633 1 97 82 LEU B CA 1
ATOM 5799 C C . LEU B 1 82 ? 11.516 -36.75 -10.82 1 97 82 LEU B C 1
ATOM 5801 O O . LEU B 1 82 ? 10.414 -36.219 -10.914 1 97 82 LEU B O 1
ATOM 5805 N N . ASN B 1 83 ? 11.656 -38.125 -10.875 1 95.12 83 ASN B N 1
ATOM 5806 C CA . ASN B 1 83 ? 10.531 -39.062 -11.047 1 95.12 83 ASN B CA 1
ATOM 5807 C C . ASN B 1 83 ? 9.703 -38.688 -12.273 1 95.12 83 ASN B C 1
ATOM 5809 O O . ASN B 1 83 ? 8.477 -38.562 -12.18 1 95.12 83 ASN B O 1
ATOM 5813 N N . TRP B 1 84 ? 10.352 -38.562 -13.438 1 95.38 84 TRP B N 1
ATOM 5814 C CA . TRP B 1 84 ? 9.82 -38.062 -14.695 1 95.38 84 TRP B CA 1
ATOM 5815 C C . TRP B 1 84 ? 8.531 -38.781 -15.07 1 95.38 84 TRP B C 1
ATOM 5817 O O . TRP B 1 84 ? 7.539 -38.125 -15.422 1 95.38 84 TRP B O 1
ATOM 5827 N N . PRO B 1 85 ? 8.383 -40.125 -14.938 1 91.56 85 PRO B N 1
ATOM 5828 C CA . PRO B 1 85 ? 7.203 -40.781 -15.477 1 91.56 85 PRO B CA 1
ATOM 5829 C C . PRO B 1 85 ? 5.906 -40.375 -14.781 1 91.56 85 PRO B C 1
ATOM 5831 O O . PRO B 1 85 ? 4.855 -40.312 -15.43 1 91.56 85 PRO B O 1
ATOM 5834 N N . ASP B 1 86 ? 6.07 -40.062 -13.539 1 91.25 86 ASP B N 1
ATOM 5835 C CA . ASP B 1 86 ? 4.848 -39.781 -12.781 1 91.25 86 ASP B CA 1
ATOM 5836 C C . ASP B 1 86 ? 4.734 -38.312 -12.414 1 91.25 86 ASP B C 1
ATOM 5838 O O . ASP B 1 86 ? 3.719 -37.875 -11.875 1 91.25 86 ASP B O 1
ATOM 5842 N N . ALA B 1 87 ? 5.75 -37.562 -12.789 1 95.56 87 ALA B N 1
ATOM 5843 C CA . ALA B 1 87 ? 5.793 -36.188 -12.383 1 95.56 87 ALA B CA 1
ATOM 5844 C C . ALA B 1 87 ? 4.762 -35.344 -13.148 1 95.56 87 ALA B C 1
ATOM 5846 O O . ALA B 1 87 ? 4.594 -35.531 -14.359 1 95.56 87 ALA B O 1
ATOM 5847 N N . ARG B 1 88 ? 4.062 -34.469 -12.445 1 95.56 88 ARG B N 1
ATOM 5848 C CA . ARG B 1 88 ? 3.072 -33.594 -13.062 1 95.56 88 ARG B CA 1
ATOM 5849 C C . ARG B 1 88 ? 3.49 -32.125 -12.953 1 95.56 88 ARG B C 1
ATOM 5851 O O . ARG B 1 88 ? 2.986 -31.266 -13.688 1 95.56 88 ARG B O 1
ATOM 5858 N N . ASP B 1 89 ? 4.355 -31.828 -11.992 1 98.12 89 ASP B N 1
ATOM 5859 C CA . ASP B 1 89 ? 4.887 -30.469 -11.836 1 98.12 89 ASP B CA 1
ATOM 5860 C C . ASP B 1 89 ? 6.016 -30.203 -12.828 1 98.12 89 ASP B C 1
ATOM 5862 O O . ASP B 1 89 ? 6.824 -31.094 -13.109 1 98.12 89 ASP B O 1
ATOM 5866 N N . VAL B 1 90 ? 6.066 -28.953 -13.398 1 98.69 90 VAL B N 1
ATOM 5867 C CA . VAL B 1 90 ? 6.984 -28.703 -14.508 1 98.69 90 VAL B CA 1
ATOM 5868 C C . VAL B 1 90 ? 7.852 -27.484 -14.195 1 98.69 90 VAL B C 1
ATOM 5870 O O . VAL B 1 90 ? 7.34 -26.453 -13.773 1 98.69 90 VAL B O 1
ATOM 5873 N N . LEU B 1 91 ? 9.141 -27.609 -14.344 1 98.81 91 LEU B N 1
ATOM 5874 C CA . LEU B 1 91 ? 10.109 -26.531 -14.297 1 98.81 91 LEU B CA 1
ATOM 5875 C C . LEU B 1 91 ? 10.711 -26.281 -15.68 1 98.81 91 LEU B C 1
ATOM 5877 O O . LEU B 1 91 ? 11.281 -27.188 -16.281 1 98.81 91 LEU B O 1
ATOM 5881 N N . ILE B 1 92 ? 10.602 -25.047 -16.156 1 98.81 92 ILE B N 1
ATOM 5882 C CA . ILE B 1 92 ? 11.031 -24.75 -17.531 1 98.81 92 ILE B CA 1
ATOM 5883 C C . ILE B 1 92 ? 12.211 -23.766 -17.484 1 98.81 92 ILE B C 1
ATOM 5885 O O . ILE B 1 92 ? 12.141 -22.734 -16.828 1 98.81 92 ILE B O 1
ATOM 5889 N N . GLU B 1 93 ? 13.281 -24.109 -18.172 1 98.31 93 GLU B N 1
ATOM 5890 C CA . GLU B 1 93 ? 14.422 -23.219 -18.359 1 98.31 93 GLU B CA 1
ATOM 5891 C C . GLU B 1 93 ? 14.242 -22.359 -19.609 1 98.31 93 GLU B C 1
ATOM 5893 O O . GLU B 1 93 ? 14.234 -22.875 -20.719 1 98.31 93 GLU B O 1
ATOM 5898 N N . GLY B 1 94 ? 14.102 -21.062 -19.422 1 96 94 GLY B N 1
ATOM 5899 C CA . GLY B 1 94 ? 13.984 -20.203 -20.594 1 96 94 GLY B CA 1
ATOM 5900 C C . GLY B 1 94 ? 13.492 -18.812 -20.266 1 96 94 GLY B C 1
ATOM 5901 O O . GLY B 1 94 ? 13.125 -18.531 -19.125 1 96 94 GLY B O 1
ATOM 5902 N N . ASP B 1 95 ? 13.555 -17.969 -21.297 1 94.44 95 ASP B N 1
ATOM 5903 C CA . ASP B 1 95 ? 12.953 -16.656 -21.188 1 94.44 95 ASP B CA 1
ATOM 5904 C C . ASP B 1 95 ? 11.438 -16.75 -21 1 94.44 95 ASP B C 1
ATOM 5906 O O . ASP B 1 95 ? 10.766 -17.422 -21.781 1 94.44 95 ASP B O 1
ATOM 5910 N N . ASN B 1 96 ? 10.992 -16.094 -19.953 1 96.62 96 ASN B N 1
ATOM 5911 C CA . ASN B 1 96 ? 9.602 -16.312 -19.578 1 96.62 96 ASN B CA 1
ATOM 5912 C C . ASN B 1 96 ? 8.641 -15.812 -20.656 1 96.62 96 ASN B C 1
ATOM 5914 O O . ASN B 1 96 ? 7.535 -16.344 -20.797 1 96.62 96 ASN B O 1
ATOM 5918 N N . LEU B 1 97 ? 9.016 -14.742 -21.453 1 93.38 97 LEU B N 1
ATOM 5919 C CA . LEU B 1 97 ? 8.141 -14.297 -22.531 1 93.38 97 LEU B CA 1
ATOM 5920 C C . LEU B 1 97 ? 7.992 -15.383 -23.594 1 93.38 97 LEU B C 1
ATOM 5922 O O . LEU B 1 97 ? 6.875 -15.695 -24.016 1 93.38 97 LEU B O 1
ATOM 5926 N N . GLN B 1 98 ? 9.07 -15.992 -23.984 1 92.94 98 GLN B N 1
ATOM 5927 C CA . GLN B 1 98 ? 9.055 -17.062 -24.969 1 92.94 98 GLN B CA 1
ATOM 5928 C C . GLN B 1 98 ? 8.273 -18.281 -24.469 1 92.94 98 GLN B C 1
ATOM 5930 O O . GLN B 1 98 ? 7.477 -18.859 -25.203 1 92.94 98 GLN B O 1
ATOM 5935 N N . VAL B 1 99 ? 8.516 -18.578 -23.297 1 97 99 VAL B N 1
ATOM 5936 C CA . VAL B 1 99 ? 7.871 -19.766 -22.703 1 97 99 VAL B CA 1
ATOM 5937 C C . VAL B 1 99 ? 6.363 -19.531 -22.625 1 97 99 VAL B C 1
ATOM 5939 O O . VAL B 1 99 ? 5.578 -20.438 -22.938 1 97 99 VAL B O 1
ATOM 5942 N N . LEU B 1 100 ? 5.984 -18.328 -22.188 1 96.06 100 LEU B N 1
ATOM 5943 C CA . LEU B 1 100 ? 4.562 -18.016 -22.094 1 96.06 100 LEU B CA 1
ATOM 5944 C C . LEU B 1 100 ? 3.879 -18.188 -23.453 1 96.06 100 LEU B C 1
ATOM 5946 O O . LEU B 1 100 ? 2.75 -18.672 -23.531 1 96.06 100 LEU B O 1
ATOM 5950 N N . LYS B 1 101 ? 4.543 -17.781 -24.5 1 90.69 101 LYS B N 1
ATOM 5951 C CA . LYS B 1 101 ? 3.998 -17.953 -25.844 1 90.69 101 LYS B CA 1
ATOM 5952 C C . LYS B 1 101 ? 3.83 -19.438 -26.188 1 90.69 101 LYS B C 1
ATOM 5954 O O . LYS B 1 101 ? 2.848 -19.812 -26.812 1 90.69 101 LYS B O 1
ATOM 5959 N N . LEU B 1 102 ? 4.746 -20.219 -25.719 1 92.81 102 LEU B N 1
ATOM 5960 C CA . LEU B 1 102 ? 4.723 -21.656 -26.016 1 92.81 102 LEU B CA 1
ATOM 5961 C C . LEU B 1 102 ? 3.637 -22.359 -25.219 1 92.81 102 LEU B C 1
ATOM 5963 O O . LEU B 1 102 ? 3.178 -23.438 -25.594 1 92.81 102 LEU B O 1
ATOM 5967 N N . LEU B 1 103 ? 3.23 -21.781 -24.109 1 96.25 103 LEU B N 1
ATOM 5968 C CA . LEU B 1 103 ? 2.238 -22.406 -23.234 1 96.25 103 LEU B CA 1
ATOM 5969 C C . LEU B 1 103 ? 0.824 -22.062 -23.688 1 96.25 103 LEU B C 1
ATOM 5971 O O . LEU B 1 103 ? -0.146 -22.656 -23.219 1 96.25 103 LEU B O 1
ATOM 5975 N N . LYS B 1 104 ? 0.635 -21.172 -24.578 1 90.19 104 LYS B N 1
ATOM 5976 C CA . LYS B 1 104 ? -0.66 -20.625 -24.969 1 90.19 104 LYS B CA 1
ATOM 5977 C C . LYS B 1 104 ? -1.607 -21.719 -25.438 1 90.19 104 LYS B C 1
ATOM 5979 O O . LYS B 1 104 ? -2.789 -21.719 -25.094 1 90.19 104 LYS B O 1
ATOM 5984 N N . ASN B 1 105 ? -1.145 -22.688 -26.188 1 85.81 105 ASN B N 1
ATOM 5985 C CA . ASN B 1 105 ? -2.016 -23.703 -26.75 1 85.81 105 ASN B CA 1
ATOM 5986 C C . ASN B 1 105 ? -2.438 -24.734 -25.703 1 85.81 105 ASN B C 1
ATOM 5988 O O . ASN B 1 105 ? -3.629 -24.984 -25.516 1 85.81 105 ASN B O 1
ATOM 5992 N N . GLY B 1 106 ? -1.519 -25.219 -25 1 90.38 106 GLY B N 1
ATOM 5993 C CA . GLY B 1 106 ? -1.789 -26.297 -24.078 1 90.38 106 GLY B CA 1
ATOM 5994 C C . GLY B 1 106 ? -2.395 -25.828 -22.766 1 90.38 106 GLY B C 1
ATOM 5995 O O . GLY B 1 106 ? -3.066 -26.594 -22.062 1 90.38 106 GLY B O 1
ATOM 5996 N N . TYR B 1 107 ? -2.176 -24.578 -22.453 1 95.06 107 TYR B N 1
ATOM 5997 C CA . TYR B 1 107 ? -2.557 -24.125 -21.125 1 95.06 107 TYR B CA 1
ATOM 5998 C C . TYR B 1 107 ? -3.516 -22.938 -21.203 1 95.06 107 TYR B C 1
ATOM 6000 O O . TYR B 1 107 ? -3.699 -22.219 -20.219 1 95.06 107 TYR B O 1
ATOM 6008 N N . SER B 1 108 ? -4.133 -22.688 -22.312 1 91.62 108 SER B N 1
ATOM 6009 C CA . SER B 1 108 ? -5.117 -21.609 -22.438 1 91.62 108 SER B CA 1
ATOM 6010 C C . SER B 1 108 ? -6.254 -21.781 -21.438 1 91.62 108 SER B C 1
ATOM 6012 O O . SER B 1 108 ? -6.879 -22.844 -21.375 1 91.62 108 SER B O 1
ATOM 6014 N N . ARG B 1 109 ? -6.52 -20.766 -20.609 1 94.44 109 ARG B N 1
ATOM 6015 C CA . ARG B 1 109 ? -7.613 -20.719 -19.641 1 94.44 109 ARG B CA 1
ATOM 6016 C C . ARG B 1 109 ? -7.57 -21.922 -18.719 1 94.44 109 ARG B C 1
ATOM 6018 O O . ARG B 1 109 ? -8.609 -22.5 -18.391 1 94.44 109 ARG B O 1
ATOM 6025 N N . SER B 1 110 ? -6.402 -22.344 -18.406 1 96 110 SER B N 1
ATOM 6026 C CA . SER B 1 110 ? -6.27 -23.547 -17.594 1 96 110 SER B CA 1
ATOM 6027 C C . SER B 1 110 ? -5.672 -23.203 -16.219 1 96 110 SER B C 1
ATOM 6029 O O . SER B 1 110 ? -5.816 -23.969 -15.273 1 96 110 SER B O 1
ATOM 6031 N N . VAL B 1 111 ? -5.094 -22.062 -16.094 1 98.44 111 VAL B N 1
ATOM 6032 C CA . VAL B 1 111 ? -4.359 -21.688 -14.891 1 98.44 111 VAL B CA 1
ATOM 6033 C C . VAL B 1 111 ? -5.309 -21.047 -13.883 1 98.44 111 VAL B C 1
ATOM 6035 O O . VAL B 1 111 ? -6.055 -20.125 -14.234 1 98.44 111 VAL B O 1
ATOM 6038 N N . LYS B 1 112 ? -5.301 -21.562 -12.672 1 98.75 112 LYS B N 1
ATOM 6039 C CA . LYS B 1 112 ? -6.141 -20.984 -11.617 1 98.75 112 LYS B CA 1
ATOM 6040 C C . LYS B 1 112 ? -5.484 -19.766 -10.984 1 98.75 112 LYS B C 1
ATOM 6042 O O . LYS B 1 112 ? -6.156 -18.781 -10.672 1 98.75 112 LYS B O 1
ATOM 6047 N N . LEU B 1 113 ? -4.199 -19.859 -10.781 1 98.88 113 LEU B N 1
ATOM 6048 C CA . LEU B 1 113 ? -3.477 -18.797 -10.086 1 98.88 113 LEU B CA 1
ATOM 6049 C C . LEU B 1 113 ? -2.121 -18.547 -10.734 1 98.88 113 LEU B C 1
ATOM 6051 O O . LEU B 1 113 ? -1.362 -19.484 -10.984 1 98.88 113 LEU B O 1
ATOM 6055 N N . VAL B 1 114 ? -1.91 -17.281 -11.109 1 98.88 114 VAL B N 1
ATOM 6056 C CA . VAL B 1 114 ? -0.573 -16.828 -11.469 1 98.88 114 VAL B CA 1
ATOM 6057 C C . VAL B 1 114 ? 0.034 -16.047 -10.297 1 98.88 114 VAL B C 1
ATOM 6059 O O . VAL B 1 114 ? -0.548 -15.07 -9.828 1 98.88 114 VAL B O 1
ATOM 6062 N N . TYR B 1 115 ? 1.115 -16.547 -9.734 1 98.75 115 TYR B N 1
ATOM 6063 C CA . TYR B 1 115 ? 1.912 -15.758 -8.789 1 98.75 115 TYR B CA 1
ATOM 6064 C C . TYR B 1 115 ? 3.273 -15.414 -9.383 1 98.75 115 TYR B C 1
ATOM 6066 O O . TYR B 1 115 ? 4.012 -16.297 -9.812 1 98.75 115 TYR B O 1
ATOM 6074 N N . ILE B 1 116 ? 3.604 -14.109 -9.32 1 98.62 116 ILE B N 1
ATOM 6075 C CA . ILE B 1 116 ? 4.93 -13.766 -9.828 1 98.62 116 ILE B CA 1
ATOM 6076 C C . ILE B 1 116 ? 5.594 -12.766 -8.883 1 98.62 116 ILE B C 1
ATOM 6078 O O . ILE B 1 116 ? 4.914 -11.969 -8.227 1 98.62 116 ILE B O 1
ATOM 6082 N N . ASP B 1 117 ? 6.867 -12.875 -8.797 1 97.69 117 ASP B N 1
ATOM 6083 C CA . ASP B 1 117 ? 7.758 -11.992 -8.047 1 97.69 117 ASP B CA 1
ATOM 6084 C C . ASP B 1 117 ? 8.836 -11.406 -8.953 1 97.69 117 ASP B C 1
ATOM 6086 O O . ASP B 1 117 ? 10.023 -11.711 -8.797 1 97.69 117 ASP B O 1
ATOM 6090 N N . PRO B 1 118 ? 8.5 -10.445 -9.828 1 96.75 118 PRO B N 1
ATOM 6091 C CA . PRO B 1 118 ? 9.477 -9.844 -10.742 1 96.75 118 PRO B CA 1
ATOM 6092 C C . PRO B 1 118 ? 10.5 -8.977 -10.016 1 96.75 118 PRO B C 1
ATOM 6094 O O . PRO B 1 118 ? 10.352 -8.695 -8.828 1 96.75 118 PRO B O 1
ATOM 6097 N N . PRO B 1 119 ? 11.57 -8.609 -10.734 1 93.44 119 PRO B N 1
ATOM 6098 C CA . PRO B 1 119 ? 12.5 -7.66 -10.125 1 93.44 119 PRO B CA 1
ATOM 6099 C C . PRO B 1 119 ? 11.82 -6.352 -9.719 1 93.44 119 PRO B C 1
ATOM 6101 O O . PRO B 1 119 ? 10.953 -5.855 -10.438 1 93.44 119 PRO B O 1
ATOM 6104 N N . TYR B 1 120 ? 12.203 -5.82 -8.594 1 92.19 120 TYR B N 1
ATOM 6105 C CA . TYR B 1 120 ? 11.555 -4.637 -8.039 1 92.19 120 TYR B CA 1
ATOM 6106 C C . TYR B 1 120 ? 12.164 -3.363 -8.609 1 92.19 120 TYR B C 1
ATOM 6108 O O . TYR B 1 120 ? 11.656 -2.264 -8.383 1 92.19 120 TYR B O 1
ATOM 6116 N N . ASN B 1 121 ? 13.234 -3.438 -9.375 1 89.5 121 ASN B N 1
ATOM 6117 C CA . ASN B 1 121 ? 13.883 -2.301 -10.016 1 89.5 121 ASN B CA 1
ATOM 6118 C C . ASN B 1 121 ? 14.477 -1.338 -8.984 1 89.5 121 ASN B C 1
ATOM 6120 O O . ASN B 1 121 ? 14.32 -0.122 -9.109 1 89.5 121 ASN B O 1
ATOM 6124 N N . THR B 1 122 ? 15.031 -1.79 -7.953 1 82.38 122 THR B N 1
ATOM 6125 C CA . THR B 1 122 ? 15.578 -0.999 -6.859 1 82.38 122 THR B CA 1
ATOM 6126 C C . THR B 1 122 ? 16.906 -0.376 -7.254 1 82.38 122 THR B C 1
ATOM 6128 O O . THR B 1 122 ? 17.344 0.604 -6.648 1 82.38 122 THR B O 1
ATOM 6131 N N . GLY B 1 123 ? 17.562 -1.032 -8.242 1 73.31 123 GLY B N 1
ATOM 6132 C CA . GLY B 1 123 ? 18.906 -0.594 -8.617 1 73.31 123 GLY B CA 1
ATOM 6133 C C . GLY B 1 123 ? 20 -1.282 -7.832 1 73.31 123 GLY B C 1
ATOM 6134 O O . GLY B 1 123 ? 21.188 -1.098 -8.117 1 73.31 123 GLY B O 1
ATOM 6135 N N . ASP B 1 124 ? 19.578 -2.148 -6.902 1 73.69 124 ASP B N 1
ATOM 6136 C CA . ASP B 1 124 ? 20.547 -2.893 -6.098 1 73.69 124 ASP B CA 1
ATOM 6137 C C . ASP B 1 124 ? 21.078 -4.105 -6.855 1 73.69 124 ASP B C 1
ATOM 6139 O O . ASP B 1 124 ? 20.531 -4.477 -7.902 1 73.69 124 ASP B O 1
ATOM 6143 N N . THR B 1 125 ? 22.156 -4.598 -6.352 1 65.44 125 THR B N 1
ATOM 6144 C CA . THR B 1 125 ? 22.75 -5.789 -6.945 1 65.44 125 THR B CA 1
ATOM 6145 C C . THR B 1 125 ? 22.438 -7.027 -6.109 1 65.44 125 THR B C 1
ATOM 6147 O O . THR B 1 125 ? 22.484 -6.98 -4.879 1 65.44 125 THR B O 1
ATOM 6150 N N . PHE B 1 126 ? 21.953 -7.941 -6.836 1 81.75 126 PHE B N 1
ATOM 6151 C CA . PHE B 1 126 ? 21.625 -9.219 -6.227 1 81.75 126 PHE B CA 1
ATOM 6152 C C . PHE B 1 126 ? 22.25 -10.375 -7 1 81.75 126 PHE B C 1
ATOM 6154 O O . PHE B 1 126 ? 23.031 -10.148 -7.922 1 81.75 126 PHE B O 1
ATOM 6161 N N . THR B 1 127 ? 22.016 -11.547 -6.484 1 78.44 127 THR B N 1
ATOM 6162 C CA . THR B 1 127 ? 22.406 -12.75 -7.215 1 78.44 127 THR B CA 1
ATOM 6163 C C . THR B 1 127 ? 21.875 -12.703 -8.648 1 78.44 127 THR B C 1
ATOM 6165 O O . THR B 1 127 ? 22.453 -13.328 -9.547 1 78.44 127 THR B O 1
ATOM 6168 N N . TYR B 1 128 ? 20.859 -11.891 -8.859 1 72.56 128 TYR B N 1
ATOM 6169 C CA . TYR B 1 128 ? 20.172 -11.719 -10.141 1 72.56 128 TYR B CA 1
ATOM 6170 C C . TYR B 1 128 ? 20.094 -10.242 -10.516 1 72.56 128 TYR B C 1
ATOM 6172 O O . TYR B 1 128 ? 20.344 -9.367 -9.695 1 72.56 128 TYR B O 1
ATOM 6180 N N . ASN B 1 129 ? 19.812 -9.945 -11.727 1 76 129 ASN B N 1
ATOM 6181 C CA . ASN B 1 129 ? 19.734 -8.57 -12.203 1 76 129 ASN B CA 1
ATOM 6182 C C . ASN B 1 129 ? 18.438 -7.891 -11.758 1 76 129 ASN B C 1
ATOM 6184 O O . ASN B 1 129 ? 17.344 -8.398 -12.023 1 76 129 ASN B O 1
ATOM 6188 N N . ASP B 1 130 ? 18.531 -6.746 -11.109 1 71.06 130 ASP B N 1
ATOM 6189 C CA . ASP B 1 130 ? 17.375 -6 -10.594 1 71.06 130 ASP B CA 1
ATOM 6190 C C . ASP B 1 130 ? 17.438 -4.539 -11.039 1 71.06 130 ASP B C 1
ATOM 6192 O O . ASP B 1 130 ? 16.766 -3.684 -10.461 1 71.06 130 ASP B O 1
ATOM 6196 N N . ASP B 1 131 ? 18.344 -4.234 -11.867 1 69.81 131 ASP B N 1
ATOM 6197 C CA . ASP B 1 131 ? 18.5 -2.865 -12.344 1 69.81 131 ASP B CA 1
ATOM 6198 C C . ASP B 1 131 ? 18.188 -2.766 -13.836 1 69.81 131 ASP B C 1
ATOM 6200 O O . ASP B 1 131 ? 18.938 -3.279 -14.672 1 69.81 131 ASP B O 1
ATOM 6204 N N . PHE B 1 132 ? 17.234 -2.111 -14.188 1 69.62 132 PHE B N 1
ATOM 6205 C CA . PHE B 1 132 ? 16.797 -2.014 -15.578 1 69.62 132 PHE B CA 1
ATOM 6206 C C . PHE B 1 132 ? 17.156 -0.651 -16.156 1 69.62 132 PHE B C 1
ATOM 6208 O O . PHE B 1 132 ? 16.75 -0.317 -17.281 1 69.62 132 PHE B O 1
ATOM 6215 N N . ALA B 1 133 ? 17.891 0.029 -15.328 1 60.56 133 ALA B N 1
ATOM 6216 C CA . ALA B 1 133 ? 18.266 1.367 -15.781 1 60.56 133 ALA B CA 1
ATOM 6217 C C . ALA B 1 133 ? 19.125 1.303 -17.047 1 60.56 133 ALA B C 1
ATOM 6219 O O . ALA B 1 133 ? 19.969 0.419 -17.188 1 60.56 133 ALA B O 1
ATOM 6220 N N . VAL B 1 134 ? 18.766 1.908 -18.094 1 53.69 134 VAL B N 1
ATOM 6221 C CA . VAL B 1 134 ? 19.547 2.037 -19.312 1 53.69 134 VAL B CA 1
ATOM 6222 C C . VAL B 1 134 ? 20.438 3.281 -19.219 1 53.69 134 VAL B C 1
ATOM 6224 O O . VAL B 1 134 ? 20.016 4.305 -18.672 1 53.69 134 VAL B O 1
ATOM 6227 N N . PRO B 1 135 ? 21.781 2.982 -19.5 1 50.16 135 PRO B N 1
ATOM 6228 C CA . PRO B 1 135 ? 22.641 4.172 -19.5 1 50.16 135 PRO B CA 1
ATOM 6229 C C . PRO B 1 135 ? 21.984 5.371 -20.188 1 50.16 135 PRO B C 1
ATOM 6231 O O . PRO B 1 135 ? 21.266 5.207 -21.156 1 50.16 135 PRO B O 1
ATOM 6234 N N . GLU B 1 136 ? 22.219 6.488 -19.547 1 47.75 136 GLU B N 1
ATOM 6235 C CA . GLU B 1 136 ? 21.625 7.738 -20 1 47.75 136 GLU B CA 1
ATOM 6236 C C . GLU B 1 136 ? 21.781 7.918 -21.516 1 47.75 136 GLU B C 1
ATOM 6238 O O . GLU B 1 136 ? 20.844 8.297 -22.203 1 47.75 136 GLU B O 1
ATOM 6243 N N . LYS B 1 137 ? 23.031 7.582 -21.969 1 46.25 137 LYS B N 1
ATOM 6244 C CA . LYS B 1 137 ? 23.344 7.785 -23.375 1 46.25 137 LYS B CA 1
ATOM 6245 C C . LYS B 1 137 ? 22.5 6.875 -24.266 1 46.25 137 LYS B C 1
ATOM 6247 O O . LYS B 1 137 ? 21.969 7.32 -25.281 1 46.25 137 LYS B O 1
ATOM 6252 N N . GLN B 1 138 ? 22.453 5.711 -23.953 1 46.5 138 GLN B N 1
ATOM 6253 C CA . GLN B 1 138 ? 21.688 4.742 -24.734 1 46.5 138 GLN B CA 1
ATOM 6254 C C . GLN B 1 138 ? 20.203 5.031 -24.672 1 46.5 138 GLN B C 1
ATOM 6256 O O . GLN B 1 138 ? 19.5 4.93 -25.688 1 46.5 138 GLN B O 1
ATOM 6261 N N . TYR B 1 139 ? 19.797 5.371 -23.531 1 47.38 139 TYR B N 1
ATOM 6262 C CA . TYR B 1 139 ? 18.406 5.742 -23.359 1 47.38 139 TYR B CA 1
ATOM 6263 C C . TYR B 1 139 ? 18.062 6.98 -24.172 1 47.38 139 TYR B C 1
ATOM 6265 O O . TYR B 1 139 ? 17.031 7.023 -24.844 1 47.38 139 TYR B O 1
ATOM 6273 N N . LEU B 1 140 ? 19.031 7.801 -24.062 1 51.41 140 LEU B N 1
ATOM 6274 C CA . LEU B 1 140 ? 18.859 9.023 -24.828 1 51.41 140 LEU B CA 1
ATOM 6275 C C . LEU B 1 140 ? 18.891 8.734 -26.328 1 51.41 140 LEU B C 1
ATOM 6277 O O . LEU B 1 140 ? 18.141 9.336 -27.094 1 51.41 140 LEU B O 1
ATOM 6281 N N . GLU B 1 141 ? 19.766 7.793 -26.688 1 46.72 141 GLU B N 1
ATOM 6282 C CA . GLU B 1 141 ? 19.875 7.375 -28.094 1 46.72 141 GLU B CA 1
ATOM 6283 C C . GLU B 1 141 ? 18.609 6.652 -28.547 1 46.72 141 GLU B C 1
ATOM 6285 O O . GLU B 1 141 ? 18.094 6.918 -29.625 1 46.72 141 GLU B O 1
ATOM 6290 N N . GLU B 1 142 ? 18.234 5.918 -27.672 1 47.34 142 GLU B N 1
ATOM 6291 C CA . GLU B 1 142 ? 17.094 5.07 -28.031 1 47.34 142 GLU B CA 1
ATOM 6292 C C . GLU B 1 142 ? 15.797 5.863 -28 1 47.34 142 GLU B C 1
ATOM 6294 O O . GLU B 1 142 ? 14.867 5.555 -28.75 1 47.34 142 GLU B O 1
ATOM 6299 N N . THR B 1 143 ? 15.984 6.836 -27.109 1 47.41 143 THR B N 1
ATOM 6300 C CA . THR B 1 143 ? 14.797 7.68 -27.031 1 47.41 143 THR B CA 1
ATOM 6301 C C . THR B 1 143 ? 14.945 8.922 -27.891 1 47.41 143 THR B C 1
ATOM 6303 O O . THR B 1 143 ? 14.102 9.82 -27.859 1 47.41 143 THR B O 1
ATOM 6306 N N . GLY B 1 144 ? 16.125 8.758 -28.734 1 44.12 144 GLY B N 1
ATOM 6307 C CA . GLY B 1 144 ? 16.438 9.789 -29.719 1 44.12 144 GLY B CA 1
ATOM 6308 C C . GLY B 1 144 ? 16.781 11.125 -29.094 1 44.12 144 GLY B C 1
ATOM 6309 O O . GLY B 1 144 ? 16.578 12.172 -29.703 1 44.12 144 GLY B O 1
ATOM 6310 N N . GLN B 1 145 ? 17.328 10.93 -27.797 1 44.03 145 GLN B N 1
ATOM 6311 C CA . GLN B 1 145 ? 17.641 12.172 -27.094 1 44.03 145 GLN B CA 1
ATOM 6312 C C . GLN B 1 145 ? 19.109 12.547 -27.281 1 44.03 145 GLN B C 1
ATOM 6314 O O . GLN B 1 145 ? 19.594 13.492 -26.656 1 44.03 145 GLN B O 1
ATOM 6319 N N . LEU B 1 146 ? 19.953 11.734 -27.938 1 47.41 146 LEU B N 1
ATOM 6320 C CA . LEU B 1 146 ? 21.297 12.109 -28.344 1 47.41 146 LEU B CA 1
ATOM 6321 C C . LEU B 1 146 ? 21.328 12.555 -29.797 1 47.41 146 LEU B C 1
ATOM 6323 O O . LEU B 1 146 ? 20.609 12 -30.641 1 47.41 146 LEU B O 1
ATOM 6327 N N . ASP B 1 147 ? 22.047 13.695 -30.047 1 40.31 147 ASP B N 1
ATOM 6328 C CA . ASP B 1 147 ? 22.297 14.078 -31.438 1 40.31 147 ASP B CA 1
ATOM 6329 C C . ASP B 1 147 ? 23.328 13.164 -32.062 1 40.31 147 ASP B C 1
ATOM 6331 O O . ASP B 1 147 ? 23.875 12.281 -31.422 1 40.31 147 ASP B O 1
ATOM 6335 N N . GLU B 1 148 ? 23.484 13.195 -33.406 1 39.47 148 GLU B N 1
ATOM 6336 C CA . GLU B 1 148 ? 24.438 12.422 -34.219 1 39.47 148 GLU B CA 1
ATOM 6337 C C . GLU B 1 148 ? 25.844 12.469 -33.594 1 39.47 148 GLU B C 1
ATOM 6339 O O . GLU B 1 148 ? 26.641 11.57 -33.844 1 39.47 148 GLU B O 1
ATOM 6344 N N . GLN B 1 149 ? 26.203 13.578 -32.969 1 41.53 149 GLN B N 1
ATOM 6345 C CA . GLN B 1 149 ? 27.578 13.727 -32.5 1 41.53 149 GLN B CA 1
ATOM 6346 C C . GLN B 1 149 ? 27.75 13.203 -31.078 1 41.53 149 GLN B C 1
ATOM 6348 O O . GLN B 1 149 ? 28.828 13.266 -30.5 1 41.53 149 GLN B O 1
ATOM 6353 N N . GLY B 1 150 ? 26.844 12.547 -30.5 1 39.38 150 GLY B N 1
ATOM 6354 C CA . GLY B 1 150 ? 26.953 11.875 -29.219 1 39.38 150 GLY B CA 1
ATOM 6355 C C . GLY B 1 150 ? 26.484 12.742 -28.062 1 39.38 150 GLY B C 1
ATOM 6356 O O . GLY B 1 150 ? 26.641 12.367 -26.891 1 39.38 150 GLY B O 1
ATOM 6357 N N . ASN B 1 151 ? 26.25 14.047 -28.188 1 38.34 151 ASN B N 1
ATOM 6358 C CA . ASN B 1 151 ? 25.922 14.969 -27.109 1 38.34 151 ASN B CA 1
ATOM 6359 C C . ASN B 1 151 ? 24.453 14.844 -26.688 1 38.34 151 ASN B C 1
ATOM 6361 O O . ASN B 1 151 ? 23.594 14.539 -27.516 1 38.34 151 ASN B O 1
ATOM 6365 N N . ALA B 1 152 ? 24.391 14.82 -25.344 1 40.69 152 ALA B N 1
ATOM 6366 C CA . ALA B 1 152 ? 23.062 14.695 -24.734 1 40.69 152 ALA B CA 1
ATOM 6367 C C . ALA B 1 152 ? 22.156 15.836 -25.188 1 40.69 152 ALA B C 1
ATOM 6369 O O . ALA B 1 152 ? 22.531 17 -25.141 1 40.69 152 ALA B O 1
ATOM 6370 N N . THR B 1 153 ? 21.219 15.82 -25.953 1 37.84 153 THR B N 1
ATOM 6371 C CA . THR B 1 153 ? 20.422 16.859 -26.594 1 37.84 153 THR B CA 1
ATOM 6372 C C . THR B 1 153 ? 19.375 17.406 -25.641 1 37.84 153 THR B C 1
ATOM 6374 O O . THR B 1 153 ? 18.703 18.406 -25.938 1 37.84 153 THR B O 1
ATOM 6377 N N . THR B 1 154 ? 18.781 16.844 -24.703 1 35.59 154 THR B N 1
ATOM 6378 C CA . THR B 1 154 ? 17.812 17.375 -23.75 1 35.59 154 THR B CA 1
ATOM 6379 C C . THR B 1 154 ? 18.375 17.375 -22.328 1 35.59 154 THR B C 1
ATOM 6381 O O . THR B 1 154 ? 19.25 16.562 -22.016 1 35.59 154 THR B O 1
ATOM 6384 N N . SER B 1 155 ? 18.484 18.5 -21.672 1 32.66 155 SER B N 1
ATOM 6385 C CA . SER B 1 155 ? 19.062 18.594 -20.328 1 32.66 155 SER B CA 1
ATOM 6386 C C . SER B 1 155 ? 18.375 17.641 -19.359 1 32.66 155 SER B C 1
ATOM 6388 O O . SER B 1 155 ? 18.891 17.359 -18.281 1 32.66 155 SER B O 1
ATOM 6390 N N . ARG B 1 156 ? 16.922 17.938 -19.172 1 35.47 156 ARG B N 1
ATOM 6391 C CA . ARG B 1 156 ? 16.359 17.172 -18.078 1 35.47 156 ARG B CA 1
ATOM 6392 C C . ARG B 1 156 ? 16.375 15.672 -18.391 1 35.47 156 ARG B C 1
ATOM 6394 O O . ARG B 1 156 ? 15.555 15.18 -19.172 1 35.47 156 ARG B O 1
ATOM 6401 N N . ILE B 1 157 ? 17.312 15.125 -18.516 1 35.84 157 ILE B N 1
ATOM 6402 C CA . ILE B 1 157 ? 17.531 13.688 -18.562 1 35.84 157 ILE B CA 1
ATOM 6403 C C . ILE B 1 157 ? 16.562 12.984 -17.609 1 35.84 157 ILE B C 1
ATOM 6405 O O . ILE B 1 157 ? 16.625 13.18 -16.391 1 35.84 157 ILE B O 1
ATOM 6409 N N . GLU B 1 158 ? 15.281 13.055 -17.969 1 40.75 158 GLU B N 1
ATOM 6410 C CA . GLU B 1 158 ? 14.406 12.305 -17.062 1 40.75 158 GLU B CA 1
ATOM 6411 C C . GLU B 1 158 ? 15.062 11 -16.609 1 40.75 158 GLU B C 1
ATOM 6413 O O . GLU B 1 158 ? 15.094 10.023 -17.359 1 40.75 158 GLU B O 1
ATOM 6418 N N . ALA B 1 159 ? 15.945 11.102 -15.938 1 44.66 159 ALA B N 1
ATOM 6419 C CA . ALA B 1 159 ? 16.641 9.961 -15.352 1 44.66 159 ALA B CA 1
ATOM 6420 C C . ALA B 1 159 ? 15.672 8.844 -15 1 44.66 159 ALA B C 1
ATOM 6422 O O . ALA B 1 159 ? 16.016 7.66 -15.102 1 44.66 159 ALA B O 1
ATOM 6423 N N . ARG B 1 160 ? 14.352 9.234 -14.672 1 50.66 160 ARG B N 1
ATOM 6424 C CA . ARG B 1 160 ? 13.391 8.281 -14.125 1 50.66 160 ARG B CA 1
ATOM 6425 C C . ARG B 1 160 ? 12.805 7.402 -15.227 1 50.66 160 ARG B C 1
ATOM 6427 O O . ARG B 1 160 ? 12.586 6.203 -15.023 1 50.66 160 ARG B O 1
ATOM 6434 N N . GLY B 1 161 ? 12.578 8.094 -16.469 1 57.84 161 GLY B N 1
ATOM 6435 C CA . GLY B 1 161 ? 12.078 7.293 -17.578 1 57.84 161 GLY B CA 1
ATOM 6436 C C . GLY B 1 161 ? 13.055 6.227 -18.031 1 57.84 161 GLY B C 1
ATOM 6437 O O . GLY B 1 161 ? 12.648 5.176 -18.531 1 57.84 161 GLY B O 1
ATOM 6438 N N . ARG B 1 162 ? 14.18 6.426 -17.516 1 62.72 162 ARG B N 1
ATOM 6439 C CA . ARG B 1 162 ? 15.266 5.559 -17.969 1 62.72 162 ARG B CA 1
ATOM 6440 C C . ARG B 1 162 ? 15.242 4.227 -17.234 1 62.72 162 ARG B C 1
ATOM 6442 O O . ARG B 1 162 ? 15.625 3.195 -17.781 1 62.72 162 ARG B O 1
ATOM 6449 N N . LYS B 1 163 ? 14.742 4.387 -16.031 1 75.88 163 LYS B N 1
ATOM 6450 C CA . LYS B 1 163 ? 14.727 3.182 -15.211 1 75.88 163 LYS B CA 1
ATOM 6451 C C . LYS B 1 163 ? 13.391 2.449 -15.328 1 75.88 163 LYS B C 1
ATOM 6453 O O . LYS B 1 163 ? 13.359 1.224 -15.445 1 75.88 163 LYS B O 1
ATOM 6458 N N . HIS B 1 164 ? 12.312 3.168 -15.453 1 84.62 164 HIS B N 1
ATOM 6459 C CA . HIS B 1 164 ? 10.984 2.572 -15.367 1 84.62 164 HIS B CA 1
ATOM 6460 C C . HIS B 1 164 ? 10.531 2.053 -16.734 1 84.62 164 HIS B C 1
ATOM 6462 O O . HIS B 1 164 ? 9.828 1.039 -16.812 1 84.62 164 HIS B O 1
ATOM 6468 N N . ALA B 1 165 ? 10.938 2.686 -17.781 1 83.5 165 ALA B N 1
ATOM 6469 C CA . ALA B 1 165 ? 10.453 2.363 -19.109 1 83.5 165 ALA B CA 1
ATOM 6470 C C . ALA B 1 165 ? 10.875 0.957 -19.531 1 83.5 165 ALA B C 1
ATOM 6472 O O . ALA B 1 165 ? 10.039 0.159 -19.969 1 83.5 165 ALA B O 1
ATOM 6473 N N . PRO B 1 166 ? 12.133 0.562 -19.359 1 84.88 166 PRO B N 1
ATOM 6474 C CA . PRO B 1 166 ? 12.508 -0.809 -19.703 1 84.88 166 PRO B CA 1
ATOM 6475 C C . PRO B 1 166 ? 11.773 -1.855 -18.875 1 84.88 166 PRO B C 1
ATOM 6477 O O . PRO B 1 166 ? 11.438 -2.928 -19.375 1 84.88 166 PRO B O 1
ATOM 6480 N N . TRP B 1 167 ? 11.633 -1.519 -17.641 1 90.94 167 TRP B N 1
ATOM 6481 C CA . TRP B 1 167 ? 10.906 -2.43 -16.75 1 90.94 167 TRP B CA 1
ATOM 6482 C C . TRP B 1 167 ? 9.477 -2.623 -17.234 1 90.94 167 TRP B C 1
ATOM 6484 O O . TRP B 1 167 ? 8.984 -3.752 -17.312 1 90.94 167 TRP B O 1
ATOM 6494 N N . LEU B 1 168 ? 8.828 -1.534 -17.594 1 90.88 168 LEU B N 1
ATOM 6495 C CA . LEU B 1 168 ? 7.457 -1.571 -18.094 1 90.88 168 LEU B CA 1
ATOM 6496 C C . LEU B 1 168 ? 7.375 -2.346 -19.406 1 90.88 168 LEU B C 1
ATOM 6498 O O . LEU B 1 168 ? 6.434 -3.115 -19.625 1 90.88 168 LEU B O 1
ATOM 6502 N N . THR B 1 169 ? 8.344 -2.172 -20.234 1 88.69 169 THR B N 1
ATOM 6503 C CA . THR B 1 169 ? 8.391 -2.855 -21.516 1 88.69 169 THR B CA 1
ATOM 6504 C C . THR B 1 169 ? 8.539 -4.363 -21.328 1 88.69 169 THR B C 1
ATOM 6506 O O . THR B 1 169 ? 7.957 -5.148 -22.078 1 88.69 169 THR B O 1
ATOM 6509 N N . MET B 1 170 ? 9.266 -4.703 -20.375 1 92.5 170 MET B N 1
ATOM 6510 C CA . MET B 1 170 ? 9.477 -6.117 -20.078 1 92.5 170 MET B CA 1
ATOM 6511 C C . MET B 1 170 ? 8.219 -6.73 -19.469 1 92.5 170 MET B C 1
ATOM 6513 O O . MET B 1 170 ? 7.82 -7.836 -19.828 1 92.5 170 MET B O 1
ATOM 6517 N N . MET B 1 171 ? 7.492 -6.027 -18.656 1 95.62 171 MET B N 1
ATOM 6518 C CA . MET B 1 171 ? 6.391 -6.555 -17.859 1 95.62 171 MET B CA 1
ATOM 6519 C C . MET B 1 171 ? 5.113 -6.648 -18.688 1 95.62 171 MET B C 1
ATOM 6521 O O . MET B 1 171 ? 4.367 -7.621 -18.578 1 95.62 171 MET B O 1
ATOM 6525 N N . PHE B 1 172 ? 4.832 -5.723 -19.531 1 92.25 172 PHE B N 1
ATOM 6526 C CA . PHE B 1 172 ? 3.547 -5.578 -20.203 1 92.25 172 PHE B CA 1
ATOM 6527 C C . PHE B 1 172 ? 3.219 -6.828 -21.016 1 92.25 172 PHE B C 1
ATOM 6529 O O . PHE B 1 172 ? 2.17 -7.445 -20.828 1 92.25 172 PHE B O 1
ATOM 6536 N N . PRO B 1 173 ? 4.07 -7.277 -21.953 1 91.31 173 PRO B N 1
ATOM 6537 C CA . PRO B 1 173 ? 3.717 -8.445 -22.766 1 91.31 173 PRO B CA 1
ATOM 6538 C C . PRO B 1 173 ? 3.539 -9.711 -21.922 1 91.31 173 PRO B C 1
ATOM 6540 O O . PRO B 1 173 ? 2.688 -10.547 -22.234 1 91.31 173 PRO B O 1
ATOM 6543 N N . ARG B 1 174 ? 4.289 -9.859 -20.922 1 96.69 174 ARG B N 1
ATOM 6544 C CA . ARG B 1 174 ? 4.211 -11.031 -20.062 1 96.69 174 ARG B CA 1
ATOM 6545 C C . ARG B 1 174 ? 2.885 -11.078 -19.297 1 96.69 174 ARG B C 1
ATOM 6547 O O . ARG B 1 174 ? 2.268 -12.133 -19.172 1 96.69 174 ARG B O 1
ATOM 6554 N N . LEU B 1 175 ? 2.482 -9.883 -18.859 1 96.75 175 LEU B N 1
ATOM 6555 C CA . LEU B 1 175 ? 1.204 -9.805 -18.156 1 96.75 175 LEU B CA 1
ATOM 6556 C C . LEU B 1 175 ? 0.046 -10.062 -19.109 1 96.75 175 LEU B C 1
ATOM 6558 O O . LEU B 1 175 ? -0.941 -10.703 -18.75 1 96.75 175 LEU B O 1
ATOM 6562 N N . ALA B 1 176 ? 0.163 -9.555 -20.312 1 92.69 176 ALA B N 1
ATOM 6563 C CA . ALA B 1 176 ? -0.867 -9.789 -21.328 1 92.69 176 ALA B CA 1
ATOM 6564 C C . ALA B 1 176 ? -1.028 -11.281 -21.609 1 92.69 176 ALA B C 1
ATOM 6566 O O . ALA B 1 176 ? -2.15 -11.789 -21.688 1 92.69 176 ALA B O 1
ATOM 6567 N N . LEU B 1 177 ? 0.043 -11.977 -21.75 1 93.69 177 LEU B N 1
ATOM 6568 C CA . LEU B 1 177 ? 0.014 -13.414 -22.016 1 93.69 177 LEU B CA 1
ATOM 6569 C C . LEU B 1 177 ? -0.485 -14.195 -20.812 1 93.69 177 LEU B C 1
ATOM 6571 O O . LEU B 1 177 ? -1.213 -15.18 -20.953 1 93.69 177 LEU B O 1
ATOM 6575 N N . ALA B 1 178 ? -0.092 -13.758 -19.641 1 97.5 178 ALA B N 1
ATOM 6576 C CA . ALA B 1 178 ? -0.545 -14.406 -18.406 1 97.5 178 ALA B CA 1
ATOM 6577 C C . ALA B 1 178 ? -2.066 -14.367 -18.297 1 97.5 178 ALA B C 1
ATOM 6579 O O . ALA B 1 178 ? -2.688 -15.344 -17.875 1 97.5 178 ALA B O 1
ATOM 6580 N N . ARG B 1 179 ? -2.633 -13.211 -18.641 1 95.88 179 ARG B N 1
ATOM 6581 C CA . ARG B 1 179 ? -4.086 -13.078 -18.578 1 95.88 179 ARG B CA 1
ATOM 6582 C C . ARG B 1 179 ? -4.766 -14.125 -19.453 1 95.88 179 ARG B C 1
ATOM 6584 O O . ARG B 1 179 ? -5.789 -14.695 -19.078 1 95.88 179 ARG B O 1
ATOM 6591 N N . HIS B 1 180 ? -4.168 -14.453 -20.578 1 91.69 180 HIS B N 1
ATOM 6592 C CA . HIS B 1 180 ? -4.719 -15.422 -21.531 1 91.69 180 HIS B CA 1
ATOM 6593 C C . HIS B 1 180 ? -4.695 -16.828 -20.953 1 91.69 180 HIS B C 1
ATOM 6595 O O . HIS B 1 180 ? -5.559 -17.656 -21.266 1 91.69 180 HIS B O 1
ATOM 6601 N N . LEU B 1 181 ? -3.795 -17.109 -20.156 1 97 181 LEU B N 1
ATOM 6602 C CA . LEU B 1 181 ? -3.621 -18.453 -19.625 1 97 181 LEU B CA 1
ATOM 6603 C C . LEU B 1 181 ? -4.555 -18.688 -18.438 1 97 181 LEU B C 1
ATOM 6605 O O . LEU B 1 181 ? -4.824 -19.828 -18.062 1 97 181 LEU B O 1
ATOM 6609 N N . LEU B 1 182 ? -5.098 -17.641 -17.875 1 97.94 182 LEU B N 1
ATOM 6610 C CA . LEU B 1 182 ? -5.914 -17.734 -16.672 1 97.94 182 LEU B CA 1
ATOM 6611 C C . LEU B 1 182 ? -7.312 -18.25 -17 1 97.94 182 LEU B C 1
ATOM 6613 O O . LEU B 1 182 ? -7.902 -17.844 -18.016 1 97.94 182 LEU B O 1
ATOM 6617 N N . ARG B 1 183 ? -7.785 -19.109 -16.109 1 97.25 183 ARG B N 1
ATOM 6618 C CA . ARG B 1 183 ? -9.195 -19.484 -16.125 1 97.25 183 ARG B CA 1
ATOM 6619 C C . ARG B 1 183 ? -10.086 -18.281 -15.844 1 97.25 183 ARG B C 1
ATOM 6621 O O . ARG B 1 183 ? -9.609 -17.266 -15.344 1 97.25 183 ARG B O 1
ATOM 6628 N N . ARG B 1 184 ? -11.359 -18.453 -16.109 1 96 184 ARG B N 1
ATOM 6629 C CA . ARG B 1 184 ? -12.281 -17.344 -15.883 1 96 184 ARG B CA 1
ATOM 6630 C C . ARG B 1 184 ? -12.32 -16.969 -14.406 1 96 184 ARG B C 1
ATOM 6632 O O . ARG B 1 184 ? -12.477 -15.789 -14.062 1 96 184 ARG B O 1
ATOM 6639 N N . ASP B 1 185 ? -12.195 -17.938 -13.484 1 97.88 185 ASP B N 1
ATOM 6640 C CA . ASP B 1 185 ? -12.172 -17.672 -12.047 1 97.88 185 ASP B CA 1
ATOM 6641 C C . ASP B 1 185 ? -10.734 -17.562 -11.539 1 97.88 185 ASP B C 1
ATOM 6643 O O . ASP B 1 185 ? -10.484 -17.719 -10.344 1 97.88 185 ASP B O 1
ATOM 6647 N N . GLY B 1 186 ? -9.812 -17.406 -12.516 1 98.5 186 GLY B N 1
ATOM 6648 C CA . GLY B 1 186 ? -8.406 -17.297 -12.156 1 98.5 186 GLY B CA 1
ATOM 6649 C C . GLY B 1 186 ? -8.039 -15.945 -11.578 1 98.5 186 GLY B C 1
ATOM 6650 O O . GLY B 1 186 ? -8.797 -14.977 -11.719 1 98.5 186 GLY B O 1
ATOM 6651 N N . VAL B 1 187 ? -6.898 -15.961 -10.898 1 98.62 187 VAL B N 1
ATOM 6652 C CA . VAL B 1 187 ? -6.406 -14.773 -10.203 1 98.62 187 VAL B CA 1
ATOM 6653 C C . VAL B 1 187 ? -4.902 -14.625 -10.43 1 98.62 187 VAL B C 1
ATOM 6655 O O . VAL B 1 187 ? -4.191 -15.625 -10.578 1 98.62 187 VAL B O 1
ATOM 6658 N N . ILE B 1 188 ? -4.465 -13.367 -10.539 1 98.81 188 ILE B N 1
ATOM 6659 C CA . ILE B 1 188 ? -3.025 -13.125 -10.578 1 98.81 188 ILE B CA 1
ATOM 6660 C C . ILE B 1 188 ? -2.596 -12.344 -9.336 1 98.81 188 ILE B C 1
ATOM 6662 O O . ILE B 1 188 ? -3.295 -11.43 -8.898 1 98.81 188 ILE B O 1
ATOM 6666 N N . LEU B 1 189 ? -1.541 -12.797 -8.672 1 98.88 189 LEU B N 1
ATOM 6667 C CA . LEU B 1 189 ? -0.854 -12.117 -7.578 1 98.88 189 LEU B CA 1
ATOM 6668 C C . LEU B 1 189 ? 0.541 -11.672 -8 1 98.88 189 LEU B C 1
ATOM 6670 O O . LEU B 1 189 ? 1.325 -12.477 -8.516 1 98.88 189 LEU B O 1
ATOM 6674 N N . VAL B 1 190 ? 0.846 -10.383 -7.805 1 98.75 190 VAL B N 1
ATOM 6675 C CA . VAL B 1 190 ? 2.162 -9.875 -8.18 1 98.75 190 VAL B CA 1
ATOM 6676 C C . VAL B 1 190 ? 2.811 -9.188 -6.977 1 98.75 190 VAL B C 1
ATOM 6678 O O . VAL B 1 190 ? 2.283 -8.203 -6.461 1 98.75 190 VAL B O 1
ATOM 6681 N N . SER B 1 191 ? 3.945 -9.742 -6.508 1 98.25 191 SER B N 1
ATOM 6682 C CA . SER B 1 191 ? 4.734 -9.102 -5.465 1 98.25 191 SER B CA 1
ATOM 6683 C C . SER B 1 191 ? 5.527 -7.918 -6.016 1 98.25 191 SER B C 1
ATOM 6685 O O . SER B 1 191 ? 6.023 -7.969 -7.141 1 98.25 191 SER B O 1
ATOM 6687 N N . ILE B 1 192 ? 5.625 -6.852 -5.273 1 98 192 ILE B N 1
ATOM 6688 C CA . ILE B 1 192 ? 6.328 -5.656 -5.719 1 98 192 ILE B CA 1
ATOM 6689 C C . ILE B 1 192 ? 6.598 -4.742 -4.523 1 98 192 ILE B C 1
ATOM 6691 O O . ILE B 1 192 ? 6.184 -5.039 -3.4 1 98 192 ILE B O 1
ATOM 6695 N N . ASP B 1 193 ? 7.402 -3.719 -4.664 1 96.62 193 ASP B N 1
ATOM 6696 C CA . ASP B 1 193 ? 7.641 -2.75 -3.598 1 96.62 193 ASP B CA 1
ATOM 6697 C C . ASP B 1 193 ? 7.301 -1.334 -4.059 1 96.62 193 ASP B C 1
ATOM 6699 O O . ASP B 1 193 ? 6.613 -1.15 -5.066 1 96.62 193 ASP B O 1
ATOM 6703 N N . ASN B 1 194 ? 7.695 -0.34 -3.35 1 96.19 194 ASN B N 1
ATOM 6704 C CA . ASN B 1 194 ? 7.344 1.056 -3.592 1 96.19 194 ASN B CA 1
ATOM 6705 C C . ASN B 1 194 ? 7.984 1.578 -4.875 1 96.19 194 ASN B C 1
ATOM 6707 O O . ASN B 1 194 ? 7.562 2.605 -5.41 1 96.19 194 ASN B O 1
ATOM 6711 N N . ASN B 1 195 ? 8.961 0.922 -5.355 1 92.69 195 ASN B N 1
ATOM 6712 C CA . ASN B 1 195 ? 9.664 1.421 -6.531 1 92.69 195 ASN B CA 1
ATOM 6713 C C . ASN B 1 195 ? 8.773 1.377 -7.773 1 92.69 195 ASN B C 1
ATOM 6715 O O . ASN B 1 195 ? 8.828 2.281 -8.609 1 92.69 195 ASN B O 1
ATOM 6719 N N . GLU B 1 196 ? 7.965 0.279 -7.879 1 94.88 196 GLU B N 1
ATOM 6720 C CA . GLU B 1 196 ? 7.258 0.106 -9.141 1 94.88 196 GLU B CA 1
ATOM 6721 C C . GLU B 1 196 ? 5.77 -0.155 -8.906 1 94.88 196 GLU B C 1
ATOM 6723 O O . GLU B 1 196 ? 5.008 -0.33 -9.867 1 94.88 196 GLU B O 1
ATOM 6728 N N . VAL B 1 197 ? 5.262 -0.126 -7.68 1 97.56 197 VAL B N 1
ATOM 6729 C CA . VAL B 1 197 ? 3.906 -0.572 -7.375 1 97.56 197 VAL B CA 1
ATOM 6730 C C . VAL B 1 197 ? 2.896 0.292 -8.125 1 97.56 197 VAL B C 1
ATOM 6732 O O . VAL B 1 197 ? 1.886 -0.212 -8.625 1 97.56 197 VAL B O 1
ATOM 6735 N N . HIS B 1 198 ? 3.074 1.613 -8.164 1 95 198 HIS B N 1
ATOM 6736 C CA . HIS B 1 198 ? 2.129 2.502 -8.828 1 95 198 HIS B CA 1
ATOM 6737 C C . HIS B 1 198 ? 2.129 2.281 -10.336 1 95 198 HIS B C 1
ATOM 6739 O O . HIS B 1 198 ? 1.076 2.34 -10.977 1 95 198 HIS B O 1
ATOM 6745 N N . HIS B 1 199 ? 3.279 1.998 -10.961 1 92.94 199 HIS B N 1
ATOM 6746 C CA . HIS B 1 199 ? 3.354 1.671 -12.383 1 92.94 199 HIS B CA 1
ATOM 6747 C C . HIS B 1 199 ? 2.719 0.313 -12.664 1 92.94 199 HIS B C 1
ATOM 6749 O O . HIS B 1 199 ? 2.006 0.153 -13.656 1 92.94 199 HIS B O 1
ATOM 6755 N N . LEU B 1 200 ? 3.029 -0.638 -11.828 1 97.25 200 LEU B N 1
ATOM 6756 C CA . LEU B 1 200 ? 2.465 -1.974 -11.984 1 97.25 200 LEU B CA 1
ATOM 6757 C C . LEU B 1 200 ? 0.942 -1.933 -11.914 1 97.25 200 LEU B C 1
ATOM 6759 O O . LEU B 1 200 ? 0.261 -2.633 -12.664 1 97.25 200 LEU B O 1
ATOM 6763 N N . ARG B 1 201 ? 0.439 -1.161 -10.93 1 96.56 201 ARG B N 1
ATOM 6764 C CA . ARG B 1 201 ? -1.006 -1.008 -10.797 1 96.56 201 ARG B CA 1
ATOM 6765 C C . ARG B 1 201 ? -1.62 -0.491 -12.094 1 96.56 201 ARG B C 1
ATOM 6767 O O . ARG B 1 201 ? -2.656 -0.987 -12.539 1 96.56 201 ARG B O 1
ATOM 6774 N N . LEU B 1 202 ? -1.046 0.469 -12.703 1 91.38 202 LEU B N 1
ATOM 6775 C CA . LEU B 1 202 ? -1.53 1.011 -13.969 1 91.38 202 LEU B CA 1
ATOM 6776 C C . LEU B 1 202 ? -1.479 -0.045 -15.07 1 91.38 202 LEU B C 1
ATOM 6778 O O . LEU B 1 202 ? -2.4 -0.144 -15.883 1 91.38 202 LEU B O 1
ATOM 6782 N N . LEU B 1 203 ? -0.415 -0.809 -15.102 1 92.88 203 LEU B N 1
ATOM 6783 C CA . LEU B 1 203 ? -0.27 -1.866 -16.094 1 92.88 203 LEU B CA 1
ATOM 6784 C C . LEU B 1 203 ? -1.354 -2.924 -15.922 1 92.88 203 LEU B C 1
ATOM 6786 O O . LEU B 1 203 ? -1.951 -3.371 -16.906 1 92.88 203 LEU B O 1
ATOM 6790 N N . LEU B 1 204 ? -1.524 -3.34 -14.75 1 96.75 204 LEU B N 1
ATOM 6791 C CA . LEU B 1 204 ? -2.527 -4.363 -14.477 1 96.75 204 LEU B CA 1
ATOM 6792 C C . LEU B 1 204 ? -3.928 -3.854 -14.789 1 96.75 204 LEU B C 1
ATOM 6794 O O . LEU B 1 204 ? -4.777 -4.609 -15.273 1 96.75 204 LEU B O 1
ATOM 6798 N N . ASP B 1 205 ? -4.184 -2.553 -14.453 1 91.31 205 ASP B N 1
ATOM 6799 C CA . ASP B 1 205 ? -5.453 -1.951 -14.852 1 91.31 205 ASP B CA 1
ATOM 6800 C C . ASP B 1 205 ? -5.652 -2.035 -16.359 1 91.31 205 ASP B C 1
ATOM 6802 O O . ASP B 1 205 ? -6.762 -2.293 -16.844 1 91.31 205 ASP B O 1
ATOM 6806 N N . ALA B 1 206 ? -4.605 -1.795 -17.062 1 86.94 206 ALA B N 1
ATOM 6807 C CA . ALA B 1 206 ? -4.672 -1.796 -18.516 1 86.94 206 ALA B CA 1
ATOM 6808 C C . ALA B 1 206 ? -4.902 -3.207 -19.062 1 86.94 206 ALA B C 1
ATOM 6810 O O . ALA B 1 206 ? -5.652 -3.398 -20.016 1 86.94 206 ALA B O 1
ATOM 6811 N N . VAL B 1 207 ? -4.27 -4.191 -18.469 1 91.44 207 VAL B N 1
ATOM 6812 C CA . VAL B 1 207 ? -4.277 -5.555 -18.984 1 91.44 207 VAL B CA 1
ATOM 6813 C C . VAL B 1 207 ? -5.523 -6.289 -18.5 1 91.44 207 VAL B C 1
ATOM 6815 O O . VAL B 1 207 ? -6.188 -6.988 -19.266 1 91.44 207 VAL B O 1
ATOM 6818 N N . PHE B 1 208 ? -5.895 -6.16 -17.281 1 94.56 208 PHE B N 1
ATOM 6819 C CA . PHE B 1 208 ? -6.961 -6.945 -16.672 1 94.56 208 PHE B CA 1
ATOM 6820 C C . PHE B 1 208 ? -8.234 -6.121 -16.547 1 94.56 208 PHE B C 1
ATOM 6822 O O . PHE B 1 208 ? -9.32 -6.672 -16.359 1 94.56 208 PHE B O 1
ATOM 6829 N N . GLY B 1 209 ? -8.141 -4.785 -16.641 1 90.44 209 GLY B N 1
ATOM 6830 C CA . GLY B 1 209 ? -9.258 -3.904 -16.344 1 90.44 209 GLY B CA 1
ATOM 6831 C C . GLY B 1 209 ? -9.297 -3.469 -14.883 1 90.44 209 GLY B C 1
ATOM 6832 O O . GLY B 1 209 ? -9.125 -4.289 -13.984 1 90.44 209 GLY B O 1
ATOM 6833 N N . ALA B 1 210 ? -9.516 -2.172 -14.727 1 89.81 210 ALA B N 1
ATOM 6834 C CA . ALA B 1 210 ? -9.555 -1.616 -13.375 1 89.81 210 ALA B CA 1
ATOM 6835 C C . ALA B 1 210 ? -10.672 -2.248 -12.547 1 89.81 210 ALA B C 1
ATOM 6837 O O . ALA B 1 210 ? -10.555 -2.367 -11.328 1 89.81 210 ALA B O 1
ATOM 6838 N N . GLU B 1 211 ? -11.758 -2.686 -13.148 1 91.88 211 GLU B N 1
ATOM 6839 C CA . GLU B 1 211 ? -12.906 -3.273 -12.469 1 91.88 211 GLU B CA 1
ATOM 6840 C C . GLU B 1 211 ? -12.555 -4.633 -11.867 1 91.88 211 GLU B C 1
ATOM 6842 O O . GLU B 1 211 ? -13.297 -5.152 -11.023 1 91.88 211 GLU B O 1
ATOM 6847 N N . ASN B 1 212 ? -11.43 -5.195 -12.32 1 96.75 212 ASN B N 1
ATOM 6848 C CA . ASN B 1 212 ? -11.062 -6.527 -11.852 1 96.75 212 ASN B CA 1
ATOM 6849 C C . ASN B 1 212 ? -10.031 -6.461 -10.727 1 96.75 212 ASN B C 1
ATOM 6851 O O . ASN B 1 212 ? -9.484 -7.488 -10.328 1 96.75 212 ASN B O 1
ATOM 6855 N N . PHE B 1 213 ? -9.781 -5.184 -10.25 1 97.31 213 PHE B N 1
ATOM 6856 C CA . PHE B 1 213 ? -8.93 -5.012 -9.078 1 97.31 213 PHE B CA 1
ATOM 6857 C C . PHE B 1 213 ? -9.57 -5.645 -7.848 1 97.31 213 PHE B C 1
ATOM 6859 O O . PHE B 1 213 ? -10.742 -5.402 -7.559 1 97.31 213 PHE B O 1
ATOM 6866 N N . VAL B 1 214 ? -8.742 -6.48 -7.164 1 98.06 214 VAL B N 1
ATOM 6867 C CA . VAL B 1 214 ? -9.258 -7.121 -5.957 1 98.06 214 VAL B CA 1
ATOM 6868 C C . VAL B 1 214 ? -8.695 -6.43 -4.723 1 98.06 214 VAL B C 1
ATOM 6870 O O . VAL B 1 214 ? -9.445 -6.023 -3.832 1 98.06 214 VAL B O 1
ATOM 6873 N N . ASP B 1 215 ? -7.332 -6.355 -4.68 1 97.88 215 ASP B N 1
ATOM 6874 C CA . ASP B 1 215 ? -6.699 -5.801 -3.488 1 97.88 215 ASP B CA 1
ATOM 6875 C C . ASP B 1 215 ? -5.227 -5.488 -3.74 1 97.88 215 ASP B C 1
ATOM 6877 O O . ASP B 1 215 ? -4.652 -5.934 -4.734 1 97.88 215 ASP B O 1
ATOM 6881 N N . MET B 1 216 ? -4.703 -4.594 -3.023 1 98.38 216 MET B N 1
ATOM 6882 C CA . MET B 1 216 ? -3.268 -4.418 -2.826 1 98.38 216 MET B CA 1
ATOM 6883 C C . MET B 1 216 ? -2.867 -4.773 -1.399 1 98.38 216 MET B C 1
ATOM 6885 O O . MET B 1 216 ? -2.881 -3.916 -0.514 1 98.38 216 MET B O 1
ATOM 6889 N N . MET B 1 217 ? -2.508 -5.984 -1.217 1 98.06 217 MET B N 1
ATOM 6890 C CA . MET B 1 217 ? -2.139 -6.453 0.116 1 98.06 217 MET B CA 1
ATOM 6891 C C . MET B 1 217 ? -0.784 -5.895 0.536 1 98.06 217 MET B C 1
ATOM 6893 O O . MET B 1 217 ? 0.13 -5.793 -0.284 1 98.06 217 MET B O 1
ATOM 6897 N N . THR B 1 218 ? -0.652 -5.5 1.778 1 98 218 THR B N 1
ATOM 6898 C CA . THR B 1 218 ? 0.609 -4.996 2.309 1 98 218 THR B CA 1
ATOM 6899 C C . THR B 1 218 ? 1.295 -6.051 3.17 1 98 218 THR B C 1
ATOM 6901 O O . THR B 1 218 ? 0.714 -6.543 4.141 1 98 218 THR B O 1
ATOM 6904 N N . TRP B 1 219 ? 2.492 -6.469 2.768 1 96.94 219 TRP B N 1
ATOM 6905 C CA . TRP B 1 219 ? 3.342 -7.406 3.494 1 96.94 219 TRP B CA 1
ATOM 6906 C C . TRP B 1 219 ? 4.438 -6.672 4.258 1 96.94 219 TRP B C 1
ATOM 6908 O O . TRP B 1 219 ? 5.43 -6.238 3.668 1 96.94 219 TRP B O 1
ATOM 6918 N N . GLN B 1 220 ? 4.258 -6.523 5.598 1 93.88 220 GLN B N 1
ATOM 6919 C CA . GLN B 1 220 ? 5.242 -5.848 6.434 1 93.88 220 GLN B CA 1
ATOM 6920 C C . GLN B 1 220 ? 6.324 -6.816 6.902 1 93.88 220 GLN B C 1
ATOM 6922 O O . GLN B 1 220 ? 6.031 -7.805 7.578 1 93.88 220 GLN B O 1
ATOM 6927 N N . GLY B 1 221 ? 7.555 -6.629 6.445 1 91.44 221 GLY B N 1
ATOM 6928 C CA . GLY B 1 221 ? 8.703 -7.352 6.961 1 91.44 221 GLY B CA 1
ATOM 6929 C C . GLY B 1 221 ? 9.367 -6.664 8.141 1 91.44 221 GLY B C 1
ATOM 6930 O O . GLY B 1 221 ? 8.695 -5.973 8.914 1 91.44 221 GLY B O 1
ATOM 6931 N N . GLY B 1 222 ? 10.562 -6.887 8.352 1 86.94 222 GLY B N 1
ATOM 6932 C CA . GLY B 1 222 ? 11.312 -6.266 9.438 1 86.94 222 GLY B CA 1
ATOM 6933 C C . GLY B 1 222 ? 11.547 -4.781 9.227 1 86.94 222 GLY B C 1
ATOM 6934 O O . GLY B 1 222 ? 11.711 -4.332 8.086 1 86.94 222 GLY B O 1
ATOM 6935 N N . ARG B 1 223 ? 11.594 -4.074 10.336 1 85.38 223 ARG B N 1
ATOM 6936 C CA . ARG B 1 223 ? 11.914 -2.648 10.289 1 85.38 223 ARG B CA 1
ATOM 6937 C C . ARG B 1 223 ? 13.391 -2.43 9.977 1 85.38 223 ARG B C 1
ATOM 6939 O O . ARG B 1 223 ? 14.242 -3.234 10.359 1 85.38 223 ARG B O 1
ATOM 6946 N N . LYS B 1 224 ? 13.586 -1.34 9.297 1 80.62 224 LYS B N 1
ATOM 6947 C CA . LYS B 1 224 ? 14.984 -0.96 9.102 1 80.62 224 LYS B CA 1
ATOM 6948 C C . LYS B 1 224 ? 15.539 -0.281 10.344 1 80.62 224 LYS B C 1
ATOM 6950 O O . LYS B 1 224 ? 15.094 0.803 10.727 1 80.62 224 LYS B O 1
ATOM 6955 N N . GLY B 1 225 ? 16.422 -0.884 11.031 1 75.75 225 GLY B N 1
ATOM 6956 C CA . GLY B 1 225 ? 16.953 -0.423 12.305 1 75.75 225 GLY B CA 1
ATOM 6957 C C . GLY B 1 225 ? 17.562 0.965 12.227 1 75.75 225 GLY B C 1
ATOM 6958 O O . GLY B 1 225 ? 17.5 1.728 13.195 1 75.75 225 GLY B O 1
ATOM 6959 N N . ASP B 1 226 ? 18.109 1.325 11.102 1 80.19 226 ASP B N 1
ATOM 6960 C CA . ASP B 1 226 ? 18.797 2.609 10.992 1 80.19 226 ASP B CA 1
ATOM 6961 C C . ASP B 1 226 ? 17.953 3.611 10.203 1 80.19 226 ASP B C 1
ATOM 6963 O O . ASP B 1 226 ? 18.484 4.586 9.664 1 80.19 226 ASP B O 1
ATOM 6967 N N . ALA B 1 227 ? 16.672 3.328 10.148 1 89.88 227 ALA B N 1
ATOM 6968 C CA . ALA B 1 227 ? 15.789 4.207 9.391 1 89.88 227 ALA B CA 1
ATOM 6969 C C . ALA B 1 227 ? 15.758 5.605 10 1 89.88 227 ALA B C 1
ATOM 6971 O O . ALA B 1 227 ? 15.711 5.758 11.219 1 89.88 227 ALA B O 1
ATOM 6972 N N . LYS B 1 228 ? 15.812 6.59 9.188 1 92.38 228 LYS B N 1
ATOM 6973 C CA . LYS B 1 228 ? 15.852 7.969 9.664 1 92.38 228 LYS B CA 1
ATOM 6974 C C . LYS B 1 228 ? 14.453 8.594 9.648 1 92.38 228 LYS B C 1
ATOM 6976 O O . LYS B 1 228 ? 14.078 9.305 10.578 1 92.38 228 LYS B O 1
ATOM 6981 N N . LEU B 1 229 ? 13.664 8.344 8.609 1 96.38 229 LEU B N 1
ATOM 6982 C CA . LEU B 1 229 ? 12.352 8.984 8.492 1 96.38 229 LEU B CA 1
ATOM 6983 C C . LEU B 1 229 ? 11.234 7.988 8.797 1 96.38 229 LEU B C 1
ATOM 6985 O O . LEU B 1 229 ? 10.586 8.078 9.836 1 96.38 229 LEU B O 1
ATOM 6989 N N . THR B 1 230 ? 11.023 7.004 8.023 1 96.88 230 THR B N 1
ATOM 6990 C CA . THR B 1 230 ? 10.047 5.949 8.289 1 96.88 230 THR B CA 1
ATOM 6991 C C . THR B 1 230 ? 10.727 4.586 8.344 1 96.88 230 THR B C 1
ATOM 6993 O O . THR B 1 230 ? 11.805 4.398 7.77 1 96.88 230 THR B O 1
ATOM 6996 N N . ALA B 1 231 ? 10.094 3.693 9.008 1 93.94 231 ALA B N 1
ATOM 6997 C CA . ALA B 1 231 ? 10.703 2.4 9.305 1 93.94 231 ALA B CA 1
ATOM 6998 C C . ALA B 1 231 ? 10.867 1.567 8.031 1 93.94 231 ALA B C 1
ATOM 7000 O O . ALA B 1 231 ? 11.789 0.751 7.934 1 93.94 231 ALA B O 1
ATOM 7001 N N . GLY B 1 232 ? 9.984 1.763 7.086 1 94.19 232 GLY B N 1
ATOM 7002 C CA . GLY B 1 232 ? 10.055 0.958 5.875 1 94.19 232 GLY B CA 1
ATOM 7003 C C . GLY B 1 232 ? 9.711 -0.5 6.109 1 94.19 232 GLY B C 1
ATOM 7004 O O . GLY B 1 232 ? 8.883 -0.82 6.965 1 94.19 232 GLY B O 1
ATOM 7005 N N . GLY B 1 233 ? 10.195 -1.391 5.191 1 93.5 233 GLY B N 1
ATOM 7006 C CA . GLY B 1 233 ? 10.07 -2.834 5.328 1 93.5 233 GLY B CA 1
ATOM 7007 C C . GLY B 1 233 ? 8.797 -3.381 4.715 1 93.5 233 GLY B C 1
ATOM 7008 O O . GLY B 1 233 ? 8.445 -4.543 4.93 1 93.5 233 GLY B O 1
ATOM 7009 N N . GLN B 1 234 ? 8.07 -2.539 3.963 1 95.12 234 GLN B N 1
ATOM 7010 C CA . GLN B 1 234 ? 6.809 -3.021 3.404 1 95.12 234 GLN B CA 1
ATOM 7011 C C . GLN B 1 234 ? 6.969 -3.412 1.938 1 95.12 234 GLN B C 1
ATOM 7013 O O . GLN B 1 234 ? 7.73 -2.779 1.202 1 95.12 234 GLN B O 1
ATOM 7018 N N . ASP B 1 235 ? 6.379 -4.465 1.572 1 96.31 235 ASP B N 1
ATOM 7019 C CA . ASP B 1 235 ? 6.133 -4.887 0.197 1 96.31 235 ASP B CA 1
ATOM 7020 C C . ASP B 1 235 ? 4.637 -5.039 -0.07 1 96.31 235 ASP B C 1
ATOM 7022 O O . ASP B 1 235 ? 3.82 -4.906 0.845 1 96.31 235 ASP B O 1
ATOM 7026 N N . TYR B 1 236 ? 4.348 -5.223 -1.307 1 98 236 TYR B N 1
ATOM 7027 C CA . TYR B 1 236 ? 2.943 -5.336 -1.682 1 98 236 TYR B CA 1
ATOM 7028 C C . TYR B 1 236 ? 2.705 -6.578 -2.533 1 98 236 TYR B C 1
ATOM 7030 O O . TYR B 1 236 ? 3.631 -7.094 -3.164 1 98 236 TYR B O 1
ATOM 7038 N N . VAL B 1 237 ? 1.528 -7.098 -2.434 1 98.56 237 VAL B N 1
ATOM 7039 C CA . VAL B 1 237 ? 1.019 -8.102 -3.357 1 98.56 237 VAL B CA 1
ATOM 7040 C C . VAL B 1 237 ? -0.252 -7.59 -4.031 1 98.56 237 VAL B C 1
ATOM 7042 O O . VAL B 1 237 ? -1.312 -7.523 -3.402 1 98.56 237 VAL B O 1
ATOM 7045 N N . LEU B 1 238 ? -0.125 -7.242 -5.289 1 98.69 238 LEU B N 1
ATOM 7046 C CA . LEU B 1 238 ? -1.299 -6.824 -6.047 1 98.69 238 LEU B CA 1
ATOM 7047 C C . LEU B 1 238 ? -2.102 -8.031 -6.516 1 98.69 238 LEU B C 1
ATOM 7049 O O . LEU B 1 238 ? -1.537 -8.992 -7.051 1 98.69 238 LEU B O 1
ATOM 7053 N N . ALA B 1 239 ? -3.414 -7.98 -6.316 1 98.75 239 ALA B N 1
ATOM 7054 C CA . ALA B 1 239 ? -4.301 -9.078 -6.695 1 98.75 239 ALA B CA 1
ATOM 7055 C C . ALA B 1 239 ? -5.34 -8.617 -7.711 1 98.75 239 ALA B C 1
ATOM 7057 O O . ALA B 1 239 ? -6.059 -7.641 -7.477 1 98.75 239 ALA B O 1
ATOM 7058 N N . TYR B 1 240 ? -5.41 -9.273 -8.852 1 98.56 240 TYR B N 1
ATOM 7059 C CA . TYR B 1 240 ? -6.414 -9.039 -9.883 1 98.56 240 TYR B CA 1
ATOM 7060 C C . TYR B 1 240 ? -7.117 -10.336 -10.266 1 98.56 240 TYR B C 1
ATOM 7062 O O . TYR B 1 240 ? -6.477 -11.383 -10.391 1 98.56 240 TYR B O 1
ATOM 7070 N N . ALA B 1 241 ? -8.43 -10.258 -10.398 1 98.44 241 ALA B N 1
ATOM 7071 C CA . ALA B 1 241 ? -9.18 -11.367 -10.977 1 98.44 241 ALA B CA 1
ATOM 7072 C C . ALA B 1 241 ? -9.195 -11.281 -12.5 1 98.44 241 ALA B C 1
ATOM 7074 O O . ALA B 1 241 ? -9.133 -10.195 -13.07 1 98.44 241 ALA B O 1
ATOM 7075 N N . ARG B 1 242 ? -9.219 -12.469 -13.094 1 97.12 242 ARG B N 1
ATOM 7076 C CA . ARG B 1 242 ? -9.492 -12.477 -14.531 1 97.12 242 ARG B CA 1
ATOM 7077 C C . ARG B 1 242 ? -10.867 -11.867 -14.82 1 97.12 242 ARG B C 1
ATOM 7079 O O . ARG B 1 242 ? -11.031 -11.141 -15.805 1 97.12 242 ARG B O 1
ATOM 7086 N N . ASP B 1 243 ? -11.781 -12.227 -14.008 1 95.81 243 ASP B N 1
ATOM 7087 C CA . ASP B 1 243 ? -13.156 -11.742 -14.094 1 95.81 243 ASP B CA 1
ATOM 7088 C C . ASP B 1 243 ? -13.797 -11.656 -12.711 1 95.81 243 ASP B C 1
ATOM 7090 O O . ASP B 1 243 ? -14.414 -12.625 -12.25 1 95.81 243 ASP B O 1
ATOM 7094 N N . LEU B 1 244 ? -13.758 -10.461 -12.148 1 96.25 244 LEU B N 1
ATOM 7095 C CA . LEU B 1 244 ? -14.234 -10.281 -10.781 1 96.25 244 LEU B CA 1
ATOM 7096 C C . LEU B 1 244 ? -15.75 -10.445 -10.711 1 96.25 244 LEU B C 1
ATOM 7098 O O . LEU B 1 244 ? -16.266 -10.969 -9.719 1 96.25 244 LEU B O 1
ATOM 7102 N N . SER B 1 245 ? -16.438 -9.953 -11.68 1 94.75 245 SER B N 1
ATOM 7103 C CA . SER B 1 245 ? -17.891 -10.102 -11.727 1 94.75 245 SER B CA 1
ATOM 7104 C C . SER B 1 245 ? -18.297 -11.57 -11.672 1 94.75 245 SER B C 1
ATOM 7106 O O . SER B 1 245 ? -19.297 -11.93 -11.047 1 94.75 245 SER B O 1
ATOM 7108 N N . HIS B 1 246 ? -17.531 -12.383 -12.383 1 95.19 246 HIS B N 1
ATOM 7109 C CA . HIS B 1 246 ? -17.766 -13.82 -12.375 1 95.19 246 HIS B CA 1
ATOM 7110 C C . HIS B 1 246 ? -17.562 -14.406 -10.984 1 95.19 246 HIS B C 1
ATOM 7112 O O . HIS B 1 246 ? -18.344 -15.25 -10.531 1 95.19 246 HIS B O 1
ATOM 7118 N N . LEU B 1 247 ? -16.516 -14.016 -10.281 1 97.25 247 LEU B N 1
ATOM 7119 C CA . LEU B 1 247 ? -16.266 -14.484 -8.922 1 97.25 247 LEU B CA 1
ATOM 7120 C C . LEU B 1 247 ? -17.422 -14.109 -8 1 97.25 247 LEU B C 1
ATOM 7122 O O . LEU B 1 247 ? -17.875 -14.93 -7.199 1 97.25 247 LEU B O 1
ATOM 7126 N N . LYS B 1 248 ? -17.875 -12.883 -8.133 1 93.69 248 LYS B N 1
ATOM 7127 C CA . LYS B 1 248 ? -18.984 -12.391 -7.32 1 93.69 248 LYS B CA 1
ATOM 7128 C C . LYS B 1 248 ? -20.266 -13.164 -7.621 1 93.69 248 LYS B C 1
ATOM 7130 O O . LYS B 1 248 ? -20.969 -13.586 -6.707 1 93.69 248 LYS B O 1
ATOM 7135 N N . ALA B 1 249 ? -20.547 -13.328 -8.875 1 93.62 249 ALA B N 1
ATOM 7136 C CA . ALA B 1 249 ? -21.75 -14.016 -9.312 1 93.62 249 ALA B CA 1
ATOM 7137 C C . ALA B 1 249 ? -21.797 -15.453 -8.797 1 93.62 249 ALA B C 1
ATOM 7139 O O . ALA B 1 249 ? -22.859 -15.992 -8.508 1 93.62 249 ALA B O 1
ATOM 7140 N N . ASN B 1 250 ? -20.625 -16 -8.609 1 95.94 250 ASN B N 1
ATOM 7141 C CA . ASN B 1 250 ? -20.562 -17.391 -8.172 1 95.94 250 ASN B CA 1
ATOM 7142 C C . ASN B 1 250 ? -20.234 -17.5 -6.684 1 95.94 250 ASN B C 1
ATOM 7144 O O . ASN B 1 250 ? -19.875 -18.562 -6.199 1 95.94 250 ASN B O 1
ATOM 7148 N N . ASP B 1 251 ? -20.203 -16.438 -5.898 1 95.31 251 ASP B N 1
ATOM 7149 C CA . ASP B 1 251 ? -20 -16.344 -4.457 1 95.31 251 ASP B CA 1
ATOM 7150 C C . ASP B 1 251 ? -18.703 -17.031 -4.035 1 95.31 251 ASP B C 1
ATOM 7152 O O . ASP B 1 251 ? -18.703 -17.812 -3.084 1 95.31 251 ASP B O 1
ATOM 7156 N N . VAL B 1 252 ? -17.703 -16.828 -4.906 1 96.38 252 VAL B N 1
ATOM 7157 C CA . VAL B 1 252 ? -16.375 -17.344 -4.551 1 96.38 252 VAL B CA 1
ATOM 7158 C C . VAL B 1 252 ? -15.891 -16.672 -3.27 1 96.38 252 VAL B C 1
ATOM 7160 O O . VAL B 1 252 ? -15.977 -15.445 -3.131 1 96.38 252 VAL B O 1
ATOM 7163 N N . ARG B 1 253 ? -15.359 -17.5 -2.281 1 96.25 253 ARG B N 1
ATOM 7164 C CA . ARG B 1 253 ? -14.891 -16.984 -1 1 96.25 253 ARG B CA 1
ATOM 7165 C C . ARG B 1 253 ? -13.484 -17.5 -0.685 1 96.25 253 ARG B C 1
ATOM 7167 O O . ARG B 1 253 ? -13.234 -18.703 -0.744 1 96.25 253 ARG B O 1
ATOM 7174 N N . TRP B 1 254 ? -12.633 -16.578 -0.481 1 97.62 254 TRP B N 1
ATOM 7175 C CA . TRP B 1 254 ? -11.312 -16.938 0.023 1 97.62 254 TRP B CA 1
ATOM 7176 C C . TRP B 1 254 ? -11.305 -17 1.547 1 97.62 254 TRP B C 1
ATOM 7178 O O . TRP B 1 254 ? -11.883 -16.125 2.209 1 97.62 254 TRP B O 1
ATOM 7188 N N . ARG B 1 255 ? -10.68 -18.047 2.139 1 95.56 255 ARG B N 1
ATOM 7189 C CA . ARG B 1 255 ? -10.734 -18.219 3.588 1 95.56 255 ARG B CA 1
ATOM 7190 C C . ARG B 1 255 ? -9.391 -18.688 4.137 1 95.56 255 ARG B C 1
ATOM 7192 O O . ARG B 1 255 ? -8.672 -19.438 3.471 1 95.56 255 ARG B O 1
ATOM 7199 N N . GLU B 1 256 ? -9.109 -18.234 5.234 1 92.81 256 GLU B N 1
ATOM 7200 C CA . GLU B 1 256 ? -8.008 -18.734 6.051 1 92.81 256 GLU B CA 1
ATOM 7201 C C . GLU B 1 256 ? -8.422 -18.859 7.516 1 92.81 256 GLU B C 1
ATOM 7203 O O . GLU B 1 256 ? -9.414 -18.281 7.941 1 92.81 256 GLU B O 1
ATOM 7208 N N . ARG B 1 257 ? -7.742 -19.625 8.195 1 91.25 257 ARG B N 1
ATOM 7209 C CA . ARG B 1 257 ? -8.055 -19.859 9.602 1 91.25 257 ARG B CA 1
ATOM 7210 C C . ARG B 1 257 ? -7.648 -18.656 10.453 1 91.25 257 ARG B C 1
ATOM 7212 O O . ARG B 1 257 ? -6.559 -18.109 10.273 1 91.25 257 ARG B O 1
ATOM 7219 N N . LYS B 1 258 ? -8.516 -18.25 11.344 1 89.94 258 LYS B N 1
ATOM 7220 C CA . LYS B 1 258 ? -8.219 -17.141 12.242 1 89.94 258 LYS B CA 1
ATOM 7221 C C . LYS B 1 258 ? -7.043 -17.469 13.156 1 89.94 258 LYS B C 1
ATOM 7223 O O . LYS B 1 258 ? -6.852 -18.625 13.539 1 89.94 258 LYS B O 1
ATOM 7228 N N . SER B 1 259 ? -6.293 -16.453 13.477 1 83.75 259 SER B N 1
ATOM 7229 C CA . SER B 1 259 ? -5.195 -16.656 14.414 1 83.75 259 SER B CA 1
ATOM 7230 C C . SER B 1 259 ? -5.68 -16.594 15.859 1 83.75 259 SER B C 1
ATOM 7232 O O . SER B 1 259 ? -6.707 -15.969 16.141 1 83.75 259 SER B O 1
ATOM 7234 N N . GLY B 1 260 ? -5.016 -17.234 16.766 1 86.75 260 GLY B N 1
ATOM 7235 C CA . GLY B 1 260 ? -5.273 -17.125 18.203 1 86.75 260 GLY B CA 1
ATOM 7236 C C . GLY B 1 260 ? -6.34 -18.078 18.688 1 86.75 260 GLY B C 1
ATOM 7237 O O . GLY B 1 260 ? -6.625 -18.141 19.891 1 86.75 260 GLY B O 1
ATOM 7238 N N . LEU B 1 261 ? -6.898 -18.875 17.828 1 92.69 261 LEU B N 1
ATOM 7239 C CA . LEU B 1 261 ? -8.008 -19.75 18.172 1 92.69 261 LEU B CA 1
ATOM 7240 C C . LEU B 1 261 ? -7.566 -20.828 19.156 1 92.69 261 LEU B C 1
ATOM 7242 O O . LEU B 1 261 ? -8.297 -21.156 20.094 1 92.69 261 LEU B O 1
ATOM 7246 N N . ASP B 1 262 ? -6.398 -21.328 18.938 1 90.56 262 ASP B N 1
ATOM 7247 C CA . ASP B 1 262 ? -5.918 -22.422 19.781 1 90.56 262 ASP B CA 1
ATOM 7248 C C . ASP B 1 262 ? -5.797 -21.969 21.234 1 90.56 262 ASP B C 1
ATOM 7250 O O . ASP B 1 262 ? -6.113 -22.734 22.156 1 90.56 262 ASP B O 1
ATOM 7254 N N . ASP B 1 263 ? -5.414 -20.75 21.438 1 88.94 263 ASP B N 1
ATOM 7255 C CA . ASP B 1 263 ? -5.305 -20.188 22.781 1 88.94 263 ASP B CA 1
ATOM 7256 C C . ASP B 1 263 ? -6.68 -20.031 23.422 1 88.94 263 ASP B C 1
ATOM 7258 O O . ASP B 1 263 ? -6.852 -20.328 24.609 1 88.94 263 ASP B O 1
ATOM 7262 N N . VAL B 1 264 ? -7.594 -19.578 22.672 1 94.31 264 VAL B N 1
ATOM 7263 C CA . VAL B 1 264 ? -8.945 -19.391 23.188 1 94.31 264 VAL B CA 1
ATOM 7264 C C . VAL B 1 264 ? -9.562 -20.75 23.547 1 94.31 264 VAL B C 1
ATOM 7266 O O . VAL B 1 264 ? -10.18 -20.891 24.609 1 94.31 264 VAL B O 1
ATOM 7269 N N . TYR B 1 265 ? -9.344 -21.719 22.703 1 95.12 265 TYR B N 1
ATOM 7270 C CA . TYR B 1 265 ? -9.914 -23.031 22.953 1 95.12 265 TYR B CA 1
ATOM 7271 C C . TYR B 1 265 ? -9.258 -23.703 24.156 1 95.12 265 TYR B C 1
ATOM 7273 O O . TYR B 1 265 ? -9.914 -24.453 24.891 1 95.12 265 TYR B O 1
ATOM 7281 N N . ALA B 1 266 ? -8 -23.5 24.281 1 93.94 266 ALA B N 1
ATOM 7282 C CA . ALA B 1 266 ? -7.316 -24.016 25.469 1 93.94 266 ALA B CA 1
ATOM 7283 C C . ALA B 1 266 ? -7.902 -23.422 26.734 1 93.94 266 ALA B C 1
ATOM 7285 O O . ALA B 1 266 ? -8.117 -24.141 27.719 1 93.94 266 ALA B O 1
ATOM 7286 N N . LYS B 1 267 ? -8.102 -22.125 26.719 1 94.56 267 LYS B N 1
ATOM 7287 C CA . LYS B 1 267 ? -8.695 -21.453 27.875 1 94.56 267 LYS B CA 1
ATOM 7288 C C . LYS B 1 267 ? -10.125 -21.938 28.109 1 94.56 267 LYS B C 1
ATOM 7290 O O . LYS B 1 267 ? -10.555 -22.094 29.25 1 94.56 267 LYS B O 1
ATOM 7295 N N . GLU B 1 268 ? -10.828 -22.078 27.031 1 96.06 268 GLU B N 1
ATOM 7296 C CA . GLU B 1 268 ? -12.188 -22.609 27.078 1 96.06 268 GLU B CA 1
ATOM 7297 C C . GLU B 1 268 ? -12.219 -23.953 27.812 1 96.06 268 GLU B C 1
ATOM 7299 O O . GLU B 1 268 ? -13.016 -24.141 28.734 1 96.06 268 GLU B O 1
ATOM 7304 N N . ARG B 1 269 ? -11.367 -24.859 27.469 1 95.81 269 ARG B N 1
ATOM 7305 C CA . ARG B 1 269 ? -11.297 -26.188 28.094 1 95.81 269 ARG B CA 1
ATOM 7306 C C . ARG B 1 269 ? -10.953 -26.078 29.578 1 95.81 269 ARG B C 1
ATOM 7308 O O . ARG B 1 269 ? -11.539 -26.766 30.406 1 95.81 269 ARG B O 1
ATOM 7315 N N . GLU B 1 270 ? -10.07 -25.234 29.844 1 96.25 270 GLU B N 1
ATOM 7316 C CA . GLU B 1 270 ? -9.656 -25.016 31.219 1 96.25 270 GLU B CA 1
ATOM 7317 C C . GLU B 1 270 ? -10.82 -24.531 32.094 1 96.25 270 GLU B C 1
ATOM 7319 O O . GLU B 1 270 ? -11.047 -25.047 33.188 1 96.25 270 GLU B O 1
ATOM 7324 N N . LEU B 1 271 ? -11.539 -23.625 31.609 1 96.62 271 LEU B N 1
ATOM 7325 C CA . LEU B 1 271 ? -12.625 -23.016 32.375 1 96.62 271 LEU B CA 1
ATOM 7326 C C . LEU B 1 271 ? -13.781 -24 32.531 1 96.62 271 LEU B C 1
ATOM 7328 O O . LEU B 1 271 ? -14.43 -24.031 33.562 1 96.62 271 LEU B O 1
ATOM 7332 N N . LEU B 1 272 ? -14.094 -24.719 31.5 1 95.12 272 LEU B N 1
ATOM 7333 C CA . LEU B 1 272 ? -15.18 -25.703 31.562 1 95.12 272 LEU B CA 1
ATOM 7334 C C . LEU B 1 272 ? -14.844 -26.812 32.562 1 95.12 272 LEU B C 1
ATOM 7336 O O . LEU B 1 272 ? -15.734 -27.344 33.219 1 95.12 272 LEU B O 1
ATOM 7340 N N . GLU B 1 273 ? -13.586 -27.188 32.594 1 95.62 273 GLU B N 1
ATOM 7341 C CA . GLU B 1 273 ? -13.156 -28.203 33.531 1 95.62 273 GLU B CA 1
ATOM 7342 C C . GLU B 1 273 ? -13.219 -27.672 34.969 1 95.62 273 GLU B C 1
ATOM 7344 O O . GLU B 1 273 ? -13.633 -28.375 35.875 1 95.62 273 GLU B O 1
ATOM 7349 N N . ARG B 1 274 ? -12.867 -26.469 35.125 1 95.38 274 ARG B N 1
ATOM 7350 C CA . ARG B 1 274 ? -12.75 -25.859 36.469 1 95.38 274 ARG B CA 1
ATOM 7351 C C . ARG B 1 274 ? -14.133 -25.531 37.031 1 95.38 274 ARG B C 1
ATOM 7353 O O . ARG B 1 274 ? -14.383 -25.75 38.219 1 95.38 274 ARG B O 1
ATOM 7360 N N . HIS B 1 275 ? -15.023 -25.078 36.156 1 95.69 275 HIS B N 1
ATOM 7361 C CA . HIS B 1 275 ? -16.281 -24.547 36.656 1 95.69 275 HIS B CA 1
ATOM 7362 C C . HIS B 1 275 ? -17.438 -25.5 36.375 1 95.69 275 HIS B C 1
ATOM 7364 O O . HIS B 1 275 ? -18.562 -25.281 36.844 1 95.69 275 HIS B O 1
ATOM 7370 N N . GLU B 1 276 ? -17.156 -26.453 35.594 1 90.75 276 GLU B N 1
ATOM 7371 C CA . GLU B 1 276 ? -18.156 -27.438 35.219 1 90.75 276 GLU B CA 1
ATOM 7372 C C . GLU B 1 276 ? -19.422 -26.766 34.688 1 90.75 276 GLU B C 1
ATOM 7374 O O . GLU B 1 276 ? -19.359 -26 33.719 1 90.75 276 GLU B O 1
ATOM 7379 N N . ASP B 1 277 ? -20.531 -26.703 35.531 1 90.5 277 ASP B N 1
ATOM 7380 C CA . ASP B 1 277 ? -21.797 -26.203 35 1 90.5 277 ASP B CA 1
ATOM 7381 C C . ASP B 1 277 ? -22.062 -24.781 35.469 1 90.5 277 ASP B C 1
ATOM 7383 O O . ASP B 1 277 ? -23.109 -24.203 35.156 1 90.5 277 ASP B O 1
ATOM 7387 N N . ASP B 1 278 ? -21.125 -24.188 36.125 1 95.69 278 ASP B N 1
ATOM 7388 C CA . ASP B 1 278 ? -21.266 -22.781 36.531 1 95.69 278 ASP B CA 1
ATOM 7389 C C . ASP B 1 278 ? -20.766 -21.844 35.438 1 95.69 278 ASP B C 1
ATOM 7391 O O . ASP B 1 278 ? -19.688 -21.266 35.562 1 95.69 278 ASP B O 1
ATOM 7395 N N . TYR B 1 279 ? -21.609 -21.531 34.5 1 94.75 279 TYR B N 1
ATOM 7396 C CA . TYR B 1 279 ? -21.219 -20.766 33.344 1 94.75 279 TYR B CA 1
ATOM 7397 C C . TYR B 1 279 ? -21.109 -19.281 33.656 1 94.75 279 TYR B C 1
ATOM 7399 O O . TYR B 1 279 ? -20.453 -18.516 32.938 1 94.75 279 TYR B O 1
ATOM 7407 N N . VAL B 1 280 ? -21.688 -18.859 34.781 1 94.31 280 VAL B N 1
ATOM 7408 C CA . VAL B 1 280 ? -21.578 -17.469 35.188 1 94.31 280 VAL B CA 1
ATOM 7409 C C . VAL B 1 280 ? -20.156 -17.188 35.688 1 94.31 280 VAL B C 1
ATOM 7411 O O . VAL B 1 280 ? -19.547 -16.188 35.281 1 94.31 280 VAL B O 1
ATOM 7414 N N . ALA B 1 281 ? -19.766 -18.094 36.469 1 95.5 281 ALA B N 1
ATOM 7415 C CA . ALA B 1 281 ? -18.391 -17.953 36.969 1 95.5 281 ALA B CA 1
ATOM 7416 C C . ALA B 1 281 ? -17.391 -18.078 35.812 1 95.5 281 ALA B C 1
ATOM 7418 O O . ALA B 1 281 ? -16.391 -17.344 35.781 1 95.5 281 ALA B O 1
ATOM 7419 N N . ALA B 1 282 ? -17.656 -19.031 34.969 1 96.38 282 ALA B N 1
ATOM 7420 C CA . ALA B 1 282 ? -16.781 -19.234 33.812 1 96.38 282 ALA B CA 1
ATOM 7421 C C . ALA B 1 282 ? -16.719 -17.984 32.969 1 96.38 282 ALA B C 1
ATOM 7423 O O . ALA B 1 282 ? -15.641 -17.609 32.469 1 96.38 282 ALA B O 1
ATOM 7424 N N . ARG B 1 283 ? -17.781 -17.344 32.75 1 96.19 283 ARG B N 1
ATOM 7425 C CA . ARG B 1 283 ? -17.859 -16.141 31.938 1 96.19 283 ARG B CA 1
ATOM 7426 C C . ARG B 1 283 ? -17.031 -15.016 32.562 1 96.19 283 ARG B C 1
ATOM 7428 O O . ARG B 1 283 ? -16.312 -14.297 31.859 1 96.19 283 ARG B O 1
ATOM 7435 N N . GLY B 1 284 ? -17.219 -14.852 33.781 1 95.88 284 GLY B N 1
ATOM 7436 C CA . GLY B 1 284 ? -16.453 -13.836 34.469 1 95.88 284 GLY B CA 1
ATOM 7437 C C . GLY B 1 284 ? -14.961 -13.992 34.312 1 95.88 284 GLY B C 1
ATOM 7438 O O . GLY B 1 284 ? -14.258 -13.023 34.031 1 95.88 284 GLY B O 1
ATOM 7439 N N . GLU B 1 285 ? -14.555 -15.219 34.438 1 95.44 285 GLU B N 1
ATOM 7440 C CA . GLU B 1 285 ? -13.125 -15.492 34.344 1 95.44 285 GLU B CA 1
ATOM 7441 C C . GLU B 1 285 ? -12.656 -15.352 32.875 1 95.44 285 GLU B C 1
ATOM 7443 O O . GLU B 1 285 ? -11.523 -14.938 32.625 1 95.44 285 GLU B O 1
ATOM 7448 N N . LEU B 1 286 ? -13.445 -15.766 31.969 1 96.5 286 LEU B N 1
ATOM 7449 C CA . LEU B 1 286 ? -13.125 -15.609 30.547 1 96.5 286 LEU B CA 1
ATOM 7450 C C . LEU B 1 286 ? -12.898 -14.141 30.203 1 96.5 286 LEU B C 1
ATOM 7452 O O . LEU B 1 286 ? -11.93 -13.797 29.531 1 96.5 286 LEU B O 1
ATOM 7456 N N . ARG B 1 287 ? -13.773 -13.273 30.656 1 95.44 287 ARG B N 1
ATOM 7457 C CA . ARG B 1 287 ? -13.68 -11.844 30.406 1 95.44 287 ARG B CA 1
ATOM 7458 C C . ARG B 1 287 ? -12.414 -11.258 31.031 1 95.44 287 ARG B C 1
ATOM 7460 O O . ARG B 1 287 ? -11.758 -10.406 30.438 1 95.44 287 ARG B O 1
ATOM 7467 N N . GLU B 1 288 ? -12.164 -11.719 32.156 1 92.69 288 GLU B N 1
ATOM 7468 C CA . GLU B 1 288 ? -10.953 -11.273 32.844 1 92.69 288 GLU B CA 1
ATOM 7469 C C . GLU B 1 288 ? -9.703 -11.703 32.062 1 92.69 288 GLU B C 1
ATOM 7471 O O . GLU B 1 288 ? -8.727 -10.953 32 1 92.69 288 GLU B O 1
ATOM 7476 N N . TRP B 1 289 ? -9.758 -12.922 31.625 1 92.94 289 TRP B N 1
ATOM 7477 C CA . TRP B 1 289 ? -8.633 -13.43 30.859 1 92.94 289 TRP B CA 1
ATOM 7478 C C . TRP B 1 289 ? -8.414 -12.602 29.594 1 92.94 289 TRP B C 1
ATOM 7480 O O . TRP B 1 289 ? -7.285 -12.195 29.297 1 92.94 289 TRP B O 1
ATOM 7490 N N . PHE B 1 290 ? -9.406 -12.32 28.812 1 92.12 290 PHE B N 1
ATOM 7491 C CA . PHE B 1 290 ? -9.305 -11.5 27.625 1 92.12 290 PHE B CA 1
ATOM 7492 C C . PHE B 1 290 ? -8.75 -10.117 27.953 1 92.12 290 PHE B C 1
ATOM 7494 O O . PHE B 1 290 ? -7.914 -9.578 27.234 1 92.12 290 PHE B O 1
ATOM 7501 N N . ALA B 1 291 ? -9.258 -9.539 29.016 1 87.25 291 ALA B N 1
ATOM 7502 C CA . ALA B 1 291 ? -8.836 -8.211 29.453 1 87.25 291 ALA B CA 1
ATOM 7503 C C . ALA B 1 291 ? -7.348 -8.195 29.797 1 87.25 291 ALA B C 1
ATOM 7505 O O . ALA B 1 291 ? -6.676 -7.172 29.625 1 87.25 291 ALA B O 1
ATOM 7506 N N . SER B 1 292 ? -6.91 -9.273 30.234 1 82.5 292 SER B N 1
ATOM 7507 C CA . SER B 1 292 ? -5.523 -9.375 30.688 1 82.5 292 SER B CA 1
ATOM 7508 C C . SER B 1 292 ? -4.57 -9.523 29.5 1 82.5 292 SER B C 1
ATOM 7510 O O . SER B 1 292 ? -3.365 -9.297 29.641 1 82.5 292 SER B O 1
ATOM 7512 N N . LEU B 1 293 ? -5.141 -9.938 28.391 1 81.44 293 LEU B N 1
ATOM 7513 C CA . LEU B 1 293 ? -4.297 -10.109 27.219 1 81.44 293 LEU B CA 1
ATOM 7514 C C . LEU B 1 293 ? -3.801 -8.766 26.703 1 81.44 293 LEU B C 1
ATOM 7516 O O . LEU B 1 293 ? -4.543 -7.777 26.719 1 81.44 293 LEU B O 1
ATOM 7520 N N . PRO B 1 294 ? -2.604 -8.703 26.422 1 66.81 294 PRO B N 1
ATOM 7521 C CA . PRO B 1 294 ? -2.084 -7.441 25.891 1 66.81 294 PRO B CA 1
ATOM 7522 C C . PRO B 1 294 ? -2.695 -7.07 24.547 1 66.81 294 PRO B C 1
ATOM 7524 O O . PRO B 1 294 ? -3.229 -7.938 23.844 1 66.81 294 PRO B O 1
ATOM 7527 N N . ASP B 1 295 ? -2.66 -5.742 24.219 1 63.47 295 ASP B N 1
ATOM 7528 C CA . ASP B 1 295 ? -3.129 -5.289 22.922 1 63.47 295 ASP B CA 1
ATOM 7529 C C . ASP B 1 295 ? -2.318 -5.93 21.797 1 63.47 295 ASP B C 1
ATOM 7531 O O . ASP B 1 295 ? -1.1 -6.074 21.906 1 63.47 295 ASP B O 1
ATOM 7535 N N . GLY B 1 296 ? -2.943 -6.488 20.844 1 64.12 296 GLY B N 1
ATOM 7536 C CA . GLY B 1 296 ? -2.273 -7.109 19.719 1 64.12 296 GLY B CA 1
ATOM 7537 C C . GLY B 1 296 ? -2.254 -8.625 19.797 1 64.12 296 GLY B C 1
ATOM 7538 O O . GLY B 1 296 ? -1.924 -9.297 18.812 1 64.12 296 GLY B O 1
ATOM 7539 N N . ASN B 1 297 ? -2.479 -9.055 20.984 1 72.12 297 ASN B N 1
ATOM 7540 C CA . ASN B 1 297 ? -2.578 -10.508 21.094 1 72.12 297 ASN B CA 1
ATOM 7541 C C . ASN B 1 297 ? -3.621 -11.078 20.141 1 72.12 297 ASN B C 1
ATOM 7543 O O . ASN B 1 297 ? -4.734 -10.555 20.047 1 72.12 297 ASN B O 1
ATOM 7547 N N . SER B 1 298 ? -3.234 -12.188 19.453 1 78.25 298 SER B N 1
ATOM 7548 C CA . SER B 1 298 ? -4.113 -12.75 18.438 1 78.25 298 SER B CA 1
ATOM 7549 C C . SER B 1 298 ? -5.398 -13.297 19.047 1 78.25 298 SER B C 1
ATOM 7551 O O . SER B 1 298 ? -6.438 -13.336 18.391 1 78.25 298 SER B O 1
ATOM 7553 N N . ALA B 1 299 ? -5.305 -13.734 20.25 1 86.19 299 ALA B N 1
ATOM 7554 C CA . ALA B 1 299 ? -6.5 -14.258 20.906 1 86.19 299 ALA B CA 1
ATOM 7555 C C . ALA B 1 299 ? -7.453 -13.125 21.281 1 86.19 299 ALA B C 1
ATOM 7557 O O . ALA B 1 299 ? -8.672 -13.32 21.328 1 86.19 299 ALA B O 1
ATOM 7558 N N . LYS B 1 300 ? -6.918 -11.945 21.594 1 84.31 300 LYS B N 1
ATOM 7559 C CA . LYS B 1 300 ? -7.711 -10.82 22.062 1 84.31 300 LYS B CA 1
ATOM 7560 C C . LYS B 1 300 ? -8.695 -10.344 21 1 84.31 300 LYS B C 1
ATOM 7562 O O . LYS B 1 300 ? -9.727 -9.75 21.328 1 84.31 300 LYS B O 1
ATOM 7567 N N . GLN B 1 301 ? -8.383 -10.664 19.781 1 82.12 301 GLN B N 1
ATOM 7568 C CA . GLN B 1 301 ? -9.281 -10.258 18.703 1 82.12 301 GLN B CA 1
ATOM 7569 C C . GLN B 1 301 ? -10.625 -10.969 18.812 1 82.12 301 GLN B C 1
ATOM 7571 O O . GLN B 1 301 ? -11.617 -10.539 18.219 1 82.12 301 GLN B O 1
ATOM 7576 N N . HIS B 1 302 ? -10.625 -12.039 19.609 1 91.25 302 HIS B N 1
ATOM 7577 C CA . HIS B 1 302 ? -11.852 -12.805 19.781 1 91.25 302 HIS B CA 1
ATOM 7578 C C . HIS B 1 302 ? -12.531 -12.469 21.109 1 91.25 302 HIS B C 1
ATOM 7580 O O . HIS B 1 302 ? -13.375 -13.227 21.594 1 91.25 302 HIS B O 1
ATOM 7586 N N . SER B 1 303 ? -12.188 -11.336 21.703 1 90.69 303 SER B N 1
ATOM 7587 C CA . SER B 1 303 ? -12.664 -10.984 23.031 1 90.69 303 SER B CA 1
ATOM 7588 C C . SER B 1 303 ? -14.172 -10.734 23.031 1 90.69 303 SER B C 1
ATOM 7590 O O . SER B 1 303 ? -14.812 -10.797 24.078 1 90.69 303 SER B O 1
ATOM 7592 N N . HIS B 1 304 ? -14.734 -10.469 21.812 1 89.06 304 HIS B N 1
ATOM 7593 C CA . HIS B 1 304 ? -16.172 -10.273 21.75 1 89.06 304 HIS B CA 1
ATOM 7594 C C . HIS B 1 304 ? -16.922 -11.578 21.984 1 89.06 304 HIS B C 1
ATOM 7596 O O . HIS B 1 304 ? -18.125 -11.562 22.281 1 89.06 304 HIS B O 1
ATOM 7602 N N . TYR B 1 305 ? -16.219 -12.703 21.844 1 94.12 305 TYR B N 1
ATOM 7603 C CA . TYR B 1 305 ? -16.766 -13.984 22.266 1 94.12 305 TYR B CA 1
ATOM 7604 C C . TYR B 1 305 ? -16.609 -14.188 23.766 1 94.12 305 TYR B C 1
ATOM 7606 O O . TYR B 1 305 ? -15.867 -15.078 24.203 1 94.12 305 TYR B O 1
ATOM 7614 N N . ASP B 1 306 ? -17.359 -13.414 24.516 1 93.12 306 ASP B N 1
ATOM 7615 C CA . ASP B 1 306 ? -17.094 -13.281 25.953 1 93.12 306 ASP B CA 1
ATOM 7616 C C . ASP B 1 306 ? -18.109 -14.086 26.766 1 93.12 306 ASP B C 1
ATOM 7618 O O . ASP B 1 306 ? -18.25 -13.867 27.969 1 93.12 306 ASP B O 1
ATOM 7622 N N . HIS B 1 307 ? -18.938 -14.977 26.156 1 95 307 HIS B N 1
ATOM 7623 C CA . HIS B 1 307 ? -19.812 -15.914 26.844 1 95 307 HIS B CA 1
ATOM 7624 C C . HIS B 1 307 ? -19.297 -17.344 26.719 1 95 307 HIS B C 1
ATOM 7626 O O . HIS B 1 307 ? -18.484 -17.641 25.828 1 95 307 HIS B O 1
ATOM 7632 N N . ILE B 1 308 ? -19.734 -18.156 27.641 1 96.44 308 ILE B N 1
ATOM 7633 C CA . ILE B 1 308 ? -19.297 -19.562 27.594 1 96.44 308 ILE B CA 1
ATOM 7634 C C . ILE B 1 308 ? -20.406 -20.453 28.172 1 96.44 308 ILE B C 1
ATOM 7636 O O . ILE B 1 308 ? -21.047 -20.094 29.172 1 96.44 308 ILE B O 1
ATOM 7640 N N . ASP B 1 309 ? -20.734 -21.516 27.547 1 94.62 309 ASP B N 1
ATOM 7641 C CA . ASP B 1 309 ? -21.641 -22.547 28.047 1 94.62 309 ASP B CA 1
ATOM 7642 C C . ASP B 1 309 ? -21.141 -23.938 27.672 1 94.62 309 ASP B C 1
ATOM 7644 O O . ASP B 1 309 ? -19.938 -24.125 27.406 1 94.62 309 ASP B O 1
ATOM 7648 N N . ALA B 1 310 ? -22.031 -24.891 27.734 1 92.25 310 ALA B N 1
ATOM 7649 C CA . ALA B 1 310 ? -21.625 -26.266 27.469 1 92.25 310 ALA B CA 1
ATOM 7650 C C . ALA B 1 310 ? -21.109 -26.422 26.047 1 92.25 310 ALA B C 1
ATOM 7652 O O . ALA B 1 310 ? -20.266 -27.281 25.781 1 92.25 310 ALA B O 1
ATOM 7653 N N . GLY B 1 311 ? -21.578 -25.578 25.172 1 92.88 311 GLY B N 1
ATOM 7654 C CA . GLY B 1 311 ? -21.172 -25.641 23.781 1 92.88 311 GLY B CA 1
ATOM 7655 C C . GLY B 1 311 ? -19.859 -24.922 23.516 1 92.88 311 GLY B C 1
ATOM 7656 O O . GLY B 1 311 ? -19.281 -25.062 22.438 1 92.88 311 GLY B O 1
ATOM 7657 N N . GLY B 1 312 ? -19.359 -24.141 24.406 1 95.25 312 GLY B N 1
ATOM 7658 C CA . GLY B 1 312 ? -18.109 -23.422 24.25 1 95.25 312 GLY B CA 1
ATOM 7659 C C . GLY B 1 312 ? -18.266 -21.906 24.328 1 95.25 312 GLY B C 1
ATOM 7660 O O . GLY B 1 312 ? -19.297 -21.422 24.812 1 95.25 312 GLY B O 1
ATOM 7661 N N . VAL B 1 313 ? -17.203 -21.234 23.859 1 96.56 313 VAL B N 1
ATOM 7662 C CA . VAL B 1 313 ? -17.203 -19.781 23.875 1 96.56 313 VAL B CA 1
ATOM 7663 C C . VAL B 1 313 ? -18.094 -19.25 22.75 1 96.56 313 VAL B C 1
ATOM 7665 O O . VAL B 1 313 ? -18.094 -19.797 21.641 1 96.56 313 VAL B O 1
ATOM 7668 N N . TRP B 1 314 ? -18.953 -18.234 23.094 1 95.81 314 TRP B N 1
ATOM 7669 C CA . TRP B 1 314 ? -19.891 -17.734 22.094 1 95.81 314 TRP B CA 1
ATOM 7670 C C . TRP B 1 314 ? -20.156 -16.25 22.312 1 95.81 314 TRP B C 1
ATOM 7672 O O . TRP B 1 314 ? -19.75 -15.672 23.312 1 95.81 314 TRP B O 1
ATOM 7682 N N . THR B 1 315 ? -20.672 -15.539 21.25 1 95.06 315 THR B N 1
ATOM 7683 C CA . THR B 1 315 ? -21.141 -14.156 21.328 1 95.06 315 THR B CA 1
ATOM 7684 C C . THR B 1 315 ? -22.578 -14.055 20.828 1 95.06 315 THR B C 1
ATOM 7686 O O . THR B 1 315 ? -23.125 -15.023 20.297 1 95.06 315 THR B O 1
ATOM 7689 N N . SER B 1 316 ? -23.234 -13.031 21.25 1 91.12 316 SER B N 1
ATOM 7690 C CA . SER B 1 316 ? -24.609 -12.781 20.797 1 91.12 316 SER B CA 1
ATOM 7691 C C . SER B 1 316 ? -24.625 -12.008 19.484 1 91.12 316 SER B C 1
ATOM 7693 O O . SER B 1 316 ? -23.844 -11.07 19.297 1 91.12 316 SER B O 1
ATOM 7695 N N . ASP B 1 317 ? -25.344 -12.445 18.531 1 88.56 317 ASP B N 1
ATOM 7696 C CA . ASP B 1 317 ? -25.438 -11.797 17.219 1 88.56 317 ASP B CA 1
ATOM 7697 C C . ASP B 1 317 ? -26.875 -11.359 16.938 1 88.56 317 ASP B C 1
ATOM 7699 O O . ASP B 1 317 ? -27.812 -11.797 17.609 1 88.56 317 ASP B O 1
ATOM 7703 N N . ASN B 1 318 ? -27 -10.422 16 1 85.62 318 ASN B N 1
ATOM 7704 C CA . ASN B 1 318 ? -28.281 -9.867 15.594 1 85.62 318 ASN B CA 1
ATOM 7705 C C . ASN B 1 318 ? -29.109 -10.875 14.805 1 85.62 318 ASN B C 1
ATOM 7707 O O . ASN B 1 318 ? -28.562 -11.633 14 1 85.62 318 ASN B O 1
ATOM 7711 N N . SER B 1 319 ? -30.469 -10.898 15.109 1 88.81 319 SER B N 1
ATOM 7712 C CA . SER B 1 319 ? -31.375 -11.805 14.414 1 88.81 319 SER B CA 1
ATOM 7713 C C . SER B 1 319 ? -32.156 -11.078 13.312 1 88.81 319 SER B C 1
ATOM 7715 O O . SER B 1 319 ? -32.969 -11.68 12.633 1 88.81 319 SER B O 1
ATOM 7717 N N . ALA B 1 320 ? -31.797 -9.75 13.188 1 87.75 320 ALA B N 1
ATOM 7718 C CA . ALA B 1 320 ? -32.531 -8.961 12.188 1 87.75 320 ALA B CA 1
ATOM 7719 C C . ALA B 1 320 ? -31.844 -9.047 10.828 1 87.75 320 ALA B C 1
ATOM 7721 O O . ALA B 1 320 ? -30.625 -9.055 10.734 1 87.75 320 ALA B O 1
ATOM 7722 N N . SER B 1 321 ? -32.656 -9.156 9.805 1 86.31 321 SER B N 1
ATOM 7723 C CA . SER B 1 321 ? -32.156 -9.133 8.445 1 86.31 321 SER B CA 1
ATOM 7724 C C . SER B 1 321 ? -31.688 -7.734 8.047 1 86.31 321 SER B C 1
ATOM 7726 O O . SER B 1 321 ? -32.344 -6.742 8.398 1 86.31 321 SER B O 1
ATOM 7728 N N . PRO B 1 322 ? -30.547 -7.578 7.293 1 76.94 322 PRO B N 1
ATOM 7729 C CA . PRO B 1 322 ? -30.109 -6.262 6.812 1 76.94 322 PRO B CA 1
ATOM 7730 C C . PRO B 1 322 ? -31.016 -5.719 5.703 1 76.94 322 PRO B C 1
ATOM 7732 O O . PRO B 1 322 ? -31.078 -4.504 5.496 1 76.94 322 PRO B O 1
ATOM 7735 N N . ASN B 1 323 ? -31.703 -6.688 5.027 1 78.69 323 ASN B N 1
ATOM 7736 C CA . ASN B 1 323 ? -32.594 -6.328 3.922 1 78.69 323 ASN B CA 1
ATOM 7737 C C . ASN B 1 323 ? -33.969 -6.926 4.102 1 78.69 323 ASN B C 1
ATOM 7739 O O . ASN B 1 323 ? -34.125 -8.008 4.668 1 78.69 323 ASN B O 1
ATOM 7743 N N . TYR B 1 324 ? -34.969 -6.145 3.592 1 85.88 324 TYR B N 1
ATOM 7744 C CA . TYR B 1 324 ? -36.344 -6.617 3.695 1 85.88 324 TYR B CA 1
ATOM 7745 C C . TYR B 1 324 ? -36.594 -7.773 2.738 1 85.88 324 TYR B C 1
ATOM 7747 O O . TYR B 1 324 ? -36.344 -7.664 1.536 1 85.88 324 TYR B O 1
ATOM 7755 N N . ARG B 1 325 ? -37.062 -8.812 3.24 1 85.62 325 ARG B N 1
ATOM 7756 C CA . ARG B 1 325 ? -37.531 -9.969 2.482 1 85.62 325 ARG B CA 1
ATOM 7757 C C . ARG B 1 325 ? -38.812 -10.531 3.072 1 85.62 325 ARG B C 1
ATOM 7759 O O . ARG B 1 325 ? -38.875 -10.797 4.273 1 85.62 325 ARG B O 1
ATOM 7766 N N . GLU B 1 326 ? -39.781 -10.742 2.256 1 87.69 326 GLU B N 1
ATOM 7767 C CA . GLU B 1 326 ? -41.094 -11.148 2.695 1 87.69 326 GLU B CA 1
ATOM 7768 C C . GLU B 1 326 ? -41.062 -12.484 3.43 1 87.69 326 GLU B C 1
ATOM 7770 O O . GLU B 1 326 ? -41.812 -12.711 4.371 1 87.69 326 GLU B O 1
ATOM 7775 N N . ASN B 1 327 ? -40.25 -13.352 2.951 1 90.5 327 ASN B N 1
ATOM 7776 C CA . ASN B 1 327 ? -40.188 -14.695 3.527 1 90.5 327 ASN B CA 1
ATOM 7777 C C . ASN B 1 327 ? -39.594 -14.68 4.93 1 90.5 327 ASN B C 1
ATOM 7779 O O . ASN B 1 327 ? -39.688 -15.664 5.66 1 90.5 327 ASN B O 1
ATOM 7783 N N . LEU B 1 328 ? -39.031 -13.508 5.332 1 92.56 328 LEU B N 1
ATOM 7784 C CA . LEU B 1 328 ? -38.406 -13.398 6.637 1 92.56 328 LEU B CA 1
ATOM 7785 C C . LEU B 1 328 ? -39.312 -12.68 7.629 1 92.56 328 LEU B C 1
ATOM 7787 O O . LEU B 1 328 ? -38.938 -12.469 8.781 1 92.56 328 LEU B O 1
ATOM 7791 N N . ILE B 1 329 ? -40.531 -12.375 7.145 1 93.81 329 ILE B N 1
ATOM 7792 C CA . ILE B 1 329 ? -41.5 -11.672 7.984 1 93.81 329 ILE B CA 1
ATOM 7793 C C . ILE B 1 329 ? -42.5 -12.672 8.555 1 93.81 329 ILE B C 1
ATOM 7795 O O . ILE B 1 329 ? -43.5 -12.992 7.918 1 93.81 329 ILE B O 1
ATOM 7799 N N . TYR B 1 330 ? -42.312 -13.047 9.719 1 92.38 330 TYR B N 1
ATOM 7800 C CA . TYR B 1 330 ? -43.188 -13.977 10.422 1 92.38 330 TYR B CA 1
ATOM 7801 C C . TYR B 1 330 ? -43.031 -13.852 11.93 1 92.38 330 TYR B C 1
ATOM 7803 O O . TYR B 1 330 ? -41.969 -13.406 12.406 1 92.38 330 TYR B O 1
ATOM 7811 N N . GLU B 1 331 ? -44.062 -14.172 12.656 1 91.56 331 GLU B N 1
ATOM 7812 C CA . GLU B 1 331 ? -43.969 -14.234 14.109 1 91.56 331 GLU B CA 1
ATOM 7813 C C . GLU B 1 331 ? -43.25 -15.516 14.562 1 91.56 331 GLU B C 1
ATOM 7815 O O . GLU B 1 331 ? -43.5 -16.594 14.008 1 91.56 331 GLU B O 1
ATOM 7820 N N . PHE B 1 332 ? -42.375 -15.375 15.5 1 92.5 332 PHE B N 1
ATOM 7821 C CA . PHE B 1 332 ? -41.688 -16.547 15.992 1 92.5 332 PHE B CA 1
ATOM 7822 C C . PHE B 1 332 ? -41.781 -16.656 17.5 1 92.5 332 PHE B C 1
ATOM 7824 O O . PHE B 1 332 ? -41.312 -15.789 18.234 1 92.5 332 PHE B O 1
ATOM 7831 N N . ASN B 1 333 ? -42.406 -17.672 18 1 90.94 333 ASN B N 1
ATOM 7832 C CA . ASN B 1 333 ? -42.594 -17.969 19.422 1 90.94 333 ASN B CA 1
ATOM 7833 C C . ASN B 1 333 ? -43.094 -16.766 20.188 1 90.94 333 ASN B C 1
ATOM 7835 O O . ASN B 1 333 ? -42.594 -16.422 21.25 1 90.94 333 ASN B O 1
ATOM 7839 N N . GLY B 1 334 ? -43.969 -15.992 19.578 1 87.19 334 GLY B N 1
ATOM 7840 C CA . GLY B 1 334 ? -44.625 -14.891 20.266 1 87.19 334 GLY B CA 1
ATOM 7841 C C . GLY B 1 334 ? -43.938 -13.562 20.062 1 87.19 334 GLY B C 1
ATOM 7842 O O . GLY B 1 334 ? -44.344 -12.539 20.609 1 87.19 334 GLY B O 1
ATOM 7843 N N . TYR B 1 335 ? -42.875 -13.562 19.344 1 90.38 335 TYR B N 1
ATOM 7844 C CA . TYR B 1 335 ? -42.125 -12.328 19.109 1 90.38 335 TYR B CA 1
ATOM 7845 C C . TYR B 1 335 ? -42.312 -11.844 17.672 1 90.38 335 TYR B C 1
ATOM 7847 O O . TYR B 1 335 ? -42.281 -12.641 16.734 1 90.38 335 TYR B O 1
ATOM 7855 N N . ALA B 1 336 ? -42.562 -10.539 17.516 1 88.69 336 ALA B N 1
ATOM 7856 C CA . ALA B 1 336 ? -42.719 -9.922 16.188 1 88.69 336 ALA B CA 1
ATOM 7857 C C . ALA B 1 336 ? -41.344 -9.805 15.508 1 88.69 336 ALA B C 1
ATOM 7859 O O . ALA B 1 336 ? -40.312 -9.633 16.172 1 88.69 336 ALA B O 1
ATOM 7860 N N . PRO B 1 337 ? -41.375 -9.977 14.219 1 89.5 337 PRO B N 1
ATOM 7861 C CA . PRO B 1 337 ? -40.125 -9.812 13.492 1 89.5 337 PRO B CA 1
ATOM 7862 C C . PRO B 1 337 ? -39.594 -8.375 13.531 1 89.5 337 PRO B C 1
ATOM 7864 O O . PRO B 1 337 ? -40.375 -7.438 13.711 1 89.5 337 PRO B O 1
ATOM 7867 N N . PRO B 1 338 ? -38.25 -8.18 13.43 1 89.38 338 PRO B N 1
ATOM 7868 C CA . PRO B 1 338 ? -37.719 -6.824 13.242 1 89.38 338 PRO B CA 1
ATOM 7869 C C . PRO B 1 338 ? -38.281 -6.141 11.992 1 89.38 338 PRO B C 1
ATOM 7871 O O . PRO B 1 338 ? -38.969 -6.773 11.195 1 89.38 338 PRO B O 1
ATOM 7874 N N . GLU B 1 339 ? -37.969 -4.844 11.844 1 85.31 339 GLU B N 1
ATOM 7875 C CA . GLU B 1 339 ? -38.5 -4.027 10.766 1 85.31 339 GLU B CA 1
ATOM 7876 C C . GLU B 1 339 ? -38.219 -4.652 9.398 1 85.31 339 GLU B C 1
ATOM 7878 O O . GLU B 1 339 ? -39.094 -4.664 8.523 1 85.31 339 GLU B O 1
ATOM 7883 N N . LYS B 1 340 ? -37.094 -5.227 9.227 1 89.56 340 LYS B N 1
ATOM 7884 C CA . LYS B 1 340 ? -36.719 -5.789 7.934 1 89.56 340 LYS B CA 1
ATOM 7885 C C . LYS B 1 340 ? -36.812 -7.312 7.949 1 89.56 340 LYS B C 1
ATOM 7887 O O . LYS B 1 340 ? -36.344 -7.98 7.02 1 89.56 340 LYS B O 1
ATOM 7892 N N . GLY B 1 341 ? -37.375 -7.887 9.016 1 90.06 341 GLY B N 1
ATOM 7893 C CA . GLY B 1 341 ? -37.562 -9.328 9.117 1 90.06 341 GLY B CA 1
ATOM 7894 C C . GLY B 1 341 ? -36.438 -10.016 9.875 1 90.06 341 GLY B C 1
ATOM 7895 O O . GLY B 1 341 ? -35.469 -9.375 10.258 1 90.06 341 GLY B O 1
ATOM 7896 N N . TRP B 1 342 ? -36.688 -11.312 10.094 1 92.19 342 TRP B N 1
ATOM 7897 C CA . TRP B 1 342 ? -35.656 -12.125 10.734 1 92.19 342 TRP B CA 1
ATOM 7898 C C . TRP B 1 342 ? -34.5 -12.383 9.781 1 92.19 342 TRP B C 1
ATOM 7900 O O . TRP B 1 342 ? -34.656 -12.289 8.562 1 92.19 342 TRP B O 1
ATOM 7910 N N . ARG B 1 343 ? -33.281 -12.711 10.312 1 89.94 343 ARG B N 1
ATOM 7911 C CA . ARG B 1 343 ? -32.094 -13.016 9.523 1 89.94 343 ARG B CA 1
ATOM 7912 C C . ARG B 1 343 ? -32.281 -14.352 8.797 1 89.94 343 ARG B C 1
ATOM 7914 O O . ARG B 1 343 ? -31.672 -14.555 7.73 1 89.94 343 ARG B O 1
ATOM 7921 N N . TYR B 1 344 ? -33.156 -15.273 9.383 1 91 344 TYR B N 1
ATOM 7922 C CA . TYR B 1 344 ? -33.25 -16.625 8.852 1 91 344 TYR B CA 1
ATOM 7923 C C . TYR B 1 344 ? -34.688 -17 8.586 1 91 344 TYR B C 1
ATOM 7925 O O . TYR B 1 344 ? -35.594 -16.453 9.203 1 91 344 TYR B O 1
ATOM 7933 N N . GLU B 1 345 ? -34.844 -17.984 7.723 1 92.38 345 GLU B N 1
ATOM 7934 C CA . GLU B 1 345 ? -36.156 -18.531 7.469 1 92.38 345 GLU B CA 1
ATOM 7935 C C . GLU B 1 345 ? -36.656 -19.328 8.672 1 92.38 345 GLU B C 1
ATOM 7937 O O . GLU B 1 345 ? -35.875 -19.734 9.531 1 92.38 345 GLU B O 1
ATOM 7942 N N . ARG B 1 346 ? -37.969 -19.5 8.656 1 92.12 346 ARG B N 1
ATOM 7943 C CA . ARG B 1 346 ? -38.656 -20.109 9.805 1 92.12 346 ARG B CA 1
ATOM 7944 C C . ARG B 1 346 ? -38.031 -21.469 10.141 1 92.12 346 ARG B C 1
ATOM 7946 O O . ARG B 1 346 ? -37.781 -21.766 11.305 1 92.12 346 ARG B O 1
ATOM 7953 N N . ALA B 1 347 ? -37.812 -22.25 9.102 1 93.88 347 ALA B N 1
ATOM 7954 C CA . ALA B 1 347 ? -37.25 -23.594 9.328 1 93.88 347 ALA B CA 1
ATOM 7955 C C . ALA B 1 347 ? -35.906 -23.531 10.023 1 93.88 347 ALA B C 1
ATOM 7957 O O . ALA B 1 347 ? -35.625 -24.328 10.914 1 93.88 347 ALA B O 1
ATOM 7958 N N . THR B 1 348 ? -35.062 -22.578 9.609 1 93.38 348 THR B N 1
ATOM 7959 C CA . THR B 1 348 ? -33.75 -22.391 10.195 1 93.38 348 THR B CA 1
ATOM 7960 C C . THR B 1 348 ? -33.844 -21.875 11.625 1 93.38 348 THR B C 1
ATOM 7962 O O . THR B 1 348 ? -33.094 -22.312 12.508 1 93.38 348 THR B O 1
ATOM 7965 N N . MET B 1 349 ? -34.812 -21.016 11.852 1 92.88 349 MET B N 1
ATOM 7966 C CA . MET B 1 349 ? -35.031 -20.484 13.195 1 92.88 349 MET B CA 1
ATOM 7967 C C . MET B 1 349 ? -35.5 -21.578 14.141 1 92.88 349 MET B C 1
ATOM 7969 O O . MET B 1 349 ? -35.062 -21.641 15.297 1 92.88 349 MET B O 1
ATOM 7973 N N . GLU B 1 350 ? -36.312 -22.422 13.664 1 93.88 350 GLU B N 1
ATOM 7974 C CA . GLU B 1 350 ? -36.781 -23.531 14.469 1 93.88 350 GLU B CA 1
ATOM 7975 C C . GLU B 1 350 ? -35.656 -24.5 14.828 1 93.88 350 GLU B C 1
ATOM 7977 O O . GLU B 1 350 ? -35.594 -24.984 15.953 1 93.88 350 GLU B O 1
ATOM 7982 N N . ARG B 1 351 ? -34.875 -24.75 13.828 1 94.5 351 ARG B N 1
ATOM 7983 C CA . ARG B 1 351 ? -33.719 -25.609 14.078 1 94.5 351 ARG B CA 1
ATOM 7984 C C . ARG B 1 351 ? -32.812 -25 15.133 1 94.5 351 ARG B C 1
ATOM 7986 O O . ARG B 1 351 ? -32.344 -25.703 16.047 1 94.5 351 ARG B O 1
ATOM 7993 N N . MET B 1 352 ? -32.5 -23.719 14.992 1 93.19 352 MET B N 1
ATOM 7994 C CA . MET B 1 352 ? -31.656 -23.016 15.938 1 93.19 352 MET B CA 1
ATOM 7995 C C . MET B 1 352 ? -32.281 -23.031 17.328 1 93.19 352 MET B C 1
ATOM 7997 O O . MET B 1 352 ? -31.547 -23.156 18.328 1 93.19 352 MET B O 1
ATOM 8001 N N . ASP B 1 353 ? -33.531 -22.906 17.391 1 93 353 ASP B N 1
ATOM 8002 C CA . ASP B 1 353 ? -34.25 -22.953 18.672 1 93 353 ASP B CA 1
ATOM 8003 C C . ASP B 1 353 ? -34.094 -24.328 19.312 1 93 353 ASP B C 1
ATOM 8005 O O . ASP B 1 353 ? -33.812 -24.438 20.516 1 93 353 ASP B O 1
ATOM 8009 N N . ALA B 1 354 ? -34.281 -25.281 18.484 1 93.94 354 ALA B N 1
ATOM 8010 C CA . ALA B 1 354 ? -34.156 -26.641 18.969 1 93.94 354 ALA B CA 1
ATOM 8011 C C . ALA B 1 354 ? -32.75 -26.922 19.484 1 93.94 354 ALA B C 1
ATOM 8013 O O . ALA B 1 354 ? -32.562 -27.703 20.422 1 93.94 354 ALA B O 1
ATOM 8014 N N . GLU B 1 355 ? -31.766 -26.297 18.891 1 92.25 355 GLU B N 1
ATOM 8015 C CA . GLU B 1 355 ? -30.375 -26.469 19.266 1 92.25 355 GLU B CA 1
ATOM 8016 C C . GLU B 1 355 ? -30 -25.562 20.422 1 92.25 355 GLU B C 1
ATOM 8018 O O . GLU B 1 355 ? -28.844 -25.562 20.875 1 92.25 355 GLU B O 1
ATOM 8023 N N . GLY B 1 356 ? -30.906 -24.766 20.875 1 89.94 356 GLY B N 1
ATOM 8024 C CA . GLY B 1 356 ? -30.641 -23.859 21.984 1 89.94 356 GLY B CA 1
ATOM 8025 C C . GLY B 1 356 ? -29.781 -22.672 21.594 1 89.94 356 GLY B C 1
ATOM 8026 O O . GLY B 1 356 ? -29.031 -22.141 22.406 1 89.94 356 GLY B O 1
ATOM 8027 N N . ARG B 1 357 ? -29.844 -22.234 20.344 1 92.94 357 ARG B N 1
ATOM 8028 C CA . ARG B 1 357 ? -28.969 -21.188 19.828 1 92.94 357 ARG B CA 1
ATOM 8029 C C . ARG B 1 357 ? -29.688 -19.844 19.797 1 92.94 357 ARG B C 1
ATOM 8031 O O . ARG B 1 357 ? -29.125 -18.844 19.359 1 92.94 357 ARG B O 1
ATOM 8038 N N . LEU B 1 358 ? -30.906 -19.766 20.297 1 92.69 358 LEU B N 1
ATOM 8039 C CA . LEU B 1 358 ? -31.641 -18.516 20.359 1 92.69 358 LEU B CA 1
ATOM 8040 C C . LEU B 1 358 ? -31.688 -17.984 21.781 1 92.69 358 LEU B C 1
ATOM 8042 O O . LEU B 1 358 ? -31.859 -18.75 22.734 1 92.69 358 LEU B O 1
ATOM 8046 N N . LEU B 1 359 ? -31.453 -16.672 21.875 1 91.62 359 LEU B N 1
ATOM 8047 C CA . LEU B 1 359 ? -31.531 -15.977 23.156 1 91.62 359 LEU B CA 1
ATOM 8048 C C . LEU B 1 359 ? -32.781 -15.117 23.234 1 91.62 359 LEU B C 1
ATOM 8050 O O . LEU B 1 359 ? -32.906 -14.102 22.531 1 91.62 359 LEU B O 1
ATOM 8054 N N . TYR B 1 360 ? -33.688 -15.523 24.109 1 89.31 360 TYR B N 1
ATOM 8055 C CA . TYR B 1 360 ? -34.969 -14.805 24.25 1 89.31 360 TYR B CA 1
ATOM 8056 C C . TYR B 1 360 ? -34.812 -13.664 25.266 1 89.31 360 TYR B C 1
ATOM 8058 O O . TYR B 1 360 ? -34.125 -13.805 26.281 1 89.31 360 TYR B O 1
ATOM 8066 N N . PRO B 1 361 ? -35.469 -12.531 24.906 1 83.12 361 PRO B N 1
ATOM 8067 C CA . PRO B 1 361 ? -35.438 -11.414 25.859 1 83.12 361 PRO B CA 1
ATOM 8068 C C . PRO B 1 361 ? -36.188 -11.719 27.156 1 83.12 361 PRO B C 1
ATOM 8070 O O . PRO B 1 361 ? -37.25 -12.383 27.125 1 83.12 361 PRO B O 1
ATOM 8073 N N . ASN B 1 362 ? -35.656 -11.781 28.438 1 66.88 362 ASN B N 1
ATOM 8074 C CA . ASN B 1 362 ? -36.312 -12.055 29.719 1 66.88 362 ASN B CA 1
ATOM 8075 C C . ASN B 1 362 ? -36.781 -10.773 30.391 1 66.88 362 ASN B C 1
ATOM 8077 O O . ASN B 1 362 ? -36.688 -10.641 31.609 1 66.88 362 ASN B O 1
ATOM 8081 N N . GLY B 1 363 ? -37.344 -9.898 29.844 1 60 363 GLY B N 1
ATOM 8082 C CA . GLY B 1 363 ? -37.906 -8.805 30.641 1 60 363 GLY B CA 1
ATOM 8083 C C . GLY B 1 363 ? -36.875 -7.738 30.984 1 60 363 GLY B C 1
ATOM 8084 O O . GLY B 1 363 ? -35.719 -8.047 31.25 1 60 363 GLY B O 1
ATOM 8085 N N . GLY B 1 364 ? -36.344 -6.871 30.141 1 49.47 364 GLY B N 1
ATOM 8086 C CA . GLY B 1 364 ? -35.5 -5.684 30.266 1 49.47 364 GLY B CA 1
ATOM 8087 C C . GLY B 1 364 ? -35.344 -4.922 28.953 1 49.47 364 GLY B C 1
ATOM 8088 O O . GLY B 1 364 ? -36.312 -4.805 28.188 1 49.47 364 GLY B O 1
ATOM 8089 N N . ARG B 1 365 ? -34.125 -4.465 28.781 1 50.38 365 ARG B N 1
ATOM 8090 C CA . ARG B 1 365 ? -33.812 -3.574 27.672 1 50.38 365 ARG B CA 1
ATOM 8091 C C . ARG B 1 365 ? -33.812 -4.34 26.344 1 50.38 365 ARG B C 1
ATOM 8093 O O . ARG B 1 365 ? -33.875 -3.736 25.281 1 50.38 365 ARG B O 1
ATOM 8100 N N . ALA B 1 366 ? -33.531 -5.715 26.422 1 55.88 366 ALA B N 1
ATOM 8101 C CA . ALA B 1 366 ? -33.375 -6.434 25.156 1 55.88 366 ALA B CA 1
ATOM 8102 C C . ALA B 1 366 ? -34.75 -6.828 24.578 1 55.88 366 ALA B C 1
ATOM 8104 O O . ALA B 1 366 ? -35.531 -7.516 25.234 1 55.88 366 ALA B O 1
ATOM 8105 N N . THR B 1 367 ? -35.188 -6.215 23.562 1 63.91 367 THR B N 1
ATOM 8106 C CA . THR B 1 367 ? -36.531 -6.406 23.016 1 63.91 367 THR B CA 1
ATOM 8107 C C . THR B 1 367 ? -36.5 -7.383 21.844 1 63.91 367 THR B C 1
ATOM 8109 O O . THR B 1 367 ? -37.562 -7.785 21.328 1 63.91 367 THR B O 1
ATOM 8112 N N . ARG B 1 368 ? -35.25 -7.887 21.484 1 80.25 368 ARG B N 1
ATOM 8113 C CA . ARG B 1 368 ? -35.219 -8.703 20.266 1 80.25 368 ARG B CA 1
ATOM 8114 C C . ARG B 1 368 ? -34.5 -10.031 20.516 1 80.25 368 ARG B C 1
ATOM 8116 O O . ARG B 1 368 ? -33.656 -10.133 21.406 1 80.25 368 ARG B O 1
ATOM 8123 N N . ILE B 1 369 ? -35.094 -11.172 19.953 1 90.19 369 ILE B N 1
ATOM 8124 C CA . ILE B 1 369 ? -34.406 -12.461 19.938 1 90.19 369 ILE B CA 1
ATOM 8125 C C . ILE B 1 369 ? -33 -12.289 19.391 1 90.19 369 ILE B C 1
ATOM 8127 O O . ILE B 1 369 ? -32.781 -11.594 18.391 1 90.19 369 ILE B O 1
ATOM 8131 N N . ARG B 1 370 ? -31.984 -12.812 20.078 1 92.44 370 ARG B N 1
ATOM 8132 C CA . ARG B 1 370 ? -30.609 -12.797 19.578 1 92.44 370 ARG B CA 1
ATOM 8133 C C . ARG B 1 370 ? -30.141 -14.211 19.25 1 92.44 370 ARG B C 1
ATOM 8135 O O . ARG B 1 370 ? -30.766 -15.188 19.656 1 92.44 370 ARG B O 1
ATOM 8142 N N . ILE B 1 371 ? -29.109 -14.289 18.484 1 92.31 371 ILE B N 1
ATOM 8143 C CA . ILE B 1 371 ? -28.594 -15.578 18.047 1 92.31 371 ILE B CA 1
ATOM 8144 C C . ILE B 1 371 ? -27.25 -15.859 18.734 1 92.31 371 ILE B C 1
ATOM 8146 O O . ILE B 1 371 ? -26.375 -14.992 18.781 1 92.31 371 ILE B O 1
ATOM 8150 N N . LYS B 1 372 ? -27.141 -17.078 19.281 1 92.69 372 LYS B N 1
ATOM 8151 C CA . LYS B 1 372 ? -25.875 -17.547 19.844 1 92.69 372 LYS B CA 1
ATOM 8152 C C . LYS B 1 372 ? -24.906 -18 18.75 1 92.69 372 LYS B C 1
ATOM 8154 O O . LYS B 1 372 ? -25.203 -18.938 18 1 92.69 372 LYS B O 1
ATOM 8159 N N . LYS B 1 373 ? -23.781 -17.344 18.609 1 92.94 373 LYS B N 1
ATOM 8160 C CA . LYS B 1 373 ? -22.75 -17.688 17.625 1 92.94 373 LYS B CA 1
ATOM 8161 C C . LYS B 1 373 ? -21.5 -18.219 18.328 1 92.94 373 LYS B C 1
ATOM 8163 O O . LYS B 1 373 ? -20.766 -17.469 18.984 1 92.94 373 LYS B O 1
ATOM 8168 N N . TYR B 1 374 ? -21.281 -19.516 18.125 1 94.94 374 TYR B N 1
ATOM 8169 C CA . TYR B 1 374 ? -20.109 -20.141 18.734 1 94.94 374 TYR B CA 1
ATOM 8170 C C . TYR B 1 374 ? -18.859 -19.859 17.922 1 94.94 374 TYR B C 1
ATOM 8172 O O . TYR B 1 374 ? -18.891 -19.875 16.688 1 94.94 374 TYR B O 1
ATOM 8180 N N . LEU B 1 375 ? -17.719 -19.656 18.562 1 95.62 375 LEU B N 1
ATOM 8181 C CA . LEU B 1 375 ? -16.453 -19.328 17.906 1 95.62 375 LEU B CA 1
ATOM 8182 C C . LEU B 1 375 ? -15.984 -20.484 17.031 1 95.62 375 LEU B C 1
ATOM 8184 O O . LEU B 1 375 ? -15.453 -20.266 15.938 1 95.62 375 LEU B O 1
ATOM 8188 N N . HIS B 1 376 ? -16.156 -21.734 17.469 1 94.38 376 HIS B N 1
ATOM 8189 C CA . HIS B 1 376 ? -15.664 -22.906 16.734 1 94.38 376 HIS B CA 1
ATOM 8190 C C . HIS B 1 376 ? -16.406 -23.078 15.414 1 94.38 376 HIS B C 1
ATOM 8192 O O . HIS B 1 376 ? -15.953 -23.812 14.531 1 94.38 376 HIS B O 1
ATOM 8198 N N . ASN B 1 377 ? -17.578 -22.391 15.281 1 91.88 377 ASN B N 1
ATOM 8199 C CA . ASN B 1 377 ? -18.297 -22.406 14.016 1 91.88 377 ASN B CA 1
ATOM 8200 C C . ASN B 1 377 ? -17.875 -21.25 13.125 1 91.88 377 ASN B C 1
ATOM 8202 O O . ASN B 1 377 ? -18.344 -21.125 11.992 1 91.88 377 ASN B O 1
ATOM 8206 N N . GLN B 1 378 ? -17.047 -20.375 13.609 1 91.38 378 GLN B N 1
ATOM 8207 C CA . GLN B 1 378 ? -16.578 -19.188 12.906 1 91.38 378 GLN B CA 1
ATOM 8208 C C . GLN B 1 378 ? -15.055 -19.125 12.852 1 91.38 378 GLN B C 1
ATOM 8210 O O . GLN B 1 378 ? -14.453 -18.094 13.148 1 91.38 378 GLN B O 1
ATOM 8215 N N . GLU B 1 379 ? -14.422 -20.188 12.391 1 92.94 379 GLU B N 1
ATOM 8216 C CA . GLU B 1 379 ? -12.969 -20.297 12.523 1 92.94 379 GLU B CA 1
ATOM 8217 C C . GLU B 1 379 ? -12.258 -19.672 11.328 1 92.94 379 GLU B C 1
ATOM 8219 O O . GLU B 1 379 ? -11.031 -19.516 11.344 1 92.94 379 GLU B O 1
ATOM 8224 N N . GLU B 1 380 ? -13 -19.391 10.297 1 93.12 380 GLU B N 1
ATOM 8225 C CA . GLU B 1 380 ? -12.359 -18.891 9.078 1 93.12 380 GLU B CA 1
ATOM 8226 C C . GLU B 1 380 ? -12.812 -17.484 8.75 1 93.12 380 GLU B C 1
ATOM 8228 O O . GLU B 1 380 ? -13.883 -17.047 9.18 1 93.12 380 GLU B O 1
ATOM 8233 N N . TRP B 1 381 ? -12 -16.781 8.07 1 92.62 381 TRP B N 1
ATOM 8234 C CA . TRP B 1 381 ? -12.336 -15.453 7.566 1 92.62 381 TRP B CA 1
ATOM 8235 C C . TRP B 1 381 ? -11.547 -15.133 6.301 1 92.62 381 TRP B C 1
ATOM 8237 O O . TRP B 1 381 ? -10.734 -15.945 5.852 1 92.62 381 TRP B O 1
ATOM 8247 N N . ALA B 1 382 ? -11.906 -14.047 5.66 1 95.31 382 ALA B N 1
ATOM 8248 C CA . ALA B 1 382 ? -11.18 -13.617 4.465 1 95.31 382 ALA B CA 1
ATOM 8249 C C . ALA B 1 382 ? -9.742 -13.242 4.801 1 95.31 382 ALA B C 1
ATOM 8251 O O . ALA B 1 382 ? -9.477 -12.641 5.848 1 95.31 382 ALA B O 1
ATOM 8252 N N . PRO B 1 383 ? -8.758 -13.594 3.914 1 95.69 383 PRO B N 1
ATOM 8253 C CA . PRO B 1 383 ? -7.359 -13.242 4.18 1 95.69 383 PRO B CA 1
ATOM 8254 C C . PRO B 1 383 ? -7.172 -11.75 4.449 1 95.69 383 PRO B C 1
ATOM 8256 O O . PRO B 1 383 ? -7.801 -10.914 3.789 1 95.69 383 PRO B O 1
ATOM 8259 N N . ALA B 1 384 ? -6.238 -11.484 5.355 1 93.12 384 ALA B N 1
ATOM 8260 C CA . ALA B 1 384 ? -5.98 -10.102 5.75 1 93.12 384 ALA B CA 1
ATOM 8261 C C . ALA B 1 384 ? -5.293 -9.328 4.625 1 93.12 384 ALA B C 1
ATOM 8263 O O . ALA B 1 384 ? -4.43 -9.867 3.934 1 93.12 384 ALA B O 1
ATOM 8264 N N . SER B 1 385 ? -5.695 -8.055 4.461 1 95.94 385 SER B N 1
ATOM 8265 C CA . SER B 1 385 ? -5.07 -7.195 3.461 1 95.94 385 SER B CA 1
ATOM 8266 C C . SER B 1 385 ? -3.703 -6.711 3.932 1 95.94 385 SER B C 1
ATOM 8268 O O . SER B 1 385 ? -2.855 -6.34 3.115 1 95.94 385 SER B O 1
ATOM 8270 N N . THR B 1 386 ? -3.541 -6.598 5.18 1 94.69 386 THR B N 1
ATOM 8271 C CA . THR B 1 386 ? -2.25 -6.262 5.77 1 94.69 386 THR B CA 1
ATOM 8272 C C . THR B 1 386 ? -1.787 -7.359 6.723 1 94.69 386 THR B C 1
ATOM 8274 O O . THR B 1 386 ? -2.553 -7.812 7.574 1 94.69 386 THR B O 1
ATOM 8277 N N . PHE B 1 387 ? -0.54 -7.777 6.535 1 91.38 387 PHE B N 1
ATOM 8278 C CA . PHE B 1 387 ? -0.015 -8.812 7.418 1 91.38 387 PHE B CA 1
ATOM 8279 C C . PHE B 1 387 ? 1.487 -8.641 7.617 1 91.38 387 PHE B C 1
ATOM 8281 O O . PHE B 1 387 ? 2.15 -7.969 6.828 1 91.38 387 PHE B O 1
ATOM 8288 N N . SER B 1 388 ? 1.974 -9.18 8.68 1 88.88 388 SER B N 1
ATOM 8289 C CA . SER B 1 388 ? 3.387 -9.07 9.023 1 88.88 388 SER B CA 1
ATOM 8290 C C . SER B 1 388 ? 4.074 -10.43 8.992 1 88.88 388 SER B C 1
ATOM 8292 O O . SER B 1 388 ? 3.553 -11.406 9.531 1 88.88 388 SER B O 1
ATOM 8294 N N . ARG B 1 389 ? 5.145 -10.523 8.281 1 88.62 389 ARG B N 1
ATOM 8295 C CA . ARG B 1 389 ? 6.02 -11.695 8.258 1 88.62 389 ARG B CA 1
ATOM 8296 C C . ARG B 1 389 ? 7.461 -11.289 7.969 1 88.62 389 ARG B C 1
ATOM 8298 O O . ARG B 1 389 ? 7.75 -10.68 6.938 1 88.62 389 ARG B O 1
ATOM 8305 N N . ASP B 1 390 ? 8.258 -11.664 8.914 1 87.12 390 ASP B N 1
ATOM 8306 C CA . ASP B 1 390 ? 9.672 -11.375 8.727 1 87.12 390 ASP B CA 1
ATOM 8307 C C . ASP B 1 390 ? 10.234 -12.117 7.516 1 87.12 390 ASP B C 1
ATOM 8309 O O . ASP B 1 390 ? 10.008 -13.32 7.363 1 87.12 390 ASP B O 1
ATOM 8313 N N . ARG B 1 391 ? 10.961 -11.477 6.715 1 88.75 391 ARG B N 1
ATOM 8314 C CA . ARG B 1 391 ? 11.469 -12.047 5.473 1 88.75 391 ARG B CA 1
ATOM 8315 C C . ARG B 1 391 ? 12.82 -12.719 5.691 1 88.75 391 ARG B C 1
ATOM 8317 O O . ARG B 1 391 ? 13.242 -13.562 4.887 1 88.75 391 ARG B O 1
ATOM 8324 N N . SER B 1 392 ? 13.523 -12.422 6.793 1 86.75 392 SER B N 1
ATOM 8325 C CA . SER B 1 392 ? 14.828 -13 7.078 1 86.75 392 SER B CA 1
ATOM 8326 C C . SER B 1 392 ? 14.727 -14.5 7.344 1 86.75 392 SER B C 1
ATOM 8328 O O . SER B 1 392 ? 15.672 -15.25 7.078 1 86.75 392 SER B O 1
ATOM 8330 N N . GLY B 1 393 ? 13.609 -14.914 7.797 1 89.31 393 GLY B N 1
ATOM 8331 C CA . GLY B 1 393 ? 13.398 -16.328 8.031 1 89.31 393 GLY B CA 1
ATOM 8332 C C . GLY B 1 393 ? 13.477 -17.172 6.766 1 89.31 393 GLY B C 1
ATOM 8333 O O . GLY B 1 393 ? 13.992 -18.281 6.785 1 89.31 393 GLY B O 1
ATOM 8334 N N . ALA B 1 394 ? 13.016 -16.609 5.738 1 93.06 394 ALA B N 1
ATOM 8335 C CA . ALA B 1 394 ? 13.031 -17.312 4.461 1 93.06 394 ALA B CA 1
ATOM 8336 C C . ALA B 1 394 ? 14.461 -17.516 3.963 1 93.06 394 ALA B C 1
ATOM 8338 O O . ALA B 1 394 ? 14.789 -18.562 3.422 1 93.06 394 ALA B O 1
ATOM 8339 N N . SER B 1 395 ? 15.289 -16.5 4.113 1 93.12 395 SER B N 1
ATOM 8340 C CA . SER B 1 395 ? 16.688 -16.609 3.727 1 93.12 395 SER B CA 1
ATOM 8341 C C . SER B 1 395 ? 17.406 -17.672 4.539 1 93.12 395 SER B C 1
ATOM 8343 O O . SER B 1 395 ? 18.141 -18.5 3.98 1 93.12 395 SER B O 1
ATOM 8345 N N . GLY B 1 396 ? 17.188 -17.672 5.836 1 93.69 396 GLY B N 1
ATOM 8346 C CA . GLY B 1 396 ? 17.781 -18.688 6.688 1 93.69 396 GLY B CA 1
ATOM 8347 C C . GLY B 1 396 ? 17.359 -20.094 6.336 1 93.69 396 GLY B C 1
ATOM 8348 O O . GLY B 1 396 ? 18.188 -21.016 6.328 1 93.69 396 GLY B O 1
ATOM 8349 N N . ALA B 1 397 ? 16.094 -20.25 6.047 1 94.62 397 ALA B N 1
ATOM 8350 C CA . ALA B 1 397 ? 15.562 -21.562 5.691 1 94.62 397 ALA B CA 1
ATOM 8351 C C . ALA B 1 397 ? 16.188 -22.078 4.395 1 94.62 397 ALA B C 1
ATOM 8353 O O . ALA B 1 397 ? 16.516 -23.266 4.289 1 94.62 397 ALA B O 1
ATOM 8354 N N . LEU B 1 398 ? 16.281 -21.203 3.441 1 96.38 398 LEU B N 1
ATOM 8355 C CA . LEU B 1 398 ? 16.891 -21.609 2.178 1 96.38 398 LEU B CA 1
ATOM 8356 C C . LEU B 1 398 ? 18.359 -21.953 2.369 1 96.38 398 LEU B C 1
ATOM 8358 O O . LEU B 1 398 ? 18.844 -22.938 1.802 1 96.38 398 LEU B O 1
ATOM 8362 N N . ASP B 1 399 ? 19.094 -21.125 3.146 1 96.38 399 ASP B N 1
ATOM 8363 C CA . ASP B 1 399 ? 20.5 -21.375 3.408 1 96.38 399 ASP B CA 1
ATOM 8364 C C . ASP B 1 399 ? 20.719 -22.75 4.031 1 96.38 399 ASP B C 1
ATOM 8366 O O . ASP B 1 399 ? 21.641 -23.484 3.654 1 96.38 399 ASP B O 1
ATOM 8370 N N . ARG B 1 400 ? 19.859 -23.094 4.93 1 96.56 400 ARG B N 1
ATOM 8371 C CA . ARG B 1 400 ? 19.938 -24.391 5.586 1 96.56 400 ARG B CA 1
ATOM 8372 C C . ARG B 1 400 ? 19.641 -25.531 4.602 1 96.56 400 ARG B C 1
ATOM 8374 O O . ARG B 1 400 ? 20.359 -26.531 4.586 1 96.56 400 ARG B O 1
ATOM 8381 N N . LEU B 1 401 ? 18.656 -25.344 3.801 1 96.88 401 LEU B N 1
ATOM 8382 C CA . LEU B 1 401 ? 18.281 -26.375 2.836 1 96.88 401 LEU B CA 1
ATOM 8383 C C . LEU B 1 401 ? 19.375 -26.594 1.806 1 96.88 401 LEU B C 1
ATOM 8385 O O . LEU B 1 401 ? 19.672 -27.719 1.423 1 96.88 401 LEU B O 1
ATOM 8389 N N . MET B 1 402 ? 20.016 -25.5 1.385 1 97.56 402 MET B N 1
ATOM 8390 C CA . MET B 1 402 ? 21 -25.562 0.3 1 97.56 402 MET B CA 1
ATOM 8391 C C . MET B 1 402 ? 22.406 -25.781 0.845 1 97.56 402 MET B C 1
ATOM 8393 O O . MET B 1 402 ? 23.312 -26.125 0.095 1 97.56 402 MET B O 1
ATOM 8397 N N . GLY B 1 403 ? 22.578 -25.531 2.189 1 96.12 403 GLY B N 1
ATOM 8398 C CA . GLY B 1 403 ? 23.875 -25.688 2.83 1 96.12 403 GLY B CA 1
ATOM 8399 C C . GLY B 1 403 ? 24.75 -24.453 2.746 1 96.12 403 GLY B C 1
ATOM 8400 O O . GLY B 1 403 ? 25.859 -24.438 3.295 1 96.12 403 GLY B O 1
ATOM 8401 N N . ALA B 1 404 ? 24.281 -23.438 1.992 1 95.56 404 ALA B N 1
ATOM 8402 C CA . ALA B 1 404 ? 25 -22.172 1.83 1 95.56 404 ALA B CA 1
ATOM 8403 C C . ALA B 1 404 ? 24.047 -21.062 1.349 1 95.56 404 ALA B C 1
ATOM 8405 O O . ALA B 1 404 ? 22.953 -21.359 0.86 1 95.56 404 ALA B O 1
ATOM 8406 N N . LYS B 1 405 ? 24.484 -19.812 1.504 1 95.94 405 LYS B N 1
ATOM 8407 C CA . LYS B 1 405 ? 23.734 -18.703 0.946 1 95.94 405 LYS B CA 1
ATOM 8408 C C . LYS B 1 405 ? 23.938 -18.594 -0.564 1 95.94 405 LYS B C 1
ATOM 8410 O O . LYS B 1 405 ? 24.812 -17.875 -1.032 1 95.94 405 LYS B O 1
ATOM 8415 N N . VAL B 1 406 ? 23.094 -19.172 -1.284 1 96.94 406 VAL B N 1
ATOM 8416 C CA . VAL B 1 406 ? 23.312 -19.281 -2.723 1 96.94 406 VAL B CA 1
ATOM 8417 C C . VAL B 1 406 ? 22.344 -18.359 -3.465 1 96.94 406 VAL B C 1
ATOM 8419 O O . VAL B 1 406 ? 22.359 -18.297 -4.695 1 96.94 406 VAL B O 1
ATOM 8422 N N . PHE B 1 407 ? 21.484 -17.734 -2.797 1 96.31 407 PHE B N 1
ATOM 8423 C CA . PHE B 1 407 ? 20.469 -16.859 -3.387 1 96.31 407 PHE B CA 1
ATOM 8424 C C . PHE B 1 407 ? 20.062 -15.758 -2.414 1 96.31 407 PHE B C 1
ATOM 8426 O O . PHE B 1 407 ? 19.984 -15.984 -1.206 1 96.31 407 PHE B O 1
ATOM 8433 N N . ASP B 1 408 ? 19.766 -14.547 -2.973 1 93.12 408 ASP B N 1
ATOM 8434 C CA . ASP B 1 408 ? 19.406 -13.414 -2.131 1 93.12 408 ASP B CA 1
ATOM 8435 C C . ASP B 1 408 ? 17.891 -13.266 -2.033 1 93.12 408 ASP B C 1
ATOM 8437 O O . ASP B 1 408 ? 17.188 -13.383 -3.035 1 93.12 408 ASP B O 1
ATOM 8441 N N . ASP B 1 409 ? 17.344 -13.078 -0.859 1 91.56 409 ASP B N 1
ATOM 8442 C CA . ASP B 1 409 ? 15.992 -12.633 -0.521 1 91.56 409 ASP B CA 1
ATOM 8443 C C . ASP B 1 409 ? 14.938 -13.547 -1.148 1 91.56 409 ASP B C 1
ATOM 8445 O O . ASP B 1 409 ? 14.039 -13.078 -1.846 1 91.56 409 ASP B O 1
ATOM 8449 N N . PRO B 1 410 ? 15.062 -14.875 -0.938 1 96.25 410 PRO B N 1
ATOM 8450 C CA . PRO B 1 410 ? 13.984 -15.758 -1.392 1 96.25 410 PRO B CA 1
ATOM 8451 C C . PRO B 1 410 ? 12.633 -15.414 -0.771 1 96.25 410 PRO B C 1
ATOM 8453 O O . PRO B 1 410 ? 12.578 -14.914 0.355 1 96.25 410 PRO B O 1
ATOM 8456 N N . LYS B 1 411 ? 11.57 -15.602 -1.529 1 96.75 411 LYS B N 1
ATOM 8457 C CA . LYS B 1 411 ? 10.242 -15.344 -0.977 1 96.75 411 LYS B CA 1
ATOM 8458 C C . LYS B 1 411 ? 9.883 -16.375 0.085 1 96.75 411 LYS B C 1
ATOM 8460 O O . LYS B 1 411 ? 10.336 -17.531 0.022 1 96.75 411 LYS B O 1
ATOM 8465 N N . SER B 1 412 ? 9.094 -16.047 1.035 1 97.06 412 SER B N 1
ATOM 8466 C CA . SER B 1 412 ? 8.672 -16.906 2.135 1 97.06 412 SER B CA 1
ATOM 8467 C C . SER B 1 412 ? 7.699 -17.984 1.654 1 97.06 412 SER B C 1
ATOM 8469 O O . SER B 1 412 ? 6.633 -17.672 1.123 1 97.06 412 SER B O 1
ATOM 8471 N N . THR B 1 413 ? 8.031 -19.266 1.912 1 97.62 413 THR B N 1
ATOM 8472 C CA . THR B 1 413 ? 7.148 -20.359 1.519 1 97.62 413 THR B CA 1
ATOM 8473 C C . THR B 1 413 ? 5.895 -20.375 2.385 1 97.62 413 THR B C 1
ATOM 8475 O O . THR B 1 413 ? 4.816 -20.766 1.919 1 97.62 413 THR B O 1
ATOM 8478 N N . ASP B 1 414 ? 6.02 -19.875 3.576 1 95.06 414 ASP B N 1
ATOM 8479 C CA . ASP B 1 414 ? 4.879 -19.828 4.484 1 95.06 414 ASP B CA 1
ATOM 8480 C C . ASP B 1 414 ? 3.822 -18.844 4 1 95.06 414 ASP B C 1
ATOM 8482 O O . ASP B 1 414 ? 2.627 -19.156 4.012 1 95.06 414 ASP B O 1
ATOM 8486 N N . VAL B 1 415 ? 4.277 -17.688 3.652 1 96 415 VAL B N 1
ATOM 8487 C CA . VAL B 1 415 ? 3.365 -16.656 3.156 1 96 415 VAL B CA 1
ATOM 8488 C C . VAL B 1 415 ? 2.686 -17.156 1.878 1 96 415 VAL B C 1
ATOM 8490 O O . VAL B 1 415 ? 1.471 -17.016 1.722 1 96 415 VAL B O 1
ATOM 8493 N N . LEU B 1 416 ? 3.455 -17.719 0.972 1 98.19 416 LEU B N 1
ATOM 8494 C CA . LEU B 1 416 ? 2.906 -18.219 -0.283 1 98.19 416 LEU B CA 1
ATOM 8495 C C . LEU B 1 416 ? 1.898 -19.328 -0.029 1 98.19 416 LEU B C 1
ATOM 8497 O O . LEU B 1 416 ? 0.814 -19.344 -0.617 1 98.19 416 LEU B O 1
ATOM 8501 N N . ALA B 1 417 ? 2.287 -20.281 0.838 1 97.5 417 ALA B N 1
ATOM 8502 C CA . ALA B 1 417 ? 1.404 -21.391 1.166 1 97.5 417 ALA B CA 1
ATOM 8503 C C . ALA B 1 417 ? 0.065 -20.906 1.701 1 97.5 417 ALA B C 1
ATOM 8505 O O . ALA B 1 417 ? -0.989 -21.438 1.349 1 97.5 417 ALA B O 1
ATOM 8506 N N . ARG B 1 418 ? 0.102 -19.906 2.541 1 95.38 418 ARG B N 1
ATOM 8507 C CA . ARG B 1 418 ? -1.105 -19.312 3.105 1 95.38 418 ARG B CA 1
ATOM 8508 C C . ARG B 1 418 ? -1.996 -18.734 2.008 1 95.38 418 ARG B C 1
ATOM 8510 O O . ARG B 1 418 ? -3.205 -18.969 1.996 1 95.38 418 ARG B O 1
ATOM 8517 N N . LEU B 1 419 ? -1.427 -18 1.106 1 97.62 419 LEU B N 1
ATOM 8518 C CA . LEU B 1 419 ? -2.18 -17.391 0.013 1 97.62 419 LEU B CA 1
ATOM 8519 C C . LEU B 1 419 ? -2.748 -18.453 -0.912 1 97.62 419 LEU B C 1
ATOM 8521 O O . LEU B 1 419 ? -3.908 -18.375 -1.323 1 97.62 419 LEU B O 1
ATOM 8525 N N . PHE B 1 420 ? -1.901 -19.469 -1.233 1 98.38 420 PHE B N 1
ATOM 8526 C CA . PHE B 1 420 ? -2.338 -20.547 -2.123 1 98.38 420 PHE B CA 1
ATOM 8527 C C . PHE B 1 420 ? -3.475 -21.344 -1.494 1 98.38 420 PHE B C 1
ATOM 8529 O O . PHE B 1 420 ? -4.418 -21.734 -2.184 1 98.38 420 PHE B O 1
ATOM 8536 N N . HIS B 1 421 ? -3.381 -21.562 -0.231 1 97.56 421 HIS B N 1
ATOM 8537 C CA . HIS B 1 421 ? -4.438 -22.266 0.493 1 97.56 421 HIS B CA 1
ATOM 8538 C C . HIS B 1 421 ? -5.762 -21.516 0.389 1 97.56 421 HIS B C 1
ATOM 8540 O O . HIS B 1 421 ? -6.809 -22.125 0.153 1 97.56 421 HIS B O 1
ATOM 8546 N N . ALA B 1 422 ? -5.754 -20.266 0.513 1 97.5 422 ALA B N 1
ATOM 8547 C CA . ALA B 1 422 ? -6.961 -19.438 0.552 1 97.5 422 ALA B CA 1
ATOM 8548 C C . ALA B 1 422 ? -7.594 -19.328 -0.832 1 97.5 422 ALA B C 1
ATOM 8550 O O . ALA B 1 422 ? -8.82 -19.25 -0.954 1 97.5 422 ALA B O 1
ATOM 8551 N N . ILE B 1 423 ? -6.797 -19.359 -1.895 1 97.94 423 ILE B N 1
ATOM 8552 C CA . ILE B 1 423 ? -7.266 -18.906 -3.201 1 97.94 423 ILE B CA 1
ATOM 8553 C C . ILE B 1 423 ? -7.523 -20.109 -4.102 1 97.94 423 ILE B C 1
ATOM 8555 O O . ILE B 1 423 ? -8.336 -20.047 -5.023 1 97.94 423 ILE B O 1
ATOM 8559 N N . THR B 1 424 ? -6.797 -21.219 -3.883 1 98.25 424 THR B N 1
ATOM 8560 C CA . THR B 1 424 ? -6.848 -22.359 -4.805 1 98.25 424 THR B CA 1
ATOM 8561 C C . THR B 1 424 ? -7.496 -23.562 -4.137 1 98.25 424 THR B C 1
ATOM 8563 O O . THR B 1 424 ? -7.754 -23.547 -2.932 1 98.25 424 THR B O 1
ATOM 8566 N N . ASP B 1 425 ? -7.816 -24.516 -4.953 1 97.25 425 ASP B N 1
ATOM 8567 C CA . ASP B 1 425 ? -8.484 -25.734 -4.523 1 97.25 425 ASP B CA 1
ATOM 8568 C C . ASP B 1 425 ? -7.848 -26.969 -5.168 1 97.25 425 ASP B C 1
ATOM 8570 O O . ASP B 1 425 ? -6.832 -26.844 -5.859 1 97.25 425 ASP B O 1
ATOM 8574 N N . ASP B 1 426 ? -8.469 -28.141 -4.898 1 96.88 426 ASP B N 1
ATOM 8575 C CA . ASP B 1 426 ? -7.953 -29.406 -5.395 1 96.88 426 ASP B CA 1
ATOM 8576 C C . ASP B 1 426 ? -7.938 -29.438 -6.922 1 96.88 426 ASP B C 1
ATOM 8578 O O . ASP B 1 426 ? -8.922 -29.062 -7.562 1 96.88 426 ASP B O 1
ATOM 8582 N N . GLY B 1 427 ? -6.738 -29.812 -7.461 1 95.81 427 GLY B N 1
ATOM 8583 C CA . GLY B 1 427 ? -6.609 -29.969 -8.898 1 95.81 427 GLY B CA 1
ATOM 8584 C C . GLY B 1 427 ? -6.18 -28.703 -9.602 1 95.81 427 GLY B C 1
ATOM 8585 O O . GLY B 1 427 ? -5.898 -28.703 -10.805 1 95.81 427 GLY B O 1
ATOM 8586 N N . ASP B 1 428 ? -6.059 -27.609 -8.867 1 98.12 428 ASP B N 1
ATOM 8587 C CA . ASP B 1 428 ? -5.758 -26.312 -9.484 1 98.12 428 ASP B CA 1
ATOM 8588 C C . ASP B 1 428 ? -4.309 -26.25 -9.953 1 98.12 428 ASP B C 1
ATOM 8590 O O . ASP B 1 428 ? -3.436 -26.906 -9.383 1 98.12 428 ASP B O 1
ATOM 8594 N N . LEU B 1 429 ? -4.113 -25.453 -11.016 1 98.44 429 LEU B N 1
ATOM 8595 C CA . LEU B 1 429 ? -2.783 -25.219 -11.578 1 98.44 429 LEU B CA 1
ATOM 8596 C C . LEU B 1 429 ? -2.285 -23.812 -11.234 1 98.44 429 LEU B C 1
ATOM 8598 O O . LEU B 1 429 ? -3.004 -22.828 -11.422 1 98.44 429 LEU B O 1
ATOM 8602 N N . ILE B 1 430 ? -1.024 -23.766 -10.695 1 98.88 430 ILE B N 1
ATOM 8603 C CA . ILE B 1 430 ? -0.389 -22.5 -10.352 1 98.88 430 ILE B CA 1
ATOM 8604 C C . ILE B 1 430 ? 0.803 -22.25 -11.273 1 98.88 430 ILE B C 1
ATOM 8606 O O . ILE B 1 430 ? 1.629 -23.141 -11.484 1 98.88 430 ILE B O 1
ATOM 8610 N N . LEU B 1 431 ? 0.848 -21.047 -11.844 1 98.88 431 LEU B N 1
ATOM 8611 C CA . LEU B 1 431 ? 1.924 -20.672 -12.75 1 98.88 431 LEU B CA 1
ATOM 8612 C C . LEU B 1 431 ? 2.779 -19.562 -12.141 1 98.88 431 LEU B C 1
ATOM 8614 O O . LEU B 1 431 ? 2.254 -18.547 -11.664 1 98.88 431 LEU B O 1
ATOM 8618 N N . ASP B 1 432 ? 4.078 -19.766 -12.094 1 98.88 432 ASP B N 1
ATOM 8619 C CA . ASP B 1 432 ? 5.066 -18.766 -11.703 1 98.88 432 ASP B CA 1
ATOM 8620 C C . ASP B 1 432 ? 6.164 -18.641 -12.758 1 98.88 432 ASP B C 1
ATOM 8622 O O . ASP B 1 432 ? 7.055 -19.484 -12.844 1 98.88 432 ASP B O 1
ATOM 8626 N N . PHE B 1 433 ? 6.113 -17.516 -13.547 1 98.69 433 PHE B N 1
ATOM 8627 C CA . PHE B 1 433 ? 7.082 -17.422 -14.625 1 98.69 433 PHE B CA 1
ATOM 8628 C C . PHE B 1 433 ? 8.242 -16.5 -14.234 1 98.69 433 PHE B C 1
ATOM 8630 O O . PHE B 1 433 ? 8.992 -16.047 -15.086 1 98.69 433 PHE B O 1
ATOM 8637 N N . PHE B 1 434 ? 8.367 -16.141 -12.961 1 98.12 434 PHE B N 1
ATOM 8638 C CA . PHE B 1 434 ? 9.523 -15.57 -12.266 1 98.12 434 PHE B CA 1
ATOM 8639 C C . PHE B 1 434 ? 9.898 -16.438 -11.062 1 98.12 434 PHE B C 1
ATOM 8641 O O . PHE B 1 434 ? 9.898 -15.953 -9.93 1 98.12 434 PHE B O 1
ATOM 8648 N N . ALA B 1 435 ? 10.367 -17.578 -11.297 1 97.94 435 ALA B N 1
ATOM 8649 C CA . ALA B 1 435 ? 10.469 -18.594 -10.258 1 97.94 435 ALA B CA 1
ATOM 8650 C C . ALA B 1 435 ? 11.57 -18.25 -9.25 1 97.94 435 ALA B C 1
ATOM 8652 O O . ALA B 1 435 ? 11.5 -18.656 -8.094 1 97.94 435 ALA B O 1
ATOM 8653 N N . GLY B 1 436 ? 12.602 -17.531 -9.758 1 95.94 436 GLY B N 1
ATOM 8654 C CA . GLY B 1 436 ? 13.703 -17.219 -8.852 1 95.94 436 GLY B CA 1
ATOM 8655 C C . GLY B 1 436 ? 14.328 -18.453 -8.227 1 95.94 436 GLY B C 1
ATOM 8656 O O . GLY B 1 436 ? 14.742 -19.375 -8.938 1 95.94 436 GLY B O 1
ATOM 8657 N N . SER B 1 437 ? 14.312 -18.531 -6.895 1 96.88 437 SER B N 1
ATOM 8658 C CA . SER B 1 437 ? 14.938 -19.656 -6.211 1 96.88 437 SER B CA 1
ATOM 8659 C C . SER B 1 437 ? 13.984 -20.844 -6.129 1 96.88 437 SER B C 1
ATOM 8661 O O . SER B 1 437 ? 14.375 -21.938 -5.703 1 96.88 437 SER B O 1
ATOM 8663 N N . GLY B 1 438 ? 12.719 -20.703 -6.504 1 98.38 438 GLY B N 1
ATOM 8664 C CA . GLY B 1 438 ? 11.805 -21.828 -6.555 1 98.38 438 GLY B CA 1
ATOM 8665 C C . GLY B 1 438 ? 10.875 -21.906 -5.363 1 98.38 438 GLY B C 1
ATOM 8666 O O . GLY B 1 438 ? 10.297 -22.953 -5.078 1 98.38 438 GLY B O 1
ATOM 8667 N N . SER B 1 439 ? 10.617 -20.766 -4.676 1 98.44 439 SER B N 1
ATOM 8668 C CA . SER B 1 439 ? 9.797 -20.719 -3.467 1 98.44 439 SER B CA 1
ATOM 8669 C C . SER B 1 439 ? 8.375 -21.188 -3.742 1 98.44 439 SER B C 1
ATOM 8671 O O . SER B 1 439 ? 7.77 -21.875 -2.91 1 98.44 439 SER B O 1
ATOM 8673 N N . THR B 1 440 ? 7.832 -20.891 -4.895 1 98.75 440 THR B N 1
ATOM 8674 C CA . THR B 1 440 ? 6.461 -21.234 -5.246 1 98.75 440 THR B CA 1
ATOM 8675 C C . THR B 1 440 ? 6.273 -22.75 -5.25 1 98.75 440 THR B C 1
ATOM 8677 O O . THR B 1 440 ? 5.328 -23.266 -4.652 1 98.75 440 THR B O 1
ATOM 8680 N N . GLY B 1 441 ? 7.145 -23.484 -5.902 1 98.69 441 GLY B N 1
ATOM 8681 C CA . GLY B 1 441 ? 7.047 -24.938 -5.961 1 98.69 441 GLY B CA 1
ATOM 8682 C C . GLY B 1 441 ? 7.102 -25.594 -4.594 1 98.69 441 GLY B C 1
ATOM 8683 O O . GLY B 1 441 ? 6.281 -26.453 -4.281 1 98.69 441 GLY B O 1
ATOM 8684 N N . GLN B 1 442 ? 8.062 -25.188 -3.793 1 98.25 442 GLN B N 1
ATOM 8685 C CA . GLN B 1 442 ? 8.211 -25.734 -2.449 1 98.25 442 GLN B CA 1
ATOM 8686 C C . GLN B 1 442 ? 6.973 -25.453 -1.602 1 98.25 442 GLN B C 1
ATOM 8688 O O . GLN B 1 442 ? 6.496 -26.328 -0.876 1 98.25 442 GLN B O 1
ATOM 8693 N N . ALA B 1 443 ? 6.477 -24.219 -1.687 1 98.31 443 ALA B N 1
ATOM 8694 C CA . ALA B 1 443 ? 5.309 -23.812 -0.902 1 98.31 443 ALA B CA 1
ATOM 8695 C C . ALA B 1 443 ? 4.105 -24.703 -1.215 1 98.31 443 ALA B C 1
ATOM 8697 O O . ALA B 1 443 ? 3.363 -25.094 -0.312 1 98.31 443 ALA B O 1
ATOM 8698 N N . ILE B 1 444 ? 3.885 -25.016 -2.459 1 98.19 444 ILE B N 1
ATOM 8699 C CA . ILE B 1 444 ? 2.754 -25.844 -2.881 1 98.19 444 ILE B CA 1
ATOM 8700 C C . ILE B 1 444 ? 2.912 -27.266 -2.34 1 98.19 444 ILE B C 1
ATOM 8702 O O . ILE B 1 444 ? 1.969 -27.828 -1.787 1 98.19 444 ILE B O 1
ATOM 8706 N N . TRP B 1 445 ? 4.133 -27.797 -2.484 1 96.94 445 TRP B N 1
ATOM 8707 C CA . TRP B 1 445 ? 4.398 -29.141 -2.008 1 96.94 445 TRP B CA 1
ATOM 8708 C C . TRP B 1 445 ? 4.211 -29.234 -0.498 1 96.94 445 TRP B C 1
ATOM 8710 O O . TRP B 1 445 ? 3.771 -30.266 0.016 1 96.94 445 TRP B O 1
ATOM 8720 N N . GLU B 1 446 ? 4.531 -28.156 0.184 1 95.31 446 GLU B N 1
ATOM 8721 C CA . GLU B 1 446 ? 4.348 -28.109 1.632 1 95.31 446 GLU B CA 1
ATOM 8722 C C . GLU B 1 446 ? 2.869 -27.984 1.995 1 95.31 446 GLU B C 1
ATOM 8724 O O . GLU B 1 446 ? 2.418 -28.562 2.986 1 95.31 446 GLU B O 1
ATOM 8729 N N . GLN B 1 447 ? 2.115 -27.281 1.213 1 95.5 447 GLN B N 1
ATOM 8730 C CA . GLN B 1 447 ? 0.729 -26.953 1.532 1 95.5 447 GLN B CA 1
ATOM 8731 C C . GLN B 1 447 ? -0.202 -28.125 1.194 1 95.5 447 GLN B C 1
ATOM 8733 O O . GLN B 1 447 ? -1.195 -28.344 1.888 1 95.5 447 GLN B O 1
ATOM 8738 N N . ASN B 1 448 ? 0.059 -28.875 0.139 1 95.25 448 ASN B N 1
ATOM 8739 C CA . ASN B 1 448 ? -0.83 -29.906 -0.373 1 95.25 448 ASN B CA 1
ATOM 8740 C C . ASN B 1 448 ? -1.206 -30.922 0.714 1 95.25 448 ASN B C 1
ATOM 8742 O O . ASN B 1 448 ? -2.391 -31.156 0.964 1 95.25 448 ASN B O 1
ATOM 8746 N N . PRO B 1 449 ? -0.242 -31.453 1.463 1 92.75 449 PRO B N 1
ATOM 8747 C CA . PRO B 1 449 ? -0.617 -32.406 2.5 1 92.75 449 PRO B CA 1
ATOM 8748 C C . PRO B 1 449 ? -1.351 -31.766 3.672 1 92.75 449 PRO B C 1
ATOM 8750 O O . PRO B 1 449 ? -2.135 -32.438 4.355 1 92.75 449 PRO B O 1
ATOM 8753 N N . LYS B 1 450 ? -1.161 -30.5 3.926 1 91.06 450 LYS B N 1
ATOM 8754 C CA . LYS B 1 450 ? -1.729 -29.812 5.082 1 91.06 450 LYS B CA 1
ATOM 8755 C C . LYS B 1 450 ? -3.242 -29.656 4.941 1 91.06 450 LYS B C 1
ATOM 8757 O O . LYS B 1 450 ? -3.971 -29.703 5.934 1 91.06 450 LYS B O 1
ATOM 8762 N N . ASP B 1 451 ? -3.697 -29.5 3.748 1 93 451 ASP B N 1
ATOM 8763 C CA . ASP B 1 451 ? -5.137 -29.281 3.605 1 93 451 ASP B CA 1
ATOM 8764 C C . ASP B 1 451 ? -5.77 -30.391 2.766 1 93 451 ASP B C 1
ATOM 8766 O O . ASP B 1 451 ? -6.922 -30.281 2.344 1 93 451 ASP B O 1
ATOM 8770 N N . GLY B 1 452 ? -5.027 -31.422 2.359 1 92 452 GLY B N 1
ATOM 8771 C CA . GLY B 1 452 ? -5.535 -32.594 1.659 1 92 452 GLY B CA 1
ATOM 8772 C C . GLY B 1 452 ? -5.895 -32.312 0.212 1 92 452 GLY B C 1
ATOM 8773 O O . GLY B 1 452 ? -6.742 -33 -0.367 1 92 452 GLY B O 1
ATOM 8774 N N . LYS B 1 453 ? -5.383 -31.266 -0.272 1 94.94 453 LYS B N 1
ATOM 8775 C CA . LYS B 1 453 ? -5.594 -30.891 -1.671 1 94.94 453 LYS B CA 1
ATOM 8776 C C . LYS B 1 453 ? -4.312 -31.078 -2.482 1 94.94 453 LYS B C 1
ATOM 8778 O O . LYS B 1 453 ? -3.211 -30.984 -1.939 1 94.94 453 LYS B O 1
ATOM 8783 N N . THR B 1 454 ? -4.516 -31.359 -3.717 1 94.69 454 THR B N 1
ATOM 8784 C CA . THR B 1 454 ? -3.354 -31.516 -4.586 1 94.69 454 THR B CA 1
ATOM 8785 C C . THR B 1 454 ? -3.373 -30.469 -5.703 1 94.69 454 THR B C 1
ATOM 8787 O O . THR B 1 454 ? -4.219 -30.531 -6.598 1 94.69 454 THR B O 1
ATOM 8790 N N . ARG B 1 455 ? -2.496 -29.547 -5.566 1 97.31 455 ARG B N 1
ATOM 8791 C CA . ARG B 1 455 ? -2.26 -28.578 -6.621 1 97.31 455 ARG B CA 1
ATOM 8792 C C . ARG B 1 455 ? -1.003 -28.906 -7.414 1 97.31 455 ARG B C 1
ATOM 8794 O O . ARG B 1 455 ? -0.109 -29.594 -6.906 1 97.31 455 ARG B O 1
ATOM 8801 N N . HIS B 1 456 ? -0.964 -28.469 -8.641 1 97.25 456 HIS B N 1
ATOM 8802 C CA . HIS B 1 456 ? 0.212 -28.609 -9.492 1 97.25 456 HIS B CA 1
ATOM 8803 C C . HIS B 1 456 ? 0.746 -27.25 -9.938 1 97.25 456 HIS B C 1
ATOM 8805 O O . HIS B 1 456 ? 0.062 -26.234 -9.797 1 97.25 456 HIS B O 1
ATOM 8811 N N . TRP B 1 457 ? 2.008 -27.25 -10.375 1 98.69 457 TRP B N 1
ATOM 8812 C CA . TRP B 1 457 ? 2.586 -25.953 -10.711 1 98.69 457 TRP B CA 1
ATOM 8813 C C . TRP B 1 457 ? 3.434 -26.047 -11.977 1 98.69 457 TRP B C 1
ATOM 8815 O O . TRP B 1 457 ? 3.883 -27.125 -12.352 1 98.69 457 TRP B O 1
ATOM 8825 N N . VAL B 1 458 ? 3.545 -24.953 -12.727 1 98.81 458 VAL B N 1
ATOM 8826 C CA . VAL B 1 458 ? 4.508 -24.688 -13.789 1 98.81 458 VAL B CA 1
ATOM 8827 C C . VAL B 1 458 ? 5.379 -23.484 -13.414 1 98.81 458 VAL B C 1
ATOM 8829 O O . VAL B 1 458 ? 4.867 -22.391 -13.172 1 98.81 458 VAL B O 1
ATOM 8832 N N . LEU B 1 459 ? 6.668 -23.719 -13.297 1 98.88 459 LEU B N 1
ATOM 8833 C CA . LEU B 1 459 ? 7.633 -22.672 -12.977 1 98.88 459 LEU B CA 1
ATOM 8834 C C . LEU B 1 459 ? 8.555 -22.391 -14.156 1 98.88 459 LEU B C 1
ATOM 8836 O O . LEU B 1 459 ? 8.93 -23.312 -14.883 1 98.88 459 LEU B O 1
ATOM 8840 N N . VAL B 1 460 ? 8.867 -21.125 -14.383 1 98.75 460 VAL B N 1
ATOM 8841 C CA . VAL B 1 460 ? 9.781 -20.734 -15.453 1 98.75 460 VAL B CA 1
ATOM 8842 C C . VAL B 1 460 ? 10.938 -19.906 -14.875 1 98.75 460 VAL B C 1
ATOM 8844 O O . VAL B 1 460 ? 10.719 -19 -14.07 1 98.75 460 VAL B O 1
ATOM 8847 N N . GLN B 1 461 ? 12.141 -20.234 -15.195 1 97.81 461 GLN B N 1
ATOM 8848 C CA . GLN B 1 461 ? 13.312 -19.5 -14.766 1 97.81 461 GLN B CA 1
ATOM 8849 C C . GLN B 1 461 ? 14.352 -19.406 -15.883 1 97.81 461 GLN B C 1
ATOM 8851 O O . GLN B 1 461 ? 14.711 -20.422 -16.484 1 97.81 461 GLN B O 1
ATOM 8856 N N . ILE B 1 462 ? 14.727 -18.188 -16.219 1 95.44 462 ILE B N 1
ATOM 8857 C CA . ILE B 1 462 ? 15.766 -17.969 -17.219 1 95.44 462 ILE B CA 1
ATOM 8858 C C . ILE B 1 462 ? 17.109 -18.453 -16.688 1 95.44 462 ILE B C 1
ATOM 8860 O O . ILE B 1 462 ? 17.391 -18.312 -15.492 1 95.44 462 ILE B O 1
ATOM 8864 N N . PRO B 1 463 ? 17.906 -19.078 -17.516 1 94.44 463 PRO B N 1
ATOM 8865 C CA . PRO B 1 463 ? 19.234 -19.484 -17.047 1 94.44 463 PRO B CA 1
ATOM 8866 C C . PRO B 1 463 ? 20.188 -18.312 -16.875 1 94.44 463 PRO B C 1
ATOM 8868 O O . PRO B 1 463 ? 21.266 -18.297 -17.484 1 94.44 463 PRO B O 1
ATOM 8871 N N . GLU B 1 464 ? 19.828 -17.469 -16.047 1 92.12 464 GLU B N 1
ATOM 8872 C CA . GLU B 1 464 ? 20.672 -16.312 -15.727 1 92.12 464 GLU B CA 1
ATOM 8873 C C . GLU B 1 464 ? 21.891 -16.734 -14.922 1 92.12 464 GLU B C 1
ATOM 8875 O O . GLU B 1 464 ? 21.797 -17.5 -13.977 1 92.12 464 GLU B O 1
ATOM 8880 N N . LYS B 1 465 ? 23.047 -16.188 -15.32 1 92.62 465 LYS B N 1
ATOM 8881 C CA . LYS B 1 465 ? 24.266 -16.516 -14.594 1 92.62 465 LYS B CA 1
ATOM 8882 C C . LYS B 1 465 ? 24.266 -15.883 -13.203 1 92.62 465 LYS B C 1
ATOM 8884 O O . LYS B 1 465 ? 23.828 -14.742 -13.031 1 92.62 465 LYS B O 1
ATOM 8889 N N . ALA B 1 466 ? 24.688 -16.672 -12.227 1 92.5 466 ALA B N 1
ATOM 8890 C CA . ALA B 1 466 ? 24.844 -16.109 -10.883 1 92.5 466 ALA B CA 1
ATOM 8891 C C . ALA B 1 466 ? 25.891 -15.008 -10.859 1 92.5 466 ALA B C 1
ATOM 8893 O O . ALA B 1 466 ? 26.953 -15.125 -11.484 1 92.5 466 ALA B O 1
ATOM 8894 N N . ASN B 1 467 ? 25.609 -13.922 -10.227 1 90.38 467 ASN B N 1
ATOM 8895 C CA . ASN B 1 467 ? 26.531 -12.789 -10.164 1 90.38 467 ASN B CA 1
ATOM 8896 C C . ASN B 1 467 ? 27.703 -13.055 -9.227 1 90.38 467 ASN B C 1
ATOM 8898 O O . ASN B 1 467 ? 27.547 -12.992 -8 1 90.38 467 ASN B O 1
ATOM 8902 N N . ALA B 1 468 ? 28.828 -13.141 -9.742 1 89.75 468 ALA B N 1
ATOM 8903 C CA . ALA B 1 468 ? 30.016 -13.516 -8.992 1 89.75 468 ALA B CA 1
ATOM 8904 C C . ALA B 1 468 ? 30.5 -12.367 -8.117 1 89.75 468 ALA B C 1
ATOM 8906 O O . ALA B 1 468 ? 31.328 -12.562 -7.215 1 89.75 468 ALA B O 1
ATOM 8907 N N . ALA B 1 469 ? 29.969 -11.234 -8.391 1 87.31 469 ALA B N 1
ATOM 8908 C CA . ALA B 1 469 ? 30.391 -10.07 -7.617 1 87.31 469 ALA B CA 1
ATOM 8909 C C . ALA B 1 469 ? 29.734 -10.055 -6.246 1 87.31 469 ALA B C 1
ATOM 8911 O O . ALA B 1 469 ? 30.219 -9.398 -5.32 1 87.31 469 ALA B O 1
ATOM 8912 N N . GLU B 1 470 ? 28.656 -10.805 -6.18 1 89.12 470 GLU B N 1
ATOM 8913 C CA . GLU B 1 470 ? 27.906 -10.867 -4.922 1 89.12 470 GLU B CA 1
ATOM 8914 C C . GLU B 1 470 ? 28.25 -12.141 -4.148 1 89.12 470 GLU B C 1
ATOM 8916 O O . GLU B 1 470 ? 28.547 -13.172 -4.746 1 89.12 470 GLU B O 1
ATOM 8921 N N . GLU B 1 471 ? 28.125 -12.031 -2.834 1 90.75 471 GLU B N 1
ATOM 8922 C CA . GLU B 1 471 ? 28.438 -13.164 -1.976 1 90.75 471 GLU B CA 1
ATOM 8923 C C . GLU B 1 471 ? 27.578 -14.383 -2.338 1 90.75 471 GLU B C 1
ATOM 8925 O O . GLU B 1 471 ? 28.109 -15.492 -2.471 1 90.75 471 GLU B O 1
ATOM 8930 N N . SER B 1 472 ? 26.328 -14.234 -2.48 1 93.5 472 SER B N 1
ATOM 8931 C CA . SER B 1 472 ? 25.422 -15.32 -2.809 1 93.5 472 SER B CA 1
ATOM 8932 C C . SER B 1 472 ? 25.75 -15.93 -4.168 1 93.5 472 SER B C 1
ATOM 8934 O O . SER B 1 472 ? 25.688 -17.141 -4.348 1 93.5 472 SER B O 1
ATOM 8936 N N . GLY B 1 473 ? 26.109 -15.055 -5.109 1 93.5 473 GLY B N 1
ATOM 8937 C CA . GLY B 1 473 ? 26.5 -15.547 -6.422 1 93.5 473 GLY B CA 1
ATOM 8938 C C . GLY B 1 473 ? 27.797 -16.344 -6.391 1 93.5 473 GLY B C 1
ATOM 8939 O O . GLY B 1 473 ? 27.891 -17.391 -7.051 1 93.5 473 GLY B O 1
ATOM 8940 N N . LYS B 1 474 ? 28.75 -15.859 -5.586 1 94.25 474 LYS B N 1
ATOM 8941 C CA . LYS B 1 474 ? 30.016 -16.578 -5.41 1 94.25 474 LYS B CA 1
ATOM 8942 C C . LYS B 1 474 ? 29.781 -17.953 -4.77 1 94.25 474 LYS B C 1
ATOM 8944 O O . LYS B 1 474 ? 30.359 -18.953 -5.191 1 94.25 474 LYS B O 1
ATOM 8949 N N . ASN B 1 475 ? 28.938 -17.938 -3.83 1 96.44 475 ASN B N 1
ATOM 8950 C CA . ASN B 1 475 ? 28.625 -19.188 -3.135 1 96.44 475 ASN B CA 1
ATOM 8951 C C . ASN B 1 475 ? 27.906 -20.172 -4.055 1 96.44 475 ASN B C 1
ATOM 8953 O O . ASN B 1 475 ? 28.156 -21.375 -3.982 1 96.44 475 ASN B O 1
ATOM 8957 N N . ALA B 1 476 ? 27.047 -19.719 -4.91 1 95.94 476 ALA B N 1
ATOM 8958 C CA . ALA B 1 476 ? 26.344 -20.578 -5.855 1 95.94 476 ALA B CA 1
ATOM 8959 C C . ALA B 1 476 ? 27.312 -21.25 -6.82 1 95.94 476 ALA B C 1
ATOM 8961 O O . ALA B 1 476 ? 27.25 -22.453 -7.031 1 95.94 476 ALA B O 1
ATOM 8962 N N . ILE B 1 477 ? 28.219 -20.438 -7.301 1 95.62 477 ILE B N 1
ATOM 8963 C CA . ILE B 1 477 ? 29.203 -20.953 -8.234 1 95.62 477 ILE B CA 1
ATOM 8964 C C . ILE B 1 477 ? 30.109 -21.969 -7.527 1 95.62 477 ILE B C 1
ATOM 8966 O O . ILE B 1 477 ? 30.406 -23.031 -8.078 1 95.62 477 ILE B O 1
ATOM 8970 N N . ALA B 1 478 ? 30.438 -21.641 -6.371 1 96.19 478 ALA B N 1
ATOM 8971 C CA . ALA B 1 478 ? 31.281 -22.547 -5.59 1 96.19 478 ALA B CA 1
ATOM 8972 C C . ALA B 1 478 ? 30.562 -23.859 -5.309 1 96.19 478 ALA B C 1
ATOM 8974 O O . ALA B 1 478 ? 31.188 -24.922 -5.238 1 96.19 478 ALA B O 1
ATOM 8975 N N . ALA B 1 479 ? 29.266 -23.828 -5.164 1 96.5 479 ALA B N 1
ATOM 8976 C CA . ALA B 1 479 ? 28.469 -25.016 -4.879 1 96.5 479 ALA B CA 1
ATOM 8977 C C . ALA B 1 479 ? 28.172 -25.797 -6.156 1 96.5 479 ALA B C 1
ATOM 8979 O O . ALA B 1 479 ? 27.547 -26.859 -6.109 1 96.5 479 ALA B O 1
ATOM 8980 N N . GLY B 1 480 ? 28.531 -25.25 -7.289 1 95.75 480 GLY B N 1
ATOM 8981 C CA . GLY B 1 480 ? 28.406 -25.969 -8.539 1 95.75 480 GLY B CA 1
ATOM 8982 C C . GLY B 1 480 ? 27.219 -25.5 -9.383 1 95.75 480 GLY B C 1
ATOM 8983 O O . GLY B 1 480 ? 26.859 -26.141 -10.367 1 95.75 480 GLY B O 1
ATOM 8984 N N . TYR B 1 481 ? 26.594 -24.438 -9 1 96.62 481 TYR B N 1
ATOM 8985 C CA . TYR B 1 481 ? 25.469 -23.891 -9.766 1 96.62 481 TYR B CA 1
ATOM 8986 C C . TYR B 1 481 ? 25.922 -22.719 -10.633 1 96.62 481 TYR B C 1
ATOM 8988 O O . TYR B 1 481 ? 26.203 -21.641 -10.125 1 96.62 481 TYR B O 1
ATOM 8996 N N . GLU B 1 482 ? 25.844 -22.859 -11.875 1 94.62 482 GLU B N 1
ATOM 8997 C CA . GLU B 1 482 ? 26.281 -21.797 -12.789 1 94.62 482 GLU B CA 1
ATOM 8998 C C . GLU B 1 482 ? 25.156 -20.781 -13.016 1 94.62 482 GLU B C 1
ATOM 9000 O O . GLU B 1 482 ? 25.438 -19.609 -13.273 1 94.62 482 GLU B O 1
ATOM 9005 N N . THR B 1 483 ? 23.953 -21.266 -12.977 1 95.94 483 THR B N 1
ATOM 9006 C CA . THR B 1 483 ? 22.812 -20.391 -13.273 1 95.94 483 THR B CA 1
ATOM 9007 C C . THR B 1 483 ? 21.812 -20.422 -12.133 1 95.94 483 THR B C 1
ATOM 9009 O O . THR B 1 483 ? 21.828 -21.328 -11.297 1 95.94 483 THR B O 1
ATOM 9012 N N . ILE B 1 484 ? 20.969 -19.391 -12.07 1 96.38 484 ILE B N 1
ATOM 9013 C CA . ILE B 1 484 ? 19.891 -19.328 -11.094 1 96.38 484 ILE B CA 1
ATOM 9014 C C . ILE B 1 484 ? 18.938 -20.484 -11.297 1 96.38 484 ILE B C 1
ATOM 9016 O O . ILE B 1 484 ? 18.391 -21.031 -10.328 1 96.38 484 ILE B O 1
ATOM 9020 N N . PHE B 1 485 ? 18.781 -20.953 -12.555 1 97.62 485 PHE B N 1
ATOM 9021 C CA . PHE B 1 485 ? 17.938 -22.109 -12.844 1 97.62 485 PHE B CA 1
ATOM 9022 C C . PHE B 1 485 ? 18.422 -23.344 -12.086 1 97.62 485 PHE B C 1
ATOM 9024 O O . PHE B 1 485 ? 17.609 -24.094 -11.555 1 97.62 485 PHE B O 1
ATOM 9031 N N . GLU B 1 486 ? 19.688 -23.5 -12.055 1 97.69 486 GLU B N 1
ATOM 9032 C CA . GLU B 1 486 ? 20.25 -24.656 -11.367 1 97.69 486 GLU B CA 1
ATOM 9033 C C . GLU B 1 486 ? 19.984 -24.578 -9.859 1 97.69 486 GLU B C 1
ATOM 9035 O O . GLU B 1 486 ? 19.781 -25.609 -9.211 1 97.69 486 GLU B O 1
ATOM 9040 N N . VAL B 1 487 ? 20.047 -23.328 -9.352 1 97.81 487 VAL B N 1
ATOM 9041 C CA . VAL B 1 487 ? 19.688 -23.141 -7.949 1 97.81 487 VAL B CA 1
ATOM 9042 C C . VAL B 1 487 ? 18.234 -23.516 -7.723 1 97.81 487 VAL B C 1
ATOM 9044 O O . VAL B 1 487 ? 17.906 -24.203 -6.75 1 97.81 487 VAL B O 1
ATOM 9047 N N . THR B 1 488 ? 17.344 -23.109 -8.602 1 98.44 488 THR B N 1
ATOM 9048 C CA . THR B 1 488 ? 15.922 -23.406 -8.539 1 98.44 488 THR B CA 1
ATOM 9049 C C . THR B 1 488 ? 15.68 -24.906 -8.539 1 98.44 488 THR B C 1
ATOM 9051 O O . THR B 1 488 ? 14.953 -25.438 -7.688 1 98.44 488 THR B O 1
ATOM 9054 N N . ALA B 1 489 ? 16.281 -25.578 -9.492 1 98.44 489 ALA B N 1
ATOM 9055 C CA . ALA B 1 489 ? 16.109 -27.031 -9.648 1 98.44 489 ALA B CA 1
ATOM 9056 C C . ALA B 1 489 ? 16.594 -27.781 -8.422 1 98.44 489 ALA B C 1
ATOM 9058 O O . ALA B 1 489 ? 15.938 -28.703 -7.934 1 98.44 489 ALA B O 1
ATOM 9059 N N . GLU B 1 490 ? 17.766 -27.375 -7.961 1 98.06 490 GLU B N 1
ATOM 9060 C CA . GLU B 1 490 ? 18.359 -28.062 -6.812 1 98.06 490 GLU B CA 1
ATOM 9061 C C . GLU B 1 490 ? 17.516 -27.859 -5.559 1 98.06 490 GLU B C 1
ATOM 9063 O O . GLU B 1 490 ? 17.328 -28.797 -4.773 1 98.06 490 GLU B O 1
ATOM 9068 N N . ARG B 1 491 ? 17.047 -26.656 -5.34 1 98.38 491 ARG B N 1
ATOM 9069 C CA . ARG B 1 491 ? 16.156 -26.406 -4.207 1 98.38 491 ARG B CA 1
ATOM 9070 C C . ARG B 1 491 ? 14.977 -27.359 -4.219 1 98.38 491 ARG B C 1
ATOM 9072 O O . ARG B 1 491 ? 14.625 -27.938 -3.189 1 98.38 491 ARG B O 1
ATOM 9079 N N . LEU B 1 492 ? 14.328 -27.469 -5.383 1 98.44 492 LEU B N 1
ATOM 9080 C CA . LEU B 1 492 ? 13.125 -28.297 -5.496 1 98.44 492 LEU B CA 1
ATOM 9081 C C . LEU B 1 492 ? 13.453 -29.766 -5.266 1 98.44 492 LEU B C 1
ATOM 9083 O O . LEU B 1 492 ? 12.672 -30.484 -4.637 1 98.44 492 LEU B O 1
ATOM 9087 N N . ARG B 1 493 ? 14.594 -30.219 -5.703 1 97.38 493 ARG B N 1
ATOM 9088 C CA . ARG B 1 493 ? 15.016 -31.594 -5.449 1 97.38 493 ARG B CA 1
ATOM 9089 C C . ARG B 1 493 ? 15.219 -31.844 -3.957 1 97.38 493 ARG B C 1
ATOM 9091 O O . ARG B 1 493 ? 14.742 -32.844 -3.418 1 97.38 493 ARG B O 1
ATOM 9098 N N . ARG B 1 494 ? 15.891 -30.922 -3.334 1 97.12 494 ARG B N 1
ATOM 9099 C CA . ARG B 1 494 ? 16.172 -31.047 -1.907 1 97.12 494 ARG B CA 1
ATOM 9100 C C . ARG B 1 494 ? 14.891 -30.938 -1.086 1 97.12 494 ARG B C 1
ATOM 9102 O O . ARG B 1 494 ? 14.734 -31.609 -0.069 1 97.12 494 ARG B O 1
ATOM 9109 N N . ALA B 1 495 ? 14.016 -30.016 -1.531 1 96.81 495 ALA B N 1
ATOM 9110 C CA . ALA B 1 495 ? 12.727 -29.891 -0.858 1 96.81 495 ALA B CA 1
ATOM 9111 C C . ALA B 1 495 ? 11.93 -31.203 -0.952 1 96.81 495 ALA B C 1
ATOM 9113 O O . ALA B 1 495 ? 11.328 -31.625 0.03 1 96.81 495 ALA B O 1
ATOM 9114 N N . ALA B 1 496 ? 11.898 -31.781 -2.123 1 95.94 496 ALA B N 1
ATOM 9115 C CA . ALA B 1 496 ? 11.203 -33.062 -2.311 1 95.94 496 ALA B CA 1
ATOM 9116 C C . ALA B 1 496 ? 11.773 -34.125 -1.386 1 95.94 496 ALA B C 1
ATOM 9118 O O . ALA B 1 496 ? 11.023 -34.875 -0.769 1 95.94 496 ALA B O 1
ATOM 9119 N N . ALA B 1 497 ? 13.055 -34.188 -1.307 1 93.94 497 ALA B N 1
ATOM 9120 C CA . ALA B 1 497 ? 13.719 -35.156 -0.464 1 93.94 497 ALA B CA 1
ATOM 9121 C C . ALA B 1 497 ? 13.367 -34.969 1.006 1 93.94 497 ALA B C 1
ATOM 9123 O O . ALA B 1 497 ? 13.094 -35.938 1.726 1 93.94 497 ALA B O 1
ATOM 9124 N N . SER B 1 498 ? 13.398 -33.719 1.412 1 92.38 498 SER B N 1
ATOM 9125 C CA . SER B 1 498 ? 13.102 -33.406 2.803 1 92.38 498 SER B CA 1
ATOM 9126 C C . SER B 1 498 ? 11.656 -33.719 3.152 1 92.38 498 SER B C 1
ATOM 9128 O O . SER B 1 498 ? 11.375 -34.281 4.211 1 92.38 498 SER B O 1
ATOM 9130 N N . LEU B 1 499 ? 10.734 -33.375 2.281 1 91.31 499 LEU B N 1
ATOM 9131 C CA . LEU B 1 499 ? 9.312 -33.562 2.539 1 91.31 499 LEU B CA 1
ATOM 9132 C C . LEU B 1 499 ? 8.93 -35.031 2.475 1 91.31 499 LEU B C 1
ATOM 9134 O O . LEU B 1 499 ? 8.008 -35.469 3.168 1 91.31 499 LEU B O 1
ATOM 9138 N N . GLN B 1 500 ? 9.57 -35.75 1.616 1 86.56 500 GLN B N 1
ATOM 9139 C CA . GLN B 1 500 ? 9.289 -37.188 1.472 1 86.56 500 GLN B CA 1
ATOM 9140 C C . GLN B 1 500 ? 9.711 -37.969 2.717 1 86.56 500 GLN B C 1
ATOM 9142 O O . GLN B 1 500 ? 9.07 -38.938 3.082 1 86.56 500 GLN B O 1
ATOM 9147 N N . GLN B 1 501 ? 10.703 -37.531 3.361 1 80.25 501 GLN B N 1
ATOM 9148 C CA . GLN B 1 501 ? 11.172 -38.156 4.586 1 80.25 501 GLN B CA 1
ATOM 9149 C C . GLN B 1 501 ? 10.172 -38 5.723 1 80.25 501 GLN B C 1
ATOM 9151 O O . GLN B 1 501 ? 10.023 -38.875 6.57 1 80.25 501 GLN B O 1
ATOM 9156 N N . ASP B 1 502 ? 9.469 -36.906 5.668 1 71.94 502 ASP B N 1
ATOM 9157 C CA . ASP B 1 502 ? 8.539 -36.594 6.738 1 71.94 502 ASP B CA 1
ATOM 9158 C C . ASP B 1 502 ? 7.195 -37.281 6.531 1 71.94 502 ASP B C 1
ATOM 9160 O O . ASP B 1 502 ? 6.406 -37.406 7.473 1 71.94 502 ASP B O 1
ATOM 9164 N N . THR B 1 503 ? 6.941 -37.625 5.223 1 67.44 503 THR B N 1
ATOM 9165 C CA . THR B 1 503 ? 5.66 -38.25 4.91 1 67.44 503 THR B CA 1
ATOM 9166 C C . THR B 1 503 ? 5.863 -39.594 4.223 1 67.44 503 THR B C 1
ATOM 9168 O O . THR B 1 503 ? 5.75 -39.719 2.998 1 67.44 503 THR B O 1
ATOM 9171 N N . LEU B 1 504 ? 6.242 -40.625 4.895 1 56.59 504 LEU B N 1
ATOM 9172 C CA . LEU B 1 504 ? 6.609 -41.938 4.34 1 56.59 504 LEU B CA 1
ATOM 9173 C C . LEU B 1 504 ? 5.523 -42.438 3.4 1 56.59 504 LEU B C 1
ATOM 9175 O O . LEU B 1 504 ? 5.824 -43.094 2.389 1 56.59 504 LEU B O 1
ATOM 9179 N N . ASP B 1 505 ? 4.301 -42.156 3.654 1 60.28 505 ASP B N 1
ATOM 9180 C CA . ASP B 1 505 ? 3.207 -42.719 2.881 1 60.28 505 ASP B CA 1
ATOM 9181 C C . ASP B 1 505 ? 2.713 -41.75 1.816 1 60.28 505 ASP B C 1
ATOM 9183 O O . ASP B 1 505 ? 1.753 -42.031 1.099 1 60.28 505 ASP B O 1
ATOM 9187 N N . ALA B 1 506 ? 3.465 -40.656 1.623 1 65.5 506 ALA B N 1
ATOM 9188 C CA . ALA B 1 506 ? 2.949 -39.688 0.683 1 65.5 506 ALA B CA 1
ATOM 9189 C C . ALA B 1 506 ? 3.434 -39.969 -0.735 1 65.5 506 ALA B C 1
ATOM 9191 O O . ALA B 1 506 ? 4.43 -40.656 -0.929 1 65.5 506 ALA B O 1
ATOM 9192 N N . ALA B 1 507 ? 2.543 -39.656 -1.725 1 72.12 507 ALA B N 1
ATOM 9193 C CA . ALA B 1 507 ? 2.906 -39.781 -3.135 1 72.12 507 ALA B CA 1
ATOM 9194 C C . ALA B 1 507 ? 4.254 -39.125 -3.412 1 72.12 507 ALA B C 1
ATOM 9196 O O . ALA B 1 507 ? 4.566 -38.062 -2.848 1 72.12 507 ALA B O 1
ATOM 9197 N N . GLN B 1 508 ? 5.004 -39.875 -4.195 1 83.12 508 GLN B N 1
ATOM 9198 C CA . GLN B 1 508 ? 6.336 -39.406 -4.539 1 83.12 508 GLN B CA 1
ATOM 9199 C C . GLN B 1 508 ? 6.273 -38.062 -5.273 1 83.12 508 GLN B C 1
ATOM 9201 O O . GLN B 1 508 ? 5.492 -37.906 -6.215 1 83.12 508 GLN B O 1
ATOM 9206 N N . LEU B 1 509 ? 7.027 -37.125 -4.691 1 93.69 509 LEU B N 1
ATOM 9207 C CA . LEU B 1 509 ? 7.117 -35.812 -5.344 1 93.69 509 LEU B CA 1
ATOM 9208 C C . LEU B 1 509 ? 8.023 -35.875 -6.566 1 93.69 509 LEU B C 1
ATOM 9210 O O . LEU B 1 509 ? 9.016 -36.625 -6.574 1 93.69 509 LEU B O 1
ATOM 9214 N N . GLY B 1 510 ? 7.641 -35.25 -7.645 1 95.81 510 GLY B N 1
ATOM 9215 C CA . GLY B 1 510 ? 8.406 -35.219 -8.883 1 95.81 510 GLY B CA 1
ATOM 9216 C C . GLY B 1 510 ? 8.242 -33.938 -9.648 1 95.81 510 GLY B C 1
ATOM 9217 O O . GLY B 1 510 ? 7.312 -33.156 -9.398 1 95.81 510 GLY B O 1
ATOM 9218 N N . LEU B 1 511 ? 9.242 -33.719 -10.477 1 97.88 511 LEU B N 1
ATOM 9219 C CA . LEU B 1 511 ? 9.156 -32.562 -11.383 1 97.88 511 LEU B CA 1
ATOM 9220 C C . LEU B 1 511 ? 9.773 -32.906 -12.734 1 97.88 511 LEU B C 1
ATOM 9222 O O . LEU B 1 511 ? 10.734 -33.656 -12.812 1 97.88 511 LEU B O 1
ATOM 9226 N N . ARG B 1 512 ? 9.164 -32.438 -13.75 1 98.38 512 ARG B N 1
ATOM 9227 C CA . ARG B 1 512 ? 9.68 -32.531 -15.117 1 98.38 512 ARG B CA 1
ATOM 9228 C C . ARG B 1 512 ? 10.398 -31.234 -15.516 1 98.38 512 ARG B C 1
ATOM 9230 O O . ARG B 1 512 ? 9.914 -30.141 -15.258 1 98.38 512 ARG B O 1
ATOM 9237 N N . ILE B 1 513 ? 11.539 -31.375 -16.094 1 98.62 513 ILE B N 1
ATOM 9238 C CA . ILE B 1 513 ? 12.297 -30.234 -16.578 1 98.62 513 ILE B CA 1
ATOM 9239 C C . ILE B 1 513 ? 12.203 -30.141 -18.094 1 98.62 513 ILE B C 1
ATOM 9241 O O . ILE B 1 513 ? 12.359 -31.156 -18.781 1 98.62 513 ILE B O 1
ATOM 9245 N N . PHE B 1 514 ? 11.812 -29.047 -18.609 1 98.5 514 PHE B N 1
ATOM 9246 C CA . PHE B 1 514 ? 11.875 -28.703 -20.031 1 98.5 514 PHE B CA 1
ATOM 9247 C C . PHE B 1 514 ? 12.812 -27.531 -20.266 1 98.5 514 PHE B C 1
ATOM 9249 O O . PHE B 1 514 ? 12.961 -26.656 -19.391 1 98.5 514 PHE B O 1
ATOM 9256 N N . ARG B 1 515 ? 13.43 -27.5 -21.422 1 97.75 515 ARG B N 1
ATOM 9257 C CA . ARG B 1 515 ? 14.367 -26.422 -21.75 1 97.75 515 ARG B CA 1
ATOM 9258 C C . ARG B 1 515 ? 14.016 -25.781 -23.078 1 97.75 515 ARG B C 1
ATOM 9260 O O . ARG B 1 515 ? 13.625 -26.469 -24.031 1 97.75 515 ARG B O 1
ATOM 9267 N N . THR B 1 516 ? 14.109 -24.469 -23.141 1 95.88 516 THR B N 1
ATOM 9268 C CA . THR B 1 516 ? 13.883 -23.75 -24.391 1 95.88 516 THR B CA 1
ATOM 9269 C C . THR B 1 516 ? 15.055 -23.969 -25.359 1 95.88 516 THR B C 1
ATOM 9271 O O . THR B 1 516 ? 16.219 -23.875 -24.938 1 95.88 516 THR B O 1
ATOM 9274 N N . ARG B 1 517 ? 14.688 -24.281 -26.578 1 93.19 517 ARG B N 1
ATOM 9275 C CA . ARG B 1 517 ? 15.648 -24.453 -27.656 1 93.19 517 ARG B CA 1
ATOM 9276 C C . ARG B 1 517 ? 15.141 -23.828 -28.953 1 93.19 517 ARG B C 1
ATOM 9278 O O . ARG B 1 517 ? 13.945 -23.531 -29.078 1 93.19 517 ARG B O 1
ATOM 9285 N N . PRO B 1 518 ? 16.094 -23.594 -29.844 1 89.94 518 PRO B N 1
ATOM 9286 C CA . PRO B 1 518 ? 15.609 -23.203 -31.172 1 89.94 518 PRO B CA 1
ATOM 9287 C C . PRO B 1 518 ? 14.734 -24.266 -31.812 1 89.94 518 PRO B C 1
ATOM 9289 O O . PRO B 1 518 ? 14.828 -25.453 -31.469 1 89.94 518 PRO B O 1
ATOM 9292 N N . THR B 1 519 ? 13.938 -23.891 -32.719 1 88.94 519 THR B N 1
ATOM 9293 C CA . THR B 1 519 ? 12.992 -24.781 -33.375 1 88.94 519 THR B CA 1
ATOM 9294 C C . THR B 1 519 ? 13.727 -25.891 -34.125 1 88.94 519 THR B C 1
ATOM 9296 O O . THR B 1 519 ? 14.82 -25.656 -34.656 1 88.94 519 THR B O 1
ATOM 9299 N N . ASN B 1 520 ? 13.141 -27.078 -34.156 1 89.5 520 ASN B N 1
ATOM 9300 C CA . ASN B 1 520 ? 13.633 -28.203 -34.938 1 89.5 520 ASN B CA 1
ATOM 9301 C C . ASN B 1 520 ? 12.984 -28.25 -36.312 1 89.5 520 ASN B C 1
ATOM 9303 O O . ASN B 1 520 ? 13.227 -29.188 -37.094 1 89.5 520 ASN B O 1
ATOM 9307 N N . LEU B 1 521 ? 12.203 -27.312 -36.594 1 84.56 521 LEU B N 1
ATOM 9308 C CA . LEU B 1 521 ? 11.5 -27.25 -37.844 1 84.56 521 LEU B CA 1
ATOM 9309 C C . LEU B 1 521 ? 12.195 -26.281 -38.812 1 84.56 521 LEU B C 1
ATOM 9311 O O . LEU B 1 521 ? 12.828 -25.328 -38.375 1 84.56 521 LEU B O 1
ATOM 9315 N N . VAL B 1 522 ? 12.156 -26.562 -40.031 1 78.88 522 VAL B N 1
ATOM 9316 C CA . VAL B 1 522 ? 12.781 -25.703 -41.031 1 78.88 522 VAL B CA 1
ATOM 9317 C C . VAL B 1 522 ? 11.844 -24.547 -41.344 1 78.88 522 VAL B C 1
ATOM 9319 O O . VAL B 1 522 ? 10.703 -24.75 -41.75 1 78.88 522 VAL B O 1
ATOM 9322 N N . ILE B 1 523 ? 12.398 -23.391 -40.938 1 60.31 523 ILE B N 1
ATOM 9323 C CA . ILE B 1 523 ? 11.656 -22.156 -41.188 1 60.31 523 ILE B CA 1
ATOM 9324 C C . ILE B 1 523 ? 12.109 -21.547 -42.5 1 60.31 523 ILE B C 1
ATOM 9326 O O . ILE B 1 523 ? 13.297 -21.297 -42.719 1 60.31 523 ILE B O 1
ATOM 9330 N N . GLU B 1 524 ? 11.336 -21.578 -43.5 1 54.97 524 GLU B N 1
ATOM 9331 C CA . GLU B 1 524 ? 11.781 -21.031 -44.781 1 54.97 524 GLU B CA 1
ATOM 9332 C C . GLU B 1 524 ? 11.562 -19.516 -44.844 1 54.97 524 GLU B C 1
ATOM 9334 O O . GLU B 1 524 ? 10.578 -19 -44.281 1 54.97 524 GLU B O 1
ATOM 9339 N N . LYS B 1 525 ? 12.594 -18.875 -45.156 1 50.25 525 LYS B N 1
ATOM 9340 C CA . LYS B 1 525 ? 12.617 -17.438 -45.375 1 50.25 525 LYS B CA 1
ATOM 9341 C C . LYS B 1 525 ? 11.602 -17.031 -46.438 1 50.25 525 LYS B C 1
ATOM 9343 O O . LYS B 1 525 ? 11.344 -17.797 -47.375 1 50.25 525 LYS B O 1
ATOM 9348 N N . PRO B 1 526 ? 10.883 -15.961 -46.188 1 47.72 526 PRO B N 1
ATOM 9349 C CA . PRO B 1 526 ? 9.961 -15.477 -47.219 1 47.72 526 PRO B CA 1
ATOM 9350 C C . PRO B 1 526 ? 10.609 -15.367 -48.594 1 47.72 526 PRO B C 1
ATOM 9352 O O . PRO B 1 526 ? 11.781 -14.984 -48.719 1 47.72 526 PRO B O 1
ATOM 9355 N N . LEU B 1 527 ? 10.164 -16.109 -49.531 1 46.25 527 LEU B N 1
ATOM 9356 C CA . LEU B 1 527 ? 10.625 -15.922 -50.906 1 46.25 527 LEU B CA 1
ATOM 9357 C C . LEU B 1 527 ? 10.227 -14.539 -51.438 1 46.25 527 LEU B C 1
ATOM 9359 O O . LEU B 1 527 ? 9.055 -14.164 -51.375 1 46.25 527 LEU B O 1
ATOM 9363 N N . PHE B 1 528 ? 11.172 -13.703 -51.375 1 42.31 528 PHE B N 1
ATOM 9364 C CA . PHE B 1 528 ? 10.914 -12.414 -52 1 42.31 528 PHE B CA 1
ATOM 9365 C C . PHE B 1 528 ? 10.812 -12.547 -53.531 1 42.31 528 PHE B C 1
ATOM 9367 O O . PHE B 1 528 ? 11.68 -13.148 -54.156 1 42.31 528 PHE B O 1
ATOM 9374 N N . ALA B 1 529 ? 9.641 -12.43 -54.062 1 45 529 ALA B N 1
ATOM 9375 C CA . ALA B 1 529 ? 9.5 -12.305 -55.5 1 45 529 ALA B CA 1
ATOM 9376 C C . ALA B 1 529 ? 10.336 -11.148 -56.031 1 45 529 ALA B C 1
ATOM 9378 O O . ALA B 1 529 ? 10.117 -9.992 -55.656 1 45 529 ALA B O 1
ATOM 9379 N N . MET B 1 530 ? 11.5 -11.43 -56.312 1 44.28 530 MET B N 1
ATOM 9380 C CA . MET B 1 530 ? 12.227 -10.391 -57.031 1 44.28 530 MET B CA 1
ATOM 9381 C C . MET B 1 530 ? 11.586 -10.125 -58.406 1 44.28 530 MET B C 1
ATOM 9383 O O . MET B 1 530 ? 11 -11.031 -59 1 44.28 530 MET B O 1
ATOM 9387 N N . PRO B 1 531 ? 11.406 -8.93 -58.719 1 48.75 531 PRO B N 1
ATOM 9388 C CA . PRO B 1 531 ? 10.797 -8.539 -59.969 1 48.75 531 PRO B CA 1
ATOM 9389 C C . PRO B 1 531 ? 11.219 -9.445 -61.125 1 48.75 531 PRO B C 1
ATOM 9391 O O . PRO B 1 531 ? 10.438 -9.672 -62.062 1 48.75 531 PRO B O 1
ATOM 9394 N N . GLU B 1 532 ? 12.422 -9.867 -61.094 1 49.91 532 GLU B N 1
ATOM 9395 C CA . GLU B 1 532 ? 12.945 -10.578 -62.25 1 49.91 532 GLU B CA 1
ATOM 9396 C C . GLU B 1 532 ? 12.547 -12.055 -62.219 1 49.91 532 GLU B C 1
ATOM 9398 O O . GLU B 1 532 ? 12.859 -12.805 -63.156 1 49.91 532 GLU B O 1
ATOM 9403 N N . MET B 1 533 ? 12.023 -12.484 -61.188 1 48.94 533 MET B N 1
ATOM 9404 C CA . MET B 1 533 ? 11.711 -13.914 -61.125 1 48.94 533 MET B CA 1
ATOM 9405 C C . MET B 1 533 ? 10.469 -14.234 -61.938 1 48.94 533 MET B C 1
ATOM 9407 O O . MET B 1 533 ? 9.414 -13.625 -61.75 1 48.94 533 MET B O 1
ATOM 9411 N N . THR B 1 534 ? 10.656 -14.758 -63.125 1 51.53 534 THR B N 1
ATOM 9412 C CA . THR B 1 534 ? 9.57 -15.234 -63.969 1 51.53 534 THR B CA 1
ATOM 9413 C C . THR B 1 534 ? 8.68 -16.203 -63.188 1 51.53 534 THR B C 1
ATOM 9415 O O . THR B 1 534 ? 9.102 -16.781 -62.188 1 51.53 534 THR B O 1
ATOM 9418 N N . GLY B 1 535 ? 7.387 -16.188 -63.531 1 50.53 535 GLY B N 1
ATOM 9419 C CA . GLY B 1 535 ? 6.363 -17.062 -62.969 1 50.53 535 GLY B CA 1
ATOM 9420 C C . GLY B 1 535 ? 6.867 -18.453 -62.656 1 50.53 535 GLY B C 1
ATOM 9421 O O . GLY B 1 535 ? 6.574 -19 -61.594 1 50.53 535 GLY B O 1
ATOM 9422 N N . GLN B 1 536 ? 7.527 -19 -63.625 1 55.22 536 GLN B N 1
ATOM 9423 C CA . GLN B 1 536 ? 7.961 -20.391 -63.5 1 55.22 536 GLN B CA 1
ATOM 9424 C C . GLN B 1 536 ? 9.086 -20.531 -62.469 1 55.22 536 GLN B C 1
ATOM 9426 O O . GLN B 1 536 ? 9.117 -21.5 -61.719 1 55.22 536 GLN B O 1
ATOM 9431 N N . GLY B 1 537 ? 9.945 -19.656 -62.438 1 54.91 537 GLY B N 1
ATOM 9432 C CA . GLY B 1 537 ? 11.062 -19.688 -61.5 1 54.91 537 GLY B CA 1
ATOM 9433 C C . GLY B 1 537 ? 10.633 -19.531 -60.062 1 54.91 537 GLY B C 1
ATOM 9434 O O . GLY B 1 537 ? 11.18 -20.188 -59.188 1 54.91 537 GLY B O 1
ATOM 9435 N N . TYR B 1 538 ? 9.727 -18.672 -59.969 1 56.03 538 TYR B N 1
ATOM 9436 C CA . TYR B 1 538 ? 9.148 -18.5 -58.625 1 56.03 538 TYR B CA 1
ATOM 9437 C C . TYR B 1 538 ? 8.492 -19.797 -58.156 1 56.03 538 TYR B C 1
ATOM 9439 O O . TYR B 1 538 ? 8.68 -20.203 -57 1 56.03 538 TYR B O 1
ATOM 9447 N N . LEU B 1 539 ? 7.785 -20.328 -59.094 1 55.59 539 LEU B N 1
ATOM 9448 C CA . LEU B 1 539 ? 7.094 -21.578 -58.75 1 55.59 539 LEU B CA 1
ATOM 9449 C C . LEU B 1 539 ? 8.086 -22.688 -58.438 1 55.59 539 LEU B C 1
ATOM 9451 O O . LEU B 1 539 ? 7.859 -23.484 -57.531 1 55.59 539 LEU B O 1
ATOM 9455 N N . THR B 1 540 ? 9.133 -22.766 -59.188 1 58.28 540 THR B N 1
ATOM 9456 C CA . THR B 1 540 ? 10.148 -23.797 -58.969 1 58.28 540 THR B CA 1
ATOM 9457 C C . THR B 1 540 ? 10.828 -23.578 -57.594 1 58.28 540 THR B C 1
ATOM 9459 O O . THR B 1 540 ? 11.102 -24.547 -56.875 1 58.28 540 THR B O 1
ATOM 9462 N N . GLN B 1 541 ? 11.039 -22.422 -57.344 1 55.81 541 GLN B N 1
ATOM 9463 C CA . GLN B 1 541 ? 11.672 -22.109 -56.062 1 55.81 541 GLN B CA 1
ATOM 9464 C C . GLN B 1 541 ? 10.727 -22.406 -54.906 1 55.81 541 GLN B C 1
ATOM 9466 O O . GLN B 1 541 ? 11.148 -22.922 -53.875 1 55.81 541 GLN B O 1
ATOM 9471 N N . VAL B 1 542 ? 9.578 -22.016 -55.188 1 55.59 542 VAL B N 1
ATOM 9472 C CA . VAL B 1 542 ? 8.562 -22.312 -54.188 1 55.59 542 VAL B CA 1
ATOM 9473 C C . VAL B 1 542 ? 8.445 -23.828 -54 1 55.59 542 VAL B C 1
ATOM 9475 O O . VAL B 1 542 ? 8.344 -24.312 -52.875 1 55.59 542 VAL B O 1
ATOM 9478 N N . LEU B 1 543 ? 8.461 -24.484 -55.156 1 56.62 543 LEU B N 1
ATOM 9479 C CA . LEU B 1 543 ? 8.32 -25.938 -55.125 1 56.62 543 LEU B CA 1
ATOM 9480 C C . LEU B 1 543 ? 9.547 -26.578 -54.5 1 56.62 543 LEU B C 1
ATOM 9482 O O . LEU B 1 543 ? 9.422 -27.531 -53.719 1 56.62 543 LEU B O 1
ATOM 9486 N N . ASP B 1 544 ? 10.656 -26.141 -54.844 1 55.38 544 ASP B N 1
ATOM 9487 C CA . ASP B 1 544 ? 11.891 -26.672 -54.281 1 55.38 544 ASP B CA 1
ATOM 9488 C C . ASP B 1 544 ? 11.953 -26.406 -52.781 1 55.38 544 ASP B C 1
ATOM 9490 O O . ASP B 1 544 ? 12.422 -27.266 -52.031 1 55.38 544 ASP B O 1
ATOM 9494 N N . HIS B 1 545 ? 11.484 -25.297 -52.469 1 57.12 545 HIS B N 1
ATOM 9495 C CA . HIS B 1 545 ? 11.508 -24.938 -51.062 1 57.12 545 HIS B CA 1
ATOM 9496 C C . HIS B 1 545 ? 10.477 -25.734 -50.25 1 57.12 545 HIS B C 1
ATOM 9498 O O . HIS B 1 545 ? 10.711 -26.062 -49.094 1 57.12 545 HIS B O 1
ATOM 9504 N N . THR B 1 546 ? 9.453 -26.109 -50.906 1 57 546 THR B N 1
ATOM 9505 C CA . THR B 1 546 ? 8.406 -26.844 -50.219 1 57 546 THR B CA 1
ATOM 9506 C C . THR B 1 546 ? 8.727 -28.344 -50.188 1 57 546 THR B C 1
ATOM 9508 O O . THR B 1 546 ? 8.227 -29.062 -49.344 1 57 546 THR B O 1
ATOM 9511 N N . ALA B 1 547 ? 9.641 -28.859 -51.156 1 61.06 547 ALA B N 1
ATOM 9512 C CA . ALA B 1 547 ? 9.867 -30.297 -51.312 1 61.06 547 ALA B CA 1
ATOM 9513 C C . ALA B 1 547 ? 10.891 -30.812 -50.281 1 61.06 547 ALA B C 1
ATOM 9515 O O . ALA B 1 547 ? 11.062 -32.031 -50.125 1 61.06 547 ALA B O 1
ATOM 9516 N N . GLY B 1 548 ? 11.359 -30.031 -49.438 1 70 548 GLY B N 1
ATOM 9517 C CA . GLY B 1 548 ? 12.383 -30.531 -48.531 1 70 548 GLY B CA 1
ATOM 9518 C C . GLY B 1 548 ? 11.836 -30.969 -47.188 1 70 548 GLY B C 1
ATOM 9519 O O . GLY B 1 548 ? 10.625 -30.891 -46.969 1 70 548 GLY B O 1
ATOM 9520 N N . ALA B 1 549 ? 12.727 -31.688 -46.375 1 80 549 ALA B N 1
ATOM 9521 C CA . ALA B 1 549 ? 12.352 -32.156 -45.031 1 80 549 ALA B CA 1
ATOM 9522 C C . ALA B 1 549 ? 11.938 -31.016 -44.125 1 80 549 ALA B C 1
ATOM 9524 O O . ALA B 1 549 ? 12.633 -30 -44.062 1 80 549 ALA B O 1
ATOM 9525 N N . PRO B 1 550 ? 10.836 -31.125 -43.562 1 86.25 550 PRO B N 1
ATOM 9526 C CA . PRO B 1 550 ? 10.367 -30.047 -42.688 1 86.25 550 PRO B CA 1
ATOM 9527 C C . PRO B 1 550 ? 11.094 -30.031 -41.344 1 86.25 550 PRO B C 1
ATOM 9529 O O . PRO B 1 550 ? 10.867 -29.125 -40.531 1 86.25 550 PRO B O 1
ATOM 9532 N N . VAL B 1 551 ? 11.961 -30.969 -41.125 1 88.94 551 VAL B N 1
ATOM 9533 C CA . VAL B 1 551 ? 12.672 -31.078 -39.844 1 88.94 551 VAL B CA 1
ATOM 9534 C C . VAL B 1 551 ? 14.164 -30.844 -40.062 1 88.94 551 VAL B C 1
ATOM 9536 O O . VAL B 1 551 ? 14.727 -31.312 -41.062 1 88.94 551 VAL B O 1
ATOM 9539 N N . VAL B 1 552 ? 14.789 -30.156 -39.188 1 86.5 552 VAL B N 1
ATOM 9540 C CA . VAL B 1 552 ? 16.219 -29.859 -39.25 1 86.5 552 VAL B CA 1
ATOM 9541 C C . VAL B 1 552 ? 17 -31.172 -39.188 1 86.5 552 VAL B C 1
ATOM 9543 O O . VAL B 1 552 ? 16.641 -32.094 -38.469 1 86.5 552 VAL B O 1
ATOM 9546 N N . ASP B 1 553 ? 18.125 -31.125 -39.875 1 87.25 553 ASP B N 1
ATOM 9547 C CA . ASP B 1 553 ? 18.969 -32.312 -39.906 1 87.25 553 ASP B CA 1
ATOM 9548 C C . ASP B 1 553 ? 19.578 -32.594 -38.531 1 87.25 553 ASP B C 1
ATOM 9550 O O . ASP B 1 553 ? 20.094 -31.688 -37.875 1 87.25 553 ASP B O 1
ATOM 9554 N N . GLY B 1 554 ? 19.438 -33.781 -38.125 1 88.12 554 GLY B N 1
ATOM 9555 C CA . GLY B 1 554 ? 20.062 -34.219 -36.875 1 88.12 554 GLY B CA 1
ATOM 9556 C C . GLY B 1 554 ? 19.188 -33.969 -35.656 1 88.12 554 GLY B C 1
ATOM 9557 O O . GLY B 1 554 ? 19.594 -34.281 -34.531 1 88.12 554 GLY B O 1
ATOM 9558 N N . ALA B 1 555 ? 18 -33.469 -35.906 1 91 555 ALA B N 1
ATOM 9559 C CA . ALA B 1 555 ? 17.094 -33.219 -34.781 1 91 555 ALA B CA 1
ATOM 9560 C C . ALA B 1 555 ? 16.688 -34.531 -34.125 1 91 555 ALA B C 1
ATOM 9562 O O . ALA B 1 555 ? 16.438 -35.531 -34.812 1 91 555 ALA B O 1
ATOM 9563 N N . LYS B 1 556 ? 16.703 -34.531 -32.781 1 93.5 556 LYS B N 1
ATOM 9564 C CA . LYS B 1 556 ? 16.234 -35.688 -32.062 1 93.5 556 LYS B CA 1
ATOM 9565 C C . LYS B 1 556 ? 14.734 -35.906 -32.281 1 93.5 556 LYS B C 1
ATOM 9567 O O . LYS B 1 556 ? 13.93 -35 -32.031 1 93.5 556 LYS B O 1
ATOM 9572 N N . PRO B 1 557 ? 14.328 -37.062 -32.688 1 93.06 557 PRO B N 1
ATOM 9573 C CA . PRO B 1 557 ? 12.93 -37.312 -33.062 1 93.06 557 PRO B CA 1
ATOM 9574 C C . PRO B 1 557 ? 11.969 -37 -31.922 1 93.06 557 PRO B C 1
ATOM 9576 O O . PRO B 1 557 ? 10.914 -36.406 -32.156 1 93.06 557 PRO B O 1
ATOM 9579 N N . LEU B 1 558 ? 12.297 -37.375 -30.75 1 94.56 558 LEU B N 1
ATOM 9580 C CA . LEU B 1 558 ? 11.406 -37.125 -29.625 1 94.56 558 LEU B CA 1
ATOM 9581 C C . LEU B 1 558 ? 11.242 -35.625 -29.391 1 94.56 558 LEU B C 1
ATOM 9583 O O . LEU B 1 558 ? 10.156 -35.156 -29.031 1 94.56 558 LEU B O 1
ATOM 9587 N N . ASP B 1 559 ? 12.305 -34.844 -29.547 1 95.44 559 ASP B N 1
ATOM 9588 C CA . ASP B 1 559 ? 12.227 -33.406 -29.422 1 95.44 559 ASP B CA 1
ATOM 9589 C C . ASP B 1 559 ? 11.281 -32.812 -30.453 1 95.44 559 ASP B C 1
ATOM 9591 O O . ASP B 1 559 ? 10.484 -31.922 -30.141 1 95.44 559 ASP B O 1
ATOM 9595 N N . VAL B 1 560 ? 11.414 -33.312 -31.625 1 93.75 560 VAL B N 1
ATOM 9596 C CA . VAL B 1 560 ? 10.539 -32.844 -32.688 1 93.75 560 VAL B CA 1
ATOM 9597 C C . VAL B 1 560 ? 9.094 -33.219 -32.375 1 93.75 560 VAL B C 1
ATOM 9599 O O . VAL B 1 560 ? 8.188 -32.406 -32.594 1 93.75 560 VAL B O 1
ATOM 9602 N N . ALA B 1 561 ? 8.914 -34.438 -31.906 1 94.81 561 ALA B N 1
ATOM 9603 C CA . ALA B 1 561 ? 7.562 -34.875 -31.562 1 94.81 561 ALA B CA 1
ATOM 9604 C C . ALA B 1 561 ? 6.945 -33.969 -30.516 1 94.81 561 ALA B C 1
ATOM 9606 O O . ALA B 1 561 ? 5.781 -33.562 -30.625 1 94.81 561 ALA B O 1
ATOM 9607 N N . TRP B 1 562 ? 7.691 -33.625 -29.484 1 95.5 562 TRP B N 1
ATOM 9608 C CA . TRP B 1 562 ? 7.207 -32.719 -28.453 1 95.5 562 TRP B CA 1
ATOM 9609 C C . TRP B 1 562 ? 6.895 -31.344 -29.047 1 95.5 562 TRP B C 1
ATOM 9611 O O . TRP B 1 562 ? 5.867 -30.734 -28.719 1 95.5 562 TRP B O 1
ATOM 9621 N N . GLU B 1 563 ? 7.82 -30.844 -29.859 1 93.25 563 GLU B N 1
ATOM 9622 C CA . GLU B 1 563 ? 7.613 -29.531 -30.469 1 93.25 563 GLU B CA 1
ATOM 9623 C C . GLU B 1 563 ? 6.309 -29.484 -31.266 1 93.25 563 GLU B C 1
ATOM 9625 O O . GLU B 1 563 ? 5.52 -28.547 -31.125 1 93.25 563 GLU B O 1
ATOM 9630 N N . VAL B 1 564 ? 6.125 -30.516 -32.031 1 90.19 564 VAL B N 1
ATOM 9631 C CA . VAL B 1 564 ? 4.938 -30.594 -32.875 1 90.19 564 VAL B CA 1
ATOM 9632 C C . VAL B 1 564 ? 3.691 -30.734 -32 1 90.19 564 VAL B C 1
ATOM 9634 O O . VAL B 1 564 ? 2.672 -30.094 -32.25 1 90.19 564 VAL B O 1
ATOM 9637 N N . ALA B 1 565 ? 3.764 -31.547 -31 1 92.31 565 ALA B N 1
ATOM 9638 C CA . ALA B 1 565 ? 2.637 -31.719 -30.094 1 92.31 565 ALA B CA 1
ATOM 9639 C C . ALA B 1 565 ? 2.26 -30.391 -29.422 1 92.31 565 ALA B C 1
ATOM 9641 O O . ALA B 1 565 ? 1.076 -30.078 -29.312 1 92.31 565 ALA B O 1
ATOM 9642 N N . LEU B 1 566 ? 3.223 -29.641 -29.016 1 91.12 566 LEU B N 1
ATOM 9643 C CA . LEU B 1 566 ? 3.006 -28.406 -28.281 1 91.12 566 LEU B CA 1
ATOM 9644 C C . LEU B 1 566 ? 2.459 -27.312 -29.188 1 91.12 566 LEU B C 1
ATOM 9646 O O . LEU B 1 566 ? 1.58 -26.547 -28.797 1 91.12 566 LEU B O 1
ATOM 9650 N N . LYS B 1 567 ? 2.957 -27.234 -30.375 1 86.25 567 LYS B N 1
ATOM 9651 C CA . LYS B 1 567 ? 2.625 -26.125 -31.281 1 86.25 567 LYS B CA 1
ATOM 9652 C C . LYS B 1 567 ? 1.326 -26.406 -32.031 1 86.25 567 LYS B C 1
ATOM 9654 O O . LYS B 1 567 ? 0.583 -25.484 -32.344 1 86.25 567 LYS B O 1
ATOM 9659 N N . ALA B 1 568 ? 0.994 -27.688 -32.188 1 82.31 568 ALA B N 1
ATOM 9660 C CA . ALA B 1 568 ? -0.12 -28.031 -33.094 1 82.31 568 ALA B CA 1
ATOM 9661 C C . ALA B 1 568 ? -1.356 -28.422 -32.281 1 82.31 568 ALA B C 1
ATOM 9663 O O . ALA B 1 568 ? -2.469 -28.438 -32.812 1 82.31 568 ALA B O 1
ATOM 9664 N N . THR B 1 569 ? -1.115 -28.719 -31.062 1 87.12 569 THR B N 1
ATOM 9665 C CA . THR B 1 569 ? -2.244 -29.234 -30.297 1 87.12 569 THR B CA 1
ATOM 9666 C C . THR B 1 569 ? -2.291 -28.594 -28.906 1 87.12 569 THR B C 1
ATOM 9668 O O . THR B 1 569 ? -1.514 -27.688 -28.609 1 87.12 569 THR B O 1
ATOM 9671 N N . GLY B 1 570 ? -3.227 -29.047 -28.125 1 86.94 570 GLY B N 1
ATOM 9672 C CA . GLY B 1 570 ? -3.381 -28.578 -26.766 1 86.94 570 GLY B CA 1
ATOM 9673 C C . GLY B 1 570 ? -2.66 -29.438 -25.75 1 86.94 570 GLY B C 1
ATOM 9674 O O . GLY B 1 570 ? -3.047 -29.484 -24.578 1 86.94 570 GLY B O 1
ATOM 9675 N N . THR B 1 571 ? -1.609 -30.078 -26.188 1 91.62 571 THR B N 1
ATOM 9676 C CA . THR B 1 571 ? -0.87 -31 -25.312 1 91.62 571 THR B CA 1
ATOM 9677 C C . THR B 1 571 ? -0.196 -30.219 -24.188 1 91.62 571 THR B C 1
ATOM 9679 O O . THR B 1 571 ? 0.412 -29.172 -24.406 1 91.62 571 THR B O 1
ATOM 9682 N N . LYS B 1 572 ? -0.346 -30.781 -22.969 1 94.62 572 LYS B N 1
ATOM 9683 C CA . LYS B 1 572 ? 0.307 -30.188 -21.797 1 94.62 572 LYS B CA 1
ATOM 9684 C C . LYS B 1 572 ? 1.653 -30.859 -21.531 1 94.62 572 LYS B C 1
ATOM 9686 O O . LYS B 1 572 ? 1.935 -31.938 -22.062 1 94.62 572 LYS B O 1
ATOM 9691 N N . LEU B 1 573 ? 2.379 -30.234 -20.75 1 97.19 573 LEU B N 1
ATOM 9692 C CA . LEU B 1 573 ? 3.754 -30.656 -20.516 1 97.19 573 LEU B CA 1
ATOM 9693 C C . LEU B 1 573 ? 3.799 -31.859 -19.594 1 97.19 573 LEU B C 1
ATOM 9695 O O . LEU B 1 573 ? 4.832 -32.531 -19.469 1 97.19 573 LEU B O 1
ATOM 9699 N N . ASP B 1 574 ? 2.717 -32.188 -18.969 1 94.81 574 ASP B N 1
ATOM 9700 C CA . ASP B 1 574 ? 2.684 -33.375 -18.109 1 94.81 574 ASP B CA 1
ATOM 9701 C C . ASP B 1 574 ? 2.1 -34.562 -18.844 1 94.81 574 ASP B C 1
ATOM 9703 O O . ASP B 1 574 ? 1.79 -35.594 -18.234 1 94.81 574 ASP B O 1
ATOM 9707 N N . ALA B 1 575 ? 1.973 -34.5 -20.141 1 93.88 575 ALA B N 1
ATOM 9708 C CA . ALA B 1 575 ? 1.456 -35.594 -20.953 1 93.88 575 ALA B CA 1
ATOM 9709 C C . ALA B 1 575 ? 2.395 -36.812 -20.906 1 93.88 575 ALA B C 1
ATOM 9711 O O . ALA B 1 575 ? 3.615 -36.656 -20.844 1 93.88 575 ALA B O 1
ATOM 9712 N N . ARG B 1 576 ? 1.775 -37.969 -20.984 1 92.81 576 ARG B N 1
ATOM 9713 C CA . ARG B 1 576 ? 2.559 -39.188 -21.078 1 92.81 576 ARG B CA 1
ATOM 9714 C C . ARG B 1 576 ? 2.898 -39.531 -22.531 1 92.81 576 ARG B C 1
ATOM 9716 O O . ARG B 1 576 ? 2.066 -39.344 -23.422 1 92.81 576 ARG B O 1
ATOM 9723 N N . VAL B 1 577 ? 4.137 -39.906 -22.734 1 94.12 577 VAL B N 1
ATOM 9724 C CA . VAL B 1 577 ? 4.586 -40.219 -24.094 1 94.12 577 VAL B CA 1
ATOM 9725 C C . VAL B 1 577 ? 5.027 -41.688 -24.156 1 94.12 577 VAL B C 1
ATOM 9727 O O . VAL B 1 577 ? 5.887 -42.125 -23.375 1 94.12 577 VAL B O 1
ATOM 9730 N N . ALA B 1 578 ? 4.348 -42.406 -25.031 1 93.38 578 ALA B N 1
ATOM 9731 C CA . ALA B 1 578 ? 4.738 -43.781 -25.312 1 93.38 578 ALA B CA 1
ATOM 9732 C C . ALA B 1 578 ? 5.305 -43.906 -26.719 1 93.38 578 ALA B C 1
ATOM 9734 O O . ALA B 1 578 ? 4.812 -43.25 -27.656 1 93.38 578 ALA B O 1
ATOM 9735 N N . THR B 1 579 ? 6.328 -44.688 -26.828 1 94.38 579 THR B N 1
ATOM 9736 C CA . THR B 1 579 ? 6.93 -44.938 -28.125 1 94.38 579 THR B CA 1
ATOM 9737 C C . THR B 1 579 ? 6.547 -46.312 -28.641 1 94.38 579 THR B C 1
ATOM 9739 O O . THR B 1 579 ? 6.742 -47.312 -27.938 1 94.38 579 THR B O 1
ATOM 9742 N N . HIS B 1 580 ? 5.98 -46.312 -29.844 1 94.06 580 HIS B N 1
ATOM 9743 C CA . HIS B 1 580 ? 5.625 -47.562 -30.516 1 94.06 580 HIS B CA 1
ATOM 9744 C C . HIS B 1 580 ? 6.527 -47.812 -31.703 1 94.06 580 HIS B C 1
ATOM 9746 O O . HIS B 1 580 ? 6.801 -46.906 -32.5 1 94.06 580 HIS B O 1
ATOM 9752 N N . ASP B 1 581 ? 7.023 -48.969 -31.703 1 92.94 581 ASP B N 1
ATOM 9753 C CA . ASP B 1 581 ? 7.77 -49.406 -32.875 1 92.94 581 ASP B CA 1
ATOM 9754 C C . ASP B 1 581 ? 6.965 -50.406 -33.719 1 92.94 581 ASP B C 1
ATOM 9756 O O . ASP B 1 581 ? 6.719 -51.531 -33.25 1 92.94 581 ASP B O 1
ATOM 9760 N N . VAL B 1 582 ? 6.531 -49.938 -34.875 1 92.38 582 VAL B N 1
ATOM 9761 C CA . VAL B 1 582 ? 5.73 -50.781 -35.75 1 92.38 582 VAL B CA 1
ATOM 9762 C C . VAL B 1 582 ? 6.473 -50.969 -37.062 1 92.38 582 VAL B C 1
ATOM 9764 O O . VAL B 1 582 ? 6.453 -50.125 -37.938 1 92.38 582 VAL B O 1
ATOM 9767 N N . ASP B 1 583 ? 6.988 -52.188 -37.344 1 88.06 583 ASP B N 1
ATOM 9768 C CA . ASP B 1 583 ? 7.684 -52.562 -38.562 1 88.06 583 ASP B CA 1
ATOM 9769 C C . ASP B 1 583 ? 8.742 -51.531 -38.938 1 88.06 583 ASP B C 1
ATOM 9771 O O . ASP B 1 583 ? 8.789 -51.062 -40.062 1 88.06 583 ASP B O 1
ATOM 9775 N N . GLY B 1 584 ? 9.484 -50.969 -37.906 1 87.88 584 GLY B N 1
ATOM 9776 C CA . GLY B 1 584 ? 10.586 -50.062 -38.156 1 87.88 584 GLY B CA 1
ATOM 9777 C C . GLY B 1 584 ? 10.164 -48.594 -38.125 1 87.88 584 GLY B C 1
ATOM 9778 O O . GLY B 1 584 ? 11.008 -47.719 -38.25 1 87.88 584 GLY B O 1
ATOM 9779 N N . VAL B 1 585 ? 8.867 -48.406 -37.938 1 92 585 VAL B N 1
ATOM 9780 C CA . VAL B 1 585 ? 8.359 -47.031 -37.844 1 92 585 VAL B CA 1
ATOM 9781 C C . VAL B 1 585 ? 8.117 -46.656 -36.406 1 92 585 VAL B C 1
ATOM 9783 O O . VAL B 1 585 ? 7.383 -47.344 -35.688 1 92 585 VAL B O 1
ATOM 9786 N N . THR B 1 586 ? 8.797 -45.594 -36 1 94.12 586 THR B N 1
ATOM 9787 C CA . THR B 1 586 ? 8.609 -45.125 -34.656 1 94.12 586 THR B CA 1
ATOM 9788 C C . THR B 1 586 ? 7.438 -44.156 -34.562 1 94.12 586 THR B C 1
ATOM 9790 O O . THR B 1 586 ? 7.422 -43.125 -35.281 1 94.12 586 THR B O 1
ATOM 9793 N N . VAL B 1 587 ? 6.441 -44.5 -33.75 1 95.69 587 VAL B N 1
ATOM 9794 C CA . VAL B 1 587 ? 5.293 -43.625 -33.531 1 95.69 587 VAL B CA 1
ATOM 9795 C C . VAL B 1 587 ? 5.207 -43.219 -32.062 1 95.69 587 VAL B C 1
ATOM 9797 O O . VAL B 1 587 ? 5.266 -44.062 -31.172 1 95.69 587 VAL B O 1
ATOM 9800 N N . TYR B 1 588 ? 5.129 -41.906 -31.859 1 96 588 TYR B N 1
ATOM 9801 C CA . TYR B 1 588 ? 4.992 -41.344 -30.516 1 96 588 TYR B CA 1
ATOM 9802 C C . TYR B 1 588 ? 3.525 -41.125 -30.172 1 96 588 TYR B C 1
ATOM 9804 O O . TYR B 1 588 ? 2.801 -40.469 -30.922 1 96 588 TYR B O 1
ATOM 9812 N N . GLU B 1 589 ? 3.135 -41.75 -29.031 1 94.94 589 GLU B N 1
ATOM 9813 C CA . GLU B 1 589 ? 1.776 -41.562 -28.531 1 94.94 589 GLU B CA 1
ATOM 9814 C C . GLU B 1 589 ? 1.758 -40.625 -27.312 1 94.94 589 GLU B C 1
ATOM 9816 O O . GLU B 1 589 ? 2.408 -40.938 -26.312 1 94.94 589 GLU B O 1
ATOM 9821 N N . PHE B 1 590 ? 1.051 -39.5 -27.438 1 93.5 590 PHE B N 1
ATOM 9822 C CA . PHE B 1 590 ? 0.845 -38.562 -26.328 1 93.5 590 PHE B CA 1
ATOM 9823 C C . PHE B 1 590 ? -0.529 -38.781 -25.703 1 93.5 590 PHE B C 1
ATOM 9825 O O . PHE B 1 590 ? -1.545 -38.75 -26.406 1 93.5 590 PHE B O 1
ATOM 9832 N N . THR B 1 591 ? -0.569 -39 -24.344 1 90.94 591 THR B N 1
ATOM 9833 C CA . THR B 1 591 ? -1.815 -39.156 -23.594 1 90.94 591 THR B CA 1
ATOM 9834 C C . THR B 1 591 ? -1.867 -38.156 -22.422 1 90.94 591 THR B C 1
ATOM 9836 O O . THR B 1 591 ? -0.877 -38 -21.703 1 90.94 591 THR B O 1
ATOM 9839 N N . PRO B 1 592 ? -2.998 -37.469 -22.297 1 88.75 592 PRO B N 1
ATOM 9840 C CA . PRO B 1 592 ? -3.121 -36.594 -21.141 1 88.75 592 PRO B CA 1
ATOM 9841 C C . PRO B 1 592 ? -3.096 -37.344 -19.812 1 88.75 592 PRO B C 1
ATOM 9843 O O . PRO B 1 592 ? -3.549 -38.469 -19.734 1 88.75 592 PRO B O 1
ATOM 9846 N N . THR B 1 593 ? -2.523 -36.688 -18.797 1 83 593 THR B N 1
ATOM 9847 C CA . THR B 1 593 ? -2.439 -37.312 -17.484 1 83 593 THR B CA 1
ATOM 9848 C C . THR B 1 593 ? -3.816 -37.375 -16.828 1 83 593 THR B C 1
ATOM 9850 O O . THR B 1 593 ? -4.113 -38.344 -16.094 1 83 593 THR B O 1
ATOM 9853 N N . GLU B 1 594 ? -4.57 -36.281 -16.938 1 74.12 594 GLU B N 1
ATOM 9854 C CA . GLU B 1 594 ? -5.914 -36.344 -16.375 1 74.12 594 GLU B CA 1
ATOM 9855 C C . GLU B 1 594 ? -6.863 -37.125 -17.266 1 74.12 594 GLU B C 1
ATOM 9857 O O . GLU B 1 594 ? -6.758 -37.094 -18.484 1 74.12 594 GLU B O 1
ATOM 9862 N N . ASP B 1 595 ? -7.258 -38.438 -16.828 1 54.69 595 ASP B N 1
ATOM 9863 C CA . ASP B 1 595 ? -8.031 -39.438 -17.547 1 54.69 595 ASP B CA 1
ATOM 9864 C C . ASP B 1 595 ? -9.258 -38.812 -18.203 1 54.69 595 ASP B C 1
ATOM 9866 O O . ASP B 1 595 ? -10.352 -38.812 -17.641 1 54.69 595 ASP B O 1
ATOM 9870 N N . LYS B 1 596 ? -9.188 -37.875 -18.922 1 56.47 596 LYS B N 1
ATOM 9871 C CA . LYS B 1 596 ? -10.484 -37.719 -19.578 1 56.47 596 LYS B CA 1
ATOM 9872 C C . LYS B 1 596 ? -10.641 -38.719 -20.719 1 56.47 596 LYS B C 1
ATOM 9874 O O . LYS B 1 596 ? -9.891 -38.688 -21.688 1 56.47 596 LYS B O 1
ATOM 9879 N N . SER B 1 597 ? -10.891 -39.938 -20.297 1 51.34 597 SER B N 1
ATOM 9880 C CA . SER B 1 597 ? -11.211 -41.125 -21.125 1 51.34 597 SER B CA 1
ATOM 9881 C C . SER B 1 597 ? -11.57 -40.688 -22.547 1 51.34 597 SER B C 1
ATOM 9883 O O . SER B 1 597 ? -11.461 -41.5 -23.484 1 51.34 597 SER B O 1
ATOM 9885 N N . SER B 1 598 ? -12.164 -39.562 -22.688 1 53.22 598 SER B N 1
ATOM 9886 C CA . SER B 1 598 ? -12.961 -39.438 -23.922 1 53.22 598 SER B CA 1
ATOM 9887 C C . SER B 1 598 ? -12.148 -38.844 -25.047 1 53.22 598 SER B C 1
ATOM 9889 O O . SER B 1 598 ? -12.609 -38.781 -26.188 1 53.22 598 SER B O 1
ATOM 9891 N N . THR B 1 599 ? -10.898 -38.438 -24.703 1 62.91 599 THR B N 1
ATOM 9892 C CA . THR B 1 599 ? -10.312 -37.75 -25.844 1 62.91 599 THR B CA 1
ATOM 9893 C C . THR B 1 599 ? -9.328 -38.656 -26.578 1 62.91 599 THR B C 1
ATOM 9895 O O . THR B 1 599 ? -8.734 -39.531 -25.984 1 62.91 599 THR B O 1
ATOM 9898 N N . GLY B 1 600 ? -9.469 -38.812 -27.859 1 78 600 GLY B N 1
ATOM 9899 C CA . GLY B 1 600 ? -8.609 -39.594 -28.75 1 78 600 GLY B CA 1
ATOM 9900 C C . GLY B 1 600 ? -7.133 -39.344 -28.5 1 78 600 GLY B C 1
ATOM 9901 O O . GLY B 1 600 ? -6.754 -38.375 -27.859 1 78 600 GLY B O 1
ATOM 9902 N N . ARG B 1 601 ? -6.281 -40.375 -28.812 1 88.25 601 ARG B N 1
ATOM 9903 C CA . ARG B 1 601 ? -4.828 -40.312 -28.688 1 88.25 601 ARG B CA 1
ATOM 9904 C C . ARG B 1 601 ? -4.227 -39.375 -29.719 1 88.25 601 ARG B C 1
ATOM 9906 O O . ARG B 1 601 ? -4.82 -39.125 -30.781 1 88.25 601 ARG B O 1
ATOM 9913 N N . LEU B 1 602 ? -3.156 -38.75 -29.266 1 92.62 602 LEU B N 1
ATOM 9914 C CA . LEU B 1 602 ? -2.322 -38.062 -30.25 1 92.62 602 LEU B CA 1
ATOM 9915 C C . LEU B 1 602 ? -1.161 -38.938 -30.688 1 92.62 602 LEU B C 1
ATOM 9917 O O . LEU B 1 602 ? -0.339 -39.375 -29.875 1 92.62 602 LEU B O 1
ATOM 9921 N N . LEU B 1 603 ? -1.162 -39.156 -32 1 94.25 603 LEU B N 1
ATOM 9922 C CA . LEU B 1 603 ? -0.109 -40 -32.594 1 94.25 603 LEU B CA 1
ATOM 9923 C C . LEU B 1 603 ? 0.745 -39.188 -33.562 1 94.25 603 LEU B C 1
ATOM 9925 O O . LEU B 1 603 ? 0.214 -38.469 -34.438 1 94.25 603 LEU B O 1
ATOM 9929 N N . ILE B 1 604 ? 2.033 -39.25 -33.375 1 94.25 604 ILE B N 1
ATOM 9930 C CA . ILE B 1 604 ? 2.957 -38.5 -34.219 1 94.25 604 ILE B CA 1
ATOM 9931 C C . ILE B 1 604 ? 3.984 -39.469 -34.812 1 94.25 604 ILE B C 1
ATOM 9933 O O . ILE B 1 604 ? 4.699 -40.156 -34.094 1 94.25 604 ILE B O 1
ATOM 9937 N N . SER B 1 605 ? 4.039 -39.531 -36.094 1 94.44 605 SER B N 1
ATOM 9938 C CA . SER B 1 605 ? 5.055 -40.281 -36.781 1 94.44 605 SER B CA 1
ATOM 9939 C C . SER B 1 605 ? 5.945 -39.406 -37.656 1 94.44 605 SER B C 1
ATOM 9941 O O . SER B 1 605 ? 5.449 -38.625 -38.469 1 94.44 605 SER B O 1
ATOM 9943 N N . LEU B 1 606 ? 7.219 -39.562 -37.406 1 90.75 606 LEU B N 1
ATOM 9944 C CA . LEU B 1 606 ? 8.172 -38.75 -38.156 1 90.75 606 LEU B CA 1
ATOM 9945 C C . LEU B 1 606 ? 8.867 -39.562 -39.25 1 90.75 606 LEU B C 1
ATOM 9947 O O . LEU B 1 606 ? 9.711 -39.062 -39.969 1 90.75 606 LEU B O 1
ATOM 9951 N N . ASP B 1 607 ? 8.469 -40.844 -39.312 1 90.12 607 ASP B N 1
ATOM 9952 C CA . ASP B 1 607 ? 9.016 -41.75 -40.312 1 90.12 607 ASP B CA 1
ATOM 9953 C C . ASP B 1 607 ? 7.973 -42.094 -41.375 1 90.12 607 ASP B C 1
ATOM 9955 O O . ASP B 1 607 ? 6.875 -41.531 -41.375 1 90.12 607 ASP B O 1
ATOM 9959 N N . ALA B 1 608 ? 8.43 -43 -42.344 1 89.62 608 ALA B N 1
ATOM 9960 C CA . ALA B 1 608 ? 7.504 -43.438 -43.406 1 89.62 608 ALA B CA 1
ATOM 9961 C C . ALA B 1 608 ? 6.289 -44.125 -42.781 1 89.62 608 ALA B C 1
ATOM 9963 O O . ALA B 1 608 ? 6.434 -45.125 -42.062 1 89.62 608 ALA B O 1
ATOM 9964 N N . PHE B 1 609 ? 5.137 -43.531 -43.031 1 92 609 PHE B N 1
ATOM 9965 C CA . PHE B 1 609 ? 3.898 -44.031 -42.438 1 92 609 PHE B CA 1
ATOM 9966 C C . PHE B 1 609 ? 3.035 -44.719 -43.5 1 92 609 PHE B C 1
ATOM 9968 O O . PHE B 1 609 ? 2.906 -44.219 -44.625 1 92 609 PHE B O 1
ATOM 9975 N N . SER B 1 610 ? 2.463 -45.844 -43.156 1 92.38 610 SER B N 1
ATOM 9976 C CA . SER B 1 610 ? 1.634 -46.625 -44.094 1 92.38 610 SER B CA 1
ATOM 9977 C C . SER B 1 610 ? 0.296 -47 -43.469 1 92.38 610 SER B C 1
ATOM 9979 O O . SER B 1 610 ? 0.095 -46.781 -42.25 1 92.38 610 SER B O 1
ATOM 9981 N N . LEU B 1 611 ? -0.625 -47.469 -44.344 1 92.44 611 LEU B N 1
ATOM 9982 C CA . LEU B 1 611 ? -1.917 -47.938 -43.844 1 92.44 611 LEU B CA 1
ATOM 9983 C C . LEU B 1 611 ? -1.752 -49.156 -42.938 1 92.44 611 LEU B C 1
ATOM 9985 O O . LEU B 1 611 ? -2.521 -49.344 -42 1 92.44 611 LEU B O 1
ATOM 9989 N N . ALA B 1 612 ? -0.722 -49.906 -43.188 1 91.94 612 ALA B N 1
ATOM 9990 C CA . ALA B 1 612 ? -0.417 -51.062 -42.344 1 91.94 612 ALA B CA 1
ATOM 9991 C C . ALA B 1 612 ? -0.049 -50.625 -40.938 1 91.94 612 ALA B C 1
ATOM 9993 O O . ALA B 1 612 ? -0.434 -51.25 -39.938 1 91.94 612 ALA B O 1
ATOM 9994 N N . THR B 1 613 ? 0.741 -49.531 -40.938 1 93 613 THR B N 1
ATOM 9995 C CA . THR B 1 613 ? 1.103 -48.969 -39.625 1 93 613 THR B CA 1
ATOM 9996 C C . THR B 1 613 ? -0.137 -48.469 -38.906 1 93 613 THR B C 1
ATOM 9998 O O . THR B 1 613 ? -0.266 -48.688 -37.688 1 93 613 THR B O 1
ATOM 10001 N N . ALA B 1 614 ? -1.062 -47.812 -39.562 1 93.25 614 ALA B N 1
ATOM 10002 C CA . ALA B 1 614 ? -2.314 -47.344 -39 1 93.25 614 ALA B CA 1
ATOM 10003 C C . ALA B 1 614 ? -3.117 -48.5 -38.406 1 93.25 614 ALA B C 1
ATOM 10005 O O . ALA B 1 614 ? -3.682 -48.344 -37.312 1 93.25 614 ALA B O 1
ATOM 10006 N N . ASP B 1 615 ? -3.174 -49.594 -39.125 1 92.06 615 ASP B N 1
ATOM 10007 C CA . ASP B 1 615 ? -3.914 -50.75 -38.688 1 92.06 615 ASP B CA 1
ATOM 10008 C C . ASP B 1 615 ? -3.248 -51.375 -37.438 1 92.06 615 ASP B C 1
ATOM 10010 O O . ASP B 1 615 ? -3.93 -51.781 -36.5 1 92.06 615 ASP B O 1
ATOM 10014 N N . ALA B 1 616 ? -1.979 -51.406 -37.5 1 92.81 616 ALA B N 1
ATOM 10015 C CA . ALA B 1 616 ? -1.226 -51.969 -36.375 1 92.81 616 ALA B CA 1
ATOM 10016 C C . ALA B 1 616 ? -1.421 -51.156 -35.094 1 92.81 616 ALA B C 1
ATOM 10018 O O . ALA B 1 616 ? -1.405 -51.719 -34 1 92.81 616 ALA B O 1
ATOM 10019 N N . LEU B 1 617 ? -1.595 -49.875 -35.281 1 93 617 LEU B N 1
ATOM 10020 C CA . LEU B 1 617 ? -1.785 -49 -34.125 1 93 617 LEU B CA 1
ATOM 10021 C C . LEU B 1 617 ? -3.252 -48.938 -33.719 1 93 617 LEU B C 1
ATOM 10023 O O . LEU B 1 617 ? -3.605 -48.281 -32.75 1 93 617 LEU B O 1
ATOM 10027 N N . SER B 1 618 ? -4.133 -49.688 -34.406 1 91.19 618 SER B N 1
ATOM 10028 C CA . SER B 1 618 ? -5.574 -49.625 -34.188 1 91.19 618 SER B CA 1
ATOM 10029 C C . SER B 1 618 ? -6.059 -48.188 -34.188 1 91.19 618 SER B C 1
ATOM 10031 O O . SER B 1 618 ? -6.746 -47.75 -33.25 1 91.19 618 SER B O 1
ATOM 10033 N N . LEU B 1 619 ? -5.605 -47.375 -35.156 1 91.5 619 LEU B N 1
ATOM 10034 C CA . LEU B 1 619 ? -5.977 -46 -35.281 1 91.5 619 LEU B CA 1
ATOM 10035 C C . LEU B 1 619 ? -7.492 -45.812 -35.281 1 91.5 619 LEU B C 1
ATOM 10037 O O . LEU B 1 619 ? -8.195 -46.5 -36.062 1 91.5 619 LEU B O 1
ATOM 10041 N N . SER B 1 620 ? -8.008 -45.062 -34.406 1 88.56 620 SER B N 1
ATOM 10042 C CA . SER B 1 620 ? -9.43 -44.75 -34.312 1 88.56 620 SER B CA 1
ATOM 10043 C C . SER B 1 620 ? -9.75 -43.406 -34.969 1 88.56 620 SER B C 1
ATOM 10045 O O . SER B 1 620 ? -8.867 -42.562 -35.125 1 88.56 620 SER B O 1
ATOM 10047 N N . ASP B 1 621 ? -11.062 -43.156 -35.125 1 87.19 621 ASP B N 1
ATOM 10048 C CA . ASP B 1 621 ? -11.5 -41.906 -35.75 1 87.19 621 ASP B CA 1
ATOM 10049 C C . ASP B 1 621 ? -11.391 -40.75 -34.75 1 87.19 621 ASP B C 1
ATOM 10051 O O . ASP B 1 621 ? -11.445 -39.562 -35.156 1 87.19 621 ASP B O 1
ATOM 10055 N N . ASP B 1 622 ? -11.188 -41.156 -33.531 1 87 622 ASP B N 1
ATOM 10056 C CA . ASP B 1 622 ? -11.086 -40.094 -32.531 1 87 622 ASP B CA 1
ATOM 10057 C C . ASP B 1 622 ? -9.641 -39.688 -32.312 1 87 622 ASP B C 1
ATOM 10059 O O . ASP B 1 622 ? -9.375 -38.656 -31.672 1 87 622 ASP B O 1
ATOM 10063 N N . ASP B 1 623 ? -8.758 -40.406 -32.938 1 90.44 623 ASP B N 1
ATOM 10064 C CA . ASP B 1 623 ? -7.34 -40.125 -32.75 1 90.44 623 ASP B CA 1
ATOM 10065 C C . ASP B 1 623 ? -6.918 -38.938 -33.625 1 90.44 623 ASP B C 1
ATOM 10067 O O . ASP B 1 623 ? -7.527 -38.656 -34.656 1 90.44 623 ASP B O 1
ATOM 10071 N N . THR B 1 624 ? -6 -38.188 -33.156 1 91.19 624 THR B N 1
ATOM 10072 C CA . THR B 1 624 ? -5.293 -37.188 -33.969 1 91.19 624 THR B CA 1
ATOM 10073 C C . THR B 1 624 ? -3.967 -37.75 -34.469 1 91.19 624 THR B C 1
ATOM 10075 O O . THR B 1 624 ? -3.186 -38.312 -33.719 1 91.19 624 THR B O 1
ATOM 10078 N N . LEU B 1 625 ? -3.793 -37.625 -35.781 1 92.38 625 LEU B N 1
ATOM 10079 C CA . LEU B 1 625 ? -2.594 -38.188 -36.406 1 92.38 625 LEU B CA 1
ATOM 10080 C C . LEU B 1 625 ? -1.791 -37.094 -37.094 1 92.38 625 LEU B C 1
ATOM 10082 O O . LEU B 1 625 ? -2.326 -36.375 -37.938 1 92.38 625 LEU B O 1
ATOM 10086 N N . ILE B 1 626 ? -0.526 -37 -36.688 1 91.75 626 ILE B N 1
ATOM 10087 C CA . ILE B 1 626 ? 0.369 -36.031 -37.312 1 91.75 626 ILE B CA 1
ATOM 10088 C C . ILE B 1 626 ? 1.48 -36.781 -38.062 1 91.75 626 ILE B C 1
ATOM 10090 O O . ILE B 1 626 ? 2.199 -37.594 -37.438 1 91.75 626 ILE B O 1
ATOM 10094 N N . LEU B 1 627 ? 1.64 -36.469 -39.312 1 91.38 627 LEU B N 1
ATOM 10095 C CA . LEU B 1 627 ? 2.621 -37.125 -40.125 1 91.38 627 LEU B CA 1
ATOM 10096 C C . LEU B 1 627 ? 3.564 -36.125 -40.781 1 91.38 627 LEU B C 1
ATOM 10098 O O . LEU B 1 627 ? 3.197 -34.969 -41 1 91.38 627 LEU B O 1
ATOM 10102 N N . ARG B 1 628 ? 4.746 -36.656 -40.969 1 88.56 628 ARG B N 1
ATOM 10103 C CA . ARG B 1 628 ? 5.645 -35.875 -41.781 1 88.56 628 ARG B CA 1
ATOM 10104 C C . ARG B 1 628 ? 5.234 -35.938 -43.25 1 88.56 628 ARG B C 1
ATOM 10106 O O . ARG B 1 628 ? 5.191 -37.031 -43.844 1 88.56 628 ARG B O 1
ATOM 10113 N N . GLY B 1 629 ? 5.016 -34.906 -43.844 1 83.25 629 GLY B N 1
ATOM 10114 C CA . GLY B 1 629 ? 4.48 -34.844 -45.188 1 83.25 629 GLY B CA 1
ATOM 10115 C C . GLY B 1 629 ? 5.395 -35.469 -46.219 1 83.25 629 GLY B C 1
ATOM 10116 O O . GLY B 1 629 ? 4.926 -36.062 -47.188 1 83.25 629 GLY B O 1
ATOM 10117 N N . ASP B 1 630 ? 6.676 -35.344 -46 1 82.81 630 ASP B N 1
ATOM 10118 C CA . ASP B 1 630 ? 7.637 -35.875 -46.969 1 82.81 630 ASP B CA 1
ATOM 10119 C C . ASP B 1 630 ? 7.879 -37.375 -46.781 1 82.81 630 ASP B C 1
ATOM 10121 O O . ASP B 1 630 ? 8.578 -38 -47.562 1 82.81 630 ASP B O 1
ATOM 10125 N N . GLN B 1 631 ? 7.25 -37.906 -45.75 1 86.81 631 GLN B N 1
ATOM 10126 C CA . GLN B 1 631 ? 7.5 -39.312 -45.438 1 86.81 631 GLN B CA 1
ATOM 10127 C C . GLN B 1 631 ? 6.227 -40.125 -45.562 1 86.81 631 GLN B C 1
ATOM 10129 O O . GLN B 1 631 ? 6.168 -41.281 -45.125 1 86.81 631 GLN B O 1
ATOM 10134 N N . VAL B 1 632 ? 5.164 -39.531 -46.156 1 87.56 632 VAL B N 1
ATOM 10135 C CA . VAL B 1 632 ? 3.91 -40.25 -46.312 1 87.56 632 VAL B CA 1
ATOM 10136 C C . VAL B 1 632 ? 3.443 -40.156 -47.781 1 87.56 632 VAL B C 1
ATOM 10138 O O . VAL B 1 632 ? 3.564 -39.094 -48.406 1 87.56 632 VAL B O 1
ATOM 10141 N N . GLU B 1 633 ? 2.951 -41.25 -48.219 1 88.12 633 GLU B N 1
ATOM 10142 C CA . GLU B 1 633 ? 2.461 -41.281 -49.594 1 88.12 633 GLU B CA 1
ATOM 10143 C C . GLU B 1 633 ? 1.083 -40.625 -49.719 1 88.12 633 GLU B C 1
ATOM 10145 O O . GLU B 1 633 ? 0.283 -40.719 -48.781 1 88.12 633 GLU B O 1
ATOM 10150 N N . ASP B 1 634 ? 0.785 -40.156 -50.844 1 86.62 634 ASP B N 1
ATOM 10151 C CA . ASP B 1 634 ? -0.493 -39.5 -51.094 1 86.62 634 ASP B CA 1
ATOM 10152 C C . ASP B 1 634 ? -1.656 -40.5 -50.938 1 86.62 634 ASP B C 1
ATOM 10154 O O . ASP B 1 634 ? -2.734 -40.094 -50.469 1 86.62 634 ASP B O 1
ATOM 10158 N N . SER B 1 635 ? -1.394 -41.688 -51.344 1 88.56 635 SER B N 1
ATOM 10159 C CA . SER B 1 635 ? -2.449 -42.688 -51.25 1 88.56 635 SER B CA 1
ATOM 10160 C C . SER B 1 635 ? -2.875 -42.906 -49.781 1 88.56 635 SER B C 1
ATOM 10162 O O . SER B 1 635 ? -4.059 -43.094 -49.5 1 88.56 635 SER B O 1
ATOM 10164 N N . VAL B 1 636 ? -1.898 -42.844 -48.938 1 89.38 636 VAL B N 1
ATOM 10165 C CA . VAL B 1 636 ? -2.168 -43.031 -47.531 1 89.38 636 VAL B CA 1
ATOM 10166 C C . VAL B 1 636 ? -2.967 -41.844 -47 1 89.38 636 VAL B C 1
ATOM 10168 O O . VAL B 1 636 ? -3.963 -42.031 -46.281 1 89.38 636 VAL B O 1
ATOM 10171 N N . THR B 1 637 ? -2.564 -40.656 -47.344 1 87.81 637 THR B N 1
ATOM 10172 C CA . THR B 1 637 ? -3.227 -39.469 -46.875 1 87.81 637 THR B CA 1
ATOM 10173 C C . THR B 1 637 ? -4.652 -39.375 -47.406 1 87.81 637 THR B C 1
ATOM 10175 O O . THR B 1 637 ? -5.562 -38.938 -46.688 1 87.81 637 THR B O 1
ATOM 10178 N N . LEU B 1 638 ? -4.855 -39.75 -48.625 1 86.25 638 LEU B N 1
ATOM 10179 C CA . LEU B 1 638 ? -6.172 -39.688 -49.25 1 86.25 638 LEU B CA 1
ATOM 10180 C C . LEU B 1 638 ? -7.129 -40.656 -48.562 1 86.25 638 LEU B C 1
ATOM 10182 O O . LEU B 1 638 ? -8.336 -40.406 -48.5 1 86.25 638 LEU B O 1
ATOM 10186 N N . THR B 1 639 ? -6.539 -41.719 -48.125 1 89.31 639 THR B N 1
ATOM 10187 C CA . THR B 1 639 ? -7.355 -42.75 -47.469 1 89.31 639 THR B CA 1
ATOM 10188 C C . THR B 1 639 ? -7.727 -42.312 -46.062 1 89.31 639 THR B C 1
ATOM 10190 O O . THR B 1 639 ? -8.852 -42.531 -45.594 1 89.31 639 THR B O 1
ATOM 10193 N N . LEU B 1 640 ? -6.824 -41.688 -45.406 1 89.75 640 LEU B N 1
ATOM 10194 C CA . LEU B 1 640 ? -7.004 -41.375 -44 1 89.75 640 LEU B CA 1
ATOM 10195 C C . LEU B 1 640 ? -7.73 -40.031 -43.844 1 89.75 640 LEU B C 1
ATOM 10197 O O . LEU B 1 640 ? -8.383 -39.812 -42.844 1 89.75 640 LEU B O 1
ATOM 10201 N N . ALA B 1 641 ? -7.664 -39.125 -44.75 1 87.06 641 ALA B N 1
ATOM 10202 C CA . ALA B 1 641 ? -8.195 -37.781 -44.656 1 87.06 641 ALA B CA 1
ATOM 10203 C C . ALA B 1 641 ? -9.703 -37.781 -44.406 1 87.06 641 ALA B C 1
ATOM 10205 O O . ALA B 1 641 ? -10.203 -37.062 -43.562 1 87.06 641 ALA B O 1
ATOM 10206 N N . PRO B 1 642 ? -10.461 -38.562 -45.219 1 85.25 642 PRO B N 1
ATOM 10207 C CA . PRO B 1 642 ? -11.906 -38.594 -44.969 1 85.25 642 PRO B CA 1
ATOM 10208 C C . PRO B 1 642 ? -12.258 -39.156 -43.594 1 85.25 642 PRO B C 1
ATOM 10210 O O . PRO B 1 642 ? -13.273 -38.75 -43 1 85.25 642 PRO B O 1
ATOM 10213 N N . ARG B 1 643 ? -11.422 -39.969 -43.094 1 85.88 643 ARG B N 1
ATOM 10214 C CA . ARG B 1 643 ? -11.672 -40.625 -41.812 1 85.88 643 ARG B CA 1
ATOM 10215 C C . ARG B 1 643 ? -11.32 -39.688 -40.656 1 85.88 643 ARG B C 1
ATOM 10217 O O . ARG B 1 643 ? -12.078 -39.562 -39.688 1 85.88 643 ARG B O 1
ATOM 10224 N N . LEU B 1 644 ? -10.25 -39.062 -40.719 1 87.94 644 LEU B N 1
ATOM 10225 C CA . LEU B 1 644 ? -9.734 -38.281 -39.594 1 87.94 644 LEU B CA 1
ATOM 10226 C C . LEU B 1 644 ? -10.055 -36.812 -39.781 1 87.94 644 LEU B C 1
ATOM 10228 O O . LEU B 1 644 ? -10.039 -36.031 -38.812 1 87.94 644 LEU B O 1
ATOM 10232 N N . GLN B 1 645 ? -10.336 -36.406 -41 1 85.31 645 GLN B N 1
ATOM 10233 C CA . GLN B 1 645 ? -10.688 -35.031 -41.312 1 85.31 645 GLN B CA 1
ATOM 10234 C C . GLN B 1 645 ? -9.648 -34.062 -40.75 1 85.31 645 GLN B C 1
ATOM 10236 O O . GLN B 1 645 ? -8.461 -34.156 -41.062 1 85.31 645 GLN B O 1
ATOM 10241 N N . SER B 1 646 ? -10.078 -33.156 -39.781 1 81.12 646 SER B N 1
ATOM 10242 C CA . SER B 1 646 ? -9.188 -32.125 -39.25 1 81.12 646 SER B CA 1
ATOM 10243 C C . SER B 1 646 ? -8.18 -32.719 -38.281 1 81.12 646 SER B C 1
ATOM 10245 O O . SER B 1 646 ? -7.195 -32.062 -37.906 1 81.12 646 SER B O 1
ATOM 10247 N N . LYS B 1 647 ? -8.312 -33.938 -38 1 87.75 647 LYS B N 1
ATOM 10248 C CA . LYS B 1 647 ? -7.43 -34.594 -37.031 1 87.75 647 LYS B CA 1
ATOM 10249 C C . LYS B 1 647 ? -6.215 -35.219 -37.719 1 87.75 647 LYS B C 1
ATOM 10251 O O . LYS B 1 647 ? -5.34 -35.781 -37.062 1 87.75 647 LYS B O 1
ATOM 10256 N N . LEU B 1 648 ? -6.219 -35.156 -39.031 1 89 648 LEU B N 1
ATOM 10257 C CA . LEU B 1 648 ? -5.012 -35.5 -39.781 1 89 648 LEU B CA 1
ATOM 10258 C C . LEU B 1 648 ? -4.211 -34.25 -40.125 1 89 648 LEU B C 1
ATOM 10260 O O . LEU B 1 648 ? -4.676 -33.375 -40.875 1 89 648 LEU B O 1
ATOM 10264 N N . ILE B 1 649 ? -3.025 -34.156 -39.5 1 87 649 ILE B N 1
ATOM 10265 C CA . ILE B 1 649 ? -2.186 -32.969 -39.656 1 87 649 ILE B CA 1
ATOM 10266 C C . ILE B 1 649 ? -0.868 -33.375 -40.312 1 87 649 ILE B C 1
ATOM 10268 O O . ILE B 1 649 ? -0.244 -34.375 -39.938 1 87 649 ILE B O 1
ATOM 10272 N N . LEU B 1 650 ? -0.483 -32.625 -41.344 1 85.5 650 LEU B N 1
ATOM 10273 C CA . LEU B 1 650 ? 0.775 -32.875 -42.031 1 85.5 650 LEU B CA 1
ATOM 10274 C C . LEU B 1 650 ? 1.817 -31.812 -41.688 1 85.5 650 LEU B C 1
ATOM 10276 O O . LEU B 1 650 ? 1.521 -30.625 -41.688 1 85.5 650 LEU B O 1
ATOM 10280 N N . LEU B 1 651 ? 2.922 -32.375 -41.188 1 85.31 651 LEU B N 1
ATOM 10281 C CA . LEU B 1 651 ? 4.07 -31.5 -40.969 1 85.31 651 LEU B CA 1
ATOM 10282 C C . LEU B 1 651 ? 4.758 -31.172 -42.281 1 85.31 651 LEU B C 1
ATOM 10284 O O . LEU B 1 651 ? 5.371 -32.062 -42.906 1 85.31 651 LEU B O 1
ATOM 10288 N N . GLU B 1 652 ? 4.551 -29.969 -42.781 1 79.25 652 GLU B N 1
ATOM 10289 C CA . GLU B 1 652 ? 5.117 -29.547 -44.062 1 79.25 652 GLU B CA 1
ATOM 10290 C C . GLU B 1 652 ? 5.871 -28.234 -43.938 1 79.25 652 GLU B C 1
ATOM 10292 O O . GLU B 1 652 ? 5.734 -27.531 -42.906 1 79.25 652 GLU B O 1
ATOM 10297 N N . ARG B 1 653 ? 6.766 -28.016 -44.875 1 69.88 653 ARG B N 1
ATOM 10298 C CA . ARG B 1 653 ? 7.453 -26.734 -44.906 1 69.88 653 ARG B CA 1
ATOM 10299 C C . ARG B 1 653 ? 6.504 -25.609 -45.312 1 69.88 653 ARG B C 1
ATOM 10301 O O . ARG B 1 653 ? 5.691 -25.781 -46.219 1 69.88 653 ARG B O 1
ATOM 10308 N N . VAL B 1 654 ? 6.066 -24.766 -44.438 1 55.28 654 VAL B N 1
ATOM 10309 C CA . VAL B 1 654 ? 5.141 -23.703 -44.812 1 55.28 654 VAL B CA 1
ATOM 10310 C C . VAL B 1 654 ? 5.926 -22.469 -45.281 1 55.28 654 VAL B C 1
ATOM 10312 O O . VAL B 1 654 ? 6.773 -21.969 -44.531 1 55.28 654 VAL B O 1
ATOM 10315 N N . PRO B 1 655 ? 5.805 -22.094 -46.688 1 45.22 655 PRO B N 1
ATOM 10316 C CA . PRO B 1 655 ? 6.477 -20.891 -47.156 1 45.22 655 PRO B CA 1
ATOM 10317 C C . PRO B 1 655 ? 5.977 -19.625 -46.469 1 45.22 655 PRO B C 1
ATOM 10319 O O . PRO B 1 655 ? 4.801 -19.531 -46.125 1 45.22 655 PRO B O 1
ATOM 10322 N N . ARG B 1 656 ? 6.746 -18.906 -45.656 1 41.62 656 ARG B N 1
ATOM 10323 C CA . ARG B 1 656 ? 6.352 -17.594 -45.156 1 41.62 656 ARG B CA 1
ATOM 10324 C C . ARG B 1 656 ? 6.27 -16.578 -46.281 1 41.62 656 ARG B C 1
ATOM 10326 O O . ARG B 1 656 ? 7.246 -16.344 -47 1 41.62 656 ARG B O 1
ATOM 10333 N N . GLU B 1 657 ? 5.141 -16.438 -46.812 1 33.41 657 GLU B N 1
ATOM 10334 C CA . GLU B 1 657 ? 5.02 -15.367 -47.812 1 33.41 657 GLU B CA 1
ATOM 10335 C C . GLU B 1 657 ? 5.102 -13.992 -47.125 1 33.41 657 GLU B C 1
ATOM 10337 O O . GLU B 1 657 ? 4.414 -13.727 -46.156 1 33.41 657 GLU B O 1
ATOM 10342 N N . VAL B 1 658 ? 6.25 -13.453 -47.031 1 29.28 658 VAL B N 1
ATOM 10343 C CA . VAL B 1 658 ? 6.348 -12.055 -46.625 1 29.28 658 VAL B CA 1
ATOM 10344 C C . VAL B 1 658 ? 6.066 -11.148 -47.812 1 29.28 658 VAL B C 1
ATOM 10346 O O . VAL B 1 658 ? 6.699 -11.281 -48.844 1 29.28 658 VAL B O 1
ATOM 10349 N N . SER B 1 659 ? 4.891 -10.844 -47.906 1 25.25 659 SER B N 1
ATOM 10350 C CA . SER B 1 659 ? 4.668 -9.789 -48.875 1 25.25 659 SER B CA 1
ATOM 10351 C C . SER B 1 659 ? 5.469 -8.539 -48.562 1 25.25 659 SER B C 1
ATOM 10353 O O . SER B 1 659 ? 5.453 -8.07 -47.406 1 25.25 659 SER B O 1
ATOM 10355 N N . LEU B 1 660 ? 6.512 -8.227 -49.281 1 26.33 660 LEU B N 1
ATOM 10356 C CA . LEU B 1 660 ? 7.066 -6.879 -49.219 1 26.33 660 LEU B CA 1
ATOM 10357 C C . LEU B 1 660 ? 6.004 -5.84 -49.562 1 26.33 660 LEU B C 1
ATOM 10359 O O . LEU B 1 660 ? 5.227 -6.023 -50.5 1 26.33 660 LEU B O 1
#

Solvent-accessible surface area (backbone atoms only — not comparable to full-atom values): 69209 Å² total; per-residue (Å²): 132,72,55,62,48,57,80,42,45,74,44,44,53,59,50,46,49,51,47,38,43,69,75,45,43,75,10,37,59,97,86,37,78,32,67,62,35,33,23,41,64,41,25,57,55,71,82,86,54,60,54,69,40,78,45,34,49,47,50,66,56,20,56,45,59,53,30,55,53,49,54,61,32,56,32,82,34,64,84,85,23,36,59,46,94,77,19,62,25,36,40,34,39,27,55,44,62,59,49,51,60,58,39,46,54,33,35,48,45,55,26,40,33,36,47,35,53,59,73,49,55,78,62,52,83,46,32,51,86,24,52,47,59,43,59,66,65,56,40,22,45,74,62,61,28,32,49,98,85,68,47,78,43,26,69,76,61,63,64,60,54,32,34,49,22,52,47,49,33,61,46,49,27,47,50,50,53,51,58,55,24,31,18,66,80,8,34,39,39,39,44,39,33,84,75,40,42,47,59,48,50,53,49,46,29,69,67,52,35,64,83,14,58,69,47,72,25,36,42,33,35,54,67,43,87,82,36,40,53,50,16,51,41,57,34,34,35,39,34,34,26,62,32,38,68,58,33,59,75,65,68,55,65,25,43,38,72,58,66,35,51,69,58,48,51,51,50,47,52,51,38,44,68,72,38,58,87,41,38,67,61,35,21,54,52,49,45,49,52,41,67,66,43,53,75,61,26,46,42,44,77,48,46,73,42,48,39,43,54,96,90,39,44,20,28,81,40,82,35,54,24,95,56,76,43,74,82,21,57,54,75,54,97,89,40,76,45,48,97,30,6,31,59,53,44,65,70,56,48,50,51,34,48,74,70,64,31,54,42,72,54,81,80,69,90,53,86,56,60,28,31,57,43,47,49,88,81,58,47,57,40,30,39,69,29,64,48,76,53,65,52,66,58,29,40,53,51,48,22,63,73,68,72,42,55,48,60,68,79,44,62,45,36,65,62,50,24,54,53,47,59,25,73,52,54,71,71,31,31,34,38,22,59,42,30,61,60,31,37,68,62,48,13,48,66,60,39,22,72,75,71,76,31,52,64,42,40,41,34,20,26,43,70,43,61,40,28,64,90,33,71,26,9,39,42,20,46,71,73,70,28,64,22,40,35,50,46,16,53,48,45,48,52,50,46,42,54,56,53,45,69,76,35,79,86,52,82,83,72,35,28,32,32,32,34,61,39,77,50,51,51,48,78,50,71,48,63,68,81,50,89,80,53,48,74,64,55,47,48,47,50,51,47,58,60,43,68,45,72,34,54,42,88,85,54,56,65,67,44,45,49,45,37,50,41,31,63,62,36,58,49,48,93,45,41,43,76,45,82,42,77,50,97,88,23,55,32,40,34,45,40,68,68,71,76,59,81,80,61,48,50,38,37,39,29,79,39,68,56,47,65,67,49,41,58,74,66,61,68,52,70,60,27,33,41,35,35,29,47,84,34,42,51,66,70,48,50,64,62,43,36,80,60,30,45,88,31,36,32,35,41,48,36,61,78,37,73,47,81,128,132,73,51,61,49,55,82,41,46,74,45,45,53,60,51,45,48,51,49,39,44,68,74,44,44,76,11,38,59,96,86,36,80,31,66,62,36,33,24,41,62,41,30,57,55,70,80,86,57,58,55,69,42,77,44,34,48,46,49,68,56,20,54,44,59,52,30,54,53,49,57,61,31,56,32,81,36,62,84,83,24,36,59,45,92,78,20,63,26,36,42,34,40,30,54,42,60,59,49,52,60,58,39,46,55,33,35,48,46,55,27,40,34,36,48,35,53,60,71,48,54,78,61,54,87,46,32,51,87,24,54,46,57,43,58,67,64,57,39,22,46,73,58,59,27,35,47,99,86,69,46,76,44,25,71,74,62,60,63,62,52,30,35,48,20,53,47,49,32,60,45,50,28,45,52,50,51,49,58,54,24,30,18,66,81,7,36,39,39,38,43,39,32,84,74,41,42,47,60,48,51,54,48,46,29,70,68,52,34,65,84,14,59,70,48,73,26,38,43,31,36,55,65,44,90,81,34,40,52,49,16,51,40,57,33,34,35,40,32,34,28,61,31,39,67,58,34,59,76,64,65,57,64,26,44,39,73,56,67,34,51,69,60,48,51,53,51,48,53,52,38,44,68,74,40,56,86,42,36,66,62,35,20,54,51,50,43,51,52,38,68,66,45,54,73,60,25,45,43,41,76,49,47,74,43,47,39,41,54,96,91,38,45,20,28,81,40,81,35,55,24,98,56,75,42,75,81,22,57,52,74,53,98,88,38,76,45,49,97,31,6,30,60,52,44,66,71,57,47,50,51,35,48,74,70,64,30,56,42,74,54,79,81,68,89,54,85,55,60,28,31,57,45,47,48,89,81,57,48,58,39,31,41,69,28,63,47,76,53,64,51,66,59,28,39,53,52,48,21,61,72,70,72,42,54,48,60,66,79,44,64,48,35,65,62,49,25,53,53,48,58,24,73,52,55,70,70,32,31,34,37,21,59,43,28,61,62,31,39,67,62,48,14,49,66,61,38,22,74,75,72,75,31,51,65,43,40,41,35,18,26,44,69,44,61,39,28,65,89,33,70,26,9,39,43,20,46,73,73,68,28,65,24,41,34,51,46,16,52,49,45,49,51,50,46,41,54,57,52,45,69,77,35,78,87,52,80,82,71,36,27,32,32,31,36,60,39,75,50,50,52,47,77,50,69,47,65,68,81,47,88,80,53,47,74,65,54,48,47,48,48,50,48,57,60,43,69,45,71,33,52,40,88,85,56,55,65,68,45,45,50,45,36,48,40,32,62,61,36,58,48,51,91,45,42,44,77,43,80,41,78,50,97,87,26,55,34,39,36,44,39,68,68,70,78,58,82,80,61,48,48,37,38,37,29,79,38,69,55,48,66,66,49,41,59,73,65,62,66,53,69,61,27,31,40,36,35,29,45,86,33,41,49,68,69,46,50,64,62,44,34,80,61,29,42,86,31,36,32,34,42,49,35,60,77,38,75,51,80,127

Nearest PDB structures (foldseek):
  4zcf-assembly1_A  TM=6.925E-01  e=4.878E-43  Escherichia coli
  4zcf-assembly1_B  TM=6.523E-01  e=1.551E-43  Escherichia coli
  6k0w-assembly1_B  TM=7.187E-01  e=7.624E-31  Helicobacter pylori 26695
  6k0w-assembly2_C  TM=7.814E-01  e=8.865E-29  Helicobacter pylori 26695
  6k0w-assembly1_D  TM=7.504E-01  e=1.310E-27  Helicobacter pylori 26695

Sequence (1320 aa):
MTPSVPDETQDPHEELLAQLRDLVPSAFLDGELDRDALLGALGLDDPSKTAFSFSWPGIEQARQDARTPTTATLVPDAEDSLNWPDARDVLIEGDNLQVLKLLKNGYSRSVKLVYIDPPYNTGDTFTYNDDFAVPEKQYLEETGQLDEQGNATTSRIEARGRKHAPWLTMMFPRLALARHLLRRDGVILVSIDNNEVHHLRLLLDAVFGAENFVDMMTWQGGRKGDAKLTAGGQDYVLAYARDLSHLKANDVRWRERKSGLDDVYAKERELLERHEDDYVAARGELREWFASLPDGNSAKQHSHYDHIDAGGVWTSDNSASPNYRENLIYEFNGYAPPEKGWRYERATMERMDAEGRLLYPNGGRATRIRIKKYLHNQEEWAPASTFSRDRSGASGALDRLMGAKVFDDPKSTDVLARLFHAITDDGDLILDFFAGSGSTGQAIWEQNPKDGKTRHWVLVQIPEKANAAEESGKNAIAAGYETIFEVTAERLRRAAASLQQDTLDAAQLGLRIFRTRPTNLVIEKPLFAMPEMTGQGYLTQVLDHTAGAPVVDGAKPLDVAWEVALKATGTKLDARVATHDVDGVTVYEFTPTEDKSSTGRLLISLDAFSLATADALSLSDDDTLILRGDQVEDSVTLTLAPRLQSKLILLERVPREVSLMTPSVPDETQDPHEELLAQLRDLVPSAFLDGELDRDALLGALGLDDPSKTAFSFSWPGIEQARQDARTPTTATLVPDAEDSLNWPDARDVLIEGDNLQVLKLLKNGYSRSVKLVYIDPPYNTGDTFTYNDDFAVPEKQYLEETGQLDEQGNATTSRIEARGRKHAPWLTMMFPRLALARHLLRRDGVILVSIDNNEVHHLRLLLDAVFGAENFVDMMTWQGGRKGDAKLTAGGQDYVLAYARDLSHLKANDVRWRERKSGLDDVYAKERELLERHEDDYVAARGELREWFASLPDGNSAKQHSHYDHIDAGGVWTSDNSASPNYRENLIYEFNGYAPPEKGWRYERATMERMDAEGRLLYPNGGRATRIRIKKYLHNQEEWAPASTFSRDRSGASGALDRLMGAKVFDDPKSTDVLARLFHAITDDGDLILDFFAGSGSTGQAIWEQNPKDGKTRHWVLVQIPEKANAAEESGKNAIAAGYETIFEVTAERLRRAAASLQQDTLDAAQLGLRIFRTRPTNLVIEKPLFAMPEMTGQGYLTQVLDHTAGAPVVDGAKPLDVAWEVALKATGTKLDARVATHDVDGVTVYEFTPTEDKSSTGRLLISLDAFSLATADALSLSDDDTLILRGDQVEDSVTLTLAPRLQSKLILLERVPREVSL

pLDDT: mean 83.27, std 18.39, range [24.39, 98.88]

Secondary structure (DSSP, 8-state):
-PPB--SS---HHHHHHHHHHHH-GGGEETTEE-HHHHHHHTT---TTS--SEEE-TTHHHHHHHHHS----EEEE-TTTSBSTTT--EEEEES-HHHHHHHHHHHHTTTEEEEEE------S-B-SSB------HHHHHHHTT-B-TTS-B-SSS--HHHHHHHHHHHHHHHHHHHHHHHEEEEEEEEEEE-TTTHHHHHHHHHHHH-GGGEEEEEEEE----TT-SS----EEEEEEEES-HHHHHHTT----EEPTTHHHHHHHHHHHHHHHTT-HHHHHHHHHHHHHHSPTT-TTGGGTT--EEETTEEEEEEE-B-SS--GGG---BTTBPPPTT-BSS-HHHHHHHHHTT-EE---SSS--S-EEEEEGGG--EEPPPSEEE--SHHHHHHHHHHHSS--SSSPPPHHHHHHHHHHH--TT-EEEES--TTTHHHHHHHHHHHHHT---EEEEEE--PBP-TTSHHHHHHHHTT--BHHHHHHHHHHHHHHHHHHH-TTSPPP-EEEEEEE--SB--PPP----TT--HHHHHHHHHHHHHS-SB-TT--HHHHHHHHHHHHS---TT-EEEEEEETTEEEEEEE-SS--TTS--EEEE-S-B-HHHHHHTT--TT-EEEEEGGGB-HHHHHHHHHHHGGGEEEE---------/-PPBPPSS---HHHHHHHHHHHH-GGGEETTEE-HHHHHHHTT---TTS--SEEE-TTHHHHHHHHHS----EEEE-TTTSBSTTT--EEEEES-HHHHHHHHHHHHTTTEEEEEE----------SS-------HHHHHHHTT-B-TTS-B--SS--HHHHHHHHHHHHHHHHHHHHHHHEEEEEEEEEEE-TTTHHHHHHHHHHHH-GGGEEEEEEEE----TT-SS----EEEEEEEES-HHHHHHTT----EEPTTHHHHHHHHHHHHHHHTT-HHHHHHHHHHHHHHSPTT-TTGGGTT--EEETTEEEEEEE-B-SS--GGG---BTTBPPPTT-BSS-HHHHHHHHHTT-EE---SSS--S-EEEEEGGG--EEPPPSEEE--SHHHHHHHHHHHSS--SSSPPPHHHHHHHHHHH--TT-EEEES--TTTHHHHHHHHHHHHHT---EEEEEE--PBP-TTSHHHHHHHHTT--BHHHHHHHHHHHHHHHHHHH-TTSPPP-EEEEEEE--SB--PPP----TT--HHHHHHHHHHHHSS-SB-TT--HHHHHHHHHHHHS---TT-EEEEEEETTEEEEEEE-SS--TTS--EEEE-S-B-HHHHHHTT--TT-EEEEEGGGB-HHHHHHHHHHHGGGEEEE---------

Foldseek 3Di:
DFAAQDLWFPQVVVVVLVVCCVVQVQQADPNHGNPCRVCVSVVNNDPPDDDPDDDAPQVVVLVNLLRGTDNWFKFFDVPLWFPQQQADFAEEAADLSNVLNLQLFQQFQAFAEEEEEDQQQPCDDWLDDRHQQDPLQVCCVSVVQADPVSDRNDPVSCSLSRGQRSVLSSVQSSLLSVLRSHHQQHKYKYKYAPSCVVVVLVSCCVRQNPVQWDAWFKEAAAFDPPDDPDRDRIIIITMGGSHVVVCVVVVPFFKDFQPQVVVQVVLQVVLCVVCVAPQVVSLVVQLVVLVPDDPPRSNVVVSQQSGQGPVTGWHWAAQADPAADPQQFDDDPNAGAPPRGTNDGPVVVVVQVVVVQWDDDDDDDDRDIIGIGHVVVVGMDGDDSYDYDHQVVVQVVLCVLLVHLQGPRDGDLVVLLRVCNRRDFAAHEYEYANCQQNSNLLSQVVNCVVVVGHYHYYYHDYFAARDCVDPNNVVCVVSPRGGSSSSNSSSNVSSQVVVCVVPVPDPRHIYIYMYMDRHQFDAADAPAPDVPQPPVNVVVVVVVLFLDFRGHPPDDPVRNVSRSCSSPHNADPSWRWDWDDDPNWTKIWTHDPPPPVPAAIEIETEAQDDVVNCVVVVPALRHAYEYAPNRYDPVRCVVCCVSNPNSYYYHTHDRPNDHD/DFAAQDLWFPQVVVVVLVVCCVVQVQQADPNHGNPCRVCVSVVNNPPPDDDPDDDAPQPVVLVVLLRGTDNWFKFFDVPLWFPQQQADFAEEAADLSNVLNLQLFQQFQAFAEEEEEDQQQPCDDWLDDRHQADPLQVCCVSVVQADPVSDRNDPPSVSLSRGQVRVLSSVQSSLLSVLRSHHQQHKYKYKYAPSCVVVVLVSCCVRQNPVQWDAWFKEAAFFDPPDDPDRDRIIIITMGGSHVVVCVVVVPFFKDFQPQVVVQVVLQVVLCVVCVQPQVVSLVVQLVVLVPDDPPRSNVVVSQQSGQGPVTGWHWAAQADPAADPQQADDDPNAGAPPRGTNDGPVVVVVQVVVVQWDDDPDDDDRDIIGIGHVVVVGMDGDDSYDYDHQVVVQVVLCVLLVHLQGPRDGDLVVLLRVCNRRDFAAHEYEYANCQQNSNLLSQVVNCVVVVGHYHYYYHDYFAAGDCVDPNNVVCVVSPRGGSSSSNSSSNVSSQVVVCVVPVPDPRHIYIYMYMDRHQFDADDAPDPDVPQPPVNVVVVVVVLFLDFRGHPPDDPVRNVSRSCSSPHNADPSWRWDWDDDPNWIKIWTHDPPPPVPAAIEIETEAQDAVVNCVVVVPALRHAYEYAPNRYDPVRCVVCCVSNPNSYYYHTHDRPNDDD

Radius of gyration: 37.8 Å; Cα contacts (8 Å, |Δi|>4): 2553; chains: 2; bounding box: 89×119×108 Å

InterPro domains:
  IPR002052 DNA methylase, N-6 adenine-specific, conserved site [PS00092] (114-120)
  IPR002295 N4/N6-methyltransferase, Type III restriction-modification enzyme EcoPI Mod subunit-like [PR00506] (111-123)
  IPR002295 N4/N6-methyltransferase, Type III restriction-modification enzyme EcoPI Mod subunit-like [PR00506] (174-193)
  IPR002295 N4/N6-methyltransferase, Type III restriction-modification enzyme EcoPI Mod subunit-like [PR00506] (407-429)
  IPR002295 N4/N6-methyltransferase, Type III restriction-modification enzyme EcoPI Mod subunit-like [PR00506] (430-444)
  IPR002941 DNA methylase N-4/N-6 [PF01555] (111-448)
  IPR029063 S-adenosyl-L-methionine-dependent methyltransferase superfamily [G3DSA:3.40.50.150] (88-472)
  IPR029063 S-adenosyl-L-methionine-dependent methyltransferase superfamily [SSF53335] (79-466)

Organism: NCBI:txid162496